Protein AF-0000000080762513 (afdb_homodimer)

InterPro domains:
  IPR003695 Ppx/GppA phosphatase, N-terminal [PF02541] (22-302)
  IPR043129 ATPase, nucleotide binding domain [SSF53067] (10-128)
  IPR043129 ATPase, nucleotide binding domain [SSF53067] (131-304)
  IPR048951 Exopolyphosphatase, C-terminal [PF21697] (356-493)
  IPR050273 GppA/Ppx guanosine pentaphosphate hydrolase [PTHR30005] (9-452)

pLDDT: mean 93.02, std 7.74, range [37.53, 98.88]

Radius of gyration: 31.47 Å; Cα contacts (8 Å, |Δi|>4): 2125; chains: 2; bounding box: 76×95×70 Å

Solvent-accessible surface area (backbone atoms only — not comparable to full-atom values): 49073 Å² total; per-residue (Å²): 126,80,73,52,74,68,44,37,36,34,37,35,44,39,41,21,42,35,38,33,44,37,35,32,41,31,42,63,58,21,68,31,68,67,42,77,49,77,41,81,37,31,28,28,66,34,29,66,60,68,40,27,59,21,67,70,10,49,53,47,44,52,53,49,43,41,31,50,42,56,37,45,69,60,62,56,51,83,40,76,46,41,36,27,29,65,34,50,63,68,20,75,50,17,68,58,50,53,52,48,43,31,73,72,47,65,50,72,69,45,68,44,49,50,47,51,47,17,40,25,28,38,42,4,37,35,61,38,31,75,83,54,58,33,31,32,34,41,46,47,43,44,31,28,21,38,20,39,29,41,94,88,40,65,54,77,38,43,63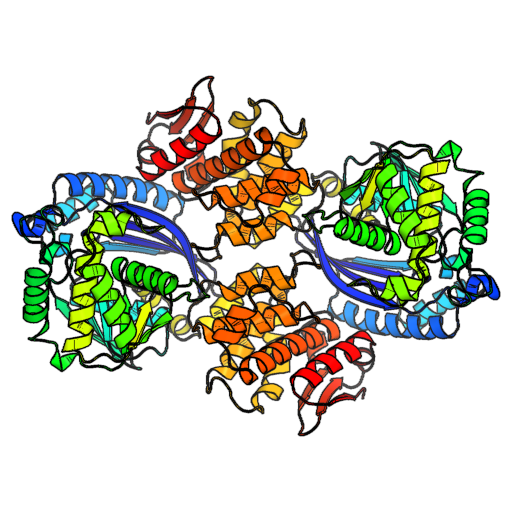,38,70,60,5,37,50,45,56,43,32,65,64,31,63,79,68,62,83,54,60,66,61,43,45,51,51,47,46,60,69,42,55,86,50,23,79,81,56,49,34,50,35,34,38,44,22,36,66,52,58,50,49,51,50,54,50,44,31,62,75,68,61,53,75,70,96,54,64,56,50,36,73,40,46,34,66,58,48,38,51,49,19,51,54,48,43,70,46,51,60,72,59,44,42,71,39,87,91,43,45,70,71,51,37,55,40,36,36,47,47,20,42,45,49,40,44,45,36,62,59,22,53,36,50,31,36,30,31,38,79,33,27,48,67,48,10,54,55,48,68,69,43,57,69,74,46,63,68,48,60,31,34,44,35,22,28,36,51,52,11,46,44,45,25,92,55,75,58,34,18,63,42,46,28,67,46,47,46,73,36,56,66,75,47,84,70,85,58,58,85,46,41,64,52,51,51,42,22,44,26,21,41,67,39,48,42,40,70,40,25,81,94,47,19,24,49,56,41,21,57,49,48,50,49,44,63,49,34,51,54,45,63,43,54,26,40,36,44,15,41,16,48,21,25,39,59,32,84,75,85,74,58,76,64,54,65,46,43,62,73,53,34,54,73,65,48,50,36,48,19,35,19,50,8,22,42,52,30,28,52,33,66,45,17,67,60,22,45,74,49,41,66,44,39,48,52,42,61,60,99,56,32,35,35,42,37,27,39,79,87,35,30,57,55,65,65,41,71,65,41,50,54,30,38,40,54,20,11,52,47,68,74,32,39,56,45,77,43,61,82,126,81,73,52,76,66,45,37,33,33,38,34,43,41,42,21,41,35,37,34,44,36,34,31,43,31,42,62,57,23,67,30,68,67,42,77,49,76,42,81,35,31,28,28,67,34,29,65,60,69,40,28,60,22,68,68,9,50,54,47,44,52,54,50,44,40,30,49,41,56,36,45,68,59,62,55,50,81,41,76,45,41,36,28,29,64,32,50,63,69,21,76,49,19,68,59,51,54,51,47,44,30,73,73,49,64,48,72,72,47,68,43,49,50,45,51,47,18,39,25,28,38,43,4,36,36,60,37,30,74,82,52,57,35,31,32,34,41,46,47,42,43,30,29,20,38,20,40,29,41,94,88,40,64,52,78,36,43,63,40,71,62,4,36,48,45,55,41,30,66,65,30,64,81,68,62,83,56,60,67,60,43,45,51,51,46,46,62,70,42,55,87,52,24,80,82,56,50,34,51,34,35,38,44,23,37,67,52,59,51,50,50,50,52,49,45,31,61,76,70,63,53,74,70,92,53,64,55,50,37,72,39,46,35,68,60,46,39,53,48,19,50,52,47,43,69,47,50,60,73,59,43,41,71,38,88,90,42,44,71,71,51,38,56,39,35,36,46,48,21,42,47,50,41,44,46,37,63,60,23,54,38,50,30,39,30,30,37,78,33,26,48,68,48,9,55,54,47,68,69,43,57,69,75,47,64,69,48,58,32,33,44,35,23,28,36,51,55,11,46,43,44,26,91,55,76,57,35,19,63,41,46,28,66,48,46,45,72,36,57,66,75,45,84,69,83,58,58,84,46,42,63,52,51,51,43,21,44,27,21,40,66,40,45,40,41,69,40,25,80,93,47,19,25,49,55,41,20,57,48,49,50,50,44,63,49,34,51,56,47,67,43,54,26,40,37,43,14,41,14,47,22,26,39,60,31,85,74,85,74,58,76,62,53,67,48,42,62,71,54,35,52,71,66,49,50,37,49,20,36,19,52,8,22,41,52,32,28,50,34,64,44,16,66,59,24,46,73,49,41,67,44,40,48,51,42,63,61,99,55,31,34,35,41,35,29,40,78,89,34,30,57,54,65,67,41,72,66,41,50,54,30,40,40,53,20,12,50,46,69,74,30,40,56,42,78,44,63,80

Structure (mmCIF, N/CA/C/O backbone):
data_AF-0000000080762513-model_v1
#
loop_
_entity.id
_entity.type
_entity.pdbx_description
1 polymer 'Uncharacterized protein'
#
loop_
_atom_site.group_PDB
_atom_site.id
_atom_site.type_symbol
_atom_site.label_atom_id
_atom_site.label_alt_id
_atom_site.label_comp_id
_atom_site.label_asym_id
_atom_site.label_entity_id
_atom_site.label_seq_id
_atom_site.pdbx_PDB_ins_code
_atom_site.Cartn_x
_atom_site.Cartn_y
_atom_site.Cartn_z
_atom_site.occupancy
_atom_site.B_iso_or_e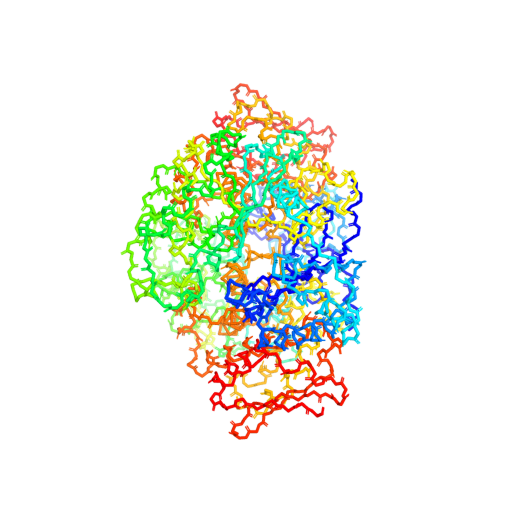quiv
_atom_site.auth_seq_id
_atom_site.auth_comp_id
_atom_site.auth_asym_id
_atom_site.auth_atom_id
_atom_site.pdbx_PDB_model_num
ATOM 1 N N . MET A 1 1 ? 15.109 -3.049 20 1 37.81 1 MET A N 1
ATOM 2 C CA . MET A 1 1 ? 14.367 -2.625 21.188 1 37.81 1 MET A CA 1
ATOM 3 C C . MET A 1 1 ? 12.867 -2.82 20.984 1 37.81 1 MET A C 1
ATOM 5 O O . MET A 1 1 ? 12.367 -2.721 19.859 1 37.81 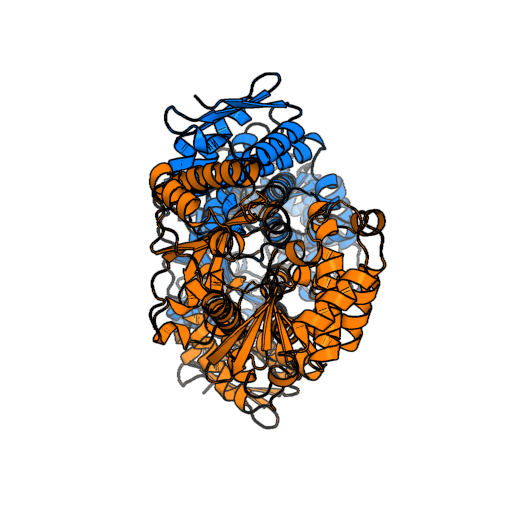1 MET A O 1
ATOM 9 N N . PRO A 1 2 ? 12.188 -3.396 21.875 1 45 2 PRO A N 1
ATOM 10 C CA . PRO A 1 2 ? 10.75 -3.643 21.703 1 45 2 PRO A CA 1
ATOM 11 C C . PRO A 1 2 ? 9.977 -2.387 21.312 1 45 2 PRO A C 1
ATOM 13 O O . PRO A 1 2 ? 10.25 -1.301 21.828 1 45 2 PRO A O 1
ATOM 16 N N . PHE A 1 3 ? 9.562 -2.373 20.094 1 54.34 3 PHE A N 1
ATOM 17 C CA . PHE A 1 3 ? 8.68 -1.276 19.719 1 54.34 3 PHE A CA 1
ATOM 18 C C . PHE A 1 3 ? 7.723 -0.935 20.844 1 54.34 3 PHE A C 1
ATOM 20 O O . PHE A 1 3 ? 7.238 -1.827 21.547 1 54.34 3 PHE A O 1
ATOM 27 N N . GLN A 1 4 ? 7.91 0.206 21.516 1 64 4 GLN A N 1
ATOM 28 C CA . GLN A 1 4 ? 6.871 0.633 22.438 1 64 4 GLN A CA 1
ATOM 29 C C . GLN A 1 4 ? 5.477 0.352 21.875 1 64 4 GLN A C 1
ATOM 31 O O . GLN A 1 4 ? 5.258 0.453 20.672 1 64 4 GLN A O 1
ATOM 36 N N . ALA A 1 5 ? 4.703 -0.094 22.688 1 79.31 5 ALA A N 1
ATOM 37 C CA . ALA A 1 5 ? 3.334 -0.43 22.297 1 79.31 5 ALA A CA 1
ATOM 38 C C . ALA A 1 5 ? 2.641 0.764 21.656 1 79.31 5 ALA A C 1
ATOM 40 O O . ALA A 1 5 ? 2.785 1.899 22.109 1 79.31 5 ALA A O 1
ATOM 41 N N . PRO A 1 6 ? 2.098 0.55 20.547 1 89.38 6 PRO A N 1
ATOM 42 C CA . PRO A 1 6 ? 1.344 1.618 19.875 1 89.38 6 PRO A CA 1
ATOM 43 C C . PRO A 1 6 ? 0.282 2.238 20.781 1 89.38 6 PRO A C 1
ATOM 45 O O . PRO A 1 6 ? -0.285 1.549 21.641 1 89.38 6 PRO A O 1
ATOM 48 N N . ARG A 1 7 ? 0.124 3.504 20.672 1 92.38 7 ARG A N 1
ATOM 49 C CA . ARG A 1 7 ? -0.902 4.195 21.438 1 92.38 7 ARG A CA 1
ATOM 50 C C . ARG A 1 7 ? -1.521 5.332 20.641 1 92.38 7 ARG A C 1
ATOM 52 O O . ARG A 1 7 ? -0.894 5.859 19.719 1 92.38 7 ARG A O 1
ATOM 59 N N . ASP A 1 8 ? -2.697 5.738 21.031 1 94.94 8 ASP A N 1
ATOM 60 C CA . ASP A 1 8 ? -3.395 6.84 20.375 1 94.94 8 ASP A CA 1
ATOM 61 C C . ASP A 1 8 ? -3.264 8.133 21.172 1 94.94 8 ASP A C 1
ATOM 63 O O . ASP A 1 8 ? -3.221 8.094 22.406 1 94.94 8 ASP A O 1
ATOM 67 N N . ALA A 1 9 ? -3.119 9.172 20.484 1 97.38 9 ALA A N 1
ATOM 68 C CA . ALA A 1 9 ? -3.113 10.516 21.062 1 97.38 9 ALA A CA 1
ATOM 69 C C . ALA A 1 9 ? -4.012 11.461 20.266 1 97.38 9 ALA A C 1
ATOM 71 O O . ALA A 1 9 ? -4.254 11.242 19.078 1 97.38 9 ALA A O 1
ATOM 72 N N . ALA A 1 10 ? -4.566 12.43 20.953 1 98.19 10 ALA A N 1
ATOM 73 C CA . ALA A 1 10 ? -5.438 13.398 20.281 1 98.19 10 ALA A CA 1
ATOM 74 C C . ALA A 1 10 ? -4.996 14.828 20.594 1 98.19 10 ALA A C 1
ATOM 76 O O . ALA A 1 10 ? -4.531 15.117 21.688 1 98.19 10 ALA A O 1
ATOM 77 N N . VAL A 1 11 ? -5.102 15.656 19.609 1 98.62 11 VAL A N 1
ATOM 78 C CA . VAL A 1 11 ? -4.855 17.078 19.797 1 98.62 11 VAL A CA 1
ATOM 79 C C . VAL A 1 11 ? -6.059 17.891 19.297 1 98.62 11 VAL A C 1
ATOM 81 O O . VAL A 1 11 ? -6.52 17.688 18.172 1 98.62 11 VAL A O 1
ATOM 84 N N . ILE A 1 12 ? -6.621 18.688 20.156 1 98.5 12 ILE A N 1
ATOM 85 C CA . ILE A 1 12 ? -7.605 19.703 19.766 1 98.5 12 ILE A CA 1
ATOM 86 C C . ILE A 1 12 ? -6.941 21.078 19.719 1 98.5 12 ILE A C 1
ATOM 88 O O . ILE A 1 12 ? -6.398 21.547 20.719 1 98.5 12 ILE A O 1
ATOM 92 N N . ASP A 1 13 ? -6.961 21.625 18.609 1 97.38 13 ASP A N 1
ATOM 93 C CA . ASP A 1 13 ? -6.383 22.938 18.359 1 97.38 13 ASP A CA 1
ATOM 94 C C . ASP A 1 13 ? -7.469 23.969 18.078 1 97.38 13 ASP A C 1
ATOM 96 O O . ASP A 1 13 ? -8.133 23.922 17.047 1 97.38 13 ASP A O 1
ATOM 100 N N . ILE A 1 14 ? -7.656 24.891 19.031 1 97.31 14 ILE A N 1
ATOM 101 C CA . ILE A 1 14 ? -8.641 25.953 18.906 1 97.31 14 ILE A CA 1
ATOM 102 C C . ILE A 1 14 ? -7.949 27.234 18.406 1 97.31 14 ILE A C 1
ATOM 104 O O . ILE A 1 14 ? -7.434 28.016 19.219 1 97.31 14 ILE A O 1
ATOM 108 N N . GLY A 1 15 ? -8.031 27.438 17.125 1 93.56 15 GLY A N 1
ATOM 109 C CA . GLY A 1 15 ? -7.402 28.594 16.516 1 93.56 15 GLY A CA 1
ATOM 110 C C . GLY A 1 15 ? -8.375 29.719 16.219 1 93.56 15 GLY A C 1
ATOM 111 O O . GLY A 1 15 ? -9.57 29.594 16.484 1 93.56 15 GLY A O 1
ATOM 112 N N . SER A 1 16 ? -7.828 30.844 15.656 1 91.25 16 SER A N 1
ATOM 113 C CA . SER A 1 16 ? -8.633 32.031 15.336 1 91.25 16 SER A CA 1
ATOM 114 C C . SER A 1 16 ? -9.586 31.734 14.18 1 91.25 16 SER A C 1
ATOM 116 O O . SER A 1 16 ? -10.688 32.281 14.133 1 91.25 16 SER A O 1
ATOM 118 N N . ASN A 1 17 ? -9.133 30.906 13.312 1 84.62 17 ASN A N 1
ATOM 119 C CA . ASN A 1 17 ? -9.938 30.656 12.117 1 84.62 17 ASN A CA 1
ATOM 120 C C . ASN A 1 17 ? -10.664 29.312 12.211 1 84.62 17 ASN A C 1
ATOM 122 O O . ASN A 1 17 ? -11.773 29.172 11.703 1 84.62 17 ASN A O 1
ATOM 126 N N . SER A 1 18 ? -9.992 28.312 12.781 1 90.62 18 SER A N 1
ATOM 127 C CA . SER A 1 18 ? -10.547 26.969 12.758 1 90.62 18 SER A CA 1
ATOM 128 C C . SER A 1 18 ? -10.328 26.25 14.086 1 90.62 18 SER A C 1
ATOM 130 O O . SER A 1 18 ? -9.453 26.641 14.867 1 90.62 18 SER A O 1
ATOM 132 N N . VAL A 1 19 ? -11.203 25.344 14.383 1 94.5 19 VAL A N 1
ATOM 133 C CA . VAL A 1 19 ? -11.039 24.375 15.453 1 94.5 19 VAL A CA 1
ATOM 134 C C . VAL A 1 19 ? -10.891 22.969 14.867 1 94.5 19 VAL A C 1
ATOM 136 O O . VAL A 1 19 ? -11.594 22.609 13.922 1 94.5 19 VAL A O 1
ATOM 139 N N . ARG A 1 20 ? -9.844 22.266 15.398 1 95.81 20 ARG A N 1
ATOM 140 C CA . ARG A 1 20 ? -9.508 20.984 14.758 1 95.81 20 ARG A CA 1
ATOM 141 C C . ARG A 1 20 ? -9.266 19.906 15.797 1 95.81 20 ARG A C 1
ATOM 143 O O . ARG A 1 20 ? -8.656 20.156 16.844 1 95.81 20 ARG A O 1
ATOM 150 N N . LEU A 1 21 ? -9.812 18.734 15.547 1 96.88 21 LEU A N 1
ATOM 151 C CA . LEU A 1 21 ? -9.469 17.516 16.266 1 96.88 21 LEU A CA 1
ATOM 152 C C . LEU A 1 21 ? -8.68 16.562 15.375 1 96.88 21 LEU A C 1
ATOM 154 O O . LEU A 1 21 ? -9.125 16.219 14.281 1 96.88 21 LEU A O 1
ATOM 158 N N . VAL A 1 22 ? -7.5 16.219 15.836 1 97.69 22 VAL A N 1
ATOM 159 C CA . VAL A 1 22 ? -6.73 15.195 15.141 1 97.69 22 VAL A CA 1
ATOM 160 C C . VAL A 1 22 ? -6.398 14.055 16.094 1 97.69 22 VAL A C 1
ATOM 162 O O . VAL A 1 22 ? -5.918 14.289 17.203 1 97.69 22 VAL A O 1
ATOM 165 N N . VAL A 1 23 ? -6.738 12.875 15.727 1 96.88 23 VAL A N 1
ATOM 166 C CA . VAL A 1 23 ? -6.332 11.672 16.453 1 96.88 23 VAL A CA 1
ATOM 167 C C . VAL A 1 23 ? -5.145 11.023 15.742 1 96.88 23 VAL A C 1
ATOM 169 O O . VAL A 1 23 ? -5.176 10.82 14.523 1 96.88 23 VAL A O 1
ATOM 172 N N . TYR A 1 24 ? -4.133 10.719 16.547 1 96.69 24 TYR A N 1
ATOM 173 C CA . TYR A 1 24 ? -2.904 10.133 16.031 1 96.69 24 TYR A CA 1
ATOM 174 C C . TYR A 1 24 ? -2.689 8.734 16.594 1 96.69 24 TYR A C 1
ATOM 176 O O . TYR A 1 24 ? -3.094 8.438 17.719 1 96.69 24 TYR A O 1
ATOM 184 N N . ARG A 1 25 ? -2.135 7.883 15.758 1 94.81 25 ARG A N 1
ATOM 185 C CA . ARG A 1 25 ? -1.513 6.645 16.219 1 94.81 25 ARG A CA 1
ATOM 186 C C . ARG A 1 25 ? -0 6.801 16.328 1 94.81 25 ARG A C 1
ATOM 188 O O . ARG A 1 25 ? 0.67 7.156 15.359 1 94.81 25 ARG A O 1
ATOM 195 N N . LEU A 1 26 ? 0.512 6.594 17.547 1 95.31 26 LEU A N 1
ATOM 196 C CA . LEU A 1 26 ? 1.944 6.711 17.797 1 95.31 26 LEU A CA 1
ATOM 197 C C . LEU A 1 26 ? 2.592 5.336 17.922 1 95.31 26 LEU A C 1
ATOM 199 O O . LEU A 1 26 ? 2.168 4.512 18.734 1 95.31 26 LEU A O 1
ATOM 203 N N . GLU A 1 27 ? 3.5 5.039 17.078 1 93.62 27 GLU A N 1
ATOM 204 C CA . GLU A 1 27 ? 4.332 3.844 17.109 1 93.62 27 GLU A CA 1
ATOM 205 C C . GLU A 1 27 ? 5.809 4.203 17.266 1 93.62 27 GLU A C 1
ATOM 207 O O . GLU A 1 27 ? 6.531 4.316 16.266 1 93.62 27 GLU A O 1
ATOM 212 N N . GLY A 1 28 ? 6.211 4.262 18.516 1 91.12 28 GLY A N 1
ATOM 213 C CA . GLY A 1 28 ? 7.52 4.836 18.781 1 91.12 28 GLY A CA 1
ATOM 214 C C . GLY A 1 28 ? 7.641 6.277 18.328 1 91.12 28 GLY A C 1
ATOM 215 O O . GLY A 1 28 ? 6.871 7.137 18.766 1 91.12 28 GLY A O 1
ATOM 216 N N . ARG A 1 29 ? 8.523 6.465 17.391 1 94.12 29 ARG A N 1
ATOM 217 C CA . ARG A 1 29 ? 8.805 7.801 16.875 1 94.12 29 ARG A CA 1
ATOM 218 C C . ARG A 1 29 ? 7.867 8.141 15.719 1 94.12 29 ARG A C 1
ATOM 220 O O . ARG A 1 29 ? 7.738 9.312 15.344 1 94.12 29 ARG A O 1
ATOM 227 N N . ALA A 1 30 ? 7.156 7.137 15.242 1 94.25 30 ALA A N 1
ATOM 228 C CA . ALA A 1 30 ? 6.297 7.32 14.078 1 94.25 30 ALA A CA 1
ATOM 229 C C . ALA A 1 30 ? 4.949 7.922 14.477 1 94.25 30 ALA A C 1
ATOM 231 O O . ALA A 1 30 ? 4.332 7.48 15.445 1 94.25 30 ALA A O 1
ATOM 232 N N . ILE A 1 31 ? 4.527 8.938 13.758 1 95.38 31 ILE A N 1
ATOM 233 C CA . ILE A 1 31 ? 3.26 9.625 13.992 1 95.38 31 ILE A CA 1
ATOM 234 C C . ILE A 1 31 ? 2.338 9.422 12.789 1 95.38 31 ILE A C 1
ATOM 236 O O . ILE A 1 31 ? 2.645 9.875 11.68 1 95.38 31 ILE A O 1
ATOM 240 N N . TRP A 1 32 ? 1.212 8.727 13 1 94.69 32 TRP A N 1
ATOM 241 C CA . TRP A 1 32 ? 0.237 8.5 11.938 1 94.69 32 TRP A CA 1
ATOM 242 C C . TRP A 1 32 ? -1.053 9.266 12.211 1 94.69 32 TRP A C 1
ATOM 244 O O . TRP A 1 32 ? -1.637 9.148 13.289 1 94.69 32 TRP A O 1
ATOM 254 N N . THR A 1 33 ? -1.501 10.062 11.25 1 94.94 33 THR A N 1
ATOM 255 C CA . THR A 1 33 ? -2.783 10.742 11.383 1 94.94 33 THR A CA 1
ATOM 256 C C . THR A 1 33 ? -3.936 9.797 11.055 1 94.94 33 THR A C 1
ATOM 258 O O . THR A 1 33 ? -4.074 9.359 9.914 1 94.94 33 THR A O 1
ATOM 261 N N . VAL A 1 34 ? -4.801 9.562 12.031 1 93.19 34 VAL A N 1
ATOM 262 C CA . VAL A 1 34 ? -5.832 8.539 11.906 1 93.19 34 VAL A CA 1
ATOM 263 C C . VAL A 1 34 ? -7.188 9.195 11.648 1 93.19 34 VAL A C 1
ATOM 265 O O . VAL A 1 34 ? -8.039 8.633 10.961 1 93.19 34 VAL A O 1
ATOM 268 N N . PHE A 1 35 ? -7.391 10.297 12.242 1 93.75 35 PHE A N 1
ATOM 269 C CA . PHE A 1 35 ? -8.648 11.023 12.148 1 93.75 35 PHE A CA 1
ATOM 270 C C . PHE A 1 35 ? -8.414 12.531 12.211 1 93.75 35 PHE A C 1
ATOM 272 O O . PHE A 1 35 ? -7.57 13 12.977 1 93.75 35 PHE A O 1
ATOM 279 N N . ASN A 1 36 ? -9.047 13.234 11.367 1 94.31 36 ASN A N 1
ATOM 280 C CA . ASN A 1 36 ? -8.906 14.68 11.258 1 94.31 36 ASN A CA 1
ATOM 281 C C . ASN A 1 36 ? -10.25 15.352 10.969 1 94.31 36 ASN A C 1
ATOM 283 O O . ASN A 1 36 ? -10.875 15.086 9.945 1 94.31 36 ASN A O 1
ATOM 287 N N . GLU A 1 37 ? -10.688 16.203 11.82 1 93.56 37 GLU A N 1
ATOM 288 C CA . GLU A 1 37 ? -11.93 16.953 11.648 1 93.56 37 GLU A CA 1
ATOM 289 C C . GLU A 1 37 ? -11.703 18.438 11.922 1 93.56 37 GLU A C 1
ATOM 291 O O . GLU A 1 37 ? -11.273 18.828 13.016 1 93.56 37 GLU A O 1
ATOM 296 N N . LYS A 1 38 ? -12 19.219 10.938 1 91.44 38 LYS A N 1
ATOM 297 C CA . LYS A 1 38 ? -11.789 20.656 11.008 1 91.44 38 LYS A CA 1
ATOM 298 C C . LYS A 1 38 ? -13.109 21.422 10.867 1 91.44 38 LYS A C 1
ATOM 300 O O . LYS A 1 38 ? -13.953 21.047 10.047 1 91.44 38 LYS A O 1
ATOM 305 N N . VAL A 1 39 ? -13.289 22.422 11.68 1 90.5 39 VAL A N 1
ATOM 306 C CA . VAL A 1 39 ? -14.43 23.344 11.602 1 90.5 39 VAL A CA 1
ATOM 307 C C . VAL A 1 39 ? -13.938 24.781 11.445 1 90.5 39 VAL A C 1
ATOM 309 O O . VAL A 1 39 ? -13.125 25.25 12.242 1 90.5 39 VAL A O 1
ATOM 312 N N . LEU A 1 40 ? -14.406 25.391 10.398 1 86.38 40 LEU A N 1
ATOM 313 C CA . LEU A 1 40 ? -14.055 26.797 10.195 1 86.38 40 LEU A CA 1
ATOM 314 C C . LEU A 1 40 ? -15 27.703 10.969 1 86.38 40 LEU A C 1
ATOM 316 O O . LEU A 1 40 ? -15.875 28.344 10.383 1 86.38 40 LEU A O 1
ATOM 320 N N . ALA A 1 41 ? -14.734 27.922 12.203 1 88.56 41 ALA A N 1
ATOM 321 C CA . ALA A 1 41 ? -15.641 28.641 13.094 1 88.56 41 ALA A CA 1
ATOM 322 C C . ALA A 1 41 ? -15.398 30.141 13.031 1 88.56 41 ALA A C 1
ATOM 324 O O . ALA A 1 41 ? -16.312 30.938 13.258 1 88.56 41 ALA A O 1
ATOM 325 N N . GLY A 1 42 ? -14.195 30.562 12.703 1 87.44 42 GLY A N 1
ATOM 326 C CA . GLY A 1 42 ? -13.883 31.984 12.633 1 87.44 42 GLY A CA 1
ATOM 327 C C . GLY A 1 42 ? -13.961 32.688 13.977 1 87.44 42 GLY A C 1
ATOM 328 O O . GLY A 1 42 ? -14.555 33.75 14.094 1 87.44 42 GLY A O 1
ATOM 329 N N . LEU A 1 43 ? -13.461 32.062 14.93 1 91.56 43 LEU A N 1
ATOM 330 C CA . LEU A 1 43 ? -13.508 32.531 16.312 1 91.56 43 LEU A CA 1
ATOM 331 C C . LEU A 1 43 ? -12.883 33.906 16.422 1 91.56 43 LEU A C 1
ATOM 333 O O . LEU A 1 43 ? -13.359 34.75 17.203 1 91.56 43 LEU A O 1
ATOM 337 N N . GLY A 1 44 ? -11.82 34.188 15.68 1 89.62 44 GLY A N 1
ATOM 338 C CA . GLY A 1 44 ? -11.078 35.438 15.781 1 89.62 44 GLY A CA 1
ATOM 339 C C . GLY A 1 44 ? -11.477 36.469 14.742 1 89.62 44 GLY A C 1
ATOM 340 O O . GLY A 1 44 ? -10.836 37.5 14.609 1 89.62 44 GLY A O 1
ATOM 341 N N . ARG A 1 45 ? -12.562 36.281 13.969 1 85.38 45 ARG A N 1
ATOM 342 C CA . ARG A 1 45 ? -12.945 37.094 12.82 1 85.38 45 ARG A CA 1
ATOM 343 C C . ARG A 1 45 ? -13.219 38.531 13.242 1 85.38 45 ARG A C 1
ATOM 345 O O . ARG A 1 45 ? -12.922 39.469 12.5 1 85.38 45 ARG A O 1
ATOM 352 N N . ASP A 1 46 ? -13.703 38.75 14.445 1 87.94 46 ASP A N 1
ATOM 353 C CA . ASP A 1 46 ? -14.133 40.094 14.867 1 87.94 46 ASP A CA 1
ATOM 354 C C . ASP A 1 46 ? -13.133 40.719 15.844 1 87.94 46 ASP A C 1
ATOM 356 O O . ASP A 1 46 ? -13.367 41.812 16.375 1 87.94 46 ASP A O 1
ATOM 360 N N . LEU A 1 47 ? -12.055 40.094 16.031 1 88.25 47 LEU A N 1
ATOM 361 C CA . LEU A 1 47 ? -11.109 40.531 17.062 1 88.25 47 LEU A CA 1
ATOM 362 C C . LEU A 1 47 ? -10.578 41.938 16.766 1 88.25 47 LEU A C 1
ATOM 364 O O . LEU A 1 47 ? -10.492 42.75 17.672 1 88.25 47 LEU A O 1
ATOM 368 N N . ALA A 1 48 ? -10.164 42.156 15.578 1 81.94 48 ALA A N 1
ATOM 369 C CA . ALA A 1 48 ? -9.57 43.438 15.211 1 81.94 48 ALA A CA 1
ATOM 370 C C . ALA A 1 48 ? -10.586 44.562 15.367 1 81.94 48 ALA A C 1
ATOM 372 O O . ALA A 1 48 ? -10.211 45.688 15.711 1 81.94 48 ALA A O 1
ATOM 373 N N . LYS A 1 49 ? -11.828 44.219 15.227 1 86 49 LYS A N 1
ATOM 374 C CA . LYS A 1 49 ? -12.883 45.25 15.242 1 86 49 LYS A CA 1
ATOM 375 C C . LYS A 1 49 ? -13.398 45.469 16.656 1 86 49 LYS A C 1
ATOM 377 O O . LYS A 1 49 ? -13.609 46.625 17.062 1 86 49 LYS A O 1
ATOM 382 N N . THR A 1 50 ? -13.586 44.469 17.359 1 91.31 50 THR A N 1
ATOM 383 C CA . THR A 1 50 ? -14.344 44.594 18.594 1 91.31 50 THR A CA 1
ATOM 384 C C . THR A 1 50 ? -13.461 44.281 19.812 1 91.31 50 THR A C 1
ATOM 386 O O . THR A 1 50 ? -13.828 44.594 20.938 1 91.31 50 THR A O 1
ATOM 389 N N . GLY A 1 51 ? -12.352 43.656 19.547 1 92.19 51 GLY A N 1
ATOM 390 C CA . GLY A 1 51 ? -11.523 43.156 20.641 1 92.19 51 GLY A CA 1
ATOM 391 C C . GLY A 1 51 ? -12.102 41.938 21.344 1 92.19 51 GLY A C 1
ATOM 392 O O . GLY A 1 51 ? -11.562 41.469 22.344 1 92.19 51 GLY A O 1
ATOM 393 N N . ARG A 1 52 ? -13.164 41.438 20.781 1 95.31 52 ARG A N 1
ATOM 394 C CA . ARG A 1 52 ? -13.867 40.312 21.344 1 95.31 52 ARG A CA 1
ATOM 395 C C . ARG A 1 52 ? -13.977 39.156 20.328 1 95.31 52 ARG A C 1
ATOM 397 O O . ARG A 1 52 ? -13.727 39.375 19.141 1 95.31 52 ARG A O 1
ATOM 404 N N . LEU A 1 53 ? -14.336 38 20.875 1 96 53 LEU A N 1
ATOM 405 C CA . LEU A 1 53 ? -14.531 36.844 20 1 96 53 LEU A CA 1
ATOM 406 C C . LEU A 1 53 ? -15.812 37 19.188 1 96 53 LEU A C 1
ATOM 408 O O . LEU A 1 53 ? -16.781 37.625 19.641 1 96 53 LEU A O 1
ATOM 412 N N . SER A 1 54 ? -15.789 36.438 18.016 1 93.56 54 SER A N 1
ATOM 413 C CA . SER A 1 54 ? -17 36.406 17.219 1 93.56 54 SER A CA 1
ATOM 414 C C . SER A 1 54 ? -18.094 35.594 17.891 1 93.56 54 SER A C 1
ATOM 416 O O . SER A 1 54 ? -17.891 34.438 18.234 1 93.56 54 SER A O 1
ATOM 418 N N . PRO A 1 55 ? -19.25 36.188 18.047 1 95.44 55 PRO A N 1
ATOM 419 C CA . PRO A 1 55 ? -20.328 35.438 18.703 1 95.44 55 PRO A CA 1
ATOM 420 C C . PRO A 1 55 ? -20.703 34.188 17.953 1 95.44 55 PRO A C 1
ATOM 422 O O . PRO A 1 55 ? -20.891 33.125 18.578 1 95.44 55 PRO A O 1
ATOM 425 N N . GLU A 1 56 ? -20.828 34.312 16.688 1 94.31 56 GLU A N 1
ATOM 426 C CA . GLU A 1 56 ? -21.109 33.156 15.875 1 94.31 56 GLU A CA 1
ATOM 427 C C . GLU A 1 56 ? -20 32.125 15.984 1 94.31 56 GLU A C 1
ATOM 429 O O . GLU A 1 56 ? -20.266 30.906 16.016 1 94.31 56 GLU A O 1
ATOM 434 N N . GLY A 1 57 ? -18.797 32.562 16.016 1 94.06 57 GLY A N 1
ATOM 435 C CA . GLY A 1 57 ? -17.641 31.688 16.172 1 94.06 57 GLY A CA 1
ATOM 436 C C . GLY A 1 57 ? -17.641 30.922 17.469 1 94.06 57 GLY A C 1
ATOM 437 O O . GLY A 1 57 ? -17.266 29.75 17.516 1 94.06 57 GLY A O 1
ATOM 438 N N . VAL A 1 58 ? -18.062 31.578 18.5 1 96.94 58 VAL A N 1
ATOM 439 C CA . VAL A 1 58 ? -18.125 30.953 19.812 1 96.94 58 VAL A CA 1
ATOM 440 C C . VAL A 1 58 ? -19.141 29.812 19.797 1 96.94 58 VAL A C 1
ATOM 442 O O . VAL A 1 58 ? -18.844 28.703 20.266 1 96.94 58 VAL A O 1
ATOM 445 N N . VAL A 1 59 ? -20.234 30.062 19.203 1 94.81 59 VAL A N 1
ATOM 446 C CA . VAL A 1 59 ? -21.297 29.078 19.141 1 94.81 59 VAL A CA 1
ATOM 447 C C . VAL A 1 59 ? -20.828 27.859 18.328 1 94.81 59 VAL A C 1
ATOM 449 O O . VAL A 1 59 ? -20.984 26.719 18.766 1 94.81 59 VAL A O 1
ATOM 452 N N . GLN A 1 60 ? -20.234 28.125 17.234 1 93.25 60 GLN A N 1
ATOM 453 C CA . GLN A 1 60 ? -19.766 27.047 16.359 1 93.25 60 GLN A CA 1
ATOM 454 C C . GLN A 1 60 ? -18.641 26.25 17.031 1 93.25 60 GLN A C 1
ATOM 456 O O . GLN A 1 60 ? -18.594 25.016 16.891 1 93.25 60 GLN A O 1
ATOM 461 N N . THR A 1 61 ? -17.781 26.938 17.703 1 95.88 61 THR A N 1
ATOM 462 C CA . THR A 1 61 ? -16.672 26.266 18.375 1 95.88 61 THR A CA 1
ATOM 463 C C . THR A 1 61 ? -17.172 25.359 19.484 1 95.88 61 THR A C 1
ATOM 465 O O . THR A 1 61 ? -16.734 24.219 19.625 1 95.88 61 THR A O 1
ATOM 468 N N . LEU A 1 62 ? -18.109 25.875 20.266 1 95.75 62 LEU A N 1
ATOM 469 C CA . LEU A 1 62 ? -18.656 25.078 21.359 1 95.75 62 LEU A CA 1
ATOM 470 C C . LEU A 1 62 ? -19.375 23.844 20.828 1 95.75 62 LEU A C 1
ATOM 472 O O . LEU A 1 62 ? -19.25 22.75 21.391 1 95.75 62 LEU A O 1
ATOM 476 N N . GLN A 1 63 ? -20.062 24.031 19.766 1 92.06 63 GLN A N 1
ATOM 477 C CA . GLN A 1 63 ? -20.734 22.906 19.125 1 92.06 63 GLN A CA 1
ATOM 478 C C . GLN A 1 63 ? -19.734 21.859 18.641 1 92.06 63 GLN A C 1
ATOM 480 O O . GLN A 1 63 ? -19.938 20.656 18.828 1 92.06 63 GLN A O 1
ATOM 485 N N . ALA A 1 64 ? -18.688 22.312 18.047 1 93.69 64 ALA A N 1
ATOM 486 C CA . ALA A 1 64 ? -17.641 21.422 17.562 1 93.69 64 ALA A CA 1
ATOM 487 C C . ALA A 1 64 ? -17 20.656 18.719 1 93.69 64 ALA A C 1
ATOM 489 O O . ALA A 1 64 ? -16.75 19.453 18.625 1 93.69 64 ALA A O 1
ATOM 490 N N . LEU A 1 65 ? -16.766 21.344 19.797 1 95.88 65 LEU A N 1
ATOM 491 C CA . LEU A 1 65 ? -16.094 20.75 20.938 1 95.88 65 LEU A CA 1
ATOM 492 C C . LEU A 1 65 ? -16.969 19.703 21.609 1 95.88 65 LEU A C 1
ATOM 494 O O . LEU A 1 65 ? -16.469 18.703 22.125 1 95.88 65 LEU A O 1
ATOM 498 N N . LYS A 1 66 ? -18.219 19.969 21.641 1 93.19 66 LYS A N 1
ATOM 499 C CA . LYS A 1 66 ? -19.141 18.969 22.156 1 93.19 66 LYS A CA 1
ATOM 500 C C . LYS A 1 66 ? -19.078 17.688 21.344 1 93.19 66 LYS A C 1
ATOM 502 O O . LYS A 1 66 ? -19.031 16.578 21.891 1 93.19 66 LYS A O 1
ATOM 507 N N . ARG A 1 67 ? -19.047 17.875 20.078 1 91.31 67 ARG A N 1
ATOM 508 C CA . ARG A 1 67 ? -18.891 16.75 19.156 1 91.31 67 ARG A CA 1
ATOM 509 C C . ARG A 1 67 ? -17.562 16.047 19.375 1 91.31 67 ARG A C 1
ATOM 511 O O . ARG A 1 67 ? -17.484 14.82 19.422 1 91.31 67 ARG A O 1
ATOM 518 N N . PHE A 1 68 ? -16.516 16.812 19.516 1 95.06 68 PHE A N 1
ATOM 519 C CA . PHE A 1 68 ? -15.188 16.25 19.734 1 95.06 68 PHE A CA 1
ATOM 520 C C . PHE A 1 68 ? -15.156 15.445 21.016 1 95.06 68 PHE A C 1
ATOM 522 O O . PHE A 1 68 ? -14.508 14.391 21.078 1 95.06 68 PHE A O 1
ATOM 529 N N . ARG A 1 69 ? -15.836 15.922 21.969 1 94.25 69 ARG A N 1
ATOM 530 C CA . ARG A 1 69 ? -15.906 15.203 23.234 1 94.25 69 ARG A CA 1
ATOM 531 C C . ARG A 1 69 ? -16.547 13.828 23.047 1 94.25 69 ARG A C 1
ATOM 533 O O . ARG A 1 69 ? -16.047 12.836 23.578 1 94.25 69 ARG A O 1
ATOM 540 N N . ALA A 1 70 ? -17.562 13.781 22.312 1 90.44 70 ALA A N 1
ATOM 541 C CA . ALA A 1 70 ? -18.25 12.516 22.047 1 90.44 70 ALA A CA 1
ATOM 542 C C . ALA A 1 70 ? -17.312 11.531 21.344 1 90.44 70 ALA A C 1
ATOM 544 O O . ALA A 1 70 ? -17.266 10.352 21.703 1 90.44 70 ALA A O 1
ATOM 545 N N . VAL A 1 71 ? -16.594 11.984 20.406 1 92.19 71 VAL A N 1
ATOM 546 C CA . VAL A 1 71 ? -15.656 11.164 19.656 1 92.19 71 VAL A CA 1
ATOM 547 C C . VAL A 1 71 ? -14.562 10.633 20.578 1 92.19 71 VAL A C 1
ATOM 549 O O . VAL A 1 71 ? -14.258 9.438 20.578 1 92.19 71 VAL A O 1
ATOM 552 N N . LEU A 1 72 ? -14.047 11.508 21.391 1 95.56 72 LEU A N 1
ATOM 553 C CA . LEU A 1 72 ? -12.891 11.148 22.203 1 95.56 72 LEU A CA 1
ATOM 554 C C . LEU A 1 72 ? -13.297 10.234 23.359 1 95.56 72 LEU A C 1
ATOM 556 O O . LEU A 1 72 ? -12.492 9.43 23.828 1 95.56 72 LEU A O 1
ATOM 560 N N . GLU A 1 73 ? -14.492 10.375 23.781 1 93 73 GLU A N 1
ATOM 561 C CA . GLU A 1 73 ? -14.977 9.461 24.812 1 93 73 GLU A CA 1
ATOM 562 C C . GLU A 1 73 ? -15.008 8.016 24.312 1 93 73 GLU A C 1
ATOM 564 O O . GLU A 1 73 ? -14.766 7.082 25.078 1 93 73 GLU A O 1
ATOM 569 N N . ALA A 1 74 ? -15.273 7.902 23.078 1 90.75 74 ALA A N 1
ATOM 570 C CA . ALA A 1 74 ? -15.336 6.57 22.484 1 90.75 74 ALA A CA 1
ATOM 571 C C . ALA A 1 74 ? -13.945 6.078 22.094 1 90.75 74 ALA A C 1
ATOM 573 O O . ALA A 1 74 ? -13.602 4.914 22.328 1 90.75 74 ALA A O 1
ATOM 574 N N . VAL A 1 75 ? -13.141 6.891 21.469 1 90.5 75 VAL A N 1
ATOM 575 C CA . VAL A 1 75 ? -11.797 6.535 21.047 1 90.5 75 VAL A CA 1
ATOM 576 C C . VAL A 1 75 ? -10.906 6.297 22.266 1 90.5 75 VAL A C 1
ATOM 578 O O . VAL A 1 75 ? -10.062 5.402 22.25 1 90.5 75 VAL A O 1
ATOM 581 N N . ASN A 1 76 ? -11.023 7.082 23.234 1 93.81 76 ASN A N 1
ATOM 582 C CA . ASN A 1 76 ? -10.32 6.992 24.516 1 93.81 76 ASN A CA 1
ATOM 583 C C . ASN A 1 76 ? -8.805 6.941 24.328 1 93.81 76 ASN A C 1
ATOM 585 O O . ASN A 1 76 ? -8.148 6 24.766 1 93.81 76 ASN A O 1
ATOM 589 N N . PRO A 1 77 ? -8.234 7.992 23.781 1 95.94 77 PRO A N 1
ATOM 590 C CA . PRO A 1 77 ? -6.785 8.031 23.578 1 95.94 77 PRO A CA 1
ATOM 591 C C . PRO A 1 77 ? -5.996 8.086 24.875 1 95.94 77 PRO A C 1
ATOM 593 O O . PRO A 1 77 ? -6.535 8.492 25.906 1 95.94 77 PRO A O 1
ATOM 596 N N . ALA A 1 78 ? -4.734 7.684 24.828 1 95.38 78 ALA A N 1
ATOM 597 C CA . ALA A 1 78 ? -3.855 7.684 25.984 1 95.38 78 ALA A CA 1
ATOM 598 C C . ALA A 1 78 ? -3.553 9.109 26.453 1 95.38 78 ALA A C 1
ATOM 600 O O . ALA A 1 78 ? -3.352 9.352 27.641 1 95.38 78 ALA A O 1
ATOM 601 N N . GLU A 1 79 ? -3.525 10.031 25.484 1 95.69 79 GLU A N 1
ATOM 602 C CA . GLU A 1 79 ? -3.248 11.438 25.75 1 95.69 79 GLU A CA 1
ATOM 603 C C . GLU A 1 79 ? -4.152 12.344 24.922 1 95.69 79 GLU A C 1
ATOM 605 O O . GLU A 1 79 ? -4.453 12.047 23.766 1 95.69 79 GLU A O 1
ATOM 610 N N . THR A 1 80 ? -4.566 13.383 25.562 1 97.75 80 THR A N 1
ATOM 611 C CA . THR A 1 80 ? -5.344 14.406 24.875 1 97.75 80 THR A CA 1
ATOM 612 C C . THR A 1 80 ? -4.809 15.797 25.188 1 97.75 80 THR A C 1
ATOM 614 O O . THR A 1 80 ? -4.707 16.172 26.359 1 97.75 80 THR A O 1
ATOM 617 N N . PHE A 1 81 ? -4.426 16.469 24.172 1 98.38 81 PHE A N 1
ATOM 618 C CA . PHE A 1 81 ? -3.988 17.859 24.297 1 98.38 81 PHE A CA 1
ATOM 619 C C . PHE A 1 81 ? -5.039 18.812 23.75 1 98.38 81 PHE A C 1
ATOM 621 O O . PHE A 1 81 ? -5.445 18.688 22.594 1 98.38 81 PHE A O 1
ATOM 628 N N . VAL A 1 82 ? -5.523 19.719 24.562 1 98.62 82 VAL A N 1
ATOM 629 C CA . VAL A 1 82 ? -6.465 20.75 24.125 1 98.62 82 VAL A CA 1
ATOM 630 C C . VAL A 1 82 ? -5.832 22.125 24.297 1 98.62 82 VAL A C 1
ATOM 632 O O . VAL A 1 82 ? -5.609 22.578 25.422 1 98.62 82 VAL A O 1
ATOM 635 N N . VAL A 1 83 ? -5.586 22.781 23.172 1 98.44 83 VAL A N 1
ATOM 636 C CA . VAL A 1 83 ? -4.871 24.047 23.25 1 98.44 83 VAL A CA 1
ATOM 637 C C . VAL A 1 83 ? -5.633 25.125 22.484 1 98.44 83 VAL A C 1
ATOM 639 O O . VAL A 1 83 ? -6.379 24.812 21.547 1 98.44 83 VAL A O 1
ATOM 642 N N . ALA A 1 84 ? -5.527 26.297 22.875 1 97.62 84 ALA A N 1
ATOM 643 C CA . ALA A 1 84 ? -6.031 27.484 22.188 1 97.62 84 ALA A CA 1
ATOM 644 C C . ALA A 1 84 ? -4.914 28.5 21.953 1 97.62 84 ALA A C 1
ATOM 646 O O . ALA A 1 84 ? -3.955 28.562 22.734 1 97.62 84 ALA A O 1
ATOM 647 N N . THR A 1 85 ? -5.102 29.266 20.922 1 94.38 85 THR A N 1
ATOM 648 C CA . THR A 1 85 ? -4.012 30.156 20.531 1 94.38 85 THR A CA 1
ATOM 649 C C . THR A 1 85 ? -4.48 31.594 20.469 1 94.38 85 THR A C 1
ATOM 651 O O . THR A 1 85 ? -5.172 32.062 21.359 1 94.38 85 THR A O 1
ATOM 654 N N . ALA A 1 86 ? -4.168 32.406 19.547 1 90.38 86 ALA A N 1
ATOM 655 C CA . ALA A 1 86 ? -4.172 33.875 19.5 1 90.38 86 ALA A CA 1
ATOM 656 C C . ALA A 1 86 ? -5.551 34.438 19.844 1 90.38 86 ALA A C 1
ATOM 658 O O . ALA A 1 86 ? -5.672 35.344 20.656 1 90.38 86 ALA A O 1
ATOM 659 N N . ALA A 1 87 ? -6.617 33.875 19.281 1 90.56 87 ALA A N 1
ATOM 660 C CA . ALA A 1 87 ? -7.941 34.469 19.453 1 90.56 87 ALA A CA 1
ATOM 661 C C . ALA A 1 87 ? -8.375 34.406 20.922 1 90.56 87 ALA A C 1
ATOM 663 O O . ALA A 1 87 ? -8.828 35.406 21.484 1 90.56 87 ALA A O 1
ATOM 664 N N . ALA A 1 88 ? -8.25 33.25 21.453 1 94.88 88 ALA A N 1
ATOM 665 C CA . ALA A 1 88 ? -8.625 33.062 22.859 1 94.88 88 ALA A CA 1
ATOM 666 C C . ALA A 1 88 ? -7.684 33.844 23.781 1 94.88 88 ALA A C 1
ATOM 668 O O . ALA A 1 88 ? -8.102 34.344 24.828 1 94.88 88 ALA A O 1
ATOM 669 N N . ARG A 1 89 ? -6.473 33.938 23.391 1 94.19 89 ARG A N 1
ATOM 670 C CA . ARG A 1 89 ? -5.445 34.594 24.203 1 94.19 89 ARG A CA 1
ATOM 671 C C . ARG A 1 89 ? -5.648 36.125 24.219 1 94.19 89 ARG A C 1
ATOM 673 O O . ARG A 1 89 ? -5.496 36.75 25.25 1 94.19 89 ARG A O 1
ATOM 680 N N . GLU A 1 90 ? -6.062 36.719 23.172 1 93 90 GLU A N 1
ATOM 681 C CA . GLU A 1 90 ? -6.031 38.188 23 1 93 90 GLU A CA 1
ATOM 682 C C . GLU A 1 90 ? -7.398 38.812 23.266 1 93 90 GLU A C 1
ATOM 684 O O . GLU A 1 90 ? -7.496 39.969 23.609 1 93 90 GLU A O 1
ATOM 689 N N . ALA A 1 91 ? -8.445 38.062 23.156 1 95.62 91 ALA A N 1
ATOM 690 C CA . ALA A 1 91 ? -9.789 38.594 23.266 1 95.62 91 ALA A CA 1
ATOM 691 C C . ALA A 1 91 ? -10.133 38.969 24.703 1 95.62 91 ALA A C 1
ATOM 693 O O . ALA A 1 91 ? -9.773 38.219 25.625 1 95.62 91 ALA A O 1
ATOM 694 N N . LEU A 1 92 ? -10.852 40 24.859 1 97.06 92 LEU A N 1
ATOM 695 C CA . LEU A 1 92 ? -11.305 40.438 26.172 1 97.06 92 LEU A CA 1
ATOM 696 C C . LEU A 1 92 ? -12.156 39.375 26.844 1 97.06 92 LEU A C 1
ATOM 698 O O . LEU A 1 92 ? -12.117 39.219 28.078 1 97.06 92 LEU A O 1
ATOM 702 N N . ASP A 1 93 ? -12.875 38.656 26.062 1 97.31 93 ASP A N 1
ATOM 703 C CA . ASP A 1 93 ? -13.781 37.656 26.609 1 97.31 93 ASP A CA 1
ATOM 704 C C . ASP A 1 93 ? -13.195 36.25 26.453 1 97.31 93 ASP A C 1
ATOM 706 O O . ASP A 1 93 ? -13.914 35.25 26.547 1 97.31 93 ASP A O 1
ATOM 710 N N . GLY A 1 94 ? -11.914 36.156 26.188 1 96.94 94 GLY A N 1
ATOM 711 C CA . GLY A 1 94 ? -11.219 34.875 26.078 1 96.94 94 GLY A CA 1
ATOM 712 C C . GLY A 1 94 ? -11.375 34 27.297 1 96.94 94 GLY A C 1
ATOM 713 O O . GLY A 1 94 ? -11.773 32.844 27.203 1 96.94 94 GLY A O 1
ATOM 714 N N . PRO A 1 95 ? -11.102 34.594 28.469 1 97.56 95 PRO A N 1
ATOM 715 C CA . PRO A 1 95 ? -11.227 33.812 29.719 1 97.56 95 PRO A CA 1
ATOM 716 C C . PRO A 1 95 ? -12.641 33.281 29.938 1 97.56 95 PRO A C 1
ATOM 718 O O . PRO A 1 95 ? -12.812 32.125 30.359 1 97.56 95 PRO A O 1
ATOM 721 N N . HIS A 1 96 ? -13.602 34.094 29.578 1 97.69 96 HIS A N 1
ATOM 722 C CA . HIS A 1 96 ? -14.984 33.656 29.703 1 97.69 96 HIS A CA 1
ATOM 723 C C . HIS A 1 96 ? -15.281 32.5 28.75 1 97.69 96 HIS A C 1
ATOM 725 O O . HIS A 1 96 ? -15.953 31.547 29.125 1 97.69 96 HIS A O 1
ATOM 731 N N . PHE A 1 97 ? -14.844 32.625 27.625 1 97.69 97 PHE A N 1
ATOM 732 C CA . PHE A 1 97 ? -15.008 31.594 26.625 1 97.69 97 PHE A CA 1
ATOM 733 C C . PHE A 1 97 ? -14.391 30.281 27.109 1 97.69 97 PHE A C 1
ATOM 735 O O . PHE A 1 97 ? -15.008 29.219 27.016 1 97.69 97 PHE A O 1
ATOM 742 N N . ILE A 1 98 ? -13.164 30.281 27.672 1 98.38 98 ILE A N 1
ATOM 743 C CA . ILE A 1 98 ? -12.461 29.109 28.156 1 98.38 98 ILE A CA 1
ATOM 744 C C . ILE A 1 98 ? -13.242 28.453 29.297 1 98.38 98 ILE A C 1
ATOM 746 O O . ILE A 1 98 ? -13.328 27.234 29.375 1 98.38 98 ILE A O 1
ATOM 750 N N . THR A 1 99 ? -13.828 29.266 30.125 1 98.12 99 THR A N 1
ATOM 751 C CA . THR A 1 99 ? -14.664 28.766 31.219 1 98.12 99 THR A CA 1
ATOM 752 C C . THR A 1 99 ? -15.891 28.047 30.656 1 98.12 99 THR A C 1
ATOM 754 O O . THR A 1 99 ? -16.25 26.969 31.125 1 98.12 99 THR A O 1
ATOM 757 N N . ARG A 1 100 ? -16.453 28.625 29.656 1 97.81 100 ARG A N 1
ATOM 758 C CA . ARG A 1 100 ? -17.609 28.016 29.016 1 97.81 100 ARG A CA 1
ATOM 759 C C . ARG A 1 100 ? -17.25 26.672 28.406 1 97.81 100 ARG A C 1
ATOM 761 O O . ARG A 1 100 ? -18.047 25.719 28.469 1 97.81 100 ARG A O 1
ATOM 768 N N . VAL A 1 101 ? -16.109 26.641 27.781 1 98.19 101 VAL A N 1
ATOM 769 C CA . VAL A 1 101 ? -15.664 25.375 27.172 1 98.19 101 VAL A CA 1
ATOM 770 C C . VAL A 1 101 ? -15.586 24.297 28.25 1 98.19 101 VAL A C 1
ATOM 772 O O . VAL A 1 101 ? -16.062 23.188 28.047 1 98.19 101 VAL A O 1
ATOM 775 N N . ARG A 1 102 ? -14.992 24.625 29.359 1 98.12 102 ARG A N 1
ATOM 776 C CA . ARG A 1 102 ? -14.859 23.656 30.453 1 98.12 102 ARG A CA 1
ATOM 777 C C . ARG A 1 102 ? -16.219 23.219 30.969 1 98.12 102 ARG A C 1
ATOM 779 O O . ARG A 1 102 ? -16.484 22.031 31.125 1 98.12 102 ARG A O 1
ATOM 786 N N . GLU A 1 103 ? -17.109 24.094 31.125 1 97.88 103 GLU A N 1
ATOM 787 C CA . GLU A 1 103 ? -18.422 23.828 31.703 1 97.88 103 GLU A CA 1
ATOM 788 C C . GLU A 1 103 ? -19.312 23.062 30.734 1 97.88 103 GLU A C 1
ATOM 790 O O . GLU A 1 103 ? -20.062 22.172 31.156 1 97.88 103 GLU A O 1
ATOM 795 N N . GLU A 1 104 ? -19.172 23.359 29.516 1 96.19 104 GLU A N 1
ATOM 796 C CA . GLU A 1 104 ? -20.125 22.828 28.547 1 96.19 104 GLU A CA 1
ATOM 797 C C . GLU A 1 104 ? -19.594 21.547 27.891 1 96.19 104 GLU A C 1
ATOM 799 O O . GLU A 1 104 ? -20.375 20.719 27.406 1 96.19 104 GLU A O 1
ATOM 804 N N . THR A 1 105 ? -18.328 21.391 27.859 1 96 105 THR A N 1
ATOM 805 C CA . THR A 1 105 ? -17.781 20.266 27.109 1 96 105 THR A CA 1
ATOM 806 C C . THR A 1 105 ? -16.906 19.375 28 1 96 105 THR A C 1
ATOM 808 O O . THR A 1 105 ? -16.609 18.234 27.641 1 96 105 THR A O 1
ATOM 811 N N . GLY A 1 106 ? -16.406 19.922 29.109 1 96.56 106 GLY A N 1
ATOM 812 C CA . GLY A 1 106 ? -15.562 19.188 30.016 1 96.56 106 GLY A CA 1
ATOM 813 C C . GLY A 1 106 ? -14.086 19.281 29.672 1 96.56 106 GLY A C 1
ATOM 814 O O . GLY A 1 106 ? -13.242 18.781 30.422 1 96.56 106 GLY A O 1
ATOM 815 N N . PHE A 1 107 ? -13.727 19.953 28.609 1 97.88 107 PHE A N 1
ATOM 816 C CA . PHE A 1 107 ? -12.32 20.078 28.219 1 97.88 107 PHE A CA 1
ATOM 817 C C . PHE A 1 107 ? -11.617 21.141 29.062 1 97.88 107 PHE A C 1
ATOM 819 O O . PHE A 1 107 ? -12.18 22.203 29.328 1 97.88 107 PHE A O 1
ATOM 826 N N . THR A 1 108 ? -10.508 20.812 29.5 1 97.94 108 THR A N 1
ATOM 827 C CA . THR A 1 108 ? -9.602 21.812 30.047 1 97.94 108 THR A CA 1
ATOM 828 C C . THR A 1 108 ? -8.664 22.344 28.969 1 97.94 108 THR A C 1
ATOM 830 O O . THR A 1 108 ? -7.82 21.594 28.453 1 97.94 108 THR A O 1
ATOM 833 N N . VAL A 1 109 ? -8.75 23.609 28.672 1 98.38 109 VAL A N 1
ATOM 834 C CA . VAL A 1 109 ? -8.008 24.188 27.562 1 98.38 109 VAL A CA 1
ATOM 835 C C . VAL A 1 109 ? -6.758 24.891 28.078 1 98.38 109 VAL A C 1
ATOM 837 O O . VAL A 1 109 ? -6.832 25.672 29.031 1 98.38 109 VAL A O 1
ATOM 840 N N . ARG A 1 110 ? -5.645 24.578 27.547 1 98.19 110 ARG A N 1
ATOM 841 C CA . ARG A 1 110 ? -4.426 25.344 27.781 1 98.19 110 ARG A CA 1
ATOM 842 C C . ARG A 1 110 ? -4.266 26.453 26.734 1 98.19 110 ARG A C 1
ATOM 844 O O . ARG A 1 110 ? -4.094 26.172 25.547 1 98.19 110 ARG A O 1
ATOM 851 N N . VAL A 1 111 ? -4.32 27.656 27.156 1 98.19 111 VAL A N 1
ATOM 852 C CA . VAL A 1 111 ? -4.098 28.781 26.25 1 98.19 111 VAL A CA 1
ATOM 853 C C . VAL A 1 111 ? -2.6 29.047 26.094 1 98.19 111 VAL A C 1
ATOM 855 O O . VAL A 1 111 ? -1.938 29.453 27.062 1 98.19 111 VAL A O 1
ATOM 858 N N . LEU A 1 112 ? -2.104 28.891 24.969 1 97.12 112 LEU A N 1
ATOM 859 C CA . LEU A 1 112 ? -0.671 29.031 24.734 1 97.12 112 LEU A CA 1
ATOM 860 C C . LEU A 1 112 ? -0.294 30.5 24.578 1 97.12 112 LEU A C 1
ATOM 862 O O . LEU A 1 112 ? -0.976 31.25 23.891 1 97.12 112 LEU A O 1
ATOM 866 N N . SER A 1 113 ? 0.797 30.859 25.297 1 95.62 113 SER A N 1
ATOM 867 C CA . SER A 1 113 ? 1.389 32.156 25 1 95.62 113 SER A CA 1
ATOM 868 C C . SER A 1 113 ? 2.012 32.188 23.609 1 95.62 113 SER A C 1
ATOM 870 O O . SER A 1 113 ? 2.17 31.156 22.969 1 95.62 113 SER A O 1
ATOM 872 N N . GLY A 1 114 ? 2.238 33.375 23.141 1 93.31 114 GLY A N 1
ATOM 873 C CA . GLY A 1 114 ? 2.938 33.5 21.875 1 93.31 114 GLY A CA 1
ATOM 874 C C . GLY A 1 114 ? 4.254 32.75 21.844 1 93.31 114 GLY A C 1
ATOM 875 O O . GLY A 1 114 ? 4.586 32.094 20.844 1 93.31 114 GLY A O 1
ATOM 876 N N . GLU A 1 115 ? 4.977 32.812 22.938 1 94 115 GLU A N 1
ATOM 877 C CA . GLU A 1 115 ? 6.262 32.156 23.062 1 94 115 GLU A CA 1
ATOM 878 C C . GLU A 1 115 ? 6.09 30.625 23.047 1 94 115 GLU A C 1
ATOM 880 O O . GLU A 1 115 ? 6.879 29.922 22.422 1 94 115 GLU A O 1
ATOM 885 N N . GLU A 1 116 ? 5.105 30.188 23.734 1 95.62 116 GLU A N 1
ATOM 886 C CA . GLU A 1 116 ? 4.836 28.75 23.766 1 95.62 116 GLU A CA 1
ATOM 887 C C . GLU A 1 116 ? 4.449 28.234 22.375 1 95.62 116 GLU A C 1
ATOM 889 O O . GLU A 1 116 ? 4.887 27.156 21.969 1 95.62 116 GLU A O 1
ATOM 894 N N . GLU A 1 117 ? 3.582 29 21.75 1 96.25 117 GLU A N 1
ATOM 895 C CA . GLU A 1 117 ? 3.18 28.625 20.391 1 96.25 117 GLU A CA 1
ATOM 896 C C . GLU A 1 117 ? 4.383 28.531 19.469 1 96.25 117 GLU A C 1
ATOM 898 O O . GLU A 1 117 ? 4.504 27.578 18.688 1 96.25 117 GLU A O 1
ATOM 903 N N . ALA A 1 118 ? 5.27 29.5 19.547 1 96.75 118 ALA A N 1
ATOM 904 C CA . ALA A 1 118 ? 6.5 29.484 18.766 1 96.75 118 ALA A CA 1
ATOM 905 C C . ALA A 1 118 ? 7.359 28.266 19.094 1 96.75 118 ALA A C 1
ATOM 907 O O . ALA A 1 118 ? 7.922 27.641 18.203 1 96.75 118 ALA A O 1
ATOM 908 N N . HIS A 1 119 ? 7.398 28.016 20.359 1 96.62 119 HIS A N 1
ATOM 909 C CA . HIS A 1 119 ? 8.18 26.875 20.828 1 96.62 119 HIS A CA 1
ATOM 910 C C . HIS A 1 119 ? 7.652 25.578 20.234 1 96.62 119 HIS A C 1
ATOM 912 O O . HIS A 1 119 ? 8.422 24.781 19.688 1 96.62 119 HIS A O 1
ATOM 918 N N . TYR A 1 120 ? 6.395 25.328 20.328 1 97.06 120 TYR A N 1
ATOM 919 C CA . TYR A 1 120 ? 5.816 24.078 19.844 1 97.06 120 TYR A CA 1
ATOM 920 C C . TYR A 1 120 ? 5.895 24 18.328 1 97.06 120 TYR A C 1
ATOM 922 O O . TYR A 1 120 ? 6.039 22.906 17.766 1 97.06 120 TYR A O 1
ATOM 930 N N . ALA A 1 121 ? 5.793 25.125 17.656 1 97.5 121 ALA A N 1
ATOM 931 C CA . ALA A 1 121 ? 6.016 25.109 16.203 1 97.5 121 ALA A CA 1
ATOM 932 C C . ALA A 1 121 ? 7.422 24.625 15.875 1 97.5 121 ALA A C 1
ATOM 934 O O . ALA A 1 121 ? 7.605 23.797 14.977 1 97.5 121 ALA A O 1
ATOM 935 N N . ALA A 1 122 ? 8.414 25.156 16.625 1 97.56 122 ALA A N 1
ATOM 936 C CA . ALA A 1 122 ? 9.805 24.766 16.422 1 97.56 122 ALA A CA 1
ATOM 937 C C . ALA A 1 122 ? 10.008 23.281 16.719 1 97.56 122 ALA A C 1
ATOM 939 O O . ALA A 1 122 ? 10.68 22.578 15.969 1 97.56 122 ALA A O 1
ATOM 940 N N . VAL A 1 123 ? 9.422 22.891 17.812 1 96.88 123 VAL A N 1
ATOM 941 C CA . VAL A 1 123 ? 9.531 21.484 18.219 1 96.88 123 VAL A CA 1
ATOM 942 C C . VAL A 1 123 ? 8.852 20.594 17.172 1 96.88 123 VAL A C 1
ATOM 944 O O . VAL A 1 123 ? 9.328 19.5 16.875 1 96.88 123 VAL A O 1
ATOM 947 N N . GLY A 1 124 ? 7.746 21.062 16.641 1 97.25 124 GLY A N 1
ATOM 948 C CA . GLY A 1 124 ? 7.09 20.344 15.555 1 97.25 124 GLY A CA 1
ATOM 949 C C . GLY A 1 124 ? 7.969 20.188 14.328 1 97.25 124 GLY A C 1
ATOM 950 O O . GLY A 1 124 ? 8.039 19.094 13.75 1 97.25 124 GLY A O 1
ATOM 951 N N . VAL A 1 125 ? 8.656 21.234 13.945 1 97.88 125 VAL A N 1
ATOM 952 C CA . VAL A 1 125 ? 9.57 21.188 12.812 1 97.88 125 VAL A CA 1
ATOM 953 C C . VAL A 1 125 ? 10.68 20.172 13.078 1 97.88 125 VAL A C 1
ATOM 955 O O . VAL A 1 125 ? 11.039 19.391 12.195 1 97.88 125 VAL A O 1
ATOM 958 N N . LEU A 1 126 ? 11.148 20.141 14.328 1 96 126 LEU A N 1
ATOM 959 C CA . LEU A 1 126 ? 12.195 19.203 14.703 1 96 126 LEU A CA 1
ATOM 960 C C . LEU A 1 126 ? 11.688 17.766 14.656 1 96 126 LEU A C 1
ATOM 962 O O . LEU A 1 126 ? 12.445 16.844 14.32 1 96 126 LEU A O 1
ATOM 966 N N . ALA A 1 127 ? 10.469 17.594 14.992 1 95.81 127 ALA A N 1
ATOM 967 C CA . ALA A 1 127 ? 9.875 16.266 14.93 1 95.81 127 ALA A CA 1
ATOM 968 C C . ALA A 1 127 ? 9.875 15.734 13.5 1 95.81 127 ALA A C 1
ATOM 970 O O . ALA A 1 127 ? 10.055 14.531 13.281 1 95.81 127 ALA A O 1
ATOM 971 N N . GLY A 1 128 ? 9.68 16.594 12.555 1 96.12 128 GLY A N 1
ATOM 972 C CA . GLY A 1 128 ? 9.625 16.219 11.148 1 96.12 128 GLY A CA 1
ATOM 973 C C . GLY A 1 128 ? 10.984 16.219 10.477 1 96.12 128 GLY A C 1
ATOM 974 O O . GLY A 1 128 ? 11.219 15.438 9.547 1 96.12 128 GLY A O 1
ATOM 975 N N . ALA A 1 129 ? 11.836 17.141 10.938 1 95.94 129 ALA A N 1
ATOM 976 C CA . ALA A 1 129 ? 13.188 17.328 10.414 1 95.94 129 ALA A CA 1
ATOM 977 C C . ALA A 1 129 ? 14.188 17.516 11.547 1 95.94 129 ALA A C 1
ATOM 979 O O . ALA A 1 129 ? 14.547 18.656 11.883 1 95.94 129 ALA A O 1
ATOM 980 N N . PRO A 1 130 ? 14.758 16.469 12 1 92.94 130 PRO A N 1
ATOM 981 C CA . PRO A 1 130 ? 15.539 16.516 13.234 1 92.94 130 PRO A CA 1
ATOM 982 C C . PRO A 1 130 ? 16.797 17.375 13.109 1 92.94 130 PRO A C 1
ATOM 984 O O . PRO A 1 130 ? 17.328 17.844 14.109 1 92.94 130 PRO A O 1
ATOM 987 N N . HIS A 1 131 ? 17.281 17.688 11.906 1 92 131 HIS A N 1
ATOM 988 C CA . HIS A 1 131 ? 18.516 18.438 11.742 1 92 131 HIS A CA 1
ATOM 989 C C . HIS A 1 131 ? 18.25 19.844 11.227 1 92 131 HIS A C 1
ATOM 991 O O . HIS A 1 131 ? 19.172 20.547 10.781 1 92 131 HIS A O 1
ATOM 997 N N . ALA A 1 132 ? 17 20.281 11.328 1 95.5 132 ALA A N 1
ATOM 998 C CA . ALA A 1 132 ? 16.625 21.609 10.844 1 95.5 132 ALA A CA 1
ATOM 999 C C . ALA A 1 132 ? 17.281 22.703 11.672 1 95.5 132 ALA A C 1
ATOM 1001 O O . ALA A 1 132 ? 17.391 22.578 12.898 1 95.5 132 ALA A O 1
ATOM 1002 N N . THR A 1 133 ? 17.828 23.703 10.977 1 96.25 133 THR A N 1
ATOM 1003 C CA . THR A 1 133 ? 18.359 24.922 11.586 1 96.25 133 THR A CA 1
ATOM 1004 C C . THR A 1 133 ? 17.844 26.156 10.859 1 96.25 133 THR A C 1
ATOM 1006 O O . THR A 1 133 ? 17.391 26.062 9.719 1 96.25 133 THR A O 1
ATOM 1009 N N . GLY A 1 134 ? 17.906 27.266 11.539 1 97.56 134 GLY A N 1
ATOM 1010 C CA . GLY A 1 134 ? 17.422 28.516 10.984 1 97.56 134 GLY A CA 1
ATOM 1011 C C . GLY A 1 134 ? 16.297 29.141 11.797 1 97.56 134 GLY A C 1
ATOM 1012 O O . GLY A 1 134 ? 16.406 29.25 13.016 1 97.56 134 GLY A O 1
ATOM 1013 N N . VAL A 1 135 ? 15.273 29.609 11.062 1 98.38 135 VAL A N 1
ATOM 1014 C CA . VAL A 1 135 ? 14.133 30.234 11.727 1 98.38 135 VAL A CA 1
ATOM 1015 C C . VAL A 1 135 ? 12.844 29.531 11.305 1 98.38 135 VAL A C 1
ATOM 1017 O O . VAL A 1 135 ? 12.664 29.188 10.141 1 98.38 135 VAL A O 1
ATOM 1020 N N . VAL A 1 136 ? 12.039 29.266 12.281 1 98.5 136 VAL A N 1
ATOM 1021 C CA . VAL A 1 136 ? 10.703 28.719 12.047 1 98.5 136 VAL A CA 1
ATOM 1022 C C . VAL A 1 136 ? 9.664 29.828 12.125 1 98.5 136 VAL A C 1
ATOM 1024 O O . VAL A 1 136 ? 9.727 30.688 13.016 1 98.5 136 VAL A O 1
ATOM 1027 N N . GLY A 1 137 ? 8.805 29.859 11.172 1 98.5 137 GLY A N 1
ATOM 1028 C CA . GLY A 1 137 ? 7.645 30.734 11.203 1 98.5 137 GLY A CA 1
ATOM 1029 C C . GLY A 1 137 ? 6.332 29.984 11.102 1 98.5 137 GLY A C 1
ATOM 1030 O O . GLY A 1 137 ? 6.148 29.156 10.203 1 98.5 137 GLY A O 1
ATOM 1031 N N . ASP A 1 138 ? 5.457 30.234 11.992 1 97.75 138 ASP A N 1
ATOM 1032 C CA . ASP A 1 138 ? 4.113 29.672 11.977 1 97.75 138 ASP A CA 1
ATOM 1033 C C . ASP A 1 138 ? 3.062 30.75 11.766 1 97.75 138 ASP A C 1
ATOM 1035 O O . ASP A 1 138 ? 2.811 31.562 12.656 1 97.75 138 ASP A O 1
ATOM 1039 N N . LEU A 1 139 ? 2.508 30.719 10.555 1 96.25 139 LEU A N 1
ATOM 1040 C CA . LEU A 1 139 ? 1.504 31.719 10.211 1 96.25 139 LEU A CA 1
ATOM 1041 C C . LEU A 1 139 ? 0.098 31.203 10.492 1 96.25 139 LEU A C 1
ATOM 1043 O O . LEU A 1 139 ? -0.365 30.266 9.844 1 96.25 139 LEU A O 1
ATOM 1047 N N . GLY A 1 140 ? -0.535 31.828 11.438 1 91.44 140 GLY A N 1
ATOM 1048 C CA . GLY A 1 140 ? -1.935 31.562 11.727 1 91.44 140 GLY A CA 1
ATOM 1049 C C . GLY A 1 140 ? -2.871 32.625 11.172 1 91.44 140 GLY A C 1
ATOM 1050 O O . GLY A 1 140 ? -2.477 33.438 10.328 1 91.44 140 GLY A O 1
ATOM 1051 N N . GLY A 1 141 ? -4.039 32.594 11.602 1 87.56 141 GLY A N 1
ATOM 1052 C CA . GLY A 1 141 ? -5.023 33.562 11.125 1 87.56 141 GLY A CA 1
ATOM 1053 C C . GLY A 1 141 ? -4.809 34.938 11.68 1 87.56 141 GLY A C 1
ATOM 1054 O O . GLY A 1 141 ? -5.062 35.938 10.992 1 87.56 141 GLY A O 1
ATOM 1055 N N . ALA A 1 142 ? -4.301 34.969 12.898 1 89.12 142 ALA A N 1
ATOM 1056 C CA . ALA A 1 142 ? -4.219 36.281 13.547 1 89.12 142 ALA A CA 1
ATOM 1057 C C . ALA A 1 142 ? -2.77 36.656 13.82 1 89.12 142 ALA A C 1
ATOM 1059 O O . ALA A 1 142 ? -2.459 37.844 13.992 1 89.12 142 ALA A O 1
ATOM 1060 N N . SER A 1 143 ? -1.882 35.719 13.805 1 92.94 143 SER A N 1
ATOM 1061 C CA . SER A 1 143 ? -0.524 36.031 14.25 1 92.94 143 SER A CA 1
ATOM 1062 C C . SER A 1 143 ? 0.506 35.25 13.438 1 92.94 143 SER A C 1
ATOM 1064 O O . SER A 1 143 ? 0.158 34.312 12.719 1 92.94 143 SER A O 1
ATOM 1066 N N . LEU A 1 144 ? 1.743 35.625 13.516 1 96.75 144 LEU A N 1
ATOM 1067 C CA . LEU A 1 144 ? 2.936 34.938 13.062 1 96.75 144 LEU A CA 1
ATOM 1068 C C . LEU A 1 144 ? 3.92 34.719 14.211 1 96.75 144 LEU A C 1
ATOM 1070 O O . LEU A 1 144 ? 4.27 35.688 14.906 1 96.75 144 LEU A O 1
ATOM 1074 N N . GLU A 1 145 ? 4.254 33.562 14.484 1 97.62 145 GLU A N 1
ATOM 1075 C CA . GLU A 1 145 ? 5.324 33.25 15.43 1 97.62 145 GLU A CA 1
ATOM 1076 C C . GLU A 1 145 ? 6.652 33.031 14.711 1 97.62 145 GLU A C 1
ATOM 1078 O O . GLU A 1 145 ? 6.707 32.344 13.688 1 97.62 145 GLU A O 1
ATOM 1083 N N . LEU A 1 146 ? 7.695 33.656 15.195 1 98.12 146 LEU A N 1
ATOM 1084 C CA . LEU A 1 146 ? 9.062 33.406 14.734 1 98.12 146 LEU A CA 1
ATOM 1085 C C . LEU A 1 146 ? 9.922 32.844 15.859 1 98.12 146 LEU A C 1
ATOM 1087 O O . LEU A 1 146 ? 9.82 33.281 17 1 98.12 146 LEU A O 1
ATOM 1091 N N . VAL A 1 147 ? 10.719 31.875 15.531 1 98 147 VAL A N 1
ATOM 1092 C CA . VAL A 1 147 ? 11.586 31.281 16.547 1 98 147 VAL A CA 1
ATOM 1093 C C . VAL A 1 147 ? 12.852 30.734 15.883 1 98 147 VAL A C 1
ATOM 1095 O O . VAL A 1 147 ? 12.789 30.156 14.797 1 98 147 VAL A O 1
ATOM 1098 N N . HIS A 1 148 ? 13.953 30.938 16.578 1 96.25 148 HIS A N 1
ATOM 1099 C CA . HIS A 1 148 ? 15.203 30.359 16.094 1 96.25 148 HIS A CA 1
ATOM 1100 C C . HIS A 1 148 ? 15.242 28.859 16.359 1 96.25 148 HIS A C 1
ATOM 1102 O O . HIS A 1 148 ? 14.719 28.391 17.375 1 96.25 148 HIS A O 1
ATOM 1108 N N . LEU A 1 149 ? 15.797 28.234 15.453 1 95.75 149 LEU A N 1
ATOM 1109 C CA . LEU A 1 149 ? 16.031 26.797 15.594 1 95.75 149 LEU A CA 1
ATOM 1110 C C . LEU A 1 149 ? 17.5 26.453 15.383 1 95.75 149 LEU A C 1
ATOM 1112 O O . LEU A 1 149 ? 18.062 26.766 14.328 1 95.75 149 LEU A O 1
ATOM 1116 N N . SER A 1 150 ? 18.109 25.859 16.406 1 90.12 150 SER A N 1
ATOM 1117 C CA . SER A 1 150 ? 19.5 25.438 16.328 1 90.12 150 SER A CA 1
ATOM 1118 C C . SER A 1 150 ? 19.641 23.938 16.547 1 90.12 150 SER A C 1
ATOM 1120 O O . SER A 1 150 ? 18.641 23.234 16.75 1 90.12 150 SER A O 1
ATOM 1122 N N . ALA A 1 151 ? 20.828 23.516 16.5 1 79.5 151 ALA A N 1
ATOM 1123 C CA . ALA A 1 151 ? 21.109 22.094 16.719 1 79.5 151 ALA A CA 1
ATOM 1124 C C . ALA A 1 151 ? 20.734 21.672 18.141 1 79.5 151 ALA A C 1
ATOM 1126 O O . ALA A 1 151 ? 20.438 20.5 18.375 1 79.5 151 ALA A O 1
ATOM 1127 N N . THR A 1 152 ? 20.625 22.641 18.938 1 79.81 152 THR A N 1
ATOM 1128 C CA . THR A 1 152 ? 20.375 22.328 20.344 1 79.81 152 THR A CA 1
ATOM 1129 C C . THR A 1 152 ? 18.891 22.484 20.656 1 79.81 152 THR A C 1
ATOM 1131 O O . THR A 1 152 ? 18.453 22.172 21.766 1 79.81 152 THR A O 1
ATOM 1134 N N . GLY A 1 153 ? 18.219 23.016 19.703 1 87.5 153 GLY A N 1
ATOM 1135 C CA . GLY A 1 153 ? 16.781 23.109 19.953 1 87.5 153 GLY A CA 1
ATOM 1136 C C . GLY A 1 153 ? 16.219 24.484 19.656 1 87.5 153 GLY A C 1
ATOM 1137 O O . GLY A 1 153 ? 16.797 25.25 18.891 1 87.5 153 GLY A O 1
ATOM 1138 N N . ALA A 1 154 ? 15.039 24.766 20.203 1 91.12 154 ALA A N 1
ATOM 1139 C CA . ALA A 1 154 ? 14.297 26 19.969 1 91.12 154 ALA A CA 1
ATOM 1140 C C . ALA A 1 154 ? 14.82 27.125 20.859 1 91.12 154 ALA A C 1
ATOM 1142 O O . ALA A 1 154 ? 15.117 26.922 22.031 1 91.12 154 ALA A O 1
ATOM 1143 N N . GLY A 1 155 ? 15.016 28.281 20.234 1 91.19 155 GLY A N 1
ATOM 1144 C CA . GLY A 1 155 ? 15.391 29.469 20.984 1 91.19 155 GLY A CA 1
ATOM 1145 C C . GLY A 1 155 ? 14.195 30.297 21.406 1 91.19 155 GLY A C 1
ATOM 1146 O O . GLY A 1 155 ? 13.102 29.766 21.625 1 91.19 155 GLY A O 1
ATOM 1147 N N . ARG A 1 156 ? 14.5 31.609 21.562 1 89.12 156 ARG A N 1
ATOM 1148 C CA . ARG A 1 156 ? 13.438 32.531 21.953 1 89.12 156 ARG A CA 1
ATOM 1149 C C . ARG A 1 156 ? 12.555 32.875 20.766 1 89.12 156 ARG A C 1
ATOM 1151 O O . ARG A 1 156 ? 13.062 33.156 19.672 1 89.12 156 ARG A O 1
ATOM 1158 N N . GLY A 1 157 ? 11.289 32.844 21.016 1 94.5 157 GLY A N 1
ATOM 1159 C CA . GLY A 1 157 ? 10.328 33.156 19.969 1 94.5 157 GLY A CA 1
ATOM 1160 C C . GLY A 1 157 ? 9.625 34.5 20.188 1 94.5 157 GLY A C 1
ATOM 1161 O O . GLY A 1 157 ? 9.695 35.062 21.281 1 94.5 157 GLY A O 1
ATOM 1162 N N . VAL A 1 158 ? 9.102 35.031 19.078 1 96.25 158 VAL A N 1
ATOM 1163 C CA . VAL A 1 158 ? 8.281 36.219 19.141 1 96.25 158 VAL A CA 1
ATOM 1164 C C . VAL A 1 158 ? 6.953 36 18.422 1 96.25 158 VAL A C 1
ATOM 1166 O O . VAL A 1 158 ? 6.832 35.062 17.625 1 96.25 158 VAL A O 1
ATOM 1169 N N . THR A 1 159 ? 5.961 36.75 18.797 1 95.88 159 THR A N 1
ATOM 1170 C CA . THR A 1 159 ? 4.652 36.719 18.156 1 95.88 159 THR A CA 1
ATOM 1171 C C . THR A 1 159 ? 4.324 38.094 17.578 1 95.88 159 THR A C 1
ATOM 1173 O O . THR A 1 159 ? 4.465 39.125 18.25 1 95.88 159 THR A O 1
ATOM 1176 N N . LEU A 1 160 ? 3.994 38.094 16.312 1 96.31 160 LEU A N 1
ATOM 1177 C CA . LEU A 1 160 ? 3.674 39.344 15.617 1 96.31 160 LEU A CA 1
ATOM 1178 C C . LEU A 1 160 ? 2.246 39.281 15.078 1 96.31 160 LEU A C 1
ATOM 1180 O O . LEU A 1 160 ? 1.771 38.25 14.633 1 96.31 160 LEU A O 1
ATOM 1184 N N . PRO A 1 161 ? 1.507 40.406 15.078 1 93.25 161 PRO A N 1
ATOM 1185 C CA . PRO A 1 161 ? 0.168 40.469 14.484 1 93.25 161 PRO A CA 1
ATOM 1186 C C . PRO A 1 161 ? 0.198 40.531 12.961 1 93.25 161 PRO A C 1
ATOM 1188 O O . PRO A 1 161 ? -0.219 41.531 12.367 1 93.25 161 PRO A O 1
ATOM 1191 N N . LEU A 1 162 ? 0.643 39.469 12.375 1 95.31 162 LEU A N 1
ATOM 1192 C CA . LEU A 1 162 ? 0.877 39.469 10.938 1 95.31 162 LEU A CA 1
ATOM 1193 C C . LEU A 1 162 ? -0.024 38.438 10.25 1 95.31 162 LEU A C 1
ATOM 1195 O O . LEU A 1 162 ? 0.079 38.219 9.039 1 95.31 162 LEU A O 1
ATOM 1199 N N . GLY A 1 163 ? -0.937 37.812 10.977 1 92.12 163 GLY A N 1
ATOM 1200 C CA . GLY A 1 163 ? -1.914 36.969 10.344 1 92.12 163 GLY A CA 1
ATOM 1201 C C . GLY A 1 163 ? -2.896 37.688 9.461 1 92.12 163 GLY A C 1
ATOM 1202 O O . GLY A 1 163 ? -3.061 38.906 9.594 1 92.12 163 GLY A O 1
ATOM 1203 N N . PRO A 1 164 ? -3.537 37 8.594 1 89.38 164 PRO A N 1
ATOM 1204 C CA . PRO A 1 164 ? -4.484 37.625 7.66 1 89.38 164 PRO A CA 1
ATOM 1205 C C . PRO A 1 164 ? -5.559 38.438 8.367 1 89.38 164 PRO A C 1
ATOM 1207 O O . PRO A 1 164 ? -5.91 39.531 7.914 1 89.38 164 PRO A O 1
ATOM 1210 N N . PHE A 1 165 ? -6.105 38 9.492 1 85.44 165 PHE A N 1
ATOM 1211 C CA . PHE A 1 165 ? -7.168 38.688 10.195 1 85.44 165 PHE A CA 1
ATOM 1212 C C . PHE A 1 165 ? -6.641 40 10.828 1 85.44 165 PHE A C 1
ATOM 1214 O O . PHE A 1 165 ? -7.367 40.969 10.914 1 85.44 165 PHE A O 1
ATOM 1221 N N . SER A 1 166 ? -5.441 39.938 11.266 1 87.94 166 SER A N 1
ATOM 1222 C CA . SER A 1 166 ? -4.816 41.125 11.852 1 87.94 166 SER A CA 1
ATOM 1223 C C . SER A 1 166 ? -4.469 42.156 10.781 1 87.94 166 SER A C 1
ATOM 1225 O O . SER A 1 166 ? -4.602 43.344 11 1 87.94 166 SER A O 1
ATOM 1227 N N . LEU A 1 167 ? -4.066 41.688 9.656 1 90.88 167 LEU A N 1
ATOM 1228 C CA . LEU A 1 167 ? -3.631 42.562 8.57 1 90.88 167 LEU A CA 1
ATOM 1229 C C . LEU A 1 167 ? -4.828 43.156 7.84 1 90.88 167 LEU A C 1
ATOM 1231 O O . LEU A 1 167 ? -4.75 44.281 7.309 1 90.88 167 LEU A O 1
ATOM 1235 N N . ALA A 1 168 ? -5.906 42.406 7.723 1 85.81 168 ALA A N 1
ATOM 1236 C CA . ALA A 1 168 ? -7.121 42.906 7.07 1 85.81 168 ALA A CA 1
ATOM 1237 C C . ALA A 1 168 ? -7.703 44.094 7.816 1 85.81 168 ALA A C 1
ATOM 1239 O O . ALA A 1 168 ? -8.227 45.031 7.199 1 85.81 168 ALA A O 1
ATOM 1240 N N . GLY A 1 169 ? -7.625 44.125 9.109 1 79 169 GLY A N 1
ATOM 1241 C CA . GLY A 1 169 ? -8.156 45.219 9.914 1 79 169 GLY A CA 1
ATOM 1242 C C . GLY A 1 169 ? -9.641 45.062 10.195 1 79 169 GLY A C 1
ATOM 1243 O O . GLY A 1 169 ? -10.203 43.969 10.102 1 79 169 GLY A O 1
ATOM 1244 N N . PRO A 1 170 ? -10.188 46.188 10.609 1 74.44 170 PRO A N 1
ATOM 1245 C CA . PRO A 1 170 ? -11.57 46.156 11.086 1 74.44 170 PRO A CA 1
ATOM 1246 C C . PRO A 1 170 ? -12.562 45.781 9.984 1 74.44 170 PRO A C 1
ATOM 1248 O O . PRO A 1 170 ? -13.656 45.281 10.281 1 74.44 170 PRO A O 1
ATOM 1251 N N . GLY A 1 171 ? -12.195 45.969 8.852 1 70.25 171 GLY A N 1
ATOM 1252 C CA . GLY A 1 171 ? -13.086 45.656 7.75 1 70.25 171 GLY A CA 1
ATOM 1253 C C . GLY A 1 171 ? -13.117 44.188 7.406 1 70.25 171 GLY A C 1
ATOM 1254 O O . GLY A 1 171 ? -14.008 43.719 6.695 1 70.25 171 GLY A O 1
ATOM 1255 N N . GLY A 1 172 ? -12.312 43.594 7.91 1 70.19 172 GLY A N 1
ATOM 1256 C CA . GLY A 1 172 ? -12.258 42.156 7.668 1 70.19 172 GLY A CA 1
ATOM 1257 C C . GLY A 1 172 ? -11.602 41.812 6.348 1 70.19 172 GLY A C 1
ATOM 1258 O O . GLY A 1 172 ? -11.203 42.688 5.59 1 70.19 172 GLY A O 1
ATOM 1259 N N . THR A 1 173 ? -11.43 40.562 5.984 1 67.44 173 THR A N 1
ATOM 1260 C CA . THR A 1 173 ? -10.734 40.094 4.797 1 67.44 173 THR A CA 1
ATOM 1261 C C . THR A 1 173 ? -11.648 40.125 3.576 1 67.44 173 THR A C 1
ATOM 1263 O O . THR A 1 173 ? -11.188 40 2.441 1 67.44 173 THR A O 1
ATOM 1266 N N . GLY A 1 174 ? -12.898 40.406 3.875 1 64.38 174 GLY A N 1
ATOM 1267 C CA . GLY A 1 174 ? -13.867 40.438 2.791 1 64.38 174 GLY A CA 1
ATOM 1268 C C . GLY A 1 174 ? -13.969 41.781 2.105 1 64.38 174 GLY A C 1
ATOM 1269 O O . GLY A 1 174 ? -14.562 41.906 1.03 1 64.38 174 GLY A O 1
ATOM 1270 N N . ASN A 1 175 ? -13.586 42.875 2.768 1 62.06 175 ASN A N 1
ATOM 1271 C CA . ASN A 1 175 ? -13.852 44.219 2.287 1 62.06 175 ASN A CA 1
ATOM 1272 C C . ASN A 1 175 ? -12.781 44.688 1.306 1 62.06 175 ASN A C 1
ATOM 1274 O O . ASN A 1 175 ? -12.5 45.906 1.212 1 62.06 175 ASN A O 1
ATOM 1278 N N . GLY A 1 176 ? -12.219 43.844 0.582 1 71.12 176 GLY A N 1
ATOM 1279 C CA . GLY A 1 176 ? -11.297 44.188 -0.481 1 71.12 176 GLY A CA 1
ATOM 1280 C C . GLY A 1 176 ? -9.844 44.156 -0.054 1 71.12 176 GLY A C 1
ATOM 1281 O O . GLY A 1 176 ? -9.469 44.75 0.961 1 71.12 176 GLY A O 1
ATOM 1282 N N . PHE A 1 177 ? -9.125 43.531 -0.648 1 83.75 177 PHE A N 1
ATOM 1283 C CA . PHE A 1 177 ? -7.695 43.344 -0.428 1 83.75 177 PHE A CA 1
ATOM 1284 C C . PHE A 1 177 ? -6.883 44.469 -1.052 1 83.75 177 PHE A C 1
ATOM 1286 O O . PHE A 1 177 ? -6.988 44.719 -2.252 1 83.75 177 PHE A O 1
ATOM 1293 N N . ASP A 1 178 ? -6.227 45.281 -0.145 1 88.06 178 ASP A N 1
ATOM 1294 C CA . ASP A 1 178 ? -5.277 46.312 -0.572 1 88.06 178 ASP A CA 1
ATOM 1295 C C . ASP A 1 178 ? -3.838 45.844 -0.357 1 88.06 178 ASP A C 1
ATOM 1297 O O . ASP A 1 178 ? -3.268 46.062 0.716 1 88.06 178 ASP A O 1
ATOM 1301 N N . GLY A 1 179 ? -3.23 45.438 -1.393 1 91.12 179 GLY A N 1
ATOM 1302 C CA . GLY A 1 179 ? -1.914 44.812 -1.314 1 91.12 179 GLY A CA 1
ATOM 1303 C C . GLY A 1 179 ? -0.845 45.75 -0.806 1 91.12 179 GLY A C 1
ATOM 1304 O O . GLY A 1 179 ? 0.022 45.375 -0.024 1 91.12 179 GLY A O 1
ATOM 1305 N N . GLU A 1 180 ? -0.915 46.938 -1.226 1 92.62 180 GLU A N 1
ATOM 1306 C CA . GLU A 1 180 ? 0.096 47.938 -0.825 1 92.62 180 GLU A CA 1
ATOM 1307 C C . GLU A 1 180 ? -0.022 48.281 0.657 1 92.62 180 GLU A C 1
ATOM 1309 O O . GLU A 1 180 ? 0.988 48.406 1.35 1 92.62 180 GLU A O 1
ATOM 1314 N N . ARG A 1 181 ? -1.197 48.406 1.108 1 93.62 181 ARG A N 1
ATOM 1315 C CA . ARG A 1 181 ? -1.409 48.688 2.527 1 93.62 181 ARG A CA 1
ATOM 1316 C C . ARG A 1 181 ? -0.917 47.531 3.381 1 93.62 181 ARG A C 1
ATOM 1318 O O . ARG A 1 181 ? -0.243 47.719 4.391 1 93.62 181 ARG A O 1
ATOM 1325 N N . VAL A 1 182 ? -1.258 46.375 2.975 1 94.81 182 VAL A N 1
ATOM 1326 C CA . VAL A 1 182 ? -0.874 45.156 3.709 1 94.81 182 VAL A CA 1
ATOM 1327 C C . VAL A 1 182 ? 0.647 45.031 3.725 1 94.81 182 VAL A C 1
ATOM 1329 O O . VAL A 1 182 ? 1.238 44.688 4.754 1 94.81 182 VAL A O 1
ATOM 1332 N N . ARG A 1 183 ? 1.282 45.312 2.619 1 95.88 183 ARG A N 1
ATOM 1333 C CA . ARG A 1 183 ? 2.736 45.25 2.508 1 95.88 183 ARG A CA 1
ATOM 1334 C C . ARG A 1 183 ? 3.406 46.219 3.477 1 95.88 183 ARG A C 1
ATOM 1336 O O . ARG A 1 183 ? 4.344 45.844 4.188 1 95.88 183 ARG A O 1
ATOM 1343 N N . ARG A 1 184 ? 2.891 47.375 3.5 1 96.69 184 ARG A N 1
ATOM 1344 C CA . ARG A 1 184 ? 3.449 48.406 4.387 1 96.69 184 ARG A CA 1
ATOM 1345 C C . ARG A 1 184 ? 3.301 48 5.848 1 96.69 184 ARG A C 1
ATOM 1347 O O . ARG A 1 184 ? 4.238 48.125 6.637 1 96.69 184 ARG A O 1
ATOM 1354 N N . LEU A 1 185 ? 2.16 47.531 6.145 1 95.75 185 LEU A N 1
ATOM 1355 C CA . LEU A 1 185 ? 1.895 47.094 7.516 1 95.75 185 LEU A CA 1
ATOM 1356 C C . LEU A 1 185 ? 2.803 45.938 7.914 1 95.75 185 LEU A C 1
ATOM 1358 O O . LEU A 1 185 ? 3.32 45.906 9.031 1 95.75 185 LEU A O 1
ATOM 1362 N N . ALA A 1 186 ? 2.938 44.969 7.051 1 97.56 186 ALA A N 1
ATOM 1363 C CA . ALA A 1 186 ? 3.789 43.812 7.312 1 97.56 186 ALA A CA 1
ATOM 1364 C C . ALA A 1 186 ? 5.238 44.25 7.527 1 97.56 186 ALA A C 1
ATOM 1366 O O . ALA A 1 186 ? 5.91 43.75 8.438 1 97.56 186 ALA A O 1
ATOM 1367 N N . GLN A 1 187 ? 5.727 45.156 6.703 1 98 187 GLN A N 1
ATOM 1368 C CA . GLN A 1 187 ? 7.094 45.656 6.809 1 98 187 GLN A CA 1
ATOM 1369 C C . GLN A 1 187 ? 7.316 46.375 8.133 1 98 187 GLN A C 1
ATOM 1371 O O . GLN A 1 187 ? 8.32 46.156 8.805 1 98 187 GLN A O 1
ATOM 1376 N N . GLU A 1 188 ? 6.324 47.156 8.469 1 98.19 188 GLU A N 1
ATOM 1377 C CA . GLU A 1 188 ? 6.418 47.938 9.695 1 98.19 188 GLU A CA 1
ATOM 1378 C C . GLU A 1 188 ? 6.441 47.031 10.93 1 98.19 188 GLU A C 1
ATOM 1380 O O . GLU A 1 188 ? 7.211 47.281 11.859 1 98.19 188 GLU A O 1
ATOM 1385 N N . ARG A 1 189 ? 5.672 46.062 10.914 1 97.31 189 ARG A N 1
ATOM 1386 C CA . ARG A 1 189 ? 5.508 45.219 12.086 1 97.31 189 ARG A CA 1
ATOM 1387 C C . ARG A 1 189 ? 6.672 44.219 12.219 1 97.31 189 ARG A C 1
ATOM 1389 O O . ARG A 1 189 ? 7.027 43.844 13.336 1 97.31 189 ARG A O 1
ATOM 1396 N N . LEU A 1 190 ? 7.293 43.875 11.109 1 98.19 190 LEU A N 1
ATOM 1397 C CA . LEU A 1 190 ? 8.406 42.938 11.133 1 98.19 190 LEU A CA 1
ATOM 1398 C C . LEU A 1 190 ? 9.719 43.656 11.414 1 98.19 190 LEU A C 1
ATOM 1400 O O . LEU A 1 190 ? 10.641 43.062 11.984 1 98.19 190 LEU A O 1
ATOM 1404 N N . ALA A 1 191 ? 9.891 44.906 11.109 1 97.62 191 ALA A N 1
ATOM 1405 C CA . ALA A 1 191 ? 11.125 45.688 11.078 1 97.62 191 ALA A CA 1
ATOM 1406 C C . ALA A 1 191 ? 11.836 45.625 12.43 1 97.62 191 ALA A C 1
ATOM 1408 O O . ALA A 1 191 ? 13.055 45.438 12.484 1 97.62 191 ALA A O 1
ATOM 1409 N N . PRO A 1 192 ? 11.055 45.75 13.516 1 97.56 192 PRO A N 1
ATOM 1410 C CA . PRO A 1 192 ? 11.734 45.812 14.812 1 97.56 192 PRO A CA 1
ATOM 1411 C C . PRO A 1 192 ? 12.484 44.531 15.156 1 97.56 192 PRO A C 1
ATOM 1413 O O . PRO A 1 192 ? 13.438 44.562 15.945 1 97.56 192 PRO A O 1
ATOM 1416 N N . VAL A 1 193 ? 12.133 43.406 14.562 1 97 193 VAL A N 1
ATOM 1417 C CA . VAL A 1 193 ? 12.727 42.156 14.977 1 97 193 VAL A CA 1
ATOM 1418 C C . VAL A 1 193 ? 13.508 41.531 13.82 1 97 193 VAL A C 1
ATOM 1420 O O . VAL A 1 193 ? 14.188 40.531 13.992 1 97 193 VAL A O 1
ATOM 1423 N N . ALA A 1 194 ? 13.484 42.062 12.672 1 97.31 194 ALA A N 1
ATOM 1424 C CA . ALA A 1 194 ? 14 41.469 11.445 1 97.31 194 ALA A CA 1
ATOM 1425 C C . ALA A 1 194 ? 15.477 41.125 11.586 1 97.31 194 ALA A C 1
ATOM 1427 O O . ALA A 1 194 ? 15.898 40.031 11.18 1 97.31 194 ALA A O 1
ATOM 1428 N N . ALA A 1 195 ? 16.281 42 12.109 1 96.31 195 ALA A N 1
ATOM 1429 C CA . ALA A 1 195 ? 17.719 41.812 12.227 1 96.31 195 ALA A CA 1
ATOM 1430 C C . ALA A 1 195 ? 18.047 40.594 13.109 1 96.31 195 ALA A C 1
ATOM 1432 O O . ALA A 1 195 ? 19.016 39.906 12.875 1 96.31 195 ALA A O 1
ATOM 1433 N N . ASP A 1 196 ? 17.25 40.406 14.07 1 96.06 196 ASP A N 1
ATOM 1434 C CA . ASP A 1 196 ? 17.469 39.312 15.039 1 96.06 196 ASP A CA 1
ATOM 1435 C C . ASP A 1 196 ? 17.156 37.969 14.43 1 96.06 196 ASP A C 1
ATOM 1437 O O . ASP A 1 196 ? 17.625 36.938 14.922 1 96.06 196 ASP A O 1
ATOM 1441 N N . PHE A 1 197 ? 16.406 37.938 13.367 1 97.44 197 PHE A N 1
ATOM 1442 C CA . PHE A 1 197 ? 15.945 36.656 12.828 1 97.44 197 PHE A CA 1
ATOM 1443 C C . PHE A 1 197 ? 16.5 36.438 11.43 1 97.44 197 PHE A C 1
ATOM 1445 O O . PHE A 1 197 ? 15.977 35.594 10.68 1 97.44 197 PHE A O 1
ATOM 1452 N N . ARG A 1 198 ? 17.5 37.188 11.07 1 97.19 198 ARG A N 1
ATOM 1453 C CA . ARG A 1 198 ? 18.141 36.938 9.789 1 97.19 198 ARG A CA 1
ATOM 1454 C C . ARG A 1 198 ? 18.703 35.531 9.742 1 97.19 198 ARG A C 1
ATOM 1456 O O . ARG A 1 198 ? 19.266 35.031 10.727 1 97.19 198 ARG A O 1
ATOM 1463 N N . THR A 1 199 ? 18.516 34.844 8.648 1 96.69 199 THR A N 1
ATOM 1464 C CA . THR A 1 199 ? 18.938 33.438 8.469 1 96.69 199 THR A CA 1
ATOM 1465 C C . THR A 1 199 ? 18.891 33.062 6.996 1 96.69 199 THR A C 1
ATOM 1467 O O . THR A 1 199 ? 18.234 33.719 6.195 1 96.69 199 THR A O 1
ATOM 1470 N N . ASP A 1 200 ? 19.547 32.094 6.609 1 97.38 200 ASP A N 1
ATOM 1471 C CA . ASP A 1 200 ? 19.516 31.578 5.238 1 97.38 200 ASP A CA 1
ATOM 1472 C C . ASP A 1 200 ? 18.266 30.734 4.988 1 97.38 200 ASP A C 1
ATOM 1474 O O . ASP A 1 200 ? 17.672 30.812 3.912 1 97.38 200 ASP A O 1
ATOM 1478 N N . THR A 1 201 ? 17.906 29.953 6.023 1 97.88 201 THR A N 1
ATOM 1479 C CA . THR A 1 201 ? 16.844 28.969 5.84 1 97.88 201 THR A CA 1
ATOM 1480 C C . THR A 1 201 ? 15.648 29.312 6.723 1 97.88 201 THR A C 1
ATOM 1482 O O . THR A 1 201 ? 15.797 29.516 7.93 1 97.88 201 THR A O 1
ATOM 1485 N N . PHE A 1 202 ? 14.492 29.344 6.105 1 98.5 202 PHE A N 1
ATOM 1486 C CA . PHE A 1 202 ? 13.227 29.609 6.781 1 98.5 202 PHE A CA 1
ATOM 1487 C C . PHE A 1 202 ? 12.305 28.391 6.676 1 98.5 202 PHE A C 1
ATOM 1489 O O . PHE A 1 202 ? 12.055 27.891 5.578 1 98.5 202 PHE A O 1
ATOM 1496 N N . HIS A 1 203 ? 11.898 27.859 7.812 1 98.44 203 HIS A N 1
ATOM 1497 C CA . HIS A 1 203 ? 10.922 26.781 7.844 1 98.44 203 HIS A CA 1
ATOM 1498 C C . HIS A 1 203 ? 9.5 27.328 7.996 1 98.44 203 HIS A C 1
ATOM 1500 O O . HIS A 1 203 ? 9.117 27.781 9.078 1 98.44 203 HIS A O 1
ATOM 1506 N N . ALA A 1 204 ? 8.711 27.219 6.961 1 98.56 204 ALA A N 1
ATOM 1507 C CA . ALA A 1 204 ? 7.375 27.797 6.914 1 98.56 204 ALA A CA 1
ATOM 1508 C C . ALA A 1 204 ? 6.328 26.797 7.395 1 98.56 204 ALA A C 1
ATOM 1510 O O . ALA A 1 204 ? 6.195 25.703 6.836 1 98.56 204 ALA A O 1
ATOM 1511 N N . VAL A 1 205 ? 5.625 27.141 8.375 1 97.75 205 VAL A N 1
ATOM 1512 C CA . VAL A 1 205 ? 4.527 26.359 8.938 1 97.75 205 VAL A CA 1
ATOM 1513 C C . VAL A 1 205 ? 3.217 27.125 8.773 1 97.75 205 VAL A C 1
ATOM 1515 O O . VAL A 1 205 ? 3.188 28.359 8.898 1 97.75 205 VAL A O 1
ATOM 1518 N N . GLY A 1 206 ? 2.148 26.359 8.469 1 93.5 206 GLY A N 1
ATOM 1519 C CA . GLY A 1 206 ? 0.841 26.984 8.344 1 93.5 206 GLY A CA 1
ATOM 1520 C C . GLY A 1 206 ? 0.107 26.578 7.078 1 93.5 206 GLY A C 1
ATOM 1521 O O . GLY A 1 206 ? 0.734 26.281 6.059 1 93.5 206 GLY A O 1
ATOM 1522 N N . GLY A 1 207 ? -1.159 26.688 7.133 1 90.62 207 GLY A N 1
ATOM 1523 C CA . GLY A 1 207 ? -1.993 26.234 6.035 1 90.62 207 GLY A CA 1
ATOM 1524 C C . GLY A 1 207 ? -1.862 27.094 4.789 1 90.62 207 GLY A C 1
ATOM 1525 O O . GLY A 1 207 ? -1.811 26.562 3.674 1 90.62 207 GLY A O 1
ATOM 1526 N N . ALA A 1 208 ? -1.817 28.391 4.973 1 89.88 208 ALA A N 1
ATOM 1527 C CA . ALA A 1 208 ? -1.74 29.297 3.828 1 89.88 208 ALA A CA 1
ATOM 1528 C C . ALA A 1 208 ? -0.434 29.109 3.062 1 89.88 208 ALA A C 1
ATOM 1530 O O . ALA A 1 208 ? -0.427 29.094 1.83 1 89.88 208 ALA A O 1
ATOM 1531 N N . TRP A 1 209 ? 0.639 28.984 3.775 1 95.25 209 TRP A N 1
ATOM 1532 C CA . TRP A 1 209 ? 1.928 28.797 3.117 1 95.25 209 TRP A CA 1
ATOM 1533 C C . TRP A 1 209 ? 2.023 27.406 2.488 1 95.25 209 TRP A C 1
ATOM 1535 O O . TRP A 1 209 ? 2.66 27.234 1.445 1 95.25 209 TRP A O 1
ATOM 1545 N N . ARG A 1 210 ? 1.418 26.422 3.084 1 93.44 210 ARG A N 1
ATOM 1546 C CA . ARG A 1 210 ? 1.325 25.125 2.441 1 93.44 210 ARG A CA 1
ATOM 1547 C C . ARG A 1 210 ? 0.603 25.219 1.103 1 93.44 210 ARG A C 1
ATOM 1549 O O . ARG A 1 210 ? 1.021 24.594 0.12 1 93.44 210 ARG A O 1
ATOM 1556 N N . ASN A 1 211 ? -0.449 25.984 1.11 1 90.75 211 ASN A N 1
ATOM 1557 C CA . ASN A 1 211 ? -1.193 26.172 -0.131 1 90.75 211 ASN A CA 1
ATOM 1558 C C . ASN A 1 211 ? -0.365 26.906 -1.175 1 90.75 211 ASN A C 1
ATOM 1560 O O . ASN A 1 211 ? -0.45 26.609 -2.367 1 90.75 211 ASN A O 1
ATOM 1564 N N . LEU A 1 212 ? 0.365 27.859 -0.729 1 93 212 LEU A N 1
ATOM 1565 C CA . LEU A 1 212 ? 1.26 28.578 -1.626 1 93 212 LEU A CA 1
ATOM 1566 C C . LEU A 1 212 ? 2.295 27.641 -2.234 1 93 212 LEU A C 1
ATOM 1568 O O . LEU A 1 212 ? 2.613 27.75 -3.422 1 93 212 LEU A O 1
ATOM 1572 N N . ALA A 1 213 ? 2.816 26.766 -1.434 1 94.62 213 ALA A N 1
ATOM 1573 C CA . ALA A 1 213 ? 3.789 25.781 -1.899 1 94.62 213 ALA A CA 1
ATOM 1574 C C . ALA A 1 213 ? 3.174 24.844 -2.939 1 94.62 213 ALA A C 1
ATOM 1576 O O . ALA A 1 213 ? 3.805 24.531 -3.953 1 94.62 213 ALA A O 1
ATOM 1577 N N . LEU A 1 214 ? 1.967 24.406 -2.641 1 92.12 214 LEU A N 1
ATOM 1578 C CA . LEU A 1 214 ? 1.27 23.547 -3.588 1 92.12 214 LEU A CA 1
ATOM 1579 C C . LEU A 1 214 ? 1.064 24.25 -4.922 1 92.12 214 LEU A C 1
ATOM 1581 O O . LEU A 1 214 ? 1.22 23.641 -5.984 1 92.12 214 LEU A O 1
ATOM 1585 N N . LEU A 1 215 ? 0.705 25.469 -4.832 1 89.5 215 LEU A N 1
ATOM 1586 C CA . LEU A 1 215 ? 0.545 26.266 -6.043 1 89.5 215 LEU A CA 1
ATOM 1587 C C . LEU A 1 215 ? 1.864 26.375 -6.801 1 89.5 215 LEU A C 1
ATOM 1589 O O . LEU A 1 215 ? 1.893 26.234 -8.023 1 89.5 215 LEU A O 1
ATOM 1593 N N . HIS A 1 216 ? 2.891 26.641 -6.09 1 93.81 216 HIS A N 1
ATOM 1594 C CA . HIS A 1 216 ? 4.199 26.734 -6.727 1 93.81 216 HIS A CA 1
ATOM 1595 C C . HIS A 1 216 ? 4.582 25.406 -7.395 1 93.81 216 HIS A C 1
ATOM 1597 O O . HIS A 1 216 ? 5.141 25.406 -8.492 1 93.81 216 HIS A O 1
ATOM 1603 N N . MET A 1 217 ? 4.309 24.328 -6.715 1 94.25 217 MET A N 1
ATOM 1604 C CA . MET A 1 217 ? 4.59 23.016 -7.281 1 94.25 217 MET A CA 1
ATOM 1605 C C . MET A 1 217 ? 3.875 22.844 -8.617 1 94.25 217 MET A C 1
ATOM 1607 O O . MET A 1 217 ? 4.461 22.328 -9.578 1 94.25 217 MET A O 1
ATOM 1611 N N . ARG A 1 218 ? 2.693 23.219 -8.648 1 90.06 218 ARG A N 1
ATOM 1612 C CA . ARG A 1 218 ? 1.892 23.078 -9.859 1 90.06 218 ARG A CA 1
ATOM 1613 C C . ARG A 1 218 ? 2.426 23.969 -10.969 1 90.06 218 ARG A C 1
ATOM 1615 O O . ARG A 1 218 ? 2.568 23.531 -12.117 1 90.06 218 ARG A O 1
ATOM 1622 N N . LEU A 1 219 ? 2.709 25.156 -10.648 1 87.75 219 LEU A N 1
ATOM 1623 C CA . LEU A 1 219 ? 3.152 26.141 -11.633 1 87.75 219 LEU A CA 1
ATOM 1624 C C . LEU A 1 219 ? 4.523 25.766 -12.188 1 87.75 219 LEU A C 1
ATOM 1626 O O . LEU A 1 219 ? 4.812 26.016 -13.359 1 87.75 219 LEU A O 1
ATOM 1630 N N . SER A 1 220 ? 5.309 25.234 -11.352 1 93.38 220 SER A N 1
ATOM 1631 C CA . SER A 1 220 ? 6.668 24.906 -11.766 1 93.38 220 SER A CA 1
ATOM 1632 C C . SER A 1 220 ? 6.746 23.5 -12.367 1 93.38 220 SER A C 1
ATOM 1634 O O . SER A 1 220 ? 7.809 23.078 -12.828 1 93.38 220 SER A O 1
ATOM 1636 N N . GLY A 1 221 ? 5.652 22.781 -12.289 1 92.94 221 GLY A N 1
ATOM 1637 C CA . GLY A 1 221 ? 5.672 21.391 -12.758 1 92.94 221 GLY A CA 1
ATOM 1638 C C . GLY A 1 221 ? 6.508 20.484 -11.883 1 92.94 221 GLY A C 1
ATOM 1639 O O . GLY A 1 221 ? 7.168 19.562 -12.383 1 92.94 221 GLY A O 1
ATOM 1640 N N . TYR A 1 222 ? 6.539 20.828 -10.625 1 95.12 222 TYR A N 1
ATOM 1641 C CA . TYR A 1 222 ? 7.285 19.969 -9.711 1 95.12 222 TYR A CA 1
ATOM 1642 C C . TYR A 1 222 ? 6.676 18.578 -9.648 1 95.12 222 TYR A C 1
ATOM 1644 O O . TYR A 1 222 ? 5.461 18.422 -9.484 1 95.12 222 TYR A O 1
ATOM 1652 N N . PRO A 1 223 ? 7.426 17.547 -9.734 1 95.06 223 PRO A N 1
ATOM 1653 C CA . PRO A 1 223 ? 6.875 16.219 -10.016 1 95.06 223 PRO A CA 1
ATOM 1654 C C . PRO A 1 223 ? 6.34 15.531 -8.766 1 95.06 223 PRO A C 1
ATOM 1656 O O . PRO A 1 223 ? 5.492 14.641 -8.867 1 95.06 223 PRO A O 1
ATOM 1659 N N . LEU A 1 224 ? 6.797 15.797 -7.621 1 96.19 224 LEU A N 1
ATOM 1660 C CA . LEU A 1 224 ? 6.418 15.109 -6.391 1 96.19 224 LEU A CA 1
ATOM 1661 C C . LEU A 1 224 ? 5.57 16.016 -5.504 1 96.19 224 LEU A C 1
ATOM 1663 O O . LEU A 1 224 ? 6.094 16.938 -4.867 1 96.19 224 LEU A O 1
ATOM 1667 N N . HIS A 1 225 ? 4.332 15.695 -5.371 1 93.69 225 HIS A N 1
ATOM 1668 C CA . HIS A 1 225 ? 3.406 16.578 -4.66 1 93.69 225 HIS A CA 1
ATOM 1669 C C . HIS A 1 225 ? 3.293 16.172 -3.191 1 93.69 225 HIS A C 1
ATOM 1671 O O . HIS A 1 225 ? 2.225 15.766 -2.734 1 93.69 225 HIS A O 1
ATOM 1677 N N . VAL A 1 226 ? 4.305 16.312 -2.488 1 96 226 VAL A N 1
ATOM 1678 C CA . VAL A 1 226 ? 4.434 16.203 -1.038 1 96 226 VAL A CA 1
ATOM 1679 C C . VAL A 1 226 ? 4.961 17.516 -0.47 1 96 226 VAL A C 1
ATOM 1681 O O . VAL A 1 226 ? 6.098 17.906 -0.748 1 96 226 VAL A O 1
ATOM 1684 N N . VAL A 1 227 ? 4.188 18.125 0.292 1 95.88 227 VAL A N 1
ATOM 1685 C CA . VAL A 1 227 ? 4.504 19.5 0.695 1 95.88 227 VAL A CA 1
ATOM 1686 C C . VAL A 1 227 ? 5.598 19.484 1.761 1 95.88 227 VAL A C 1
ATOM 1688 O O . VAL A 1 227 ? 6.441 20.375 1.803 1 95.88 227 VAL A O 1
ATOM 1691 N N . HIS A 1 228 ? 5.566 18.422 2.662 1 96.81 228 HIS A N 1
ATOM 1692 C CA . HIS A 1 228 ? 6.535 18.375 3.75 1 96.81 228 HIS A CA 1
ATOM 1693 C C . HIS A 1 228 ? 7.961 18.25 3.213 1 96.81 228 HIS A C 1
ATOM 1695 O O . HIS A 1 228 ? 8.25 17.391 2.387 1 96.81 228 HIS A O 1
ATOM 1701 N N . GLN A 1 229 ? 8.805 19.188 3.678 1 96.62 229 GLN A N 1
ATOM 1702 C CA . GLN A 1 229 ? 10.227 19.266 3.352 1 96.62 229 GLN A CA 1
ATOM 1703 C C . GLN A 1 229 ? 10.43 19.656 1.889 1 96.62 229 GLN A C 1
ATOM 1705 O O . GLN A 1 229 ? 11.484 19.375 1.314 1 96.62 229 GLN A O 1
ATOM 1710 N N . TYR A 1 230 ? 9.367 20.188 1.227 1 97.56 230 TYR A N 1
ATOM 1711 C CA . TYR A 1 230 ? 9.555 20.859 -0.055 1 97.56 230 TYR A CA 1
ATOM 1712 C C . TYR A 1 230 ? 10.383 22.125 0.11 1 97.56 230 TYR A C 1
ATOM 1714 O O . TYR A 1 230 ? 10.102 22.953 0.982 1 97.56 230 TYR A O 1
ATOM 1722 N N . THR A 1 231 ? 11.383 22.25 -0.674 1 97.38 231 THR A N 1
ATOM 1723 C CA . THR A 1 231 ? 12.297 23.391 -0.569 1 97.38 231 THR A CA 1
ATOM 1724 C C . THR A 1 231 ? 12.219 24.266 -1.818 1 97.38 231 THR A C 1
ATOM 1726 O O . THR A 1 231 ? 12.242 23.75 -2.941 1 97.38 231 THR A O 1
ATOM 1729 N N . ILE A 1 232 ? 12.141 25.531 -1.547 1 97.44 232 ILE A N 1
ATOM 1730 C CA . ILE A 1 232 ? 12.039 26.531 -2.611 1 97.44 232 ILE A CA 1
ATOM 1731 C C . ILE A 1 232 ? 13.102 27.609 -2.412 1 97.44 232 ILE A C 1
ATOM 1733 O O . ILE A 1 232 ? 13.359 28.031 -1.285 1 97.44 232 ILE A O 1
ATOM 1737 N N . SER A 1 233 ? 13.75 28.016 -3.477 1 97.88 233 SER A N 1
ATOM 1738 C CA . SER A 1 233 ? 14.672 29.156 -3.363 1 97.88 233 SER A CA 1
ATOM 1739 C C . SER A 1 233 ? 13.922 30.438 -3.021 1 97.88 233 SER A C 1
ATOM 1741 O O . SER A 1 233 ? 12.742 30.578 -3.346 1 97.88 233 SER A O 1
ATOM 1743 N N . ALA A 1 234 ? 14.578 31.344 -2.381 1 98 234 ALA A N 1
ATOM 1744 C CA . ALA A 1 234 ? 13.969 32.625 -2.025 1 98 234 ALA A CA 1
ATOM 1745 C C . ALA A 1 234 ? 13.43 33.344 -3.264 1 98 234 ALA A C 1
ATOM 1747 O O . ALA A 1 234 ? 12.352 33.938 -3.223 1 98 234 ALA A O 1
ATOM 1748 N N . GLY A 1 235 ? 14.188 33.25 -4.324 1 97.56 235 GLY A N 1
ATOM 1749 C CA . GLY A 1 235 ? 13.75 33.875 -5.559 1 97.56 235 GLY A CA 1
ATOM 1750 C C . GLY A 1 235 ? 12.453 33.281 -6.098 1 97.56 235 GLY A C 1
ATOM 1751 O O . GLY A 1 235 ? 11.539 34.031 -6.461 1 97.56 235 GLY A O 1
ATOM 1752 N N . GLU A 1 236 ? 12.375 32 -6.152 1 97 236 GLU A N 1
ATOM 1753 C CA . GLU A 1 236 ? 11.172 31.328 -6.641 1 97 236 GLU A CA 1
ATOM 1754 C C . GLU A 1 236 ? 9.992 31.578 -5.715 1 97 236 GLU A C 1
ATOM 1756 O O . GLU A 1 236 ? 8.859 31.766 -6.18 1 97 236 GLU A O 1
ATOM 1761 N N 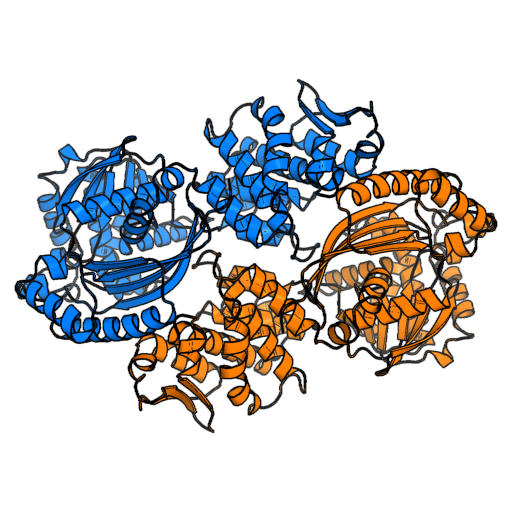. ALA A 1 237 ? 10.289 31.562 -4.492 1 97.12 237 ALA A N 1
ATOM 1762 C CA . ALA A 1 237 ? 9.242 31.812 -3.512 1 97.12 237 ALA A CA 1
ATOM 1763 C C . ALA A 1 237 ? 8.711 33.25 -3.648 1 97.12 237 ALA A C 1
ATOM 1765 O O . ALA A 1 237 ? 7.508 33.469 -3.518 1 97.12 237 ALA A O 1
ATOM 1766 N N . LEU A 1 238 ? 9.602 34.125 -3.838 1 96.38 238 LEU A N 1
ATOM 1767 C CA . LEU A 1 238 ? 9.234 35.531 -4.031 1 96.38 238 LEU A CA 1
ATOM 1768 C C . LEU A 1 238 ? 8.344 35.688 -5.254 1 96.38 238 LEU A C 1
ATOM 1770 O O . LEU A 1 238 ? 7.324 36.375 -5.199 1 96.38 238 LEU A O 1
ATOM 1774 N N . ASP A 1 239 ? 8.703 35.031 -6.305 1 95.19 239 ASP A N 1
ATOM 1775 C CA . ASP A 1 239 ? 7.91 35.094 -7.531 1 95.19 239 ASP A CA 1
ATOM 1776 C C . ASP A 1 239 ? 6.508 34.531 -7.309 1 95.19 239 ASP A C 1
ATOM 1778 O O . ASP A 1 239 ? 5.52 35.125 -7.754 1 95.19 239 ASP A O 1
ATOM 1782 N N . ALA A 1 240 ? 6.441 33.438 -6.66 1 93.94 240 ALA A N 1
ATOM 1783 C CA . ALA A 1 240 ? 5.148 32.812 -6.371 1 93.94 240 ALA A CA 1
ATOM 1784 C C . ALA A 1 240 ? 4.297 33.719 -5.484 1 93.94 240 ALA A C 1
ATOM 1786 O O . ALA A 1 240 ? 3.096 33.875 -5.715 1 93.94 240 ALA A O 1
ATOM 1787 N N . ALA A 1 241 ? 4.918 34.281 -4.484 1 95 241 ALA A N 1
ATOM 1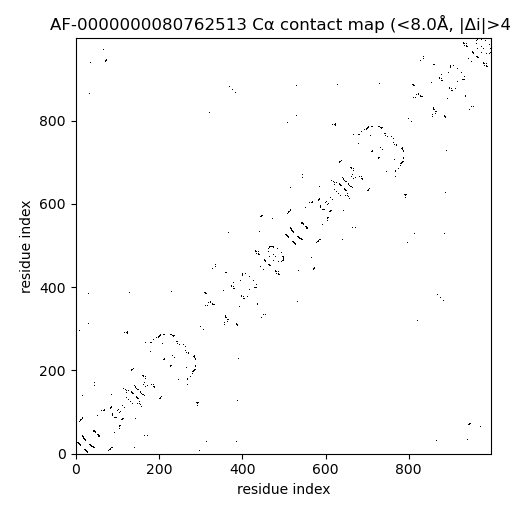788 C CA . ALA A 1 241 ? 4.215 35.156 -3.559 1 95 241 ALA A CA 1
ATOM 1789 C C . ALA A 1 241 ? 3.672 36.375 -4.277 1 95 241 ALA A C 1
ATOM 1791 O O . ALA A 1 241 ? 2.521 36.781 -4.066 1 95 241 ALA A O 1
ATOM 1792 N N . ARG A 1 242 ? 4.426 36.938 -5.121 1 93.38 242 ARG A N 1
ATOM 1793 C CA . ARG A 1 242 ? 4.027 38.156 -5.848 1 93.38 242 ARG A CA 1
ATOM 1794 C C . ARG A 1 242 ? 2.904 37.844 -6.836 1 93.38 242 ARG A C 1
ATOM 1796 O O . ARG A 1 242 ? 1.979 38.625 -7 1 93.38 242 ARG A O 1
ATOM 1803 N N . LEU A 1 243 ? 3.047 36.719 -7.438 1 90.5 243 LEU A N 1
ATOM 1804 C CA . LEU A 1 243 ? 1.99 36.312 -8.344 1 90.5 243 LEU A CA 1
ATOM 1805 C C . LEU A 1 243 ? 0.654 36.219 -7.617 1 90.5 243 LEU A C 1
ATOM 1807 O O . LEU A 1 243 ? -0.364 36.688 -8.109 1 90.5 243 LEU A O 1
ATOM 1811 N N . VAL A 1 244 ? 0.651 35.625 -6.457 1 90.25 244 VAL A N 1
ATOM 1812 C CA . VAL A 1 244 ? -0.558 35.406 -5.672 1 90.25 244 VAL A CA 1
ATOM 1813 C C . VAL A 1 244 ? -1.081 36.75 -5.152 1 90.25 244 VAL A C 1
ATOM 1815 O O . VAL A 1 244 ? -2.291 37 -5.156 1 90.25 244 VAL A O 1
ATOM 1818 N N . ALA A 1 245 ? -0.207 37.594 -4.75 1 88.81 245 ALA A N 1
ATOM 1819 C CA . ALA A 1 245 ? -0.577 38.875 -4.16 1 88.81 245 ALA A CA 1
ATOM 1820 C C . ALA A 1 245 ? -1.225 39.781 -5.195 1 88.81 245 ALA A C 1
ATOM 1822 O O . ALA A 1 245 ? -1.98 40.688 -4.848 1 88.81 245 ALA A O 1
ATOM 1823 N N . HIS A 1 246 ? -0.982 39.531 -6.434 1 86.38 246 HIS A N 1
ATOM 1824 C CA . HIS A 1 246 ? -1.478 40.406 -7.488 1 86.38 246 HIS A CA 1
ATOM 1825 C C . HIS A 1 246 ? -2.711 39.844 -8.164 1 86.38 246 HIS A C 1
ATOM 1827 O O . HIS A 1 246 ? -3.311 40.469 -9.031 1 86.38 246 HIS A O 1
ATOM 1833 N N . GLN A 1 247 ? -3.039 38.625 -7.828 1 81.31 247 GLN A N 1
ATOM 1834 C CA . GLN A 1 247 ? -4.199 38 -8.445 1 81.31 247 GLN A CA 1
ATOM 1835 C C . GLN A 1 247 ? -5.492 38.406 -7.746 1 81.31 247 GLN A C 1
ATOM 1837 O O . GLN A 1 247 ? -5.488 38.719 -6.551 1 81.31 247 GLN A O 1
ATOM 1842 N N . SER A 1 248 ? -6.516 38.531 -8.555 1 76.19 248 SER A N 1
ATOM 1843 C CA . SER A 1 248 ? -7.828 38.781 -7.973 1 76.19 248 SER A CA 1
ATOM 1844 C C . SER A 1 248 ? -8.367 37.562 -7.254 1 76.19 248 SER A C 1
ATOM 1846 O O . SER A 1 248 ? -7.93 36.438 -7.523 1 76.19 248 SER A O 1
ATOM 1848 N N . LYS A 1 249 ? -9.234 37.844 -6.344 1 74.94 249 LYS A N 1
ATOM 1849 C CA . LYS A 1 249 ? -9.906 36.75 -5.641 1 74.94 249 LYS A CA 1
ATOM 1850 C C . LYS A 1 249 ? -10.531 35.75 -6.625 1 74.94 249 LYS A C 1
ATOM 1852 O O . LYS A 1 249 ? -10.414 34.531 -6.453 1 74.94 249 LYS A O 1
ATOM 1857 N N . SER A 1 250 ? -11.109 36.281 -7.602 1 74.75 250 SER A N 1
ATOM 1858 C CA . SER A 1 250 ? -11.781 35.469 -8.609 1 74.75 250 SER A CA 1
ATOM 1859 C C . SER A 1 250 ? -10.789 34.594 -9.367 1 74.75 250 SER A C 1
ATOM 1861 O O . SER A 1 250 ? -11.078 33.438 -9.672 1 74.75 250 SER A O 1
ATOM 1863 N N . SER A 1 251 ? -9.625 35.094 -9.586 1 76.94 251 SER A N 1
ATOM 1864 C CA . SER A 1 251 ? -8.594 34.344 -10.312 1 76.94 251 SER A CA 1
ATOM 1865 C C . SER A 1 251 ? -8.023 33.219 -9.461 1 76.94 251 SER A C 1
ATOM 1867 O O . SER A 1 251 ? -7.746 32.125 -9.977 1 76.94 251 SER A O 1
ATOM 1869 N N . LEU A 1 252 ? -7.926 33.5 -8.266 1 76.56 252 LEU A N 1
ATOM 1870 C CA . LEU A 1 252 ? -7.383 32.5 -7.355 1 76.56 252 LEU A CA 1
ATOM 1871 C C . LEU A 1 252 ? -8.367 31.344 -7.164 1 76.56 252 LEU A C 1
ATOM 1873 O O . LEU A 1 252 ? -7.957 30.188 -7.051 1 76.56 252 LEU A O 1
ATOM 1877 N N . GLU A 1 253 ? -9.531 31.656 -7.164 1 73.69 253 GLU A N 1
ATOM 1878 C CA . GLU A 1 253 ? -10.562 30.656 -6.965 1 73.69 253 GLU A CA 1
ATOM 1879 C C . GLU A 1 253 ? -10.594 29.656 -8.117 1 73.69 253 GLU A C 1
ATOM 1881 O O . GLU A 1 253 ? -11.078 28.531 -7.965 1 73.69 253 GLU A O 1
ATOM 1886 N N . ARG A 1 254 ? -10.109 30.016 -9.328 1 69.38 254 ARG A N 1
ATOM 1887 C CA . ARG A 1 254 ? -10.133 29.156 -10.508 1 69.38 254 ARG A CA 1
ATOM 1888 C C . ARG A 1 254 ? -9.008 28.125 -10.453 1 69.38 254 ARG A C 1
ATOM 1890 O O . ARG A 1 254 ? -9 27.172 -11.234 1 69.38 254 ARG A O 1
ATOM 1897 N N . ILE A 1 255 ? -8.164 28.359 -9.461 1 70.44 255 ILE A N 1
ATOM 1898 C CA . ILE A 1 255 ? -7.078 27.406 -9.328 1 70.44 255 ILE A CA 1
ATOM 1899 C C . ILE A 1 255 ? -7.602 26.109 -8.68 1 70.44 255 ILE A C 1
ATOM 1901 O O . ILE A 1 255 ? -8.305 26.172 -7.668 1 70.44 255 ILE A O 1
ATOM 1905 N N . GLU A 1 256 ? -7.25 25.016 -9.289 1 63.19 256 GLU A N 1
ATOM 1906 C CA . GLU A 1 256 ? -7.734 23.719 -8.797 1 63.19 256 GLU A CA 1
ATOM 1907 C C . GLU A 1 256 ? -7.293 23.484 -7.359 1 63.19 256 GLU A C 1
ATOM 1909 O O . GLU A 1 256 ? -6.125 23.688 -7.023 1 63.19 256 GLU A O 1
ATOM 1914 N N . GLY A 1 257 ? -8.219 23.156 -6.535 1 63.22 257 GLY A N 1
ATOM 1915 C CA . GLY A 1 257 ? -7.938 22.828 -5.148 1 63.22 257 GLY A CA 1
ATOM 1916 C C . GLY A 1 257 ? -8.062 24.031 -4.219 1 63.22 257 GLY A C 1
ATOM 1917 O O . GLY A 1 257 ? -7.945 23.891 -3 1 63.22 257 GLY A O 1
ATOM 1918 N N . MET A 1 258 ? -8.422 25.172 -4.852 1 69.81 258 MET A N 1
ATOM 1919 C CA . MET A 1 258 ? -8.508 26.375 -4.043 1 69.81 258 MET A CA 1
ATOM 1920 C C . MET A 1 258 ? -9.938 26.609 -3.564 1 69.81 258 MET A C 1
ATOM 1922 O O . MET A 1 258 ? -10.859 26.75 -4.375 1 69.81 258 MET A O 1
ATOM 1926 N N . SER A 1 259 ? -10.086 26.562 -2.252 1 66.69 259 SER A N 1
ATOM 1927 C CA . SER A 1 259 ? -11.391 26.891 -1.69 1 66.69 259 SER A CA 1
ATOM 1928 C C . SER A 1 259 ? -11.57 28.391 -1.566 1 66.69 259 SER A C 1
ATOM 1930 O O . SER A 1 259 ? -10.594 29.156 -1.641 1 66.69 259 SER A O 1
ATOM 1932 N N . LYS A 1 260 ? -12.836 28.844 -1.436 1 69.12 260 LYS A N 1
ATOM 1933 C CA . LYS A 1 260 ? -13.164 30.25 -1.255 1 69.12 260 LYS A CA 1
ATOM 1934 C C . LYS A 1 260 ? -12.453 30.828 -0.031 1 69.12 260 LYS A C 1
ATOM 1936 O O . LYS A 1 260 ? -11.891 31.922 -0.092 1 69.12 260 LYS A O 1
ATOM 1941 N N . LYS A 1 261 ? -12.484 30.125 0.92 1 67.5 261 LYS A N 1
ATOM 1942 C CA . LYS A 1 261 ? -11.891 30.594 2.166 1 67.5 261 LYS A CA 1
ATOM 1943 C C . LYS A 1 261 ? -10.375 30.734 2.029 1 67.5 261 LYS A C 1
ATOM 1945 O O . LYS A 1 261 ? -9.789 31.688 2.549 1 67.5 261 LYS A O 1
ATOM 1950 N N . ARG A 1 262 ? -9.812 29.844 1.289 1 72.62 262 ARG A N 1
ATOM 1951 C CA . ARG A 1 262 ? -8.375 29.906 1.067 1 72.62 262 ARG A CA 1
ATOM 1952 C C . ARG A 1 262 ? -7.996 31.094 0.184 1 72.62 262 ARG A C 1
ATOM 1954 O O . ARG A 1 262 ? -6.977 31.734 0.411 1 72.62 262 ARG A O 1
ATOM 1961 N N . SER A 1 263 ? -8.875 31.375 -0.637 1 78.62 263 SER A N 1
ATOM 1962 C CA . SER A 1 263 ? -8.602 32.469 -1.578 1 78.62 263 SER A CA 1
ATOM 1963 C C . SER A 1 263 ? -8.617 33.812 -0.881 1 78.62 263 SER A C 1
ATOM 1965 O O . SER A 1 263 ? -7.961 34.75 -1.327 1 78.62 263 SER A O 1
ATOM 1967 N N . GLU A 1 264 ? -9.25 33.844 0.21 1 78.56 264 GLU A N 1
ATOM 1968 C CA . GLU A 1 264 ? -9.367 35.094 0.938 1 78.56 264 GLU A CA 1
ATOM 1969 C C . GLU A 1 264 ? -8.102 35.406 1.741 1 78.56 264 GLU A C 1
ATOM 1971 O O . GLU A 1 264 ? -7.727 36.562 1.91 1 78.56 264 GLU A O 1
ATOM 1976 N N . THR A 1 265 ? -7.43 34.406 2.189 1 83 265 THR A N 1
ATOM 1977 C CA . THR A 1 265 ? -6.32 34.625 3.115 1 83 265 THR A CA 1
ATOM 1978 C C . THR A 1 265 ? -4.98 34.5 2.395 1 83 265 THR A C 1
ATOM 1980 O O . THR A 1 265 ? -3.963 35 2.863 1 83 265 THR A O 1
ATOM 1983 N N . LEU A 1 266 ? -4.945 33.875 1.29 1 89.5 266 LEU A N 1
ATOM 1984 C CA . LEU A 1 266 ? -3.715 33.5 0.611 1 89.5 266 LEU A CA 1
ATOM 1985 C C . LEU A 1 266 ? -2.906 34.719 0.204 1 89.5 266 LEU A C 1
ATOM 1987 O O . LEU A 1 266 ? -1.682 34.75 0.342 1 89.5 266 LEU A O 1
ATOM 1991 N N . PRO A 1 267 ? -3.574 35.812 -0.259 1 91.62 267 PRO A N 1
ATOM 1992 C CA . PRO A 1 267 ? -2.791 37 -0.635 1 91.62 267 PRO A CA 1
ATOM 1993 C C . PRO A 1 267 ? -2.076 37.625 0.554 1 91.62 267 PRO A C 1
ATOM 1995 O O . PRO A 1 267 ? -0.962 38.125 0.407 1 91.62 267 PRO A O 1
ATOM 1998 N N . TYR A 1 268 ? -2.697 37.594 1.727 1 92.75 268 TYR A N 1
ATOM 1999 C CA . TYR A 1 268 ? -2.061 38.125 2.93 1 92.75 268 TYR A CA 1
ATOM 2000 C C . TYR A 1 268 ? -0.82 37.312 3.285 1 92.75 268 TYR A C 1
ATOM 2002 O O . TYR A 1 268 ? 0.239 37.875 3.568 1 92.75 268 TYR A O 1
ATOM 2010 N N . ALA A 1 269 ? -1.027 36.031 3.211 1 94.88 269 ALA A N 1
ATOM 2011 C CA . ALA A 1 269 ? 0.076 35.125 3.527 1 94.88 269 ALA A CA 1
ATOM 2012 C C . ALA A 1 269 ? 1.232 35.312 2.549 1 94.88 269 ALA A C 1
ATOM 2014 O O . ALA A 1 269 ? 2.4 35.188 2.932 1 94.88 269 ALA A O 1
ATOM 2015 N N . ALA A 1 270 ? 0.919 35.531 1.316 1 96.31 270 ALA A N 1
ATOM 2016 C CA . ALA A 1 270 ? 1.921 35.75 0.276 1 96.31 270 ALA A CA 1
ATOM 2017 C C . ALA A 1 270 ? 2.744 37 0.563 1 96.31 270 ALA A C 1
ATOM 2019 O O . ALA A 1 270 ? 3.973 37 0.45 1 96.31 270 ALA A O 1
ATOM 2020 N N . ILE A 1 271 ? 2.109 38.031 0.948 1 96.94 271 ILE A N 1
ATOM 2021 C CA . ILE A 1 271 ? 2.791 39.281 1.226 1 96.94 271 ILE A CA 1
ATOM 2022 C C . ILE A 1 271 ? 3.686 39.125 2.453 1 96.94 271 ILE A C 1
ATOM 2024 O O . ILE A 1 271 ? 4.797 39.656 2.492 1 96.94 271 ILE A O 1
ATOM 2028 N N . VAL A 1 272 ? 3.16 38.438 3.424 1 98.12 272 VAL A N 1
ATOM 2029 C CA . VAL A 1 272 ? 3.959 38.188 4.621 1 98.12 272 VAL A CA 1
ATOM 2030 C C . VAL A 1 272 ? 5.227 37.438 4.258 1 98.12 272 VAL A C 1
ATOM 2032 O O . VAL A 1 272 ? 6.316 37.75 4.738 1 98.12 272 VAL A O 1
ATOM 2035 N N . LEU A 1 273 ? 5.102 36.438 3.426 1 98.25 273 LEU A N 1
ATOM 2036 C CA . LEU A 1 273 ? 6.266 35.656 3.012 1 98.25 273 LEU A CA 1
ATOM 2037 C C . LEU A 1 273 ? 7.25 36.531 2.236 1 98.25 273 LEU A C 1
ATOM 2039 O O . LEU A 1 273 ? 8.461 36.438 2.445 1 98.25 273 LEU A O 1
ATOM 2043 N N . GLU A 1 274 ? 6.715 37.312 1.338 1 97.81 274 GLU A N 1
ATOM 2044 C CA . GLU A 1 274 ? 7.535 38.25 0.592 1 97.81 274 GLU A CA 1
ATOM 2045 C C . GLU A 1 274 ? 8.336 39.156 1.532 1 97.81 274 GLU A C 1
ATOM 2047 O O . GLU A 1 274 ? 9.547 39.312 1.358 1 97.81 274 GLU A O 1
ATOM 2052 N N . THR A 1 275 ? 7.656 39.688 2.5 1 98.38 275 THR A N 1
ATOM 2053 C CA . THR A 1 275 ? 8.273 40.594 3.465 1 98.38 275 THR A CA 1
ATOM 2054 C C . THR A 1 275 ? 9.352 39.875 4.266 1 98.38 275 THR A C 1
ATOM 2056 O O . THR A 1 275 ? 10.422 40.438 4.512 1 98.38 275 THR A O 1
ATOM 2059 N N . LEU A 1 276 ? 9.055 38.656 4.668 1 98.69 276 LEU A N 1
ATOM 2060 C CA . LEU A 1 276 ? 10.023 37.844 5.406 1 98.69 276 LEU A CA 1
ATOM 2061 C C . LEU A 1 276 ? 11.273 37.594 4.574 1 98.69 276 LEU A C 1
ATOM 2063 O O . LEU A 1 276 ? 12.391 37.719 5.078 1 98.69 276 LEU A O 1
ATOM 2067 N N . ILE A 1 277 ? 11.102 37.219 3.316 1 98.44 277 ILE A N 1
ATOM 2068 C CA . ILE A 1 277 ? 12.227 36.906 2.43 1 98.44 277 ILE A CA 1
ATOM 2069 C C . ILE A 1 277 ? 13.141 38.125 2.322 1 98.44 277 ILE A C 1
ATOM 2071 O O . ILE A 1 277 ? 14.359 38.031 2.441 1 98.44 277 ILE A O 1
ATOM 2075 N N . GLU A 1 278 ? 12.547 39.25 2.199 1 97.88 278 GLU A N 1
ATOM 2076 C CA . GLU A 1 278 ? 13.305 40.5 1.978 1 97.88 278 GLU A CA 1
ATOM 2077 C C . GLU A 1 278 ? 13.969 40.969 3.264 1 97.88 278 GLU A C 1
ATOM 2079 O O . GLU A 1 278 ? 15.172 41.25 3.279 1 97.88 278 GLU A O 1
ATOM 2084 N N . GLN A 1 279 ? 13.219 41 4.328 1 98.12 279 GLN A N 1
ATOM 2085 C CA . GLN A 1 279 ? 13.719 41.625 5.535 1 98.12 279 GLN A CA 1
ATOM 2086 C C . GLN A 1 279 ? 14.617 40.688 6.332 1 98.12 279 GLN A C 1
ATOM 2088 O O . GLN A 1 279 ? 15.539 41.156 7.016 1 98.12 279 GLN A O 1
ATOM 2093 N N . LEU A 1 280 ? 14.375 39.406 6.25 1 98.19 280 LEU A N 1
ATOM 2094 C CA . LEU A 1 280 ? 15.227 38.469 6.953 1 98.19 280 LEU A CA 1
ATOM 2095 C C . LEU A 1 280 ? 16.359 37.969 6.059 1 98.19 280 LEU A C 1
ATOM 2097 O O . LEU A 1 280 ? 17.266 37.281 6.516 1 98.19 280 LEU A O 1
ATOM 2101 N N . GLN A 1 281 ? 16.344 38.344 4.781 1 97.88 281 GLN A N 1
ATOM 2102 C CA . GLN A 1 281 ? 17.359 37.969 3.795 1 97.88 281 GLN A CA 1
ATOM 2103 C C . GLN A 1 281 ? 17.438 36.469 3.646 1 97.88 281 GLN A C 1
ATOM 2105 O O . GLN A 1 281 ? 18.531 35.875 3.74 1 97.88 281 GLN A O 1
ATOM 2110 N N . LEU A 1 282 ? 16.328 35.906 3.488 1 98.44 282 LEU A N 1
ATOM 2111 C CA . LEU A 1 282 ? 16.234 34.469 3.35 1 98.44 282 LEU A CA 1
ATOM 2112 C C . LEU A 1 282 ? 16.828 34 2.025 1 98.44 282 LEU A C 1
ATOM 2114 O O . LEU A 1 282 ? 16.797 34.75 1.037 1 98.44 282 LEU A O 1
ATOM 2118 N N . LYS A 1 283 ? 17.375 32.812 1.979 1 98.44 283 LYS A N 1
ATOM 2119 C CA . LYS A 1 283 ? 17.875 32.188 0.752 1 98.44 283 LYS A CA 1
ATOM 2120 C C . LYS A 1 283 ? 17.031 31 0.337 1 98.44 283 LYS A C 1
ATOM 2122 O O . LYS A 1 283 ? 16.969 30.656 -0.847 1 98.44 283 LYS A O 1
ATOM 2127 N N . ARG A 1 284 ? 16.484 30.375 1.38 1 97.75 284 ARG A N 1
ATOM 2128 C CA . ARG A 1 284 ? 15.727 29.141 1.139 1 97.75 284 ARG A CA 1
ATOM 2129 C C . ARG A 1 284 ? 14.523 29.047 2.066 1 97.75 284 ARG A C 1
ATOM 2131 O O . ARG A 1 284 ? 14.617 29.391 3.248 1 97.75 284 ARG A O 1
ATOM 2138 N N . ILE A 1 285 ? 13.422 28.562 1.475 1 98.44 285 ILE A N 1
ATOM 2139 C CA . ILE A 1 285 ? 12.211 28.297 2.242 1 98.44 285 ILE A CA 1
ATOM 2140 C C . ILE A 1 285 ? 11.914 26.797 2.234 1 98.44 285 ILE A C 1
ATOM 2142 O O . ILE A 1 285 ? 11.867 26.172 1.173 1 98.44 285 ILE A O 1
ATOM 2146 N N . GLU A 1 286 ? 11.766 26.219 3.361 1 98.12 286 GLU A N 1
ATOM 2147 C CA . GLU A 1 286 ? 11.336 24.828 3.51 1 98.12 286 GLU A CA 1
ATOM 2148 C C . GLU A 1 286 ? 9.969 24.734 4.172 1 98.12 286 GLU A C 1
ATOM 2150 O O . GLU A 1 286 ? 9.742 25.328 5.234 1 98.12 286 GLU A O 1
ATOM 2155 N N . ILE A 1 287 ? 9.086 24 3.566 1 98.06 287 ILE A N 1
ATOM 2156 C CA . ILE A 1 287 ? 7.73 23.891 4.086 1 98.06 287 ILE A CA 1
ATOM 2157 C C . ILE A 1 287 ? 7.648 22.719 5.074 1 98.06 287 ILE A C 1
ATOM 2159 O O . ILE A 1 287 ? 8.156 21.641 4.801 1 98.06 287 ILE A O 1
ATOM 2163 N N . SER A 1 288 ? 7.012 22.938 6.188 1 98 288 SER A N 1
ATOM 2164 C CA . SER A 1 288 ? 6.809 21.875 7.164 1 98 288 SER A CA 1
ATOM 2165 C C . SER A 1 288 ? 5.324 21.562 7.34 1 98 288 SER A C 1
ATOM 2167 O O . SER A 1 288 ? 4.52 22.453 7.562 1 98 288 SER A O 1
ATOM 2169 N N . ALA A 1 289 ? 5.043 20.328 7.207 1 96.25 289 ALA A N 1
ATOM 2170 C CA . ALA A 1 289 ? 3.686 19.875 7.512 1 96.25 289 ALA A CA 1
ATOM 2171 C C . ALA A 1 289 ? 3.496 19.672 9.008 1 96.25 289 ALA A C 1
ATOM 2173 O O . ALA A 1 289 ? 2.371 19.484 9.484 1 96.25 289 ALA A O 1
ATOM 2174 N N . TYR A 1 290 ? 4.59 19.719 9.773 1 97 290 TYR A N 1
ATOM 2175 C CA . TYR A 1 290 ? 4.559 19.578 11.227 1 97 290 TYR A CA 1
ATOM 2176 C C . TYR A 1 290 ? 4.559 20.953 11.898 1 97 290 TYR A C 1
ATOM 2178 O O . TYR A 1 290 ? 5.312 21.844 11.508 1 97 290 TYR A O 1
ATOM 2186 N N . GLY A 1 291 ? 3.695 21.094 12.766 1 96.69 291 GLY A N 1
ATOM 2187 C CA . GLY A 1 291 ? 3.576 22.344 13.516 1 96.69 291 GLY A CA 1
ATOM 2188 C C . GLY A 1 291 ? 3.312 22.125 14.992 1 96.69 291 GLY A C 1
ATOM 2189 O O . GLY A 1 291 ? 3.91 21.234 15.609 1 96.69 291 GLY A O 1
ATOM 2190 N N . VAL A 1 292 ? 2.475 22.922 15.5 1 97.19 292 VAL A N 1
ATOM 2191 C CA . VAL A 1 292 ? 2.201 22.953 16.938 1 97.19 292 VAL A CA 1
ATOM 2192 C C . VAL A 1 292 ? 1.655 21.609 17.391 1 97.19 292 VAL A C 1
ATOM 2194 O O . VAL A 1 292 ? 2.064 21.094 18.438 1 97.19 292 VAL A O 1
ATOM 2197 N N . ARG A 1 293 ? 0.803 20.938 16.641 1 97.5 293 ARG A N 1
ATOM 2198 C CA . ARG A 1 293 ? 0.181 19.688 17.062 1 97.5 293 ARG A CA 1
ATOM 2199 C C . ARG A 1 293 ? 1.221 18.578 17.188 1 97.5 293 ARG A C 1
ATOM 2201 O O . ARG A 1 293 ? 1.258 17.875 18.203 1 97.5 293 ARG A O 1
ATOM 2208 N N . GLU A 1 294 ? 2.035 18.469 16.219 1 97.5 294 GLU A N 1
ATOM 2209 C CA . GLU A 1 294 ? 3.098 17.469 16.266 1 97.5 294 GLU A CA 1
ATOM 2210 C C . GLU A 1 294 ? 4.141 17.812 17.328 1 97.5 294 GLU A C 1
ATOM 2212 O O . GLU A 1 294 ? 4.738 16.906 17.922 1 97.5 294 GLU A O 1
ATOM 2217 N N . GLY A 1 295 ? 4.344 19.156 17.5 1 97.44 295 GLY A N 1
ATOM 2218 C CA . GLY A 1 295 ? 5.25 19.578 18.547 1 97.44 295 GLY A CA 1
ATOM 2219 C C . GLY A 1 295 ? 4.812 19.125 19.938 1 97.44 295 GLY A C 1
ATOM 2220 O O . GLY A 1 295 ? 5.637 18.672 20.734 1 97.44 295 GLY A O 1
ATOM 2221 N N . LEU A 1 296 ? 3.518 19.234 20.188 1 97.75 296 LEU A N 1
ATOM 2222 C CA . LEU A 1 296 ? 2.959 18.797 21.453 1 97.75 296 LEU A CA 1
ATOM 2223 C C . LEU A 1 296 ? 3.176 17.297 21.641 1 97.75 296 LEU A C 1
ATOM 2225 O O . LEU A 1 296 ? 3.594 16.859 22.719 1 97.75 296 LEU A O 1
ATOM 2229 N N . LEU A 1 297 ? 2.92 16.5 20.609 1 97.5 297 LEU A N 1
ATOM 2230 C CA . LEU A 1 297 ? 3.088 15.055 20.656 1 97.5 297 LEU A CA 1
ATOM 2231 C C . LEU A 1 297 ? 4.547 14.688 20.906 1 97.5 297 LEU A C 1
ATOM 2233 O O . LEU A 1 297 ? 4.852 13.859 21.766 1 97.5 297 LEU A O 1
ATOM 2237 N N . PHE A 1 298 ? 5.414 15.336 20.172 1 96.75 298 PHE A N 1
ATOM 2238 C CA . PHE A 1 298 ? 6.836 15.023 20.203 1 96.75 298 PHE A CA 1
ATOM 2239 C C . PHE A 1 298 ? 7.434 15.328 21.562 1 96.75 298 PHE A C 1
ATOM 2241 O O . PHE A 1 298 ? 8.18 14.523 22.125 1 96.75 298 PHE A O 1
ATOM 2248 N N . GLU A 1 299 ? 7.09 16.469 22.031 1 95.88 299 GLU A N 1
ATOM 2249 C CA . GLU A 1 299 ? 7.621 16.859 23.328 1 95.88 299 GLU A CA 1
ATOM 2250 C C . GLU A 1 299 ? 7.152 15.914 24.438 1 95.88 299 GLU A C 1
ATOM 2252 O O . GLU A 1 299 ? 7.867 15.688 25.406 1 95.88 299 GLU A O 1
ATOM 2257 N N . ALA A 1 300 ? 6.004 15.375 24.281 1 95.81 300 ALA A N 1
ATOM 2258 C CA . ALA A 1 300 ? 5.43 14.492 25.297 1 95.81 300 ALA A CA 1
ATOM 2259 C C . ALA A 1 300 ? 6.043 13.102 25.234 1 95.81 300 ALA A C 1
ATOM 2261 O O . ALA A 1 300 ? 5.898 12.305 26.156 1 95.81 300 ALA A O 1
ATOM 2262 N N . MET A 1 301 ? 6.762 12.773 24.172 1 95.19 301 MET A N 1
ATOM 2263 C CA . MET A 1 301 ? 7.418 11.477 24.062 1 95.19 301 MET A CA 1
ATOM 2264 C C . MET A 1 301 ? 8.562 11.344 25.062 1 95.19 301 MET A C 1
ATOM 2266 O O . MET A 1 301 ? 9.211 12.336 25.406 1 95.19 301 MET A O 1
ATOM 2270 N N . PRO A 1 302 ? 8.844 10.133 25.516 1 94.62 302 PRO A N 1
ATOM 2271 C CA . PRO A 1 302 ? 10.047 9.938 26.344 1 94.62 302 PRO A CA 1
ATOM 2272 C C . PRO A 1 302 ? 11.328 10.344 25.625 1 94.62 302 PRO A C 1
ATOM 2274 O O . PRO A 1 302 ? 11.453 10.141 24.406 1 94.62 302 PRO A O 1
ATOM 2277 N N . PRO A 1 303 ? 12.281 10.859 26.328 1 94 303 PRO A N 1
ATOM 2278 C CA . PRO A 1 303 ? 13.523 11.336 25.719 1 94 303 PRO A CA 1
ATOM 2279 C C . PRO A 1 303 ? 14.203 10.281 24.859 1 94 303 PRO A C 1
ATOM 2281 O O . PRO A 1 303 ? 14.734 10.594 23.797 1 94 303 PRO A O 1
ATOM 2284 N N . ARG A 1 304 ? 14.164 9.086 25.266 1 94.44 304 ARG A N 1
ATOM 2285 C CA . ARG A 1 304 ? 14.789 8.016 24.5 1 94.44 304 ARG A CA 1
ATOM 2286 C C . ARG A 1 304 ? 14.141 7.863 23.125 1 94.44 304 ARG A C 1
ATOM 2288 O O . ARG A 1 304 ? 14.82 7.586 22.141 1 94.44 304 ARG A O 1
ATOM 2295 N N . VAL A 1 305 ? 12.844 8.016 23.078 1 94.69 305 VAL A N 1
ATOM 2296 C CA . VAL A 1 305 ? 12.102 7.887 21.828 1 94.69 305 VAL A CA 1
ATOM 2297 C C . VAL A 1 305 ? 12.367 9.102 20.938 1 94.69 305 VAL A C 1
ATOM 2299 O O . VAL A 1 305 ? 12.547 8.969 19.734 1 94.69 305 VAL A O 1
ATOM 2302 N N . ARG A 1 306 ? 12.445 10.297 21.531 1 93.56 306 ARG A N 1
ATOM 2303 C CA . ARG A 1 306 ? 12.703 11.531 20.797 1 93.56 306 ARG A CA 1
ATOM 2304 C C . ARG A 1 306 ? 14.062 11.477 20.109 1 93.56 306 ARG A C 1
ATOM 2306 O O . ARG A 1 306 ? 14.25 12.07 19.031 1 93.56 306 ARG A O 1
ATOM 2313 N N . GLY A 1 307 ? 14.977 10.695 20.719 1 93.31 307 GLY A N 1
ATOM 2314 C CA . GLY A 1 307 ? 16.344 10.633 20.219 1 93.31 307 GLY A CA 1
ATOM 2315 C C . GLY A 1 307 ? 16.5 9.68 19.047 1 93.31 307 GLY A C 1
ATOM 2316 O O . GLY A 1 307 ? 17.5 9.727 18.328 1 93.31 307 GLY A O 1
ATOM 2317 N N . LEU A 1 308 ? 15.516 8.906 18.766 1 95.06 308 LEU A N 1
ATOM 2318 C CA . LEU A 1 308 ? 15.578 7.945 17.672 1 95.06 308 LEU A CA 1
ATOM 2319 C C . LEU A 1 308 ? 15.438 8.648 16.328 1 95.06 308 LEU A C 1
ATOM 2321 O O . LEU A 1 308 ? 14.812 9.703 16.234 1 95.06 308 LEU A O 1
ATOM 2325 N N . ASP A 1 309 ? 16.016 8.055 15.289 1 96.31 309 ASP A N 1
ATOM 2326 C CA . ASP A 1 309 ? 15.883 8.602 13.945 1 96.31 309 ASP A CA 1
ATOM 2327 C C . ASP A 1 309 ? 14.469 8.398 13.406 1 96.31 309 ASP A C 1
ATOM 2329 O O . ASP A 1 309 ? 13.992 7.262 13.305 1 96.31 309 ASP A O 1
ATOM 2333 N N . PRO A 1 310 ? 13.789 9.445 13.078 1 96.75 310 PRO A N 1
ATOM 2334 C CA . PRO A 1 310 ? 12.391 9.289 12.695 1 96.75 310 PRO A CA 1
ATOM 2335 C C . PRO A 1 310 ? 12.211 8.508 11.398 1 96.75 310 PRO A C 1
ATOM 2337 O O . PRO A 1 310 ? 11.195 7.832 11.211 1 96.75 310 PRO A O 1
ATOM 2340 N N . LEU A 1 311 ? 13.164 8.602 10.492 1 98 311 LEU A N 1
ATOM 2341 C CA . LEU A 1 311 ? 13.047 7.883 9.227 1 98 311 LEU A CA 1
ATOM 2342 C C . LEU A 1 311 ? 13.18 6.379 9.445 1 98 311 LEU A C 1
ATOM 2344 O O . LEU A 1 311 ? 12.367 5.602 8.953 1 98 311 LEU A O 1
ATOM 2348 N N . ILE A 1 312 ? 14.203 5.957 10.188 1 97.44 312 ILE A N 1
ATOM 2349 C CA . ILE A 1 312 ? 14.406 4.543 10.477 1 97.44 312 ILE A CA 1
ATOM 2350 C C . ILE A 1 312 ? 13.195 3.99 11.227 1 97.44 312 ILE A C 1
ATOM 2352 O O . ILE A 1 312 ? 12.664 2.934 10.875 1 97.44 312 ILE A O 1
ATOM 2356 N N . GLU A 1 313 ? 12.742 4.773 12.203 1 96.25 313 GLU A N 1
ATOM 2357 C CA . GLU A 1 313 ? 11.625 4.324 13.023 1 96.25 313 GLU A CA 1
ATOM 2358 C C . GLU A 1 313 ? 10.328 4.266 12.219 1 96.25 313 GLU A C 1
ATOM 2360 O O . GLU A 1 313 ? 9.531 3.34 12.375 1 96.25 313 GLU A O 1
ATOM 2365 N N . GLY A 1 314 ? 10.125 5.277 11.438 1 96.69 314 GLY A N 1
ATOM 2366 C CA . GLY A 1 314 ? 8.945 5.281 10.594 1 96.69 314 GLY A CA 1
ATOM 2367 C C . GLY A 1 314 ? 8.922 4.152 9.578 1 96.69 314 GLY A C 1
ATOM 2368 O O . GLY A 1 314 ? 7.895 3.5 9.391 1 96.69 314 GLY A O 1
ATOM 2369 N N . CYS A 1 315 ? 10.062 3.92 8.883 1 97.5 315 CYS A N 1
ATOM 2370 C CA . CYS A 1 315 ? 10.172 2.822 7.93 1 97.5 315 CYS A CA 1
ATOM 2371 C C . CYS A 1 315 ? 10.016 1.477 8.625 1 97.5 315 CYS A C 1
ATOM 2373 O O . CYS A 1 315 ? 9.398 0.557 8.078 1 97.5 315 CYS A O 1
ATOM 2375 N N . GLY A 1 316 ? 10.562 1.403 9.812 1 95.75 316 GLY A N 1
ATOM 2376 C CA . GLY A 1 316 ? 10.383 0.193 10.594 1 95.75 316 GLY A CA 1
ATOM 2377 C C . GLY A 1 316 ? 8.93 -0.081 10.945 1 95.75 316 GLY A C 1
ATOM 2378 O O . GLY A 1 316 ? 8.469 -1.218 10.844 1 95.75 316 GLY A O 1
ATOM 2379 N N . ALA A 1 317 ? 8.258 0.94 11.367 1 94 317 ALA A N 1
ATOM 2380 C CA . ALA A 1 317 ? 6.852 0.799 11.734 1 94 317 ALA A CA 1
ATOM 2381 C C . ALA A 1 317 ? 6.008 0.396 10.531 1 94 317 ALA A C 1
ATOM 2383 O O . ALA A 1 317 ? 5.152 -0.485 10.633 1 94 317 ALA A O 1
ATOM 2384 N N . LEU A 1 318 ? 6.273 1.038 9.43 1 93.94 318 LEU A N 1
ATOM 2385 C CA . LEU A 1 318 ? 5.535 0.734 8.211 1 93.94 318 LEU A CA 1
ATOM 2386 C C . LEU A 1 318 ? 5.852 -0.674 7.715 1 93.94 318 LEU A C 1
ATOM 2388 O O . LEU A 1 318 ? 4.949 -1.428 7.352 1 93.94 318 LEU A O 1
ATOM 2392 N N . GLY A 1 319 ? 7.129 -1.029 7.668 1 92.81 319 GLY A N 1
ATOM 2393 C CA . GLY A 1 319 ? 7.559 -2.348 7.234 1 92.81 319 GLY A CA 1
ATOM 2394 C C . GLY A 1 319 ? 7.031 -3.469 8.109 1 92.81 319 GLY A C 1
ATOM 2395 O O . GLY A 1 319 ? 6.66 -4.531 7.605 1 92.81 319 GLY A O 1
ATOM 2396 N N . HIS A 1 320 ? 6.977 -3.221 9.352 1 88.44 320 HIS A N 1
ATOM 2397 C CA . HIS A 1 320 ? 6.48 -4.203 10.305 1 88.44 320 HIS A CA 1
ATOM 2398 C C . HIS A 1 320 ? 5.004 -4.504 10.07 1 88.44 320 HIS A C 1
ATOM 2400 O O . HIS A 1 320 ? 4.586 -5.66 10.125 1 88.44 320 HIS A O 1
ATOM 2406 N N . ARG A 1 321 ? 4.332 -3.551 9.812 1 87.44 321 ARG A N 1
ATOM 2407 C CA . ARG A 1 321 ? 2.889 -3.709 9.656 1 87.44 321 ARG A CA 1
ATOM 2408 C C . ARG A 1 321 ? 2.557 -4.445 8.359 1 87.44 321 ARG A C 1
ATOM 2410 O O . ARG A 1 321 ? 1.668 -5.301 8.344 1 87.44 321 ARG A O 1
ATOM 2417 N N . GLN A 1 322 ? 3.201 -4.16 7.375 1 87.75 322 GLN A N 1
ATOM 2418 C CA . GLN A 1 322 ? 2.859 -4.734 6.078 1 87.75 322 GLN A CA 1
ATOM 2419 C C . GLN A 1 322 ? 3.623 -6.031 5.832 1 87.75 322 GLN A C 1
ATOM 2421 O O . GLN A 1 322 ? 3.268 -6.809 4.941 1 87.75 322 GLN A O 1
ATOM 2426 N N . GLY A 1 323 ? 4.652 -6.234 6.633 1 86.25 323 GLY A N 1
ATOM 2427 C CA . GLY A 1 323 ? 5.477 -7.414 6.449 1 86.25 323 GLY A CA 1
ATOM 2428 C C . GLY A 1 323 ? 5.004 -8.609 7.262 1 86.25 323 GLY A C 1
ATOM 2429 O O . GLY A 1 323 ? 3.908 -8.586 7.828 1 86.25 323 GLY A O 1
ATOM 2430 N N . VAL A 1 324 ? 5.824 -9.703 7.176 1 81 324 VAL A N 1
ATOM 2431 C CA . VAL A 1 324 ? 5.477 -10.914 7.914 1 81 324 VAL A CA 1
ATOM 2432 C C . VAL A 1 324 ? 6.625 -11.305 8.844 1 81 324 VAL A C 1
ATOM 2434 O O . VAL A 1 324 ? 6.469 -12.164 9.711 1 81 324 VAL A O 1
ATOM 2437 N N . ALA A 1 325 ? 7.746 -10.609 8.625 1 84.25 325 ALA A N 1
ATOM 2438 C CA . ALA A 1 325 ? 8.93 -10.938 9.414 1 84.25 325 ALA A CA 1
ATOM 2439 C C . ALA A 1 325 ? 9.555 -9.688 10.031 1 84.25 325 ALA A C 1
ATOM 2441 O O . ALA A 1 325 ? 10.32 -8.984 9.375 1 84.25 325 ALA A O 1
ATOM 2442 N N . ASP A 1 326 ? 9.469 -9.508 11.281 1 85.38 326 ASP A N 1
ATOM 2443 C CA . ASP A 1 326 ? 9.891 -8.289 11.961 1 85.38 326 ASP A CA 1
ATOM 2444 C C . ASP A 1 326 ? 11.414 -8.18 12 1 85.38 326 ASP A C 1
ATOM 2446 O O . ASP A 1 326 ? 11.969 -7.082 11.977 1 85.38 326 ASP A O 1
ATOM 2450 N N . GLU A 1 327 ? 12.039 -9.328 11.977 1 92.94 327 GLU A N 1
ATOM 2451 C CA . GLU A 1 327 ? 13.484 -9.328 12.164 1 92.94 327 GLU A CA 1
ATOM 2452 C C . GLU A 1 327 ? 14.211 -9.211 10.828 1 92.94 327 GLU A C 1
ATOM 2454 O O . GLU A 1 327 ? 15.43 -9.016 10.797 1 92.94 327 GLU A O 1
ATOM 2459 N N . LEU A 1 328 ? 13.516 -9.281 9.789 1 94.62 328 LEU A N 1
ATOM 2460 C CA . LEU A 1 328 ? 14.164 -9.281 8.484 1 94.62 328 LEU A CA 1
ATOM 2461 C C . LEU A 1 328 ? 14.883 -7.961 8.234 1 94.62 328 LEU A C 1
ATOM 2463 O O . LEU A 1 328 ? 16.047 -7.953 7.797 1 94.62 328 LEU A O 1
ATOM 2467 N N . GLY A 1 329 ? 14.25 -6.832 8.523 1 96.06 329 GLY A N 1
ATOM 2468 C CA . GLY A 1 329 ? 14.844 -5.52 8.289 1 96.06 329 GLY A CA 1
ATOM 2469 C C . GLY A 1 329 ? 16.188 -5.344 8.977 1 96.06 329 GLY A C 1
ATOM 2470 O O . GLY A 1 329 ? 17.188 -5.102 8.312 1 96.06 329 GLY A O 1
ATOM 2471 N N . PRO A 1 330 ? 16.203 -5.531 10.266 1 96.38 330 PRO A N 1
ATOM 2472 C CA . PRO A 1 330 ? 17.469 -5.422 10.992 1 96.38 330 PRO A CA 1
ATOM 2473 C C . PRO A 1 330 ? 18.516 -6.402 10.5 1 96.38 330 PRO A C 1
ATOM 2475 O O . PRO A 1 330 ? 19.703 -6.062 10.43 1 96.38 330 PRO A O 1
ATOM 2478 N N . ALA A 1 331 ? 18.125 -7.598 10.148 1 97.44 331 ALA A N 1
ATOM 2479 C CA . ALA A 1 331 ? 19.062 -8.594 9.648 1 97.44 331 ALA A CA 1
ATOM 2480 C C . ALA A 1 331 ? 19.672 -8.148 8.32 1 97.44 331 ALA A C 1
ATOM 2482 O O . ALA A 1 331 ? 20.875 -8.312 8.094 1 97.44 331 ALA A O 1
ATOM 2483 N N . LEU A 1 332 ? 18.828 -7.66 7.465 1 98.31 332 LEU A N 1
ATOM 2484 C CA . LEU A 1 332 ? 19.312 -7.145 6.184 1 98.31 332 LEU A CA 1
ATOM 2485 C C . LEU A 1 332 ? 20.281 -5.992 6.391 1 98.31 332 LEU A C 1
ATOM 2487 O O . LEU A 1 332 ? 21.312 -5.918 5.719 1 98.31 332 LEU A O 1
ATOM 2491 N N . ASP A 1 333 ? 19.906 -5.09 7.266 1 98.12 333 ASP A N 1
ATOM 2492 C CA . ASP A 1 333 ? 20.766 -3.951 7.586 1 98.12 333 ASP A CA 1
ATOM 2493 C C . ASP A 1 333 ? 22.141 -4.414 8.055 1 98.12 333 ASP A C 1
ATOM 2495 O O . ASP A 1 333 ? 23.156 -3.904 7.598 1 98.12 333 ASP A O 1
ATOM 2499 N N . ALA A 1 334 ? 22.172 -5.391 8.93 1 97.75 334 ALA A N 1
ATOM 2500 C CA . ALA A 1 334 ? 23.406 -5.922 9.469 1 97.75 334 ALA A CA 1
ATOM 2501 C C . ALA A 1 334 ? 24.234 -6.598 8.375 1 97.75 334 ALA A C 1
ATOM 2503 O O . ALA A 1 334 ? 25.469 -6.555 8.406 1 97.75 334 ALA A O 1
ATOM 2504 N N . TRP A 1 335 ? 23.625 -7.172 7.449 1 98.06 335 TRP A N 1
ATOM 2505 C CA . TRP A 1 335 ? 24.266 -7.934 6.383 1 98.06 335 TRP A CA 1
ATOM 2506 C C . TRP A 1 335 ? 24.812 -7.004 5.305 1 98.06 335 TRP A C 1
ATOM 2508 O O . TRP A 1 335 ? 25.891 -7.25 4.758 1 98.06 335 TRP A O 1
ATOM 2518 N N . ILE A 1 336 ? 24.141 -5.91 5.012 1 98.31 336 ILE A N 1
ATOM 2519 C CA . ILE A 1 336 ? 24.422 -5.074 3.848 1 98.31 336 ILE A CA 1
ATOM 2520 C C . ILE A 1 336 ? 25.297 -3.891 4.266 1 98.31 336 ILE A C 1
ATOM 2522 O O . ILE A 1 336 ? 26.219 -3.512 3.545 1 98.31 336 ILE A O 1
ATOM 2526 N N . ALA A 1 337 ? 25.047 -3.279 5.41 1 96.25 337 ALA A N 1
ATOM 2527 C CA . ALA A 1 337 ? 25.578 -1.979 5.812 1 96.25 337 ALA A CA 1
ATOM 2528 C C . ALA A 1 337 ? 27.109 -1.997 5.828 1 96.25 337 ALA A C 1
ATOM 2530 O O . ALA A 1 337 ? 27.75 -1.073 5.328 1 96.25 337 ALA A O 1
ATOM 2531 N N . PRO A 1 338 ? 27.781 -3.033 6.344 1 94.56 338 PRO A N 1
ATOM 2532 C CA . PRO A 1 338 ? 29.25 -3.016 6.395 1 94.56 338 PRO A CA 1
ATOM 2533 C C . PRO A 1 338 ? 29.875 -2.922 5.012 1 94.56 338 PRO A C 1
ATOM 2535 O O . PRO A 1 338 ? 30.891 -2.236 4.84 1 94.56 338 PRO A O 1
ATOM 2538 N N . ALA A 1 339 ? 29.312 -3.549 4.059 1 95.81 339 ALA A N 1
ATOM 2539 C CA . ALA A 1 339 ? 29.844 -3.514 2.699 1 95.81 339 ALA A CA 1
ATOM 2540 C C . ALA A 1 339 ? 29.578 -2.168 2.037 1 95.81 339 ALA A C 1
ATOM 2542 O O . ALA A 1 339 ? 30.438 -1.613 1.355 1 95.81 339 ALA A O 1
ATOM 2543 N N . PHE A 1 340 ? 28.453 -1.598 2.246 1 96.25 340 PHE A N 1
ATOM 2544 C CA . PHE A 1 340 ? 28.031 -0.387 1.552 1 96.25 340 PHE A CA 1
ATOM 2545 C C . PHE A 1 340 ? 28.656 0.849 2.186 1 96.25 340 PHE A C 1
ATOM 2547 O O . PHE A 1 340 ? 28.734 1.904 1.554 1 96.25 340 PHE A O 1
ATOM 2554 N N . GLU A 1 341 ? 29.031 0.76 3.393 1 91 341 GLU A N 1
ATOM 2555 C CA . GLU A 1 341 ? 29.672 1.877 4.082 1 91 341 GLU A CA 1
ATOM 2556 C C . GLU A 1 341 ? 31.016 2.211 3.463 1 91 341 GLU A C 1
ATOM 2558 O O . GLU A 1 341 ? 31.516 3.33 3.605 1 91 341 GLU A O 1
ATOM 2563 N N . ASP A 1 342 ? 31.609 1.24 2.76 1 88.88 342 ASP A N 1
ATOM 2564 C CA . ASP A 1 342 ? 32.906 1.433 2.115 1 88.88 342 ASP A CA 1
ATOM 2565 C C . ASP A 1 342 ? 32.75 2.168 0.785 1 88.88 342 ASP A C 1
ATOM 2567 O O . ASP A 1 342 ? 33.75 2.611 0.199 1 88.88 342 ASP A O 1
ATOM 2571 N N . LEU A 1 343 ? 31.578 2.406 0.394 1 94.94 343 LEU A N 1
ATOM 2572 C CA . LEU A 1 343 ? 31.328 3.109 -0.858 1 94.94 343 LEU A CA 1
ATOM 2573 C C . LEU A 1 343 ? 31.375 4.621 -0.65 1 94.94 343 LEU A C 1
ATOM 2575 O O . LEU A 1 343 ? 31.109 5.105 0.454 1 94.94 343 LEU A O 1
ATOM 2579 N N . PRO A 1 344 ? 31.703 5.355 -1.704 1 95.12 344 PRO A N 1
ATOM 2580 C CA . PRO A 1 344 ? 31.688 6.812 -1.564 1 95.12 344 PRO A CA 1
ATOM 2581 C C . PRO A 1 344 ? 30.312 7.344 -1.147 1 95.12 344 PRO A C 1
ATOM 2583 O O . PRO A 1 344 ? 29.297 6.941 -1.71 1 95.12 344 PRO A O 1
ATOM 2586 N N . PRO A 1 345 ? 30.297 8.211 -0.195 1 96.5 345 PRO A N 1
ATOM 2587 C CA . PRO A 1 345 ? 29.016 8.75 0.256 1 96.5 345 PRO A CA 1
ATOM 2588 C C . PRO A 1 345 ? 28.328 9.594 -0.808 1 96.5 345 PRO A C 1
ATOM 2590 O O . PRO A 1 345 ? 28.984 10.336 -1.539 1 96.5 345 PRO A O 1
ATOM 2593 N N . LEU A 1 346 ? 27.047 9.523 -0.875 1 97.5 346 LEU A N 1
ATOM 2594 C CA . LEU A 1 346 ? 26.266 10.297 -1.84 1 97.5 346 LEU A CA 1
ATOM 2595 C C . LEU A 1 346 ? 25.297 11.227 -1.13 1 97.5 346 LEU A C 1
ATOM 2597 O O . LEU A 1 346 ? 24.781 12.18 -1.731 1 97.5 346 LEU A O 1
ATOM 2601 N N . PHE A 1 347 ? 24.969 10.922 0.143 1 97 347 PHE A N 1
ATOM 2602 C CA . PHE A 1 347 ? 24.125 11.758 0.988 1 97 347 PHE A CA 1
ATOM 2603 C C . PHE A 1 347 ? 24.844 12.133 2.279 1 97 347 PHE A C 1
ATOM 2605 O O . PHE A 1 347 ? 24.203 12.375 3.303 1 97 347 PHE A O 1
ATOM 2612 N N . GLY A 1 348 ? 26.203 11.969 2.23 1 95.31 348 GLY A N 1
ATOM 2613 C CA . GLY A 1 348 ? 26.984 12.242 3.424 1 95.31 348 GLY A CA 1
ATOM 2614 C C . GLY A 1 348 ? 26.688 11.297 4.57 1 95.31 348 GLY A C 1
ATOM 2615 O O . GLY A 1 348 ? 26.672 10.078 4.391 1 95.31 348 GLY A O 1
ATOM 2616 N N . ASP A 1 349 ? 26.406 11.859 5.738 1 92.75 349 ASP A N 1
ATOM 2617 C CA . ASP A 1 349 ? 26.156 11.07 6.941 1 92.75 349 ASP A CA 1
ATOM 2618 C C . ASP A 1 349 ? 24.812 10.359 6.863 1 92.75 349 ASP A C 1
ATOM 2620 O O . ASP A 1 349 ? 24.547 9.422 7.621 1 92.75 349 ASP A O 1
ATOM 2624 N N . ARG A 1 350 ? 24.047 10.742 5.895 1 96 350 ARG A N 1
ATOM 2625 C CA . ARG A 1 350 ? 22.688 10.203 5.801 1 96 350 ARG A CA 1
ATOM 2626 C C . ARG A 1 350 ? 22.688 8.867 5.066 1 96 350 ARG A C 1
ATOM 2628 O O . ARG A 1 350 ? 21.688 8.133 5.109 1 96 350 ARG A O 1
ATOM 2635 N N . ASP A 1 351 ? 23.75 8.484 4.434 1 97.69 351 ASP A N 1
ATOM 2636 C CA . ASP A 1 351 ? 23.812 7.23 3.691 1 97.69 351 ASP A CA 1
ATOM 2637 C C . ASP A 1 351 ? 23.453 6.047 4.582 1 97.69 351 ASP A C 1
ATOM 2639 O O . ASP A 1 351 ? 22.656 5.188 4.191 1 97.69 351 ASP A O 1
ATOM 2643 N N . ARG A 1 352 ? 24.031 6.07 5.777 1 97.38 352 ARG A N 1
ATOM 2644 C CA . ARG A 1 352 ? 23.797 4.965 6.699 1 97.38 352 ARG A CA 1
ATOM 2645 C C . ARG A 1 352 ? 22.328 4.879 7.086 1 97.38 352 ARG A C 1
ATOM 2647 O O . ARG A 1 352 ? 21.766 3.783 7.188 1 97.38 352 ARG A O 1
ATOM 2654 N N . VAL A 1 353 ? 21.703 5.996 7.281 1 97.81 353 VAL A N 1
ATOM 2655 C CA . VAL A 1 353 ? 20.281 6.066 7.645 1 97.81 353 VAL A CA 1
ATOM 2656 C C . VAL A 1 353 ? 19.438 5.531 6.496 1 97.81 353 VAL A C 1
ATOM 2658 O O . VAL A 1 353 ? 18.5 4.762 6.719 1 97.81 353 VAL A O 1
ATOM 2661 N N . LEU A 1 354 ? 19.812 5.891 5.273 1 98.5 354 LEU A N 1
ATOM 2662 C CA . LEU A 1 354 ? 19.047 5.484 4.098 1 98.5 354 LEU A CA 1
ATOM 2663 C C . LEU A 1 354 ? 19.172 3.982 3.867 1 98.5 354 LEU A C 1
ATOM 2665 O O . LEU A 1 354 ? 18.188 3.33 3.486 1 98.5 354 LEU A O 1
ATOM 2669 N N . ILE A 1 355 ? 20.312 3.416 4.105 1 98.56 355 ILE A N 1
ATOM 2670 C CA . ILE A 1 355 ? 20.5 1.974 3.99 1 98.56 355 ILE A CA 1
ATOM 2671 C C . ILE A 1 355 ? 19.609 1.255 5.004 1 98.56 355 ILE A C 1
ATOM 2673 O O . ILE A 1 355 ? 18.875 0.328 4.652 1 98.56 355 ILE A O 1
ATOM 2677 N N . SER A 1 356 ? 19.656 1.727 6.227 1 98.31 356 SER A N 1
ATOM 2678 C CA . SER A 1 356 ? 18.844 1.126 7.293 1 98.31 356 SER A CA 1
ATOM 2679 C C . SER A 1 356 ? 17.359 1.235 6.992 1 98.31 356 SER A C 1
ATOM 2681 O O . SER A 1 356 ? 16.609 0.278 7.191 1 98.31 356 SER A O 1
ATOM 2683 N N . ALA A 1 357 ? 16.969 2.414 6.555 1 98.5 357 ALA A N 1
ATOM 2684 C CA . ALA A 1 357 ? 15.57 2.65 6.223 1 98.5 357 ALA A CA 1
ATOM 2685 C C . ALA A 1 357 ? 15.109 1.724 5.105 1 98.5 357 ALA A C 1
ATOM 2687 O O . ALA A 1 357 ? 14.039 1.117 5.195 1 98.5 357 ALA A O 1
ATOM 2688 N N . ALA A 1 358 ? 15.891 1.599 4.047 1 98.69 358 ALA A N 1
ATOM 2689 C CA . ALA A 1 358 ? 15.555 0.73 2.926 1 98.69 358 ALA A CA 1
ATOM 2690 C C . ALA A 1 358 ? 15.391 -0.717 3.381 1 98.69 358 ALA A C 1
ATOM 2692 O O . ALA A 1 358 ? 14.469 -1.413 2.947 1 98.69 358 ALA A O 1
ATOM 2693 N N . CYS A 1 359 ? 16.25 -1.164 4.242 1 98.44 359 CYS A N 1
ATOM 2694 C CA . CYS A 1 359 ? 16.203 -2.529 4.758 1 98.44 359 CYS A CA 1
ATOM 2695 C C . CYS A 1 359 ? 14.922 -2.76 5.555 1 98.44 359 CYS A C 1
ATOM 2697 O O . CYS A 1 359 ? 14.312 -3.83 5.473 1 98.44 359 CYS A O 1
ATOM 2699 N N . ARG A 1 360 ? 14.508 -1.743 6.312 1 97.5 360 ARG A N 1
ATOM 2700 C CA . ARG A 1 360 ? 13.305 -1.86 7.125 1 97.5 360 ARG A CA 1
ATOM 2701 C C . ARG A 1 360 ? 12.062 -1.954 6.25 1 97.5 360 ARG A C 1
ATOM 2703 O O . ARG A 1 360 ? 11.031 -2.482 6.68 1 97.5 360 ARG A O 1
ATOM 2710 N N . LEU A 1 361 ? 12.148 -1.476 5.012 1 97.56 361 LEU A N 1
ATOM 2711 C CA . LEU A 1 361 ? 11.008 -1.452 4.098 1 97.56 361 LEU A CA 1
ATOM 2712 C C . LEU A 1 361 ? 11 -2.695 3.213 1 97.56 361 LEU A C 1
ATOM 2714 O O . LEU A 1 361 ? 10.086 -2.879 2.404 1 97.56 361 LEU A O 1
ATOM 2718 N N . ALA A 1 362 ? 11.891 -3.588 3.355 1 96.62 362 ALA A N 1
ATOM 2719 C CA . ALA A 1 362 ? 12.18 -4.668 2.414 1 96.62 362 ALA A CA 1
ATOM 2720 C C . ALA A 1 362 ? 10.992 -5.617 2.291 1 96.62 362 ALA A C 1
ATOM 2722 O O . ALA A 1 362 ? 10.781 -6.227 1.239 1 96.62 362 ALA A O 1
ATOM 2723 N N . ASP A 1 363 ? 10.156 -5.656 3.283 1 93.81 363 ASP A N 1
ATOM 2724 C CA . ASP A 1 363 ? 9.125 -6.688 3.32 1 93.81 363 ASP A CA 1
ATOM 2725 C C . ASP A 1 363 ? 7.758 -6.113 2.943 1 93.81 363 ASP A C 1
ATOM 2727 O O . ASP A 1 363 ? 6.754 -6.824 2.963 1 93.81 363 ASP A O 1
ATOM 2731 N N . MET A 1 364 ? 7.547 -4.883 2.615 1 92.69 364 MET A N 1
ATOM 2732 C CA . MET A 1 364 ? 6.285 -4.195 2.35 1 92.69 364 MET A CA 1
ATOM 2733 C C . MET A 1 364 ? 5.539 -4.855 1.195 1 92.69 364 MET A C 1
ATOM 2735 O O . MET A 1 364 ? 4.309 -4.789 1.127 1 92.69 364 MET A O 1
ATOM 2739 N N . GLY A 1 365 ? 6.055 -5.582 0.369 1 93 365 GLY A N 1
ATOM 2740 C CA . GLY A 1 365 ? 5.402 -6.102 -0.821 1 93 365 GLY A CA 1
ATOM 2741 C C . GLY A 1 365 ? 4.93 -7.535 -0.667 1 93 365 GLY A C 1
ATOM 2742 O O . GLY A 1 365 ? 4.41 -8.133 -1.613 1 93 365 GLY A O 1
ATOM 2743 N N . VAL A 1 366 ? 4.953 -8.016 0.532 1 92.75 366 VAL A N 1
ATOM 2744 C CA . VAL A 1 366 ? 4.785 -9.453 0.725 1 92.75 366 VAL A CA 1
ATOM 2745 C C . VAL A 1 366 ? 3.324 -9.844 0.511 1 92.75 366 VAL A C 1
ATOM 2747 O O . VAL A 1 366 ? 3.029 -10.945 0.045 1 92.75 366 VAL A O 1
ATOM 2750 N N . ARG A 1 367 ? 2.379 -8.961 0.781 1 93.62 367 ARG A N 1
ATOM 2751 C CA . ARG A 1 367 ? 0.959 -9.281 0.647 1 93.62 367 ARG A CA 1
ATOM 2752 C C . ARG A 1 367 ? 0.378 -8.656 -0.619 1 93.62 367 ARG A C 1
ATOM 2754 O O . ARG A 1 367 ? -0.841 -8.625 -0.8 1 93.62 367 ARG A O 1
ATOM 2761 N N . LEU A 1 368 ? 1.248 -8.109 -1.414 1 95.5 368 LEU A N 1
ATOM 2762 C CA . LEU A 1 368 ? 0.815 -7.504 -2.668 1 95.5 368 LEU A CA 1
ATOM 2763 C C . LEU A 1 368 ? 0.983 -8.477 -3.83 1 95.5 368 LEU A C 1
ATOM 2765 O O . LEU A 1 368 ? 1.65 -9.508 -3.693 1 95.5 368 LEU A O 1
ATOM 2769 N N . HIS A 1 369 ? 0.303 -8.156 -4.898 1 95.12 369 HIS A N 1
ATOM 2770 C CA . HIS A 1 369 ? 0.361 -9.016 -6.074 1 95.12 369 HIS A CA 1
ATOM 2771 C C . HIS A 1 369 ? 1.785 -9.125 -6.609 1 95.12 369 HIS A C 1
ATOM 2773 O O . HIS A 1 369 ? 2.43 -8.102 -6.871 1 95.12 369 HIS A O 1
ATOM 2779 N N . PRO A 1 370 ? 2.256 -10.281 -6.887 1 91.69 370 PRO A N 1
ATOM 2780 C CA . PRO A 1 370 ? 3.656 -10.484 -7.266 1 91.69 370 PRO A CA 1
ATOM 2781 C C . PRO A 1 370 ? 4.035 -9.75 -8.547 1 91.69 370 PRO A C 1
ATOM 2783 O O . PRO A 1 370 ? 5.152 -9.242 -8.664 1 91.69 370 PRO A O 1
ATOM 2786 N N . ASP A 1 371 ? 3.123 -9.625 -9.477 1 91.44 371 ASP A N 1
ATOM 2787 C CA . ASP A 1 371 ? 3.424 -9.008 -10.766 1 91.44 371 ASP A CA 1
ATOM 2788 C C . ASP A 1 371 ? 3.387 -7.484 -10.664 1 91.44 371 ASP A C 1
ATOM 2790 O O . ASP A 1 371 ? 3.861 -6.785 -11.555 1 91.44 371 ASP A O 1
ATOM 2794 N N . HIS A 1 372 ? 2.822 -7.008 -9.539 1 95.38 372 HIS A N 1
ATOM 2795 C CA . HIS A 1 372 ? 2.604 -5.566 -9.477 1 95.38 372 HIS A CA 1
ATOM 2796 C C . HIS A 1 372 ? 3.25 -4.969 -8.234 1 95.38 372 HIS A C 1
ATOM 2798 O O . HIS A 1 372 ? 3.289 -3.744 -8.078 1 95.38 372 HIS A O 1
ATOM 2804 N N . ARG A 1 373 ? 3.816 -5.785 -7.367 1 96.31 373 ARG A N 1
ATOM 2805 C CA . ARG A 1 373 ? 4.254 -5.332 -6.051 1 96.31 373 ARG A CA 1
ATOM 2806 C C . ARG A 1 373 ? 5.391 -4.32 -6.168 1 96.31 373 ARG A C 1
ATOM 2808 O O . ARG A 1 373 ? 5.508 -3.412 -5.344 1 96.31 373 ARG A O 1
ATOM 2815 N N . ALA A 1 374 ? 6.246 -4.414 -7.223 1 97.12 374 ALA A N 1
ATOM 2816 C CA . ALA A 1 374 ? 7.336 -3.451 -7.371 1 97.12 374 ALA A CA 1
ATOM 2817 C C . ALA A 1 374 ? 6.793 -2.033 -7.523 1 97.12 374 ALA A C 1
ATOM 2819 O O . ALA A 1 374 ? 7.23 -1.117 -6.82 1 97.12 374 ALA A O 1
ATOM 2820 N N . ASP A 1 375 ? 5.777 -1.899 -8.383 1 97.25 375 ASP A N 1
ATOM 2821 C CA . ASP A 1 375 ? 5.184 -0.59 -8.625 1 97.25 375 ASP A CA 1
ATOM 2822 C C . ASP A 1 375 ? 4.395 -0.106 -7.41 1 97.25 375 ASP A C 1
ATOM 2824 O O . ASP A 1 375 ? 4.449 1.074 -7.059 1 97.25 375 ASP A O 1
ATOM 2828 N N . LEU A 1 376 ? 3.639 -0.983 -6.824 1 97.25 376 LEU A N 1
ATOM 2829 C CA . LEU A 1 376 ? 2.793 -0.626 -5.688 1 97.25 376 LEU A CA 1
ATOM 2830 C C . LEU A 1 376 ? 3.637 -0.18 -4.5 1 97.25 376 LEU A C 1
ATOM 2832 O O . LEU A 1 376 ? 3.312 0.809 -3.838 1 97.25 376 LEU A O 1
ATOM 2836 N N . VAL A 1 377 ? 4.742 -0.924 -4.211 1 97.69 377 VAL A N 1
ATOM 2837 C CA . VAL A 1 377 ? 5.629 -0.563 -3.111 1 97.69 377 VAL A CA 1
ATOM 2838 C C . VAL A 1 377 ? 6.328 0.757 -3.422 1 97.69 377 VAL A C 1
ATOM 2840 O O . VAL A 1 377 ? 6.5 1.6 -2.537 1 97.69 377 VAL A O 1
ATOM 2843 N N . PHE A 1 378 ? 6.699 0.945 -4.68 1 98.38 378 PHE A N 1
ATOM 2844 C CA . PHE A 1 378 ? 7.324 2.186 -5.121 1 98.38 378 PHE A CA 1
ATOM 2845 C C . PHE A 1 378 ? 6.441 3.385 -4.797 1 98.38 378 PHE A C 1
ATOM 2847 O O . PHE A 1 378 ? 6.895 4.344 -4.168 1 98.38 378 PHE A O 1
ATOM 2854 N N . GLU A 1 379 ? 5.223 3.328 -5.16 1 97.69 379 GLU A N 1
ATOM 2855 C CA . GLU A 1 379 ? 4.297 4.441 -4.973 1 97.69 379 GLU A CA 1
ATOM 2856 C C . GLU A 1 379 ? 4.059 4.715 -3.488 1 97.69 379 GLU A C 1
ATOM 2858 O O . GLU A 1 379 ? 3.973 5.875 -3.074 1 97.69 379 GLU A O 1
ATOM 2863 N N . GLN A 1 380 ? 3.975 3.711 -2.711 1 97.25 380 GLN A N 1
ATOM 2864 C CA . GLN A 1 380 ? 3.736 3.863 -1.28 1 97.25 380 GLN A CA 1
ATOM 2865 C C . GLN A 1 380 ? 4.938 4.5 -0.587 1 97.25 380 GLN A C 1
ATOM 2867 O O . GLN A 1 380 ? 4.777 5.402 0.237 1 97.25 380 GLN A O 1
ATOM 2872 N N . VAL A 1 381 ? 6.133 4.012 -0.966 1 98.31 381 VAL A N 1
ATOM 2873 C CA . VAL A 1 381 ? 7.348 4.484 -0.315 1 98.31 381 VAL A CA 1
ATOM 2874 C C . VAL A 1 381 ? 7.625 5.93 -0.724 1 98.31 381 VAL A C 1
ATOM 2876 O O . VAL A 1 381 ? 7.984 6.762 0.114 1 98.31 381 VAL A O 1
ATOM 2879 N N . LEU A 1 382 ? 7.387 6.254 -1.968 1 98.44 382 LEU A N 1
ATOM 2880 C CA . LEU A 1 382 ? 7.645 7.586 -2.502 1 98.44 382 LEU A CA 1
ATOM 2881 C C . LEU A 1 382 ? 6.836 8.641 -1.752 1 98.44 382 LEU A C 1
ATOM 2883 O O . LEU A 1 382 ? 7.309 9.758 -1.549 1 98.44 382 LEU A O 1
ATOM 2887 N N . ARG A 1 383 ? 5.676 8.258 -1.249 1 97.75 383 ARG A N 1
ATOM 2888 C CA . ARG A 1 383 ? 4.754 9.234 -0.681 1 97.75 383 ARG A CA 1
ATOM 2889 C C . ARG A 1 383 ? 4.512 8.961 0.8 1 97.75 383 ARG A C 1
ATOM 2891 O O . ARG A 1 383 ? 3.619 9.555 1.407 1 97.75 383 ARG A O 1
ATOM 2898 N N . ALA A 1 384 ? 5.27 8.039 1.381 1 97.25 384 ALA A N 1
ATOM 2899 C CA . ALA A 1 384 ? 5.051 7.648 2.77 1 97.25 384 ALA A CA 1
ATOM 2900 C C . ALA A 1 384 ? 5.133 8.852 3.701 1 97.25 384 ALA A C 1
ATOM 2902 O O . ALA A 1 384 ? 6.062 9.656 3.604 1 97.25 384 ALA A O 1
ATOM 2903 N N . PRO A 1 385 ? 4.141 9.023 4.547 1 96.81 385 PRO A N 1
ATOM 2904 C CA . PRO A 1 385 ? 4.18 10.148 5.484 1 96.81 385 PRO A CA 1
ATOM 2905 C C . PRO A 1 385 ? 5.117 9.898 6.664 1 96.81 385 PRO A C 1
ATOM 2907 O O . PRO A 1 385 ? 4.699 10.016 7.82 1 96.81 385 PRO A O 1
ATOM 2910 N N . ILE A 1 386 ? 6.344 9.672 6.34 1 97.31 386 ILE A N 1
ATOM 2911 C CA . ILE A 1 386 ? 7.383 9.398 7.32 1 97.31 386 ILE A CA 1
ATOM 2912 C C . ILE A 1 386 ? 8.312 10.609 7.441 1 97.31 386 ILE A C 1
ATOM 2914 O O . ILE A 1 386 ? 8.766 11.148 6.43 1 97.31 386 ILE A O 1
ATOM 2918 N N . ALA A 1 387 ? 8.57 11.008 8.641 1 96.69 387 ALA A N 1
ATOM 2919 C CA . ALA A 1 387 ? 9.406 12.172 8.914 1 96.69 387 ALA A CA 1
ATOM 2920 C C . ALA A 1 387 ? 10.883 11.852 8.672 1 96.69 387 ALA A C 1
ATOM 2922 O O . ALA A 1 387 ? 11.266 10.688 8.625 1 96.69 387 ALA A O 1
ATOM 2923 N N . GLY A 1 388 ? 11.664 12.859 8.461 1 96.94 388 GLY A N 1
ATOM 2924 C CA . GLY A 1 388 ? 13.109 12.727 8.492 1 96.94 388 GLY A CA 1
ATOM 2925 C C . GLY A 1 388 ? 13.719 12.445 7.133 1 96.94 388 GLY A C 1
ATOM 2926 O O . GLY A 1 388 ? 14.812 11.891 7.039 1 96.94 388 GLY A O 1
ATOM 2927 N N . GLN A 1 389 ? 12.977 12.781 6.129 1 97.56 389 GLN A N 1
ATOM 2928 C CA . GLN A 1 389 ? 13.547 12.562 4.801 1 97.56 389 GLN A CA 1
ATOM 2929 C C . GLN A 1 389 ? 13.195 13.711 3.861 1 97.56 389 GLN A C 1
ATOM 2931 O O . GLN A 1 389 ? 12.078 14.25 3.916 1 97.56 389 GLN A O 1
ATOM 2936 N N . GLY A 1 390 ? 14.148 14.148 3.053 1 97.38 390 GLY A N 1
ATOM 2937 C CA . GLY A 1 390 ? 13.883 15.086 1.972 1 97.38 390 GLY A CA 1
ATOM 2938 C C . GLY A 1 390 ? 13.383 14.406 0.71 1 97.38 390 GLY A C 1
ATOM 2939 O O . GLY A 1 390 ? 13.195 13.188 0.682 1 97.38 390 GLY A O 1
ATOM 2940 N N . HIS A 1 391 ? 13.125 15.188 -0.325 1 98.19 391 HIS A N 1
ATOM 2941 C CA . HIS A 1 391 ? 12.508 14.664 -1.537 1 98.19 391 HIS A CA 1
ATOM 2942 C C . HIS A 1 391 ? 13.461 13.742 -2.291 1 98.19 391 HIS A C 1
ATOM 2944 O O . HIS A 1 391 ? 13.047 12.719 -2.83 1 98.19 391 HIS A O 1
ATOM 2950 N N . ALA A 1 392 ? 14.727 14.125 -2.334 1 98.44 392 ALA A N 1
ATOM 2951 C CA . ALA A 1 392 ? 15.695 13.242 -2.98 1 98.44 392 ALA A CA 1
ATOM 2952 C C . ALA A 1 392 ? 15.797 11.906 -2.25 1 98.44 392 ALA A C 1
ATOM 2954 O O . ALA A 1 392 ? 15.898 10.852 -2.883 1 98.44 392 ALA A O 1
ATOM 2955 N N . GLU A 1 393 ? 15.789 11.953 -0.934 1 98.62 393 GLU A N 1
ATOM 2956 C CA . GLU A 1 393 ? 15.883 10.742 -0.126 1 98.62 393 GLU A CA 1
ATOM 2957 C C . GLU A 1 393 ? 14.648 9.867 -0.308 1 98.62 393 GLU A C 1
ATOM 2959 O O . GLU A 1 393 ? 14.75 8.641 -0.324 1 98.62 393 GLU A O 1
ATOM 2964 N N . ARG A 1 394 ? 13.461 10.484 -0.484 1 98.5 394 ARG A N 1
ATOM 2965 C CA . ARG A 1 394 ? 12.25 9.742 -0.827 1 98.5 394 ARG A CA 1
ATOM 2966 C C . ARG A 1 394 ? 12.445 8.953 -2.119 1 98.5 394 ARG A C 1
ATOM 2968 O O . ARG A 1 394 ? 12.07 7.781 -2.197 1 98.5 394 ARG A O 1
ATOM 2975 N N . CYS A 1 395 ? 12.961 9.648 -3.074 1 98.75 395 CYS A N 1
ATOM 2976 C CA . CYS A 1 395 ? 13.172 9.031 -4.379 1 98.75 395 CYS A CA 1
ATOM 2977 C C . CYS A 1 395 ? 14.172 7.887 -4.285 1 98.75 395 CYS A C 1
ATOM 2979 O O . CYS A 1 395 ? 13.984 6.84 -4.906 1 98.75 395 CYS A O 1
ATOM 2981 N N . PHE A 1 396 ? 15.227 8.109 -3.521 1 98.88 396 PHE A N 1
ATOM 2982 C CA . PHE A 1 396 ? 16.234 7.078 -3.314 1 98.88 396 PHE A CA 1
ATOM 2983 C C . PHE A 1 396 ? 15.617 5.82 -2.719 1 98.88 396 PHE A C 1
ATOM 2985 O O . PHE A 1 396 ? 15.828 4.719 -3.229 1 98.88 396 PHE A O 1
ATOM 2992 N N . LEU A 1 397 ? 14.812 5.984 -1.674 1 98.88 397 LEU A N 1
ATOM 2993 C CA . LEU A 1 397 ? 14.18 4.859 -0.992 1 98.88 397 LEU A CA 1
ATOM 2994 C C . LEU A 1 397 ? 13.164 4.176 -1.896 1 98.88 397 LEU A C 1
ATOM 2996 O O . LEU A 1 397 ? 13.062 2.947 -1.908 1 98.88 397 LEU A O 1
ATOM 3000 N N . ALA A 1 398 ? 12.398 4.957 -2.639 1 98.75 398 ALA A N 1
ATOM 3001 C CA . ALA A 1 398 ? 11.422 4.387 -3.561 1 98.75 398 ALA A CA 1
ATOM 3002 C C . ALA A 1 398 ? 12.102 3.559 -4.645 1 98.75 398 ALA A C 1
ATOM 3004 O O . ALA A 1 398 ? 11.609 2.494 -5.023 1 98.75 398 ALA A O 1
ATOM 3005 N N . THR A 1 399 ? 13.219 4.07 -5.137 1 98.69 399 THR A N 1
ATOM 3006 C CA . THR A 1 399 ? 14 3.361 -6.145 1 98.69 399 THR A CA 1
ATOM 3007 C C . THR A 1 399 ? 14.5 2.025 -5.605 1 98.69 399 THR A C 1
ATOM 3009 O O . THR A 1 399 ? 14.383 0.996 -6.27 1 98.69 399 THR A O 1
ATOM 3012 N N . ALA A 1 400 ? 15.047 2.076 -4.422 1 98.69 400 ALA A N 1
ATOM 3013 C CA . ALA A 1 400 ? 15.531 0.847 -3.797 1 98.69 400 ALA A CA 1
ATOM 3014 C C . ALA A 1 400 ? 14.391 -0.147 -3.59 1 98.69 400 ALA A C 1
ATOM 3016 O O . ALA A 1 400 ? 14.547 -1.346 -3.832 1 98.69 400 ALA A O 1
ATOM 3017 N N . ALA A 1 401 ? 13.273 0.375 -3.146 1 98.25 401 ALA A N 1
ATOM 3018 C CA . ALA A 1 401 ? 12.109 -0.472 -2.902 1 98.25 401 ALA A CA 1
ATOM 3019 C C . ALA A 1 401 ? 11.648 -1.149 -4.188 1 98.25 401 ALA A C 1
ATOM 3021 O O . ALA A 1 401 ? 11.266 -2.322 -4.18 1 98.25 401 ALA A O 1
ATOM 3022 N N . HIS A 1 402 ? 11.633 -0.404 -5.289 1 98.38 402 HIS A N 1
ATOM 3023 C CA . HIS A 1 402 ? 11.266 -0.977 -6.578 1 98.38 402 HIS A CA 1
ATOM 3024 C C . HIS A 1 402 ? 12.242 -2.074 -6.996 1 98.38 402 HIS A C 1
ATOM 3026 O O . HIS A 1 402 ? 11.82 -3.164 -7.391 1 98.38 402 HIS A O 1
ATOM 3032 N N . ALA A 1 403 ? 13.508 -1.806 -6.875 1 97.69 403 ALA A N 1
ATOM 3033 C CA . ALA A 1 403 ? 14.562 -2.711 -7.324 1 97.69 403 ALA A CA 1
ATOM 3034 C C . ALA A 1 403 ? 14.594 -3.98 -6.477 1 97.69 403 ALA A C 1
ATOM 3036 O O . ALA A 1 403 ? 15.023 -5.035 -6.945 1 97.69 403 ALA A O 1
ATOM 3037 N N . ARG A 1 404 ? 14.109 -3.885 -5.297 1 96.94 404 ARG A N 1
ATOM 3038 C CA . ARG A 1 404 ? 13.992 -5.047 -4.426 1 96.94 404 ARG A CA 1
ATOM 3039 C C . ARG A 1 404 ? 13.016 -6.066 -4.996 1 96.94 404 ARG A C 1
ATOM 3041 O O . ARG A 1 404 ? 13.164 -7.27 -4.777 1 96.94 404 ARG A O 1
ATOM 3048 N N . HIS A 1 405 ? 12.094 -5.605 -5.809 1 95.5 405 HIS A N 1
ATOM 3049 C CA . HIS A 1 405 ? 11.008 -6.48 -6.23 1 95.5 405 HIS A CA 1
ATOM 3050 C C . HIS A 1 405 ? 11.031 -6.711 -7.734 1 95.5 405 HIS A C 1
ATOM 3052 O O . HIS A 1 405 ? 10.258 -7.516 -8.258 1 95.5 405 HIS A O 1
ATOM 3058 N N . ALA A 1 406 ? 11.945 -6 -8.445 1 92.06 406 ALA A N 1
ATOM 3059 C CA . ALA A 1 406 ? 11.977 -6.16 -9.891 1 92.06 406 ALA A CA 1
ATOM 3060 C C . ALA A 1 406 ? 13.391 -5.992 -10.438 1 92.06 406 ALA A C 1
ATOM 3062 O O . ALA A 1 406 ? 14.141 -5.137 -9.977 1 92.06 406 ALA A O 1
ATOM 3063 N N . THR A 1 407 ? 13.672 -6.781 -11.398 1 85.31 407 THR A N 1
ATOM 3064 C CA . THR A 1 407 ? 14.945 -6.652 -12.102 1 85.31 407 THR A CA 1
ATOM 3065 C C . THR A 1 407 ? 14.859 -5.586 -13.188 1 85.31 407 THR A C 1
ATOM 3067 O O . THR A 1 407 ? 15.742 -4.738 -13.305 1 85.31 407 THR A O 1
ATOM 3070 N N . ASN A 1 408 ? 13.742 -5.734 -13.906 1 85.38 408 ASN A N 1
ATOM 3071 C CA . ASN A 1 408 ? 13.484 -4.676 -14.883 1 85.38 408 ASN A CA 1
ATOM 3072 C C . ASN A 1 408 ? 13.055 -3.379 -14.203 1 85.38 408 ASN A C 1
ATOM 3074 O O . ASN A 1 408 ? 12.031 -3.342 -13.516 1 85.38 408 ASN A O 1
ATOM 3078 N N . PHE A 1 409 ? 13.875 -2.414 -14.445 1 87.06 409 PHE A N 1
ATOM 3079 C CA . PHE A 1 409 ? 13.625 -1.164 -13.734 1 87.06 409 PHE A CA 1
ATOM 3080 C C . PHE A 1 409 ? 12.82 -0.201 -14.594 1 87.06 409 PHE A C 1
ATOM 3082 O O . PHE A 1 409 ? 13.391 0.67 -15.258 1 87.06 409 PHE A O 1
ATOM 3089 N N . HIS A 1 410 ? 11.516 -0.291 -14.5 1 90.31 410 HIS A N 1
ATOM 3090 C CA . HIS A 1 410 ? 10.578 0.636 -15.125 1 90.31 410 HIS A CA 1
ATOM 3091 C C . HIS A 1 410 ? 9.523 1.107 -14.133 1 90.31 410 HIS A C 1
ATOM 3093 O O . HIS A 1 410 ? 8.328 0.86 -14.328 1 90.31 410 HIS A O 1
ATOM 3099 N N . PRO A 1 411 ? 10.039 1.782 -13.109 1 92.12 411 PRO A N 1
ATOM 3100 C CA . PRO A 1 411 ? 9.078 2.26 -12.125 1 92.12 411 PRO A CA 1
ATOM 3101 C C . PRO A 1 411 ? 8.102 3.289 -12.695 1 92.12 411 PRO A C 1
ATOM 3103 O O . PRO A 1 411 ? 8.391 3.908 -13.719 1 92.12 411 PRO A O 1
ATOM 3106 N N . PRO A 1 412 ? 7.059 3.344 -11.836 1 90.12 412 PRO A N 1
ATOM 3107 C CA . PRO A 1 412 ? 6.203 4.48 -12.195 1 90.12 412 PRO A CA 1
ATOM 3108 C C . PRO A 1 412 ? 6.875 5.828 -11.945 1 90.12 412 PRO A C 1
ATOM 3110 O O . PRO A 1 412 ? 7.75 5.934 -11.078 1 90.12 412 PRO A O 1
ATOM 3113 N N . GLU A 1 413 ? 6.77 6.77 -12.766 1 93.38 413 GLU A N 1
ATOM 3114 C CA . GLU A 1 413 ? 7.23 8.148 -12.586 1 93.38 413 GLU A CA 1
ATOM 3115 C C . GLU A 1 413 ? 8.75 8.234 -12.695 1 93.38 413 GLU A C 1
ATOM 3117 O O . GLU A 1 413 ? 9.398 8.859 -11.852 1 93.38 413 GLU A O 1
ATOM 3122 N N . LEU A 1 414 ? 9.422 7.547 -13.477 1 94.62 414 LEU A N 1
ATOM 3123 C CA . LEU A 1 414 ? 10.859 7.566 -13.727 1 94.62 414 LEU A CA 1
ATOM 3124 C C . LEU A 1 414 ? 11.367 9 -13.883 1 94.62 414 LEU A C 1
ATOM 3126 O O . LEU A 1 414 ? 12.461 9.328 -13.43 1 94.62 414 LEU A O 1
ATOM 3130 N N . GLU A 1 415 ? 10.578 9.82 -14.43 1 94.75 415 GLU A N 1
ATOM 3131 C CA . GLU A 1 415 ? 10.953 11.219 -14.633 1 94.75 415 GLU A CA 1
ATOM 3132 C C . GLU A 1 415 ? 11.172 11.93 -13.305 1 94.75 415 GLU A C 1
ATOM 3134 O O . GLU A 1 415 ? 12.055 12.781 -13.188 1 94.75 415 GLU A O 1
ATOM 3139 N N . THR A 1 416 ? 10.352 11.625 -12.328 1 97.12 416 THR A N 1
ATOM 3140 C CA . THR A 1 416 ? 10.5 12.195 -10.992 1 97.12 416 THR A CA 1
ATOM 3141 C C . THR A 1 416 ? 11.852 11.828 -10.398 1 97.12 416 THR A C 1
ATOM 3143 O O . THR A 1 416 ? 12.539 12.688 -9.836 1 97.12 416 THR A O 1
ATOM 3146 N N . LEU A 1 417 ? 12.273 10.594 -10.562 1 98.12 417 LEU A N 1
ATOM 3147 C CA . LEU A 1 417 ? 13.547 10.125 -10.047 1 98.12 417 LEU A CA 1
ATOM 3148 C C . LEU A 1 417 ? 14.711 10.836 -10.734 1 98.12 417 LEU A C 1
ATOM 3150 O O . LEU A 1 417 ? 15.648 11.281 -10.078 1 98.12 417 LEU A O 1
ATOM 3154 N N . GLU A 1 418 ? 14.594 10.961 -12.016 1 97 418 GLU A N 1
ATOM 3155 C CA . GLU A 1 418 ? 15.672 11.547 -12.812 1 97 418 GLU A CA 1
ATOM 3156 C C . GLU A 1 418 ? 15.828 13.039 -12.516 1 97 418 GLU A C 1
ATOM 3158 O O . GLU A 1 418 ? 16.922 13.594 -12.656 1 97 418 GLU A O 1
ATOM 3163 N N . ARG A 1 419 ? 14.75 13.633 -12.086 1 96.94 419 ARG A N 1
ATOM 3164 C CA . ARG A 1 419 ? 14.781 15.062 -11.773 1 96.94 419 ARG A CA 1
ATOM 3165 C C . ARG A 1 419 ? 15.336 15.297 -10.375 1 96.94 419 ARG A C 1
ATOM 3167 O O . ARG A 1 419 ? 16.016 16.297 -10.133 1 96.94 419 ARG A O 1
ATOM 3174 N N . LEU A 1 420 ? 15.148 14.359 -9.477 1 97.88 420 LEU A N 1
ATOM 3175 C CA . LEU A 1 420 ? 15.414 14.664 -8.07 1 97.88 420 LEU A CA 1
ATOM 3176 C C . LEU A 1 420 ? 16.641 13.906 -7.578 1 97.88 420 LEU A C 1
ATOM 3178 O O . LEU A 1 420 ? 17.172 14.211 -6.504 1 97.88 420 LEU A O 1
ATOM 3182 N N . LEU A 1 421 ? 17.125 12.977 -8.336 1 98.31 421 LEU A N 1
ATOM 3183 C CA . LEU A 1 421 ? 18.344 12.234 -8 1 98.31 421 LEU A CA 1
ATOM 3184 C C . LEU A 1 421 ? 19.406 12.445 -9.062 1 98.31 421 LEU A C 1
ATOM 3186 O O . LEU A 1 421 ? 19.109 12.508 -10.258 1 98.31 421 LEU A O 1
ATOM 3190 N N . SER A 1 422 ? 20.688 12.508 -8.625 1 98.19 422 SER A N 1
ATOM 3191 C CA . SER A 1 422 ? 21.781 12.383 -9.57 1 98.19 422 SER A CA 1
ATOM 3192 C C . SER A 1 422 ? 21.875 10.969 -10.141 1 98.19 422 SER A C 1
ATOM 3194 O O . SER A 1 422 ? 21.344 10.023 -9.547 1 98.19 422 SER A O 1
ATOM 3196 N N . PRO A 1 423 ? 22.516 10.812 -11.25 1 97.44 423 PRO A N 1
ATOM 3197 C CA . PRO A 1 423 ? 22.688 9.469 -11.812 1 97.44 423 PRO A CA 1
ATOM 3198 C C . PRO A 1 423 ? 23.375 8.516 -10.844 1 97.44 423 PRO A C 1
ATOM 3200 O O . PRO A 1 423 ? 23.016 7.34 -10.766 1 97.44 423 PRO A O 1
ATOM 3203 N N . ALA A 1 424 ? 24.312 9.031 -10.094 1 97.75 424 ALA A N 1
ATOM 3204 C CA . ALA A 1 424 ? 25.031 8.203 -9.133 1 97.75 424 ALA A CA 1
ATOM 3205 C C . ALA A 1 424 ? 24.109 7.75 -8.008 1 97.75 424 ALA A C 1
ATOM 3207 O O . ALA A 1 424 ? 24.156 6.598 -7.574 1 97.75 424 ALA A O 1
ATOM 3208 N N . GLN A 1 425 ? 23.297 8.672 -7.543 1 98.5 425 GLN A N 1
ATOM 3209 C CA . GLN A 1 425 ? 22.328 8.344 -6.492 1 98.5 425 GLN A CA 1
ATOM 3210 C C . GLN A 1 425 ? 21.328 7.301 -6.969 1 98.5 425 GLN A C 1
ATOM 3212 O O . GLN A 1 425 ? 21 6.363 -6.234 1 98.5 425 GLN A O 1
ATOM 3217 N N . LEU A 1 426 ? 20.812 7.512 -8.172 1 98.12 426 LEU A N 1
ATOM 3218 C CA . LEU A 1 426 ? 19.859 6.574 -8.758 1 98.12 426 LEU A CA 1
ATOM 3219 C C . LEU A 1 426 ? 20.469 5.188 -8.891 1 98.12 426 LEU A C 1
ATOM 3221 O O . LEU A 1 426 ? 19.844 4.188 -8.523 1 98.12 426 LEU A O 1
ATOM 3225 N N . LYS A 1 427 ? 21.656 5.129 -9.375 1 97.5 427 LYS A N 1
ATOM 3226 C CA . LYS A 1 427 ? 22.359 3.861 -9.555 1 97.5 427 LYS A CA 1
ATOM 3227 C C . LYS A 1 427 ? 22.594 3.172 -8.211 1 97.5 427 LYS A C 1
ATOM 3229 O O . LYS A 1 427 ? 22.422 1.958 -8.094 1 97.5 427 LYS A O 1
ATOM 3234 N N . ARG A 1 428 ? 23.016 3.93 -7.227 1 98.12 428 ARG A N 1
ATOM 3235 C CA . ARG A 1 428 ? 23.266 3.385 -5.895 1 98.12 428 ARG A CA 1
ATOM 3236 C C . ARG A 1 428 ? 21.984 2.836 -5.285 1 98.12 428 ARG A C 1
ATOM 3238 O O . ARG A 1 428 ? 22 1.809 -4.605 1 98.12 428 ARG A O 1
ATOM 3245 N N . ALA A 1 429 ? 20.891 3.574 -5.465 1 98.62 429 ALA A N 1
ATOM 3246 C CA . ALA A 1 429 ? 19.609 3.113 -4.949 1 98.62 429 ALA A CA 1
ATOM 3247 C C . ALA A 1 429 ? 19.219 1.771 -5.566 1 98.62 429 ALA A C 1
ATOM 3249 O O . ALA A 1 429 ? 18.75 0.875 -4.863 1 98.62 429 ALA A O 1
ATOM 3250 N N . ARG A 1 430 ? 19.375 1.633 -6.871 1 98.19 430 ARG A N 1
ATOM 3251 C CA . ARG A 1 430 ? 19.094 0.377 -7.559 1 98.19 430 ARG A CA 1
ATOM 3252 C C . ARG A 1 430 ? 19.984 -0.749 -7.031 1 98.19 430 ARG A C 1
ATOM 3254 O O . ARG A 1 430 ? 19.516 -1.875 -6.848 1 98.19 430 ARG A O 1
ATOM 3261 N N . ALA A 1 431 ? 21.234 -0.447 -6.828 1 98.25 431 ALA A N 1
ATOM 3262 C CA . ALA A 1 431 ? 22.156 -1.434 -6.285 1 98.25 431 ALA A CA 1
ATOM 3263 C C . ALA A 1 431 ? 21.719 -1.908 -4.906 1 98.25 431 ALA A C 1
ATOM 3265 O O . ALA A 1 431 ? 21.766 -3.104 -4.605 1 98.25 431 ALA A O 1
ATOM 3266 N N . LEU A 1 432 ? 21.344 -0.946 -4.082 1 98.56 432 LEU A N 1
ATOM 3267 C CA . LEU A 1 432 ? 20.875 -1.283 -2.742 1 98.56 432 LEU A CA 1
ATOM 3268 C C . LEU A 1 432 ? 19.656 -2.197 -2.807 1 98.56 432 LEU A C 1
ATOM 3270 O O . LEU A 1 432 ? 19.609 -3.221 -2.123 1 98.56 432 LEU A O 1
ATOM 3274 N N . GLY A 1 433 ? 18.672 -1.826 -3.646 1 98.56 433 GLY A N 1
ATOM 3275 C CA . GLY A 1 433 ? 17.5 -2.66 -3.814 1 98.56 433 GLY A CA 1
ATOM 3276 C C . GLY A 1 433 ? 17.828 -4.059 -4.312 1 98.56 433 GLY A C 1
ATOM 3277 O O . GLY A 1 433 ? 17.297 -5.043 -3.791 1 98.56 433 GLY A O 1
ATOM 3278 N N . ALA A 1 434 ? 18.656 -4.137 -5.312 1 98.31 434 ALA A N 1
ATOM 3279 C CA . ALA A 1 434 ? 19.062 -5.426 -5.867 1 98.31 434 ALA A CA 1
ATOM 3280 C C . ALA A 1 434 ? 19.781 -6.27 -4.82 1 98.31 434 ALA A C 1
ATOM 3282 O O . ALA A 1 434 ? 19.625 -7.496 -4.793 1 98.31 434 ALA A O 1
ATOM 3283 N N . THR A 1 435 ? 20.562 -5.656 -4.008 1 98.56 435 THR A N 1
ATOM 3284 C CA . THR A 1 435 ? 21.281 -6.371 -2.959 1 98.56 435 THR A CA 1
ATOM 3285 C C . THR A 1 435 ? 20.312 -6.887 -1.895 1 98.56 435 THR A C 1
ATOM 3287 O O . THR A 1 435 ? 20.484 -7.992 -1.376 1 98.56 435 THR A O 1
ATOM 3290 N N . ILE A 1 436 ? 19.375 -6.043 -1.535 1 98.44 436 ILE A N 1
ATOM 3291 C CA . ILE A 1 436 ? 18.328 -6.496 -0.621 1 98.44 436 ILE A CA 1
ATOM 3292 C C . ILE A 1 436 ? 17.625 -7.719 -1.204 1 98.44 436 ILE A C 1
ATOM 3294 O O . ILE A 1 436 ? 17.359 -8.695 -0.491 1 98.44 436 ILE A O 1
ATOM 3298 N N . ARG A 1 437 ? 17.281 -7.684 -2.48 1 97.25 437 ARG A N 1
ATOM 3299 C CA . ARG A 1 437 ? 16.656 -8.812 -3.15 1 97.25 437 ARG A CA 1
ATOM 3300 C C . ARG A 1 437 ? 17.531 -10.055 -3.082 1 97.25 437 ARG A C 1
ATOM 3302 O O . ARG A 1 437 ? 17.047 -11.156 -2.832 1 97.25 437 ARG A O 1
ATOM 3309 N N . LEU A 1 438 ? 18.797 -9.891 -3.348 1 97.06 438 LEU A N 1
ATOM 3310 C CA . LEU A 1 438 ? 19.766 -10.984 -3.242 1 97.06 438 LEU A CA 1
ATOM 3311 C C . LEU A 1 438 ? 19.719 -11.617 -1.854 1 97.06 438 LEU A C 1
ATOM 3313 O O . LEU A 1 438 ? 19.641 -12.836 -1.728 1 97.06 438 LEU A O 1
ATOM 3317 N N . ALA A 1 439 ? 19.766 -10.773 -0.857 1 97.19 439 ALA A N 1
ATOM 3318 C CA . ALA A 1 439 ? 19.766 -11.25 0.522 1 97.19 439 ALA A CA 1
ATOM 3319 C C . ALA A 1 439 ? 18.484 -12.039 0.827 1 97.19 439 ALA A C 1
ATOM 3321 O O . ALA A 1 439 ? 18.547 -13.094 1.459 1 97.19 439 ALA A O 1
ATOM 3322 N N . CYS A 1 440 ? 17.359 -11.539 0.403 1 95.25 440 CYS A N 1
ATOM 3323 C CA . CYS A 1 440 ? 16.078 -12.195 0.65 1 95.25 440 CYS A CA 1
ATOM 3324 C C . CYS A 1 440 ? 16 -13.531 -0.071 1 95.25 440 CYS A C 1
ATOM 3326 O O . CYS A 1 440 ? 15.578 -14.531 0.511 1 95.25 440 CYS A O 1
ATOM 3328 N N . ASP A 1 441 ? 16.406 -13.516 -1.334 1 93.44 441 ASP A N 1
ATOM 3329 C CA . ASP A 1 441 ? 16.328 -14.75 -2.121 1 93.44 441 ASP A CA 1
ATOM 3330 C C . ASP A 1 441 ? 17.312 -15.789 -1.59 1 93.44 441 ASP A C 1
ATOM 3332 O O . ASP A 1 441 ? 16.984 -16.984 -1.527 1 93.44 441 ASP A O 1
ATOM 3336 N N . LEU A 1 442 ? 18.422 -15.328 -1.22 1 93.06 442 LEU A N 1
ATOM 3337 C CA . LEU A 1 442 ? 19.484 -16.188 -0.716 1 93.06 442 LEU A CA 1
ATOM 3338 C C . LEU A 1 442 ? 19.062 -16.891 0.565 1 93.06 442 LEU A C 1
ATOM 3340 O O . LEU A 1 442 ? 19.359 -18.078 0.761 1 93.06 442 LEU A O 1
ATOM 3344 N N . SER A 1 443 ? 18.328 -16.266 1.379 1 92.56 443 SER A N 1
ATOM 3345 C CA . SER A 1 443 ? 18.031 -16.766 2.715 1 92.56 443 SER A CA 1
ATOM 3346 C C . SER A 1 443 ? 16.594 -17.281 2.809 1 92.56 443 SER A C 1
ATOM 3348 O O . SER A 1 443 ? 16.156 -17.703 3.873 1 92.56 443 SER A O 1
ATOM 3350 N N . GLY A 1 444 ? 15.859 -17.141 1.694 1 90.75 444 GLY A N 1
ATOM 3351 C CA . GLY A 1 444 ? 14.438 -17.391 1.829 1 90.75 444 GLY A CA 1
ATOM 3352 C C . GLY A 1 444 ? 13.742 -16.469 2.809 1 90.75 444 GLY A C 1
ATOM 3353 O O . GLY A 1 444 ? 12.812 -16.859 3.504 1 90.75 444 GLY A O 1
ATOM 3354 N N . ARG A 1 445 ? 14.383 -15.281 3.039 1 92.31 445 ARG A N 1
ATOM 3355 C CA . ARG A 1 445 ? 13.898 -14.219 3.916 1 92.31 445 ARG A CA 1
ATOM 3356 C C . ARG A 1 445 ? 14.07 -14.602 5.383 1 92.31 445 ARG A C 1
ATOM 3358 O O . ARG A 1 445 ? 13.414 -14.031 6.258 1 92.31 445 ARG A O 1
ATOM 3365 N N . SER A 1 446 ? 14.898 -15.531 5.637 1 93.12 446 SER A N 1
ATOM 3366 C CA . SER A 1 446 ? 15.172 -15.938 7.012 1 93.12 446 SER A CA 1
ATOM 3367 C C . SER A 1 446 ? 16.359 -15.18 7.586 1 93.12 446 SER A C 1
ATOM 3369 O O . SER A 1 446 ? 17.484 -15.336 7.109 1 93.12 446 SER A O 1
ATOM 3371 N N . PRO A 1 447 ? 16.141 -14.445 8.633 1 93.62 447 PRO A N 1
ATOM 3372 C CA . PRO A 1 447 ? 17.266 -13.75 9.258 1 93.62 447 PRO A CA 1
ATOM 3373 C C . PRO A 1 447 ? 18.359 -14.695 9.734 1 93.62 447 PRO A C 1
ATOM 3375 O O . PRO A 1 447 ? 19.547 -14.398 9.57 1 93.62 447 PRO A O 1
ATOM 3378 N N . SER A 1 448 ? 17.969 -15.828 10.289 1 92.38 448 SER A N 1
ATOM 3379 C CA . SER A 1 448 ? 18.938 -16.766 10.82 1 92.38 448 SER A CA 1
ATOM 3380 C C . SER A 1 448 ? 19.797 -17.359 9.703 1 92.38 448 SER A C 1
ATOM 3382 O O . SER A 1 448 ? 21.016 -17.5 9.859 1 92.38 448 SER A O 1
ATOM 3384 N N . LEU A 1 449 ? 19.172 -17.688 8.633 1 93.38 449 LEU A N 1
ATOM 3385 C CA . LEU A 1 449 ? 19.922 -18.25 7.512 1 93.38 449 LEU A CA 1
ATOM 3386 C C . LEU A 1 449 ? 20.812 -17.188 6.863 1 93.38 449 LEU A C 1
ATOM 3388 O O . LEU A 1 449 ? 21.922 -17.5 6.426 1 93.38 449 LEU A O 1
ATOM 3392 N N . LEU A 1 450 ? 20.281 -15.977 6.758 1 95 450 LEU A N 1
ATOM 3393 C CA . LEU A 1 450 ? 21.062 -14.883 6.207 1 95 450 LEU A CA 1
ATOM 3394 C C . LEU A 1 450 ? 22.359 -14.688 7 1 95 450 LEU A C 1
ATOM 3396 O O . LEU A 1 450 ? 23.406 -14.406 6.422 1 95 450 LEU A O 1
ATOM 3400 N N . GLY A 1 451 ? 22.266 -14.93 8.289 1 94.75 451 GLY A N 1
ATOM 3401 C CA . GLY A 1 451 ? 23.406 -14.773 9.18 1 94.75 451 GLY A CA 1
ATOM 3402 C C . GLY A 1 451 ? 24.5 -15.781 8.922 1 94.75 451 GLY A C 1
ATOM 3403 O O . GLY A 1 451 ? 25.641 -15.609 9.391 1 94.75 451 GLY A O 1
ATOM 3404 N N . ARG A 1 452 ? 24.234 -16.766 8.125 1 94.69 452 ARG A N 1
ATOM 3405 C CA . ARG A 1 452 ? 25.219 -17.797 7.812 1 94.69 452 ARG A CA 1
ATOM 3406 C C . ARG A 1 452 ? 25.969 -17.469 6.527 1 94.69 452 ARG A C 1
ATOM 3408 O O . ARG A 1 452 ? 26.703 -18.297 5.992 1 94.69 452 ARG A O 1
ATOM 3415 N N . SER A 1 453 ? 25.75 -16.328 6.051 1 94.94 453 SER A N 1
ATOM 3416 C CA . SER A 1 453 ? 26.469 -15.789 4.895 1 94.94 453 SER A CA 1
ATOM 3417 C C . SER A 1 453 ? 26.984 -14.383 5.168 1 94.94 453 SER A C 1
ATOM 3419 O O . SER A 1 453 ? 26.656 -13.789 6.199 1 94.94 453 SER A O 1
ATOM 3421 N N . ARG A 1 454 ? 27.859 -13.922 4.234 1 95.44 454 ARG A N 1
ATOM 3422 C CA . ARG A 1 454 ? 28.438 -12.594 4.383 1 95.44 454 ARG A CA 1
ATOM 3423 C C . ARG A 1 454 ? 28.562 -11.891 3.033 1 95.44 454 ARG A C 1
ATOM 3425 O O . ARG A 1 454 ? 28.797 -12.539 2.012 1 95.44 454 ARG A O 1
ATOM 3432 N N . LEU A 1 455 ? 28.344 -10.609 3.088 1 97.31 455 LEU A N 1
ATOM 3433 C CA . LEU A 1 455 ? 28.547 -9.742 1.934 1 97.31 455 LEU A CA 1
ATOM 3434 C C . LEU A 1 455 ? 29.766 -8.844 2.135 1 97.31 455 LEU A C 1
ATOM 3436 O O . LEU A 1 455 ? 29.891 -8.172 3.158 1 97.31 455 LEU A O 1
ATOM 3440 N N . THR A 1 456 ? 30.672 -8.836 1.211 1 96.75 456 THR A N 1
ATOM 3441 C CA . THR A 1 456 ? 31.828 -7.934 1.226 1 96.75 456 THR A CA 1
ATOM 3442 C C . THR A 1 456 ? 32.094 -7.363 -0.166 1 96.75 456 THR A C 1
ATOM 3444 O O . THR A 1 456 ? 31.594 -7.902 -1.163 1 96.75 456 THR A O 1
ATOM 3447 N N . LEU A 1 457 ? 32.75 -6.25 -0.15 1 96.25 457 LEU A N 1
ATOM 3448 C CA . LEU A 1 457 ? 33.125 -5.609 -1.399 1 96.25 457 LEU A CA 1
ATOM 3449 C C . LEU A 1 457 ? 34.656 -5.438 -1.469 1 96.25 457 LEU A C 1
ATOM 3451 O O . LEU A 1 457 ? 35.281 -5.137 -0.46 1 96.25 457 LEU A O 1
ATOM 3455 N N . ASP A 1 458 ? 35.188 -5.684 -2.549 1 93.94 458 ASP A N 1
ATOM 3456 C CA . ASP A 1 458 ? 36.531 -5.211 -2.846 1 93.94 458 ASP A CA 1
ATOM 3457 C C . ASP A 1 458 ? 36.531 -4.34 -4.102 1 93.94 458 ASP A C 1
ATOM 3459 O O . ASP A 1 458 ? 35.5 -3.852 -4.535 1 93.94 458 ASP A O 1
ATOM 3463 N N . SER A 1 459 ? 37.719 -4.039 -4.648 1 92.56 459 SER A N 1
ATOM 3464 C CA . SER A 1 459 ? 37.844 -3.045 -5.711 1 92.56 459 SER A CA 1
ATOM 3465 C C . SER A 1 459 ? 37.188 -3.529 -6.992 1 92.56 459 SER A C 1
ATOM 3467 O O . SER A 1 459 ? 36.75 -2.721 -7.816 1 92.56 459 SER A O 1
ATOM 3469 N N . ALA A 1 460 ? 36.938 -4.875 -7.047 1 95.44 460 ALA A N 1
ATOM 3470 C CA . ALA A 1 460 ? 36.469 -5.375 -8.336 1 95.44 460 ALA A CA 1
ATOM 3471 C C . ALA A 1 460 ? 35.25 -6.277 -8.164 1 95.44 460 ALA A C 1
ATOM 3473 O O . ALA A 1 460 ? 34.562 -6.57 -9.133 1 95.44 460 ALA A O 1
ATOM 3474 N N . HIS A 1 461 ? 35.031 -6.609 -6.91 1 96.62 461 HIS A N 1
ATOM 3475 C CA . HIS A 1 461 ? 34.062 -7.691 -6.789 1 96.62 461 HIS A CA 1
ATOM 3476 C C . HIS A 1 461 ? 33.031 -7.402 -5.684 1 96.62 461 HIS A C 1
ATOM 3478 O O . HIS A 1 461 ? 33.375 -6.797 -4.664 1 96.62 461 HIS A O 1
ATOM 3484 N N . LEU A 1 462 ? 31.828 -7.781 -5.906 1 97.12 462 LEU A N 1
ATOM 3485 C CA . LEU A 1 462 ? 30.859 -8.078 -4.855 1 97.12 462 LEU A CA 1
ATOM 3486 C C . LEU A 1 462 ? 30.953 -9.539 -4.426 1 97.12 462 LEU A C 1
ATOM 3488 O O . LEU A 1 462 ? 30.703 -10.445 -5.23 1 97.12 462 LEU A O 1
ATOM 3492 N N . ILE A 1 463 ? 31.281 -9.789 -3.209 1 96.62 463 ILE A N 1
ATOM 3493 C CA . ILE A 1 463 ? 31.594 -11.148 -2.77 1 96.62 463 ILE A CA 1
ATOM 3494 C C . ILE A 1 463 ? 30.531 -11.633 -1.795 1 96.62 463 ILE A C 1
ATOM 3496 O O . ILE A 1 463 ? 30.281 -11 -0.771 1 96.62 463 ILE A O 1
ATOM 3500 N N . VAL A 1 464 ? 29.906 -12.695 -2.113 1 96.56 464 VAL A N 1
ATOM 3501 C CA . VAL A 1 464 ? 28.984 -13.391 -1.211 1 96.56 464 VAL A CA 1
ATOM 3502 C C . VAL A 1 464 ? 29.609 -14.711 -0.759 1 96.56 464 VAL A C 1
ATOM 3504 O O . VAL A 1 464 ? 29.984 -15.547 -1.588 1 96.56 464 VAL A O 1
ATOM 3507 N N . SER A 1 465 ? 29.719 -14.922 0.51 1 95.06 465 SER A N 1
ATOM 3508 C CA . SER A 1 465 ? 30.312 -16.141 1.039 1 95.06 465 SER A CA 1
ATOM 3509 C C . SER A 1 465 ? 29.406 -16.812 2.057 1 95.06 465 SER A C 1
ATOM 3511 O O . SER A 1 465 ? 28.594 -16.141 2.715 1 95.06 465 SER A O 1
ATOM 3513 N N . ALA A 1 466 ? 29.484 -18.125 2.109 1 93.69 466 ALA A N 1
ATOM 3514 C CA . ALA A 1 466 ? 28.734 -18.906 3.098 1 93.69 466 ALA A CA 1
ATOM 3515 C C . ALA A 1 466 ? 29.656 -19.469 4.168 1 93.69 466 ALA A C 1
ATOM 3517 O O . ALA A 1 466 ? 30.812 -19.812 3.881 1 93.69 466 ALA A O 1
ATOM 3518 N N . GLU A 1 467 ? 29.156 -19.594 5.312 1 92.25 467 GLU A N 1
ATOM 3519 C CA . GLU A 1 467 ? 29.891 -20.266 6.375 1 92.25 467 GLU A CA 1
ATOM 3520 C C . GLU A 1 467 ? 30.078 -21.75 6.051 1 92.25 467 GLU A C 1
ATOM 3522 O O . GLU A 1 467 ? 29.297 -22.328 5.281 1 92.25 467 GLU A O 1
ATOM 3527 N N . PRO A 1 468 ? 31.109 -22.328 6.676 1 90.69 468 PRO A N 1
ATOM 3528 C CA . PRO A 1 468 ? 31.25 -23.781 6.48 1 90.69 468 PRO A CA 1
ATOM 3529 C C . PRO A 1 468 ? 30 -24.562 6.848 1 90.69 468 PRO A C 1
ATOM 3531 O O . PRO A 1 468 ? 29.375 -24.297 7.879 1 90.69 468 PRO A O 1
ATOM 3534 N N . GLY A 1 469 ? 29.625 -25.422 5.984 1 87 469 GLY A N 1
ATOM 3535 C CA . GLY A 1 469 ? 28.422 -26.219 6.227 1 87 469 GLY A CA 1
ATOM 3536 C C . GLY A 1 469 ? 27.188 -25.672 5.547 1 87 469 GLY A C 1
ATOM 3537 O O . GLY A 1 469 ? 26.156 -26.344 5.5 1 87 469 GLY A O 1
ATOM 3538 N N . PHE A 1 470 ? 27.359 -24.484 4.949 1 89.38 470 PHE A N 1
ATOM 3539 C CA . PHE A 1 470 ? 26.188 -23.859 4.34 1 89.38 470 PHE A CA 1
ATOM 3540 C C . PHE A 1 470 ? 26.453 -23.531 2.871 1 89.38 470 PHE A C 1
ATOM 3542 O O . PHE A 1 470 ? 25.953 -22.547 2.344 1 89.38 470 PHE A O 1
ATOM 3549 N N . ALA A 1 471 ? 27.219 -24.328 2.217 1 85.75 471 ALA A N 1
ATOM 3550 C CA . ALA A 1 471 ? 27.594 -24.109 0.827 1 85.75 471 ALA A CA 1
ATOM 3551 C C . ALA A 1 471 ? 26.375 -24.094 -0.089 1 85.75 471 ALA A C 1
ATOM 3553 O O . ALA A 1 471 ? 26.344 -23.344 -1.069 1 85.75 471 ALA A O 1
ATOM 3554 N N . ASP A 1 472 ? 25.438 -24.844 0.235 1 82.31 472 ASP A N 1
ATOM 3555 C CA . ASP A 1 472 ? 24.25 -24.984 -0.599 1 82.31 472 ASP A CA 1
ATOM 3556 C C . ASP A 1 472 ? 23.453 -23.672 -0.62 1 82.31 472 ASP A C 1
ATOM 3558 O O . ASP A 1 472 ? 22.641 -23.453 -1.524 1 82.31 472 ASP A O 1
ATOM 3562 N N . LEU A 1 473 ? 23.703 -22.844 0.253 1 84.06 473 LEU A N 1
ATOM 3563 C CA . LEU A 1 473 ? 23 -21.578 0.388 1 84.06 473 LEU A CA 1
ATOM 3564 C C . LEU A 1 473 ? 23.344 -20.656 -0.776 1 84.06 473 LEU A C 1
ATOM 3566 O O . LEU A 1 473 ? 22.5 -19.844 -1.192 1 84.06 473 LEU A O 1
ATOM 3570 N N . VAL A 1 474 ? 24.547 -20.828 -1.298 1 83.88 474 VAL A N 1
ATOM 3571 C CA . VAL A 1 474 ? 25.016 -19.812 -2.246 1 83.88 474 VAL A CA 1
ATOM 3572 C C . VAL A 1 474 ? 25.094 -20.422 -3.645 1 83.88 474 VAL A C 1
ATOM 3574 O O . VAL A 1 474 ? 25.484 -19.75 -4.602 1 83.88 474 VAL A O 1
ATOM 3577 N N . LEU A 1 475 ? 24.734 -21.641 -3.83 1 75.56 475 LEU A N 1
ATOM 3578 C CA . LEU A 1 475 ? 24.984 -22.312 -5.102 1 75.56 475 LEU A CA 1
ATOM 3579 C C . LEU A 1 475 ? 23.75 -22.25 -5.996 1 75.56 475 LEU A C 1
ATOM 3581 O O . LEU A 1 475 ? 23.812 -22.609 -7.172 1 75.56 475 LEU A O 1
ATOM 3585 N N . GLY A 1 476 ? 22.797 -21.594 -5.734 1 76.75 476 GLY A N 1
ATOM 3586 C CA . GLY A 1 476 ? 21.594 -21.609 -6.547 1 76.75 476 GLY A CA 1
ATOM 3587 C C . GLY A 1 476 ? 21.641 -20.641 -7.711 1 76.75 476 GLY A C 1
ATOM 3588 O O . GLY A 1 476 ? 22.312 -19.609 -7.645 1 76.75 476 GLY A O 1
ATOM 3589 N N . GLU A 1 477 ? 21.078 -21.078 -8.898 1 79.94 477 GLU A N 1
ATOM 3590 C CA . GLU A 1 477 ? 21 -20.234 -10.094 1 79.94 477 GLU A CA 1
ATOM 3591 C C . GLU A 1 477 ? 20.406 -18.875 -9.766 1 79.94 477 GLU A C 1
ATOM 3593 O O . GLU A 1 477 ? 20.859 -17.844 -10.289 1 79.94 477 GLU A O 1
ATOM 3598 N N . GLN A 1 478 ? 19.453 -18.875 -8.961 1 85.44 478 GLN A N 1
ATOM 3599 C CA . GLN A 1 478 ? 18.781 -17.625 -8.602 1 85.44 478 GLN A CA 1
ATOM 3600 C C . GLN A 1 478 ? 19.719 -16.703 -7.836 1 85.44 478 GLN A C 1
ATOM 3602 O O . GLN A 1 478 ? 19.734 -15.484 -8.07 1 85.44 478 GLN A O 1
ATOM 3607 N N . THR A 1 479 ? 20.469 -17.219 -6.949 1 87.94 479 THR A N 1
ATOM 3608 C CA . THR A 1 479 ? 21.438 -16.438 -6.176 1 87.94 479 THR A CA 1
ATOM 3609 C C . THR A 1 479 ? 22.484 -15.82 -7.09 1 87.94 479 THR A C 1
ATOM 3611 O O . THR A 1 479 ? 22.844 -14.648 -6.93 1 87.94 479 THR A O 1
ATOM 3614 N N . ASN A 1 480 ? 22.922 -16.641 -8.031 1 89.5 480 ASN A N 1
ATOM 3615 C CA . ASN A 1 480 ? 23.922 -16.141 -8.984 1 89.5 480 ASN A CA 1
ATOM 3616 C C . ASN A 1 480 ? 23.375 -14.992 -9.828 1 89.5 480 ASN A C 1
ATOM 3618 O O . ASN A 1 480 ? 24.062 -14.008 -10.062 1 89.5 480 ASN A O 1
ATOM 3622 N N . LYS A 1 481 ? 22.156 -15.195 -10.25 1 91.44 481 LYS A N 1
ATOM 3623 C CA . LYS A 1 481 ? 21.516 -14.156 -11.055 1 91.44 481 LYS A CA 1
ATOM 3624 C C . LYS A 1 481 ? 21.359 -12.867 -10.258 1 91.44 481 LYS A C 1
ATOM 3626 O O . LYS A 1 481 ? 21.609 -11.773 -10.773 1 91.44 481 LYS A O 1
ATOM 3631 N N . ARG A 1 482 ? 20.953 -12.969 -9 1 95.31 482 ARG A N 1
ATOM 3632 C CA . ARG A 1 482 ? 20.766 -11.812 -8.133 1 95.31 482 ARG A CA 1
ATOM 3633 C C . ARG A 1 482 ? 22.094 -11.133 -7.836 1 95.31 482 ARG A C 1
ATOM 3635 O O . ARG A 1 482 ? 22.188 -9.898 -7.82 1 95.31 482 ARG A O 1
ATOM 3642 N N . ALA A 1 483 ? 23.125 -11.945 -7.578 1 95.62 483 ALA A N 1
ATOM 3643 C CA . ALA A 1 483 ? 24.438 -11.398 -7.297 1 95.62 483 ALA A CA 1
ATOM 3644 C C . ALA A 1 483 ? 24.984 -10.633 -8.5 1 95.62 483 ALA A C 1
ATOM 3646 O O . ALA A 1 483 ? 25.594 -9.57 -8.344 1 95.62 483 ALA A O 1
ATOM 3647 N N . ASN A 1 484 ? 24.75 -11.188 -9.625 1 96.06 484 ASN A N 1
ATOM 3648 C CA . ASN A 1 484 ? 25.188 -10.531 -10.852 1 96.06 484 ASN A CA 1
ATOM 3649 C C . ASN A 1 484 ? 24.516 -9.172 -11.031 1 96.06 484 ASN A C 1
ATOM 3651 O O . ASN A 1 484 ? 25.172 -8.195 -11.391 1 96.06 484 ASN A O 1
ATOM 3655 N N . THR A 1 485 ? 23.219 -9.125 -10.789 1 96.38 485 THR A N 1
ATOM 3656 C CA . THR A 1 485 ? 22.469 -7.879 -10.93 1 96.38 485 THR A CA 1
ATOM 3657 C C . THR A 1 485 ? 22.969 -6.832 -9.938 1 96.38 485 THR A C 1
ATOM 3659 O O . THR A 1 485 ? 23.188 -5.676 -10.305 1 96.38 485 THR A O 1
ATOM 3662 N N . ALA A 1 486 ? 23.125 -7.203 -8.68 1 97.38 486 ALA A N 1
ATOM 3663 C CA . ALA A 1 486 ? 23.609 -6.285 -7.648 1 97.38 486 ALA A CA 1
ATOM 3664 C C . ALA A 1 486 ? 25 -5.77 -7.98 1 97.38 486 ALA A C 1
ATOM 3666 O O . ALA A 1 486 ? 25.281 -4.57 -7.867 1 97.38 486 ALA A O 1
ATOM 3667 N N . ALA A 1 487 ? 25.875 -6.676 -8.461 1 97.5 487 ALA A N 1
ATOM 3668 C CA . ALA A 1 487 ? 27.25 -6.316 -8.805 1 97.5 487 ALA A CA 1
ATOM 3669 C C . ALA A 1 487 ? 27.281 -5.34 -9.977 1 97.5 487 ALA A C 1
ATOM 3671 O O . ALA A 1 487 ? 28.031 -4.367 -9.961 1 97.5 487 ALA A O 1
ATOM 3672 N N . GLN A 1 488 ? 26.5 -5.629 -10.922 1 96.44 488 GLN A N 1
ATOM 3673 C CA . GLN A 1 488 ? 26.453 -4.789 -12.117 1 96.44 488 GLN A CA 1
ATOM 3674 C C . GLN A 1 488 ? 26.062 -3.355 -11.758 1 96.44 488 GLN A C 1
ATOM 3676 O O . GLN A 1 488 ? 26.641 -2.402 -12.289 1 96.44 488 GLN A O 1
ATOM 3681 N N . HIS A 1 489 ? 25.094 -3.16 -10.859 1 95.62 489 HIS A N 1
ATOM 3682 C CA . HIS A 1 489 ? 24.656 -1.828 -10.461 1 95.62 489 HIS A CA 1
ATOM 3683 C C . HIS A 1 489 ? 25.75 -1.098 -9.68 1 95.62 489 HIS A C 1
ATOM 3685 O O . HIS A 1 489 ? 25.75 0.135 -9.625 1 95.62 489 HIS A O 1
ATOM 3691 N N . LEU A 1 490 ? 26.656 -1.846 -9.117 1 96.44 490 LEU A N 1
ATOM 3692 C CA . LEU A 1 490 ? 27.766 -1.248 -8.375 1 96.44 490 LEU A CA 1
ATOM 3693 C C . LEU A 1 490 ? 29 -1.082 -9.258 1 96.44 490 LEU A C 1
ATOM 3695 O O . LEU A 1 490 ? 30.016 -0.566 -8.805 1 96.44 490 LEU A O 1
ATOM 3699 N N . GLY A 1 491 ? 28.859 -1.55 -10.516 1 95.44 491 GLY A N 1
ATOM 3700 C CA . GLY A 1 491 ? 30.016 -1.522 -11.406 1 95.44 491 GLY A CA 1
ATOM 3701 C C . GLY A 1 491 ? 31.062 -2.551 -11.047 1 95.44 491 GLY A C 1
ATOM 3702 O O . GLY A 1 491 ? 32.25 -2.318 -11.242 1 95.44 491 GLY A O 1
ATOM 3703 N N . LEU A 1 492 ? 30.641 -3.664 -10.453 1 96.94 492 LEU A N 1
ATOM 3704 C CA . LEU A 1 492 ? 31.547 -4.711 -9.992 1 96.94 492 LEU A CA 1
ATOM 3705 C C . LEU A 1 492 ? 31.219 -6.043 -10.656 1 96.94 492 LEU A C 1
ATOM 3707 O O . LEU A 1 492 ? 30.266 -6.137 -11.43 1 96.94 492 LEU A O 1
ATOM 3711 N N . LYS A 1 493 ? 32.062 -7.074 -10.375 1 97 493 LYS A N 1
ATOM 3712 C CA . LYS A 1 493 ? 31.797 -8.453 -10.781 1 97 493 LYS A CA 1
ATOM 3713 C C . LYS A 1 493 ? 31.375 -9.305 -9.586 1 97 493 LYS A C 1
ATOM 3715 O O . LYS A 1 493 ? 31.875 -9.125 -8.477 1 97 493 LYS A O 1
ATOM 3720 N N . PRO A 1 494 ? 30.484 -10.195 -9.82 1 96.25 494 PRO A N 1
ATOM 3721 C CA . PRO A 1 494 ? 30.078 -11.062 -8.719 1 96.25 494 PRO A CA 1
ATOM 3722 C C . PRO A 1 494 ? 31.094 -12.156 -8.414 1 96.25 494 PRO A C 1
ATOM 3724 O O . PRO A 1 494 ? 31.734 -12.672 -9.336 1 96.25 494 PRO A O 1
ATOM 3727 N N . LYS A 1 495 ? 31.297 -12.5 -7.238 1 95.19 495 LYS A N 1
ATOM 3728 C CA . LYS A 1 495 ? 32.125 -13.625 -6.777 1 95.19 495 LYS A CA 1
ATOM 3729 C C . LYS A 1 495 ? 31.438 -14.367 -5.637 1 95.19 495 LYS A C 1
ATOM 3731 O O . LYS A 1 495 ? 31.125 -13.781 -4.594 1 95.19 495 LYS A O 1
ATOM 3736 N N . ILE A 1 496 ? 31.109 -15.664 -5.844 1 94.12 496 ILE A N 1
ATOM 3737 C CA . ILE A 1 496 ? 30.453 -16.484 -4.832 1 94.12 496 ILE A CA 1
ATOM 3738 C C . ILE A 1 496 ? 31.453 -17.516 -4.285 1 94.12 496 ILE A C 1
ATOM 3740 O O . ILE A 1 496 ? 32.094 -18.25 -5.051 1 94.12 496 ILE A O 1
ATOM 3744 N N . ILE A 1 497 ? 31.562 -17.594 -3.025 1 90.56 497 ILE A N 1
ATOM 3745 C CA . ILE A 1 497 ? 32.5 -18.516 -2.369 1 90.56 497 ILE A CA 1
ATOM 3746 C C . ILE A 1 497 ? 31.719 -19.469 -1.473 1 90.56 497 ILE A C 1
ATOM 3748 O O . ILE A 1 497 ? 31.094 -19.062 -0.495 1 90.56 497 ILE A O 1
ATOM 3752 N N . ALA A 1 498 ? 31.734 -20.734 -1.872 1 84.38 498 ALA A N 1
ATOM 3753 C CA . ALA A 1 498 ? 31.094 -21.781 -1.075 1 84.38 498 ALA A CA 1
ATOM 3754 C C . ALA A 1 498 ? 32.094 -22.453 -0.133 1 84.38 498 ALA A C 1
ATOM 3756 O O . ALA A 1 498 ? 33.062 -23.062 -0.582 1 84.38 498 ALA A O 1
ATOM 3757 N N . ALA A 1 499 ? 32.5 -22.062 0.943 1 65.38 499 ALA A N 1
ATOM 3758 C CA . ALA A 1 499 ? 33.5 -22.734 1.768 1 65.38 499 ALA A CA 1
ATOM 3759 C C . ALA A 1 499 ? 33.094 -24.188 2.021 1 65.38 499 ALA A C 1
ATOM 3761 O O . ALA A 1 499 ? 31.922 -24.531 2.082 1 65.38 499 ALA A O 1
ATOM 3762 N N . MET B 1 1 ? -15.055 -14.062 14.766 1 37.53 1 MET B N 1
ATOM 3763 C CA . MET B 1 1 ? -14.312 -15.25 15.188 1 37.53 1 MET B CA 1
ATOM 3764 C C . MET B 1 1 ? -12.812 -14.977 15.211 1 37.53 1 MET B C 1
ATOM 3766 O O . MET B 1 1 ? -12.312 -14.172 14.422 1 37.53 1 MET B O 1
ATOM 3770 N N . PRO B 1 2 ? -12.125 -15.32 16.219 1 44.81 2 PRO B N 1
ATOM 3771 C CA . PRO B 1 2 ? -10.695 -15.031 16.297 1 44.81 2 PRO B CA 1
ATOM 3772 C C . PRO B 1 2 ? -9.93 -15.523 15.062 1 44.81 2 PRO B C 1
ATOM 3774 O O . PRO B 1 2 ? -10.188 -16.625 14.57 1 44.81 2 PRO B O 1
ATOM 3777 N N . PHE B 1 3 ? -9.508 -14.578 14.258 1 55.19 3 PHE B N 1
ATOM 3778 C CA . PHE B 1 3 ? -8.633 -14.977 13.164 1 55.19 3 PHE B CA 1
ATOM 3779 C C . PHE B 1 3 ? -7.672 -16.078 13.609 1 55.19 3 PHE B C 1
ATOM 3781 O O . PHE B 1 3 ? -7.172 -16.047 14.734 1 55.19 3 PHE B O 1
ATOM 3788 N N . GLN B 1 4 ? -7.836 -17.312 13.156 1 64.19 4 GLN B N 1
ATOM 3789 C CA . GLN B 1 4 ? -6.789 -18.297 13.414 1 64.19 4 GLN B CA 1
ATOM 3790 C C . GLN B 1 4 ? -5.402 -17.672 13.273 1 64.19 4 GLN B C 1
ATOM 3792 O O . GLN B 1 4 ? -5.191 -16.797 12.43 1 64.19 4 GLN B O 1
ATOM 3797 N N . ALA B 1 5 ? -4.617 -18.047 14.125 1 78.94 5 ALA B N 1
ATOM 3798 C CA . ALA B 1 5 ? -3.252 -17.516 14.141 1 78.94 5 ALA B CA 1
ATOM 3799 C C . ALA B 1 5 ? -2.557 -17.75 12.805 1 78.94 5 ALA B C 1
ATOM 3801 O O . ALA B 1 5 ? -2.686 -18.828 12.211 1 78.94 5 ALA B O 1
ATOM 3802 N N . PRO B 1 6 ? -2.033 -16.734 12.273 1 89.5 6 PRO B N 1
ATOM 3803 C CA . PRO B 1 6 ? -1.277 -16.891 11.023 1 89.5 6 PRO B CA 1
ATOM 3804 C C . PRO B 1 6 ? -0.213 -17.984 11.117 1 89.5 6 PRO B C 1
ATOM 3806 O O . PRO B 1 6 ? 0.358 -18.219 12.18 1 89.5 6 PRO B O 1
ATOM 3809 N N . ARG B 1 7 ? -0.049 -18.688 10.062 1 92.38 7 ARG B N 1
ATOM 3810 C CA . ARG B 1 7 ? 0.978 -19.719 10.008 1 92.38 7 ARG B CA 1
ATOM 3811 C C . ARG B 1 7 ? 1.597 -19.812 8.617 1 92.38 7 ARG B C 1
ATOM 3813 O O . ARG B 1 7 ? 0.968 -19.438 7.629 1 92.38 7 ARG B O 1
ATOM 3820 N N . ASP B 1 8 ? 2.766 -20.375 8.547 1 94.94 8 ASP B N 1
ATOM 3821 C CA . ASP B 1 8 ? 3.461 -20.562 7.277 1 94.94 8 ASP B CA 1
ATOM 3822 C C . ASP B 1 8 ? 3.326 -22 6.785 1 94.94 8 ASP B C 1
ATOM 3824 O O . ASP B 1 8 ? 3.281 -22.938 7.586 1 94.94 8 ASP B O 1
ATOM 3828 N N . ALA B 1 9 ? 3.186 -22.125 5.543 1 97.38 9 ALA B N 1
ATOM 3829 C CA . ALA B 1 9 ? 3.178 -23.422 4.863 1 97.38 9 ALA B CA 1
ATOM 3830 C C . ALA B 1 9 ? 4.074 -23.391 3.631 1 97.38 9 ALA B C 1
ATOM 3832 O O . ALA B 1 9 ? 4.316 -22.328 3.049 1 97.38 9 ALA B O 1
ATOM 3833 N N . ALA B 1 10 ? 4.629 -24.531 3.301 1 98.19 10 ALA B N 1
ATOM 3834 C CA . ALA B 1 10 ? 5.496 -24.625 2.131 1 98.19 10 ALA B CA 1
ATOM 3835 C C . ALA B 1 10 ? 5.059 -25.766 1.209 1 98.19 10 ALA B C 1
ATOM 3837 O O . ALA B 1 10 ? 4.59 -26.812 1.677 1 98.19 10 ALA B O 1
ATOM 3838 N N . VAL B 1 11 ? 5.16 -25.531 -0.048 1 98.62 11 VAL B N 1
ATOM 3839 C CA . VAL B 1 11 ? 4.914 -26.562 -1.049 1 98.62 11 VAL B CA 1
ATOM 3840 C C . VAL B 1 11 ? 6.113 -26.672 -1.983 1 98.62 11 VAL B C 1
ATOM 3842 O O . VAL B 1 11 ? 6.578 -25.672 -2.533 1 98.62 11 VAL B O 1
ATOM 3845 N N . ILE B 1 12 ? 6.672 -27.859 -2.074 1 98.5 12 ILE B N 1
ATOM 3846 C CA . ILE B 1 12 ? 7.652 -28.188 -3.1 1 98.5 12 ILE B CA 1
ATOM 3847 C C . ILE B 1 12 ? 6.988 -29.016 -4.195 1 98.5 12 ILE B C 1
ATOM 3849 O O . ILE B 1 12 ? 6.449 -30.094 -3.932 1 98.5 12 ILE B O 1
ATOM 3853 N N . ASP B 1 13 ? 7.008 -28.5 -5.324 1 97.44 13 ASP B N 1
ATOM 3854 C CA . ASP B 1 13 ? 6.426 -29.125 -6.504 1 97.44 13 ASP B CA 1
ATOM 3855 C C . ASP B 1 13 ? 7.512 -29.562 -7.484 1 97.44 13 ASP B C 1
ATOM 3857 O O . ASP B 1 13 ? 8.172 -28.734 -8.109 1 97.44 13 ASP B O 1
ATOM 3861 N N . ILE B 1 14 ? 7.703 -30.875 -7.59 1 97.38 14 ILE B N 1
ATOM 3862 C CA . ILE B 1 14 ? 8.68 -31.453 -8.508 1 97.38 14 ILE B CA 1
ATOM 3863 C C . ILE B 1 14 ? 7.996 -31.875 -9.797 1 97.38 14 ILE B C 1
ATOM 3865 O O . ILE B 1 14 ? 7.48 -33 -9.898 1 97.38 14 ILE B O 1
ATOM 3869 N N . GLY B 1 15 ? 8.078 -31 -10.773 1 93.56 15 GLY B N 1
ATOM 3870 C CA . GLY B 1 15 ? 7.441 -31.25 -12.055 1 93.56 15 GLY B CA 1
ATOM 3871 C C . GLY B 1 15 ? 8.414 -31.734 -13.117 1 93.56 15 GLY B C 1
ATOM 3872 O O . GLY B 1 15 ? 9.609 -31.875 -12.852 1 93.56 15 GLY B O 1
ATOM 3873 N N . SER B 1 16 ? 7.863 -32 -14.344 1 91.38 16 SER B N 1
ATOM 3874 C CA . SER B 1 16 ? 8.664 -32.5 -15.461 1 91.38 16 SER B CA 1
ATOM 3875 C C . SER B 1 16 ? 9.617 -31.422 -15.969 1 91.38 16 SER B C 1
ATOM 3877 O O . SER B 1 16 ? 10.719 -31.734 -16.438 1 91.38 16 SER B O 1
ATOM 3879 N N . ASN B 1 17 ? 9.164 -30.234 -15.875 1 84.75 17 ASN B N 1
ATOM 3880 C CA . ASN B 1 17 ? 9.961 -29.141 -16.422 1 84.75 17 ASN B CA 1
ATOM 3881 C C . ASN B 1 17 ? 10.695 -28.375 -15.328 1 84.75 17 ASN B C 1
ATOM 3883 O O . ASN B 1 17 ? 11.805 -27.891 -15.539 1 84.75 17 ASN B O 1
ATOM 3887 N N . SER B 1 18 ? 10.031 -28.172 -14.203 1 90.69 18 SER B N 1
ATOM 3888 C CA . SER B 1 18 ? 10.586 -27.312 -13.164 1 90.69 18 SER B CA 1
ATOM 3889 C C . SER B 1 18 ? 10.367 -27.906 -11.773 1 90.69 18 SER B C 1
ATOM 3891 O O . SER B 1 18 ? 9.492 -28.75 -11.586 1 90.69 18 SER B O 1
ATOM 3893 N N . VAL B 1 19 ? 11.242 -27.562 -10.891 1 94.44 19 VAL B N 1
ATOM 3894 C CA . VAL B 1 19 ? 11.086 -27.781 -9.453 1 94.44 19 VAL B CA 1
ATOM 3895 C C . VAL B 1 19 ? 10.93 -26.438 -8.742 1 94.44 19 VAL B C 1
ATOM 3897 O O . VAL B 1 19 ? 11.625 -25.469 -9.062 1 94.44 19 VAL B O 1
ATOM 3900 N N . ARG B 1 20 ? 9.883 -26.406 -7.852 1 95.81 20 ARG B N 1
ATOM 3901 C CA . ARG B 1 20 ? 9.547 -25.109 -7.266 1 95.81 20 ARG B CA 1
ATOM 3902 C C . ARG B 1 20 ? 9.312 -25.234 -5.762 1 95.81 20 ARG B C 1
ATOM 3904 O O . ARG B 1 20 ? 8.703 -26.203 -5.301 1 95.81 20 ARG B O 1
ATOM 3911 N N . LEU B 1 21 ? 9.867 -24.297 -5.02 1 96.81 21 LEU B N 1
ATOM 3912 C CA . LEU B 1 21 ? 9.523 -24.094 -3.617 1 96.81 21 LEU B CA 1
ATOM 3913 C C . LEU B 1 21 ? 8.734 -22.797 -3.436 1 96.81 21 LEU B C 1
ATOM 3915 O O . LEU B 1 21 ? 9.188 -21.734 -3.848 1 96.81 21 LEU B O 1
ATOM 3919 N N . VAL B 1 22 ? 7.559 -22.938 -2.873 1 97.69 22 VAL B N 1
ATOM 3920 C CA . VAL B 1 22 ? 6.789 -21.75 -2.514 1 97.69 22 VAL B CA 1
ATOM 3921 C C . VAL B 1 22 ? 6.457 -21.781 -1.024 1 97.69 22 VAL B C 1
ATOM 3923 O O . VAL B 1 22 ? 5.98 -22.797 -0.509 1 97.69 22 VAL B O 1
ATOM 3926 N N . VAL B 1 23 ? 6.801 -20.75 -0.336 1 96.88 23 VAL B N 1
ATOM 3927 C CA . VAL B 1 23 ? 6.395 -20.547 1.052 1 96.88 23 VAL B CA 1
ATOM 3928 C C . VAL B 1 23 ? 5.207 -19.594 1.113 1 96.88 23 VAL B C 1
ATOM 3930 O O . VAL B 1 23 ? 5.234 -18.531 0.501 1 96.88 23 VAL B O 1
ATOM 3933 N N . TYR B 1 24 ? 4.191 -20.031 1.853 1 96.62 24 TYR B N 1
ATOM 3934 C CA . TYR B 1 24 ? 2.963 -19.266 1.983 1 96.62 24 TYR B CA 1
ATOM 3935 C C . TYR B 1 24 ? 2.75 -18.812 3.426 1 96.62 24 TYR B C 1
ATOM 3937 O O . TYR B 1 24 ? 3.156 -19.5 4.363 1 96.62 24 TYR B O 1
ATOM 3945 N N . ARG B 1 25 ? 2.197 -17.641 3.566 1 94.75 25 ARG B N 1
ATOM 3946 C CA . ARG B 1 25 ? 1.578 -17.219 4.816 1 94.75 25 ARG B CA 1
ATOM 3947 C C . ARG B 1 25 ? 0.066 -17.406 4.773 1 94.75 25 ARG B C 1
ATOM 3949 O O . ARG B 1 25 ? -0.606 -16.875 3.887 1 94.75 25 ARG B O 1
ATOM 3956 N N . LEU B 1 26 ? -0.45 -18.219 5.703 1 95.31 26 LEU B N 1
ATOM 3957 C CA . LEU B 1 26 ? -1.883 -18.484 5.773 1 95.31 26 LEU B CA 1
ATOM 3958 C C . LEU B 1 26 ? -2.527 -17.703 6.914 1 95.31 26 LEU B C 1
ATOM 3960 O O . LEU B 1 26 ? -2.104 -17.828 8.07 1 95.31 26 LEU B O 1
ATOM 3964 N N . GLU B 1 27 ? -3.43 -16.875 6.617 1 93.62 27 GLU B N 1
ATOM 3965 C CA . GLU B 1 27 ? -4.262 -16.141 7.566 1 93.62 27 GLU B CA 1
ATOM 3966 C C . GLU B 1 27 ? -5.738 -16.5 7.391 1 93.62 27 GLU B C 1
ATOM 3968 O O . GLU B 1 27 ? -6.465 -15.805 6.676 1 93.62 27 GLU B O 1
ATOM 3973 N N . GLY B 1 28 ? -6.133 -17.516 8.125 1 91.12 28 GLY B N 1
ATOM 3974 C CA . GLY B 1 28 ? -7.445 -18.078 7.852 1 91.12 28 GLY B CA 1
ATOM 3975 C C . GLY B 1 28 ? -7.566 -18.641 6.449 1 91.12 28 GLY B C 1
ATOM 3976 O O . GLY B 1 28 ? -6.797 -19.516 6.055 1 91.12 28 GLY B O 1
ATOM 3977 N N . ARG B 1 29 ? -8.445 -18.031 5.719 1 94.19 29 ARG B N 1
ATOM 3978 C CA . ARG B 1 29 ? -8.734 -18.469 4.355 1 94.19 29 ARG B CA 1
ATOM 3979 C C . ARG B 1 29 ? -7.801 -17.781 3.357 1 94.19 29 ARG B C 1
ATOM 3981 O O . ARG B 1 29 ? -7.676 -18.219 2.213 1 94.19 29 ARG B O 1
ATOM 3988 N N . ALA B 1 30 ? -7.098 -16.766 3.828 1 94.25 30 ALA B N 1
ATOM 3989 C CA . ALA B 1 30 ? -6.238 -15.984 2.949 1 94.25 30 ALA B CA 1
ATOM 3990 C C . ALA B 1 30 ? -4.895 -16.672 2.736 1 94.25 30 ALA B C 1
ATOM 3992 O O . ALA B 1 30 ? -4.273 -17.141 3.691 1 94.25 30 ALA B O 1
ATOM 3993 N N . ILE B 1 31 ? -4.469 -16.75 1.502 1 95.38 31 ILE B N 1
ATOM 3994 C CA . ILE B 1 31 ? -3.203 -17.359 1.114 1 95.38 31 ILE B CA 1
ATOM 3995 C C . ILE B 1 31 ? -2.283 -16.297 0.509 1 95.38 31 ILE B C 1
ATOM 3997 O O . ILE B 1 31 ? -2.592 -15.727 -0.538 1 95.38 31 ILE B O 1
ATOM 4001 N N . TRP B 1 32 ? -1.159 -16.031 1.174 1 94.62 32 TRP B N 1
ATOM 4002 C CA . TRP B 1 32 ? -0.187 -15.055 0.678 1 94.62 32 TRP B CA 1
ATOM 4003 C C . TRP B 1 32 ? 1.104 -15.75 0.255 1 94.62 32 TRP B C 1
ATOM 4005 O O . TRP B 1 32 ? 1.688 -16.516 1.026 1 94.62 32 TRP B O 1
ATOM 4015 N N . THR B 1 33 ? 1.558 -15.492 -0.953 1 94.88 33 THR B N 1
ATOM 4016 C CA . THR B 1 33 ? 2.84 -16.031 -1.398 1 94.88 33 THR B CA 1
ATOM 4017 C C . THR B 1 33 ? 3.992 -15.172 -0.87 1 94.88 33 THR B C 1
ATOM 4019 O O . THR B 1 33 ? 4.129 -14.008 -1.24 1 94.88 33 THR B O 1
ATOM 4022 N N . VAL B 1 34 ? 4.859 -15.797 -0.083 1 93.12 34 VAL B N 1
ATOM 4023 C CA . VAL B 1 34 ? 5.891 -15.055 0.635 1 93.12 34 VAL B CA 1
ATOM 4024 C C . VAL B 1 34 ? 7.242 -15.266 -0.039 1 93.12 34 VAL B C 1
ATOM 4026 O O . VAL B 1 34 ? 8.094 -14.367 -0.039 1 93.12 34 VAL B O 1
ATOM 4029 N N . PHE B 1 35 ? 7.441 -16.406 -0.523 1 93.69 35 PHE B N 1
ATOM 4030 C CA . PHE B 1 35 ? 8.695 -16.797 -1.15 1 93.69 35 PHE B CA 1
ATOM 4031 C C . PHE B 1 35 ? 8.461 -17.797 -2.283 1 93.69 35 PHE B C 1
ATOM 4033 O O . PHE B 1 35 ? 7.621 -18.688 -2.164 1 93.69 35 PHE B O 1
ATOM 4040 N N . ASN B 1 36 ? 9.102 -17.578 -3.363 1 94.31 36 ASN B N 1
ATOM 4041 C CA . ASN B 1 36 ? 8.969 -18.406 -4.559 1 94.31 36 ASN B CA 1
ATOM 4042 C C . ASN B 1 36 ? 10.312 -18.609 -5.254 1 94.31 36 ASN B C 1
ATOM 4044 O O . ASN B 1 36 ? 10.938 -17.641 -5.688 1 94.31 36 ASN B O 1
ATOM 4048 N N . GLU B 1 37 ? 10.742 -19.797 -5.383 1 93.56 37 GLU B N 1
ATOM 4049 C CA . GLU B 1 37 ? 11.977 -20.156 -6.078 1 93.56 37 GLU B CA 1
ATOM 4050 C C . GLU B 1 37 ? 11.75 -21.297 -7.066 1 93.56 37 GLU B C 1
ATOM 4052 O O . GLU B 1 37 ? 11.312 -22.375 -6.676 1 93.56 37 GLU B O 1
ATOM 4057 N N . LYS B 1 38 ? 12.055 -21.016 -8.289 1 91.38 38 LYS B N 1
ATOM 4058 C CA . LYS B 1 38 ? 11.844 -21.984 -9.367 1 91.38 38 LYS B CA 1
ATOM 4059 C C . LYS B 1 38 ? 13.156 -22.344 -10.039 1 91.38 38 LYS B C 1
ATOM 4061 O O . LYS B 1 38 ? 14.008 -21.484 -10.273 1 91.38 38 LYS B O 1
ATOM 4066 N N . VAL B 1 39 ? 13.328 -23.625 -10.312 1 90.31 39 VAL B N 1
ATOM 4067 C CA . VAL B 1 39 ? 14.469 -24.125 -11.07 1 90.31 39 VAL B CA 1
ATOM 4068 C C . VAL B 1 39 ? 13.977 -24.906 -12.281 1 90.31 39 VAL B C 1
ATOM 4070 O O . VAL B 1 39 ? 13.156 -25.828 -12.148 1 90.31 39 VAL B O 1
ATOM 4073 N N . LEU B 1 40 ? 14.438 -24.484 -13.43 1 86.38 40 LEU B N 1
ATOM 4074 C CA . LEU B 1 40 ? 14.086 -25.203 -14.648 1 86.38 40 LEU B CA 1
ATOM 4075 C C . LEU B 1 40 ? 15.031 -26.375 -14.875 1 86.38 40 LEU B C 1
ATOM 4077 O O . LEU B 1 40 ? 15.898 -26.328 -15.75 1 86.38 40 LEU B O 1
ATOM 4081 N N . ALA B 1 41 ? 14.766 -27.484 -14.266 1 88.5 41 ALA B N 1
ATOM 4082 C CA . ALA B 1 41 ? 15.68 -28.625 -14.266 1 88.5 41 ALA B CA 1
ATOM 4083 C C . ALA B 1 41 ? 15.438 -29.531 -15.469 1 88.5 41 ALA B C 1
ATOM 4085 O O . ALA B 1 41 ? 16.344 -30.203 -15.945 1 88.5 41 ALA B O 1
ATOM 4086 N N . GLY B 1 42 ? 14.234 -29.531 -15.992 1 87.44 42 GLY B N 1
ATOM 4087 C CA . GLY B 1 42 ? 13.922 -30.375 -17.141 1 87.44 42 GLY B CA 1
ATOM 4088 C C . GLY B 1 42 ? 14 -31.859 -16.828 1 87.44 42 GLY B C 1
ATOM 4089 O O . GLY B 1 42 ? 14.586 -32.625 -17.594 1 87.44 42 GLY B O 1
ATOM 4090 N N . LEU B 1 43 ? 13.492 -32.219 -15.742 1 91.56 43 LEU B N 1
ATOM 4091 C CA . LEU B 1 43 ? 13.539 -33.562 -15.242 1 91.56 43 LEU B CA 1
ATOM 4092 C C . LEU B 1 43 ? 12.914 -34.531 -16.25 1 91.56 43 LEU B C 1
ATOM 4094 O O . LEU B 1 43 ? 13.391 -35.656 -16.406 1 91.56 43 LEU B O 1
ATOM 4098 N N . GLY B 1 44 ? 11.852 -34.125 -16.938 1 89.69 44 GLY B N 1
ATOM 4099 C CA . GLY B 1 44 ? 11.102 -35 -17.844 1 89.69 44 GLY B CA 1
ATOM 4100 C C . GLY B 1 44 ? 11.508 -34.844 -19.297 1 89.69 44 GLY B C 1
ATOM 4101 O O . GLY B 1 44 ? 10.867 -35.406 -20.188 1 89.69 44 GLY B O 1
ATOM 4102 N N . ARG B 1 45 ? 12.586 -34.125 -19.641 1 85.44 45 ARG B N 1
ATOM 4103 C CA . ARG B 1 45 ? 12.961 -33.75 -20.984 1 85.44 45 ARG B CA 1
ATOM 4104 C C . ARG B 1 45 ? 13.242 -34.969 -21.844 1 85.44 45 ARG B C 1
ATOM 4106 O O . ARG B 1 45 ? 12.938 -35 -23.047 1 85.44 45 ARG B O 1
ATOM 4113 N N . ASP B 1 46 ? 13.734 -36.062 -21.25 1 88 46 ASP B N 1
ATOM 4114 C CA . ASP B 1 46 ? 14.164 -37.219 -22.031 1 88 46 ASP B CA 1
ATOM 4115 C C . ASP B 1 46 ? 13.164 -38.375 -21.891 1 88 46 ASP B C 1
ATOM 4117 O O . ASP B 1 46 ? 13.391 -39.469 -22.422 1 88 46 ASP B O 1
ATOM 4121 N N . LEU B 1 47 ? 12.086 -38.125 -21.297 1 88.38 47 LEU B N 1
ATOM 4122 C CA . LEU B 1 47 ? 11.133 -39.188 -20.984 1 88.38 47 LEU B CA 1
ATOM 4123 C C . LEU B 1 47 ? 10.602 -39.844 -22.25 1 88.38 47 LEU B C 1
ATOM 4125 O O . LEU B 1 47 ? 10.516 -41.094 -22.328 1 88.38 47 LEU B O 1
ATOM 4129 N N . ALA B 1 48 ? 10.188 -39.062 -23.188 1 82.12 48 ALA B N 1
ATOM 4130 C CA . ALA B 1 48 ? 9.602 -39.594 -24.422 1 82.12 48 ALA B CA 1
ATOM 4131 C C . ALA B 1 48 ? 10.609 -40.438 -25.203 1 82.12 48 ALA B C 1
ATOM 4133 O O . ALA B 1 48 ? 10.242 -41.406 -25.859 1 82.12 48 ALA B O 1
ATOM 4134 N N . LYS B 1 49 ? 11.844 -40.094 -25.031 1 86.12 49 LYS B N 1
ATOM 4135 C CA . LYS B 1 49 ? 12.898 -40.75 -25.812 1 86.12 49 LYS B CA 1
ATOM 4136 C C . LYS B 1 49 ? 13.422 -42 -25.109 1 86.12 49 LYS B C 1
ATOM 4138 O O . LYS B 1 49 ? 13.641 -43.031 -25.734 1 86.12 49 LYS B O 1
ATOM 4143 N N . THR B 1 50 ? 13.602 -41.906 -23.859 1 91.38 50 THR B N 1
ATOM 4144 C CA . THR B 1 50 ? 14.367 -42.969 -23.188 1 91.38 50 THR B CA 1
ATOM 4145 C C . THR B 1 50 ? 13.492 -43.719 -22.188 1 91.38 50 THR B C 1
ATOM 4147 O O . THR B 1 50 ? 13.859 -44.781 -21.719 1 91.38 50 THR B O 1
ATOM 4150 N N . GLY B 1 51 ? 12.375 -43.094 -21.844 1 92.31 51 GLY B N 1
ATOM 4151 C CA . GLY B 1 51 ? 11.555 -43.656 -20.781 1 92.31 51 GLY B CA 1
ATOM 4152 C C . GLY B 1 51 ? 12.125 -43.406 -19.406 1 92.31 51 GLY B C 1
ATOM 4153 O O . GLY B 1 51 ? 11.586 -43.906 -18.406 1 92.31 51 GLY B O 1
ATOM 4154 N N . ARG B 1 52 ? 13.188 -42.688 -19.359 1 95.38 52 ARG B N 1
ATOM 4155 C CA . ARG B 1 52 ? 13.891 -42.375 -18.109 1 95.38 52 ARG B CA 1
ATOM 4156 C C . ARG B 1 52 ? 14 -40.875 -17.875 1 95.38 52 ARG B C 1
ATOM 4158 O O . ARG B 1 52 ? 13.75 -40.094 -18.781 1 95.38 52 ARG B O 1
ATOM 4165 N N . LEU B 1 53 ? 14.367 -40.562 -16.625 1 96 53 LEU B N 1
ATOM 4166 C CA . LEU B 1 53 ? 14.555 -39.156 -16.281 1 96 53 LEU B CA 1
ATOM 4167 C C . LEU B 1 53 ? 15.836 -38.625 -16.906 1 96 53 LEU B C 1
ATOM 4169 O O . LEU B 1 53 ? 16.797 -39.375 -17.109 1 96 53 LEU B O 1
ATOM 4173 N N . SER B 1 54 ? 15.812 -37.375 -17.219 1 93.56 54 SER B N 1
ATOM 4174 C CA . SER B 1 54 ? 17.031 -36.719 -17.703 1 93.56 54 SER B CA 1
ATOM 4175 C C . SER B 1 54 ? 18.125 -36.75 -16.641 1 93.56 54 SER B C 1
ATOM 4177 O O . SER B 1 54 ? 17.922 -36.25 -15.523 1 93.56 54 SER B O 1
ATOM 4179 N N . PRO B 1 55 ? 19.281 -37.25 -17.016 1 95.5 55 PRO B N 1
ATOM 4180 C CA . PRO B 1 55 ? 20.359 -37.281 -16.016 1 95.5 55 PRO B CA 1
ATOM 4181 C C . PRO B 1 55 ? 20.734 -35.906 -15.508 1 95.5 55 PRO B C 1
ATOM 4183 O O . PRO B 1 55 ? 20.938 -35.719 -14.297 1 95.5 55 PRO B O 1
ATOM 4186 N N . GLU B 1 56 ? 20.844 -35 -16.422 1 94.31 56 GLU B N 1
ATOM 4187 C CA . GLU B 1 56 ? 21.141 -33.625 -16.016 1 94.31 56 GLU B CA 1
ATOM 4188 C C . GLU B 1 56 ? 20.031 -33.062 -15.148 1 94.31 56 GLU B C 1
ATOM 4190 O O . GLU B 1 56 ? 20.297 -32.344 -14.188 1 94.31 56 GLU B O 1
ATOM 4195 N N . GLY B 1 57 ? 18.812 -33.375 -15.469 1 94.06 57 GLY B N 1
ATOM 4196 C CA . GLY B 1 57 ? 17.672 -32.938 -14.695 1 94.06 57 GLY B CA 1
ATOM 4197 C C . GLY B 1 57 ? 17.656 -33.469 -13.273 1 94.06 57 GLY B C 1
ATOM 4198 O O . GLY B 1 57 ? 17.297 -32.75 -12.336 1 94.06 57 GLY B O 1
ATOM 4199 N N . VAL B 1 58 ? 18.094 -34.688 -13.141 1 97 58 VAL B N 1
ATOM 4200 C CA . VAL B 1 58 ? 18.156 -35.312 -11.828 1 97 58 VAL B CA 1
ATOM 4201 C C . VAL B 1 58 ? 19.172 -34.562 -10.953 1 97 58 VAL B C 1
ATOM 4203 O O . VAL B 1 58 ? 18.891 -34.25 -9.805 1 97 58 VAL B O 1
ATOM 4206 N N . VAL B 1 59 ? 20.281 -34.281 -11.531 1 94.75 59 VAL B N 1
ATOM 4207 C CA . VAL B 1 59 ? 21.344 -33.594 -10.797 1 94.75 59 VAL B CA 1
ATOM 4208 C C . VAL B 1 59 ? 20.875 -32.219 -10.367 1 94.75 59 VAL B C 1
ATOM 4210 O O . VAL B 1 59 ? 21.031 -31.828 -9.203 1 94.75 59 VAL B O 1
ATOM 4213 N N . GLN B 1 60 ? 20.281 -31.531 -11.25 1 93.25 60 GLN B N 1
ATOM 4214 C CA . GLN B 1 60 ? 19.812 -30.172 -10.969 1 93.25 60 GLN B CA 1
ATOM 4215 C C . GLN B 1 60 ? 18.703 -30.172 -9.93 1 93.25 60 GLN B C 1
ATOM 4217 O O . GLN B 1 60 ? 18.641 -29.312 -9.062 1 93.25 60 GLN B O 1
ATOM 4222 N N . THR B 1 61 ? 17.828 -31.141 -10.023 1 95.94 61 THR B N 1
ATOM 4223 C CA . THR B 1 61 ? 16.719 -31.25 -9.086 1 95.94 61 THR B CA 1
ATOM 4224 C C . THR B 1 61 ? 17.234 -31.547 -7.676 1 95.94 61 THR B C 1
ATOM 4226 O O . THR B 1 61 ? 16.781 -30.922 -6.707 1 95.94 61 THR B O 1
ATOM 4229 N N . LEU B 1 62 ? 18.156 -32.469 -7.594 1 95.69 62 LEU B N 1
ATOM 4230 C CA . LEU B 1 62 ? 18.703 -32.812 -6.285 1 95.69 62 LEU B CA 1
ATOM 4231 C C . LEU B 1 62 ? 19.422 -31.625 -5.664 1 95.69 62 LEU B C 1
ATOM 4233 O O . LEU B 1 62 ? 19.297 -31.375 -4.465 1 95.69 62 LEU B O 1
ATOM 4237 N N . GLN B 1 63 ? 20.109 -30.906 -6.473 1 92 63 GLN B N 1
ATOM 4238 C CA . GLN B 1 63 ? 20.781 -29.719 -5.996 1 92 63 GLN B CA 1
ATOM 4239 C C . GLN B 1 63 ? 19.781 -28.672 -5.492 1 92 63 GLN B C 1
ATOM 4241 O O . GLN B 1 63 ? 19.984 -28.062 -4.441 1 92 63 GLN B O 1
ATOM 4246 N N . ALA B 1 64 ? 18.734 -28.5 -6.227 1 93.69 64 ALA B N 1
ATOM 4247 C CA . ALA B 1 64 ? 17.688 -27.562 -5.832 1 93.69 64 ALA B CA 1
ATOM 4248 C C . ALA B 1 64 ? 17.047 -27.984 -4.516 1 93.69 64 ALA B C 1
ATOM 4250 O O . ALA B 1 64 ? 16.797 -27.156 -3.639 1 93.69 64 ALA B O 1
ATOM 4251 N N . LEU B 1 65 ? 16.828 -29.25 -4.375 1 95.88 65 LEU B N 1
ATOM 4252 C CA . LEU B 1 65 ? 16.141 -29.766 -3.191 1 95.88 65 LEU B CA 1
ATOM 4253 C C . LEU B 1 65 ? 17.031 -29.625 -1.955 1 95.88 65 LEU B C 1
ATOM 4255 O O . LEU B 1 65 ? 16.531 -29.406 -0.851 1 95.88 65 LEU B O 1
ATOM 4259 N N . LYS B 1 66 ? 18.281 -29.812 -2.141 1 93.19 66 LYS B N 1
ATOM 4260 C CA . LYS B 1 66 ? 19.188 -29.594 -1.025 1 93.19 66 LYS B CA 1
ATOM 4261 C C . LYS B 1 66 ? 19.141 -28.141 -0.548 1 93.19 66 LYS B C 1
ATOM 4263 O O . LYS B 1 66 ? 19.094 -27.891 0.656 1 93.19 66 LYS B O 1
ATOM 4268 N N . ARG B 1 67 ? 19.094 -27.281 -1.497 1 91.19 67 ARG B N 1
ATOM 4269 C CA . ARG B 1 67 ? 18.953 -25.859 -1.191 1 91.19 67 ARG B CA 1
ATOM 4270 C C . ARG B 1 67 ? 17.609 -25.594 -0.515 1 91.19 67 ARG B C 1
ATOM 4272 O O . ARG B 1 67 ? 17.547 -24.859 0.472 1 91.19 67 ARG B O 1
ATOM 4279 N N . PHE B 1 68 ? 16.578 -26.188 -1.021 1 95 68 PHE B N 1
ATOM 4280 C CA . PHE B 1 68 ? 15.242 -26 -0.448 1 95 68 PHE B CA 1
ATOM 4281 C C . PHE B 1 68 ? 15.211 -26.5 0.995 1 95 68 PHE B C 1
ATOM 4283 O O . PHE B 1 68 ? 14.562 -25.875 1.848 1 95 68 PHE B O 1
ATOM 4290 N N . ARG B 1 69 ? 15.883 -27.516 1.222 1 94.19 69 ARG B N 1
ATOM 4291 C CA . ARG B 1 69 ? 15.961 -28.062 2.576 1 94.19 69 ARG B CA 1
ATOM 4292 C C . ARG B 1 69 ? 16.594 -27.047 3.529 1 94.19 69 ARG B C 1
ATOM 4294 O O . ARG B 1 69 ? 16.094 -26.844 4.637 1 94.19 69 ARG B O 1
ATOM 4301 N N . ALA B 1 70 ? 17.625 -26.453 3.102 1 90.31 70 ALA B N 1
ATOM 4302 C CA . ALA B 1 70 ? 18.297 -25.438 3.918 1 90.31 70 ALA B CA 1
ATOM 4303 C C . ALA B 1 70 ? 17.375 -24.281 4.238 1 90.31 70 ALA B C 1
ATOM 4305 O O . ALA B 1 70 ? 17.328 -23.797 5.375 1 90.31 70 ALA B O 1
ATOM 4306 N N . VAL B 1 71 ? 16.641 -23.844 3.295 1 92 71 VAL B N 1
ATOM 4307 C CA . VAL B 1 71 ? 15.711 -22.734 3.459 1 92 71 VAL B CA 1
ATOM 4308 C C . VAL B 1 71 ? 14.617 -23.125 4.449 1 92 71 VAL B C 1
ATOM 4310 O O . VAL B 1 71 ? 14.312 -22.359 5.379 1 92 71 VAL B O 1
ATOM 4313 N N . LEU B 1 72 ? 14.109 -24.297 4.285 1 95.44 72 LEU B N 1
ATOM 4314 C CA . LEU B 1 72 ? 12.953 -24.703 5.074 1 95.44 72 LEU B CA 1
ATOM 4315 C C . LEU B 1 72 ? 13.359 -25.016 6.508 1 95.44 72 LEU B C 1
ATOM 4317 O O . LEU B 1 72 ? 12.555 -24.891 7.43 1 95.44 72 LEU B O 1
ATOM 4321 N N . GLU B 1 73 ? 14.547 -25.438 6.684 1 92.81 73 GLU B N 1
ATOM 4322 C CA . GLU B 1 73 ? 15.039 -25.672 8.039 1 92.81 73 GLU B CA 1
ATOM 4323 C C . GLU B 1 73 ? 15.07 -24.359 8.836 1 92.81 73 GLU B C 1
ATOM 4325 O O . GLU B 1 73 ? 14.828 -24.359 10.047 1 92.81 73 GLU B O 1
ATOM 4330 N N . ALA B 1 74 ? 15.336 -23.328 8.156 1 90.56 74 ALA B N 1
ATOM 4331 C CA . ALA B 1 74 ? 15.391 -22.031 8.812 1 90.56 74 ALA B CA 1
ATOM 4332 C C . ALA B 1 74 ? 14 -21.422 8.953 1 90.56 74 ALA B C 1
ATOM 4334 O O . ALA B 1 74 ? 13.664 -20.859 10 1 90.56 74 ALA B O 1
ATOM 4335 N N . VAL B 1 75 ? 13.195 -21.453 7.93 1 90.31 75 VAL B N 1
ATOM 4336 C CA . VAL B 1 75 ? 11.852 -20.891 7.938 1 90.31 75 VAL B CA 1
ATOM 4337 C C . VAL B 1 75 ? 10.961 -21.688 8.891 1 90.31 75 VAL B C 1
ATOM 4339 O O . VAL B 1 75 ? 10.117 -21.125 9.586 1 90.31 75 VAL B O 1
ATOM 4342 N N . ASN B 1 76 ? 11.086 -22.938 8.898 1 93.69 76 ASN B N 1
ATOM 4343 C CA . ASN B 1 76 ? 10.383 -23.875 9.766 1 93.69 76 ASN B CA 1
ATOM 4344 C C . ASN B 1 76 ? 8.867 -23.703 9.68 1 93.69 76 ASN B C 1
ATOM 4346 O O . ASN B 1 76 ? 8.211 -23.453 10.695 1 93.69 76 ASN B O 1
ATOM 4350 N N . PRO B 1 77 ? 8.305 -23.953 8.516 1 95.88 77 PRO B N 1
ATOM 4351 C CA . PRO B 1 77 ? 6.855 -23.812 8.352 1 95.88 77 PRO B CA 1
ATOM 4352 C C . PRO B 1 77 ? 6.062 -24.859 9.125 1 95.88 77 PRO B C 1
ATOM 4354 O O . PRO B 1 77 ? 6.602 -25.922 9.461 1 95.88 77 PRO B O 1
ATOM 4357 N N . ALA B 1 78 ? 4.801 -24.562 9.414 1 95.31 78 ALA B N 1
ATOM 4358 C CA . ALA B 1 78 ? 3.924 -25.469 10.148 1 95.31 78 ALA B CA 1
ATOM 4359 C C . ALA B 1 78 ? 3.623 -26.719 9.328 1 95.31 78 ALA B C 1
ATOM 4361 O O . ALA B 1 78 ? 3.424 -27.797 9.891 1 95.31 78 ALA B O 1
ATOM 4362 N N . GLU B 1 79 ? 3.586 -26.562 8.016 1 95.69 79 GLU B N 1
ATOM 4363 C CA . GLU B 1 79 ? 3.309 -27.656 7.09 1 95.69 79 GLU B CA 1
ATOM 4364 C C . GLU B 1 79 ? 4.211 -27.578 5.859 1 95.69 79 GLU B C 1
ATOM 4366 O O . GLU B 1 79 ? 4.508 -26.484 5.367 1 95.69 79 GLU B O 1
ATOM 4371 N N . THR B 1 80 ? 4.629 -28.734 5.453 1 97.75 80 THR B N 1
ATOM 4372 C CA . THR B 1 80 ? 5.402 -28.828 4.223 1 97.75 80 THR B CA 1
ATOM 4373 C C . THR B 1 80 ? 4.867 -29.953 3.34 1 97.75 80 THR B C 1
ATOM 4375 O O . THR B 1 80 ? 4.766 -31.109 3.777 1 97.75 80 THR B O 1
ATOM 4378 N N . PHE B 1 81 ? 4.48 -29.594 2.182 1 98.38 81 PHE B N 1
ATOM 4379 C CA . PHE B 1 81 ? 4.043 -30.562 1.184 1 98.38 81 PHE B CA 1
ATOM 4380 C C . PHE B 1 81 ? 5.094 -30.734 0.095 1 98.38 81 PHE B C 1
ATOM 4382 O O . PHE B 1 81 ? 5.5 -29.75 -0.542 1 98.38 81 PHE B O 1
ATOM 4389 N N . VAL B 1 82 ? 5.57 -31.938 -0.098 1 98.56 82 VAL B N 1
ATOM 4390 C CA . VAL B 1 82 ? 6.512 -32.25 -1.168 1 98.56 82 VAL B CA 1
ATOM 4391 C C . VAL B 1 82 ? 5.879 -33.25 -2.137 1 98.56 82 VAL B C 1
ATOM 4393 O O . VAL B 1 82 ? 5.656 -34.406 -1.785 1 98.56 82 VAL B O 1
ATOM 4396 N N . VAL B 1 83 ? 5.641 -32.781 -3.35 1 98.44 83 VAL B N 1
ATOM 4397 C CA . VAL B 1 83 ? 4.922 -33.625 -4.285 1 98.44 83 VAL B CA 1
ATOM 4398 C C . VAL B 1 83 ? 5.684 -33.719 -5.605 1 98.44 83 VAL B C 1
ATOM 4400 O O . VAL B 1 83 ? 6.43 -32.781 -5.953 1 98.44 83 VAL B O 1
ATOM 4403 N N . ALA B 1 84 ? 5.574 -34.75 -6.27 1 97.69 84 ALA B N 1
ATOM 4404 C CA . ALA B 1 84 ? 6.078 -34.969 -7.625 1 97.69 84 ALA B CA 1
ATOM 4405 C C . ALA B 1 84 ? 4.961 -35.438 -8.555 1 97.69 84 ALA B C 1
ATOM 4407 O O . ALA B 1 84 ? 4 -36.062 -8.117 1 97.69 84 ALA B O 1
ATOM 4408 N N . THR B 1 85 ? 5.148 -35.094 -9.812 1 94.38 85 THR B N 1
ATOM 4409 C CA . THR B 1 85 ? 4.055 -35.344 -10.742 1 94.38 85 THR B CA 1
ATOM 4410 C C . THR B 1 85 ? 4.523 -36.219 -11.914 1 94.38 85 THR B C 1
ATOM 4412 O O . THR B 1 85 ? 5.219 -37.219 -11.711 1 94.38 85 THR B O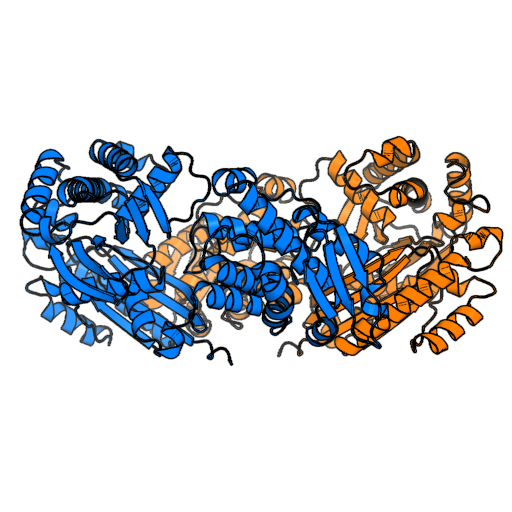 1
ATOM 4415 N N . ALA B 1 86 ? 4.211 -36.031 -13.117 1 90.56 86 ALA B N 1
ATOM 4416 C CA . ALA B 1 86 ? 4.207 -36.906 -14.281 1 90.56 86 ALA B CA 1
ATOM 4417 C C . ALA B 1 86 ? 5.586 -37.531 -14.5 1 90.56 86 ALA B C 1
ATOM 4419 O O . ALA B 1 86 ? 5.711 -38.719 -14.695 1 90.56 86 ALA B O 1
ATOM 4420 N N . ALA B 1 87 ? 6.656 -36.719 -14.43 1 90.69 87 ALA B N 1
ATOM 4421 C CA . ALA B 1 87 ? 7.977 -37.25 -14.781 1 90.69 87 ALA B CA 1
ATOM 4422 C C . ALA B 1 87 ? 8.414 -38.344 -13.805 1 90.69 87 ALA B C 1
ATOM 4424 O O . ALA B 1 87 ? 8.859 -39.406 -14.219 1 90.69 87 ALA B O 1
ATOM 4425 N N . ALA B 1 88 ? 8.289 -38.031 -12.555 1 94.94 88 ALA B N 1
ATOM 4426 C CA . ALA B 1 88 ? 8.664 -39 -11.539 1 94.94 88 ALA B CA 1
ATOM 4427 C C . ALA B 1 88 ? 7.723 -40.188 -11.555 1 94.94 88 ALA B C 1
ATOM 4429 O O . ALA B 1 88 ? 8.148 -41.344 -11.297 1 94.94 88 ALA B O 1
ATOM 4430 N N . ARG B 1 89 ? 6.508 -39.969 -11.883 1 94.19 89 ARG B N 1
ATOM 4431 C CA . ARG B 1 89 ? 5.48 -41 -11.883 1 94.19 89 ARG B CA 1
ATOM 4432 C C . ARG B 1 89 ? 5.684 -41.969 -13.047 1 94.19 89 ARG B C 1
ATOM 4434 O O . ARG B 1 89 ? 5.535 -43.188 -12.891 1 94.19 89 ARG B O 1
ATOM 4441 N N . GLU B 1 90 ? 6.094 -41.562 -14.18 1 93.12 90 GLU B N 1
ATOM 4442 C CA . GLU B 1 90 ? 6.059 -42.344 -15.422 1 93.12 90 GLU B CA 1
ATOM 4443 C C . GLU B 1 90 ? 7.43 -42.938 -15.734 1 93.12 90 GLU B C 1
ATOM 4445 O O . GLU B 1 90 ? 7.523 -43.938 -16.438 1 93.12 90 GLU B O 1
ATOM 4450 N N . ALA B 1 91 ? 8.477 -42.375 -15.227 1 95.69 91 ALA B N 1
ATOM 4451 C CA . ALA B 1 91 ? 9.828 -42.812 -15.594 1 95.69 91 ALA B CA 1
ATOM 4452 C C . ALA B 1 91 ? 10.164 -44.156 -14.961 1 95.69 91 ALA B C 1
ATOM 4454 O O . ALA B 1 91 ? 9.812 -44.406 -13.805 1 95.69 91 ALA B O 1
ATOM 4455 N N . LEU B 1 92 ? 10.883 -44.938 -15.664 1 97.06 92 LEU B N 1
ATOM 4456 C CA . LEU B 1 92 ? 11.336 -46.219 -15.18 1 97.06 92 LEU B CA 1
ATOM 4457 C C . LEU B 1 92 ? 12.188 -46.062 -13.922 1 97.06 92 LEU B C 1
ATOM 4459 O O . LEU B 1 92 ? 12.148 -46.938 -13.031 1 97.06 92 LEU B O 1
ATOM 4463 N N . ASP B 1 93 ? 12.914 -45.031 -13.875 1 97.31 93 ASP B N 1
ATOM 4464 C CA . ASP B 1 93 ? 13.82 -44.812 -12.75 1 97.31 93 ASP B CA 1
ATOM 4465 C C . ASP B 1 93 ? 13.234 -43.812 -11.758 1 97.31 93 ASP B C 1
ATOM 4467 O O . ASP B 1 93 ? 13.953 -43.25 -10.93 1 97.31 93 ASP B O 1
ATOM 4471 N N . GLY B 1 94 ? 11.953 -43.531 -11.852 1 96.94 94 GLY B N 1
ATOM 4472 C CA . GLY B 1 94 ? 11.266 -42.656 -10.938 1 96.94 94 GLY B CA 1
ATOM 4473 C C . GLY B 1 94 ? 11.414 -43.062 -9.484 1 96.94 94 GLY B C 1
ATOM 4474 O O . GLY B 1 94 ? 11.82 -42.25 -8.641 1 96.94 94 GLY B O 1
ATOM 4475 N N . PRO B 1 95 ? 11.141 -44.344 -9.188 1 97.56 95 PRO B N 1
ATOM 4476 C CA . PRO B 1 95 ? 11.266 -44.812 -7.805 1 97.56 95 PRO B CA 1
ATOM 4477 C C . PRO B 1 95 ? 12.68 -44.656 -7.254 1 97.56 95 PRO B C 1
ATOM 4479 O O . PRO B 1 95 ? 12.859 -44.25 -6.094 1 97.56 95 PRO B O 1
ATOM 4482 N N . HIS B 1 96 ? 13.656 -44.875 -8.117 1 97.62 96 HIS B N 1
ATOM 4483 C CA . HIS B 1 96 ? 15.039 -44.719 -7.691 1 97.62 96 HIS B CA 1
ATOM 4484 C C . HIS B 1 96 ? 15.336 -43.25 -7.398 1 97.62 96 HIS B C 1
ATOM 4486 O O . HIS B 1 96 ? 16.016 -42.938 -6.414 1 97.62 96 HIS B O 1
ATOM 4492 N N . PHE B 1 97 ? 14.891 -42.438 -8.211 1 97.69 97 PHE B N 1
ATOM 4493 C CA . PHE B 1 97 ? 15.047 -41 -8.023 1 97.69 97 PHE B CA 1
ATOM 4494 C C . PHE B 1 97 ? 14.438 -40.562 -6.703 1 97.69 97 PHE B C 1
ATOM 4496 O O . PHE B 1 97 ? 15.055 -39.812 -5.941 1 97.69 97 PHE B O 1
ATOM 4503 N N . ILE B 1 98 ? 13.219 -41 -6.352 1 98.38 98 ILE B N 1
ATOM 4504 C CA . ILE B 1 98 ? 12.508 -40.625 -5.133 1 98.38 98 ILE B CA 1
ATOM 4505 C C . ILE B 1 98 ? 13.297 -41.125 -3.914 1 98.38 98 ILE B C 1
ATOM 4507 O O . ILE B 1 98 ? 13.391 -40.406 -2.908 1 98.38 98 ILE B O 1
ATOM 4511 N N . THR B 1 99 ? 13.875 -42.281 -4.02 1 98.12 99 THR B N 1
ATOM 4512 C CA . THR B 1 99 ? 14.711 -42.781 -2.947 1 98.12 99 THR B CA 1
ATOM 4513 C C . THR B 1 99 ? 15.938 -41.906 -2.74 1 98.12 99 THR B C 1
ATOM 4515 O O . THR B 1 99 ? 16.297 -41.594 -1.603 1 98.12 99 THR B O 1
ATOM 4518 N N . ARG B 1 100 ? 16.5 -41.5 -3.824 1 97.81 100 ARG B N 1
ATOM 4519 C CA . ARG B 1 100 ? 17.672 -40.625 -3.748 1 97.81 100 ARG B CA 1
ATOM 4520 C C . ARG B 1 100 ? 17.312 -39.281 -3.086 1 97.81 100 ARG B C 1
ATOM 4522 O O . ARG B 1 100 ? 18.094 -38.75 -2.305 1 97.81 100 ARG B O 1
ATOM 4529 N N . VAL B 1 101 ? 16.156 -38.781 -3.459 1 98.19 101 VAL B N 1
ATOM 4530 C CA . VAL B 1 101 ? 15.711 -37.531 -2.859 1 98.19 101 VAL B CA 1
ATOM 4531 C C . VAL B 1 101 ? 15.633 -37.688 -1.342 1 98.19 101 VAL B C 1
ATOM 4533 O O . VAL B 1 101 ? 16.125 -36.844 -0.598 1 98.19 101 VAL B O 1
ATOM 4536 N N . ARG B 1 102 ? 15.039 -38.75 -0.889 1 98.12 102 ARG B N 1
ATOM 4537 C CA . ARG B 1 102 ? 14.914 -39 0.543 1 98.12 102 ARG B CA 1
ATOM 4538 C C . ARG B 1 102 ? 16.281 -39.125 1.206 1 98.12 102 ARG B C 1
ATOM 4540 O O . ARG B 1 102 ? 16.531 -38.469 2.234 1 98.12 102 ARG B O 1
ATOM 4547 N N . GLU B 1 103 ? 17.156 -39.781 0.618 1 97.81 103 GLU B N 1
ATOM 4548 C CA . GLU B 1 103 ? 18.469 -40.062 1.198 1 97.81 103 GLU B CA 1
ATOM 4549 C C . GLU B 1 103 ? 19.359 -38.844 1.186 1 97.81 103 GLU B C 1
ATOM 4551 O O . GLU B 1 103 ? 20.109 -38.594 2.135 1 97.81 103 GLU B O 1
ATOM 4556 N N . GLU B 1 104 ? 19.234 -38.062 0.177 1 96.12 104 GLU B N 1
ATOM 4557 C CA . GLU B 1 104 ? 20.188 -37 -0.018 1 96.12 104 GLU B CA 1
ATOM 4558 C C . GLU B 1 104 ? 19.656 -35.688 0.559 1 96.12 104 GLU B C 1
ATOM 4560 O O . GLU B 1 104 ? 20.422 -34.781 0.894 1 96.12 104 GLU B O 1
ATOM 4565 N N . THR B 1 105 ? 18.375 -35.562 0.661 1 96 105 THR B N 1
ATOM 4566 C CA . THR B 1 105 ? 17.828 -34.25 1.062 1 96 105 THR B CA 1
ATOM 4567 C C . THR B 1 105 ? 16.953 -34.406 2.307 1 96 105 THR B C 1
ATOM 4569 O O . THR B 1 105 ? 16.656 -33.406 2.973 1 96 105 THR B O 1
ATOM 4572 N N . GLY B 1 106 ? 16.469 -35.594 2.588 1 96.56 106 GLY B N 1
ATOM 4573 C CA . GLY B 1 106 ? 15.625 -35.844 3.744 1 96.56 106 GLY B CA 1
ATOM 4574 C C . GLY B 1 106 ? 14.148 -35.625 3.457 1 96.56 106 GLY B C 1
ATOM 4575 O O . GLY B 1 106 ? 13.305 -35.875 4.312 1 96.56 106 GLY B O 1
ATOM 4576 N N . PHE B 1 107 ? 13.781 -35.219 2.248 1 97.88 107 PHE B N 1
ATOM 4577 C CA . PHE B 1 107 ? 12.375 -35 1.923 1 97.88 107 PHE B CA 1
ATOM 4578 C C . PHE B 1 107 ? 11.672 -36.312 1.634 1 97.88 107 PHE B C 1
ATOM 4580 O O . PHE B 1 107 ? 12.227 -37.188 0.979 1 97.88 107 PHE B O 1
ATOM 4587 N N . THR B 1 108 ? 10.562 -36.469 2.166 1 97.88 108 THR B N 1
ATOM 4588 C CA . THR B 1 108 ? 9.656 -37.5 1.729 1 97.88 108 THR B CA 1
ATOM 4589 C C . THR B 1 108 ? 8.719 -37 0.641 1 97.88 108 THR B C 1
ATOM 4591 O O . THR B 1 108 ? 7.875 -36.125 0.896 1 97.88 108 THR B O 1
ATOM 4594 N N . VAL B 1 109 ? 8.805 -37.562 -0.526 1 98.38 109 VAL B N 1
ATOM 4595 C CA . VAL B 1 109 ? 8.062 -37.062 -1.679 1 98.38 109 VAL B CA 1
ATOM 4596 C C . VAL B 1 109 ? 6.816 -37.938 -1.897 1 98.38 109 VAL B C 1
ATOM 4598 O O . VAL B 1 109 ? 6.887 -39.156 -1.907 1 98.38 109 VAL B O 1
ATOM 4601 N N . ARG B 1 110 ? 5.699 -37.281 -1.989 1 98.19 110 ARG B N 1
ATOM 4602 C CA . ARG B 1 110 ? 4.48 -37.969 -2.438 1 98.19 110 ARG B CA 1
ATOM 4603 C C . ARG B 1 110 ? 4.32 -37.844 -3.949 1 98.19 110 ARG B C 1
ATOM 4605 O O . ARG B 1 110 ? 4.145 -36.75 -4.484 1 98.19 110 ARG B O 1
ATOM 4612 N N . VAL B 1 111 ? 4.371 -38.938 -4.629 1 98.19 111 VAL B N 1
ATOM 4613 C CA . VAL B 1 111 ? 4.148 -38.938 -6.07 1 98.19 111 VAL B CA 1
ATOM 4614 C C . VAL B 1 111 ? 2.648 -39 -6.359 1 98.19 111 VAL B C 1
ATOM 4616 O O . VAL B 1 111 ? 1.986 -40 -6.07 1 98.19 111 VAL B O 1
ATOM 4619 N N . LEU B 1 112 ? 2.152 -38 -6.949 1 97.12 112 LEU B N 1
ATOM 4620 C CA . LEU B 1 112 ? 0.72 -37.906 -7.211 1 97.12 112 LEU B CA 1
ATOM 4621 C C . LEU B 1 112 ? 0.341 -38.75 -8.445 1 97.12 112 LEU B C 1
ATOM 4623 O O . LEU B 1 112 ? 1.022 -38.688 -9.469 1 97.12 112 LEU B O 1
ATOM 4627 N N . SER B 1 113 ? -0.748 -39.5 -8.281 1 95.75 113 SER B N 1
ATOM 4628 C CA . SER B 1 113 ? -1.342 -40.125 -9.469 1 95.75 113 SER B CA 1
ATOM 4629 C C . SER B 1 113 ? -1.965 -39.062 -10.367 1 95.75 113 SER B C 1
ATOM 4631 O O . SER B 1 113 ? -2.119 -37.906 -9.961 1 95.75 113 SER B O 1
ATOM 4633 N N . GLY B 1 114 ? -2.201 -39.438 -11.578 1 93.44 114 GLY B N 1
ATOM 4634 C CA . GLY B 1 114 ? -2.9 -38.5 -12.469 1 93.44 114 GLY B CA 1
ATOM 4635 C C . GLY B 1 114 ? -4.215 -38 -11.898 1 93.44 114 GLY B C 1
ATOM 4636 O O . GLY B 1 114 ? -4.543 -36.844 -12.023 1 93.44 114 GLY B O 1
ATOM 4637 N N . GLU B 1 115 ? -4.926 -38.906 -11.281 1 94.06 115 GLU B N 1
ATOM 4638 C CA . GLU B 1 115 ? -6.211 -38.594 -10.672 1 94.06 115 GLU B CA 1
ATOM 4639 C C . GLU B 1 115 ? -6.039 -37.625 -9.5 1 94.06 115 GLU B C 1
ATOM 4641 O O . GLU B 1 115 ? -6.824 -36.688 -9.344 1 94.06 115 GLU B O 1
ATOM 4646 N N . GLU B 1 116 ? -5.062 -37.875 -8.727 1 95.69 116 GLU B N 1
ATOM 4647 C CA . GLU B 1 116 ? -4.793 -37 -7.598 1 95.69 116 GLU B CA 1
ATOM 4648 C C . GLU B 1 116 ? -4.402 -35.594 -8.07 1 95.69 116 GLU B C 1
ATOM 4650 O O . GLU B 1 116 ? -4.84 -34.594 -7.496 1 95.69 116 GLU B O 1
ATOM 4655 N N . GLU B 1 117 ? -3.533 -35.594 -9.078 1 96.31 117 GLU B N 1
ATOM 4656 C CA . GLU B 1 117 ? -3.127 -34.312 -9.633 1 96.31 117 GLU B CA 1
ATOM 4657 C C . GLU B 1 117 ? -4.332 -33.531 -10.148 1 96.31 117 GLU B C 1
ATOM 4659 O O . GLU B 1 117 ? -4.449 -32.312 -9.906 1 96.31 117 GLU B O 1
ATOM 4664 N N . ALA B 1 118 ? -5.227 -34.188 -10.836 1 96.75 118 ALA B N 1
ATOM 4665 C CA . ALA B 1 118 ? -6.457 -33.562 -11.32 1 96.75 118 ALA B CA 1
ATOM 4666 C C . ALA B 1 118 ? -7.312 -33.062 -10.156 1 96.75 118 ALA B C 1
ATOM 4668 O O . ALA B 1 118 ? -7.875 -31.969 -10.227 1 96.75 118 ALA B O 1
ATOM 4669 N N . HIS B 1 119 ? -7.355 -33.875 -9.172 1 96.62 119 HIS B N 1
ATOM 4670 C CA . HIS B 1 119 ? -8.133 -33.531 -7.992 1 96.62 119 HIS B CA 1
ATOM 4671 C C . HIS B 1 119 ? -7.605 -32.25 -7.348 1 96.62 119 HIS B C 1
ATOM 4673 O O . HIS B 1 119 ? -8.375 -31.328 -7.078 1 96.62 119 HIS B O 1
ATOM 4679 N N . TYR B 1 120 ? -6.344 -32.156 -7.102 1 97.06 120 TYR B N 1
ATOM 4680 C CA . TYR B 1 120 ? -5.766 -31.016 -6.434 1 97.06 120 TYR B CA 1
ATOM 4681 C C . TYR B 1 120 ? -5.844 -29.766 -7.316 1 97.06 120 TYR B C 1
ATOM 4683 O O . TYR B 1 120 ? -5.988 -28.656 -6.82 1 97.06 120 TYR B O 1
ATOM 4691 N N . ALA B 1 121 ? -5.754 -29.969 -8.625 1 97.5 121 ALA B N 1
ATOM 4692 C CA . ALA B 1 121 ? -5.973 -28.828 -9.523 1 97.5 121 ALA B CA 1
ATOM 4693 C C . ALA B 1 121 ? -7.383 -28.266 -9.359 1 97.5 121 ALA B C 1
ATOM 4695 O O . ALA B 1 121 ? -7.562 -27.047 -9.281 1 97.5 121 ALA B O 1
ATOM 4696 N N . ALA B 1 122 ? -8.367 -29.188 -9.289 1 97.56 122 ALA B N 1
ATOM 4697 C CA . ALA B 1 122 ? -9.758 -28.781 -9.117 1 97.56 122 ALA B CA 1
ATOM 4698 C C . ALA B 1 122 ? -9.961 -28.078 -7.773 1 97.56 122 ALA B C 1
ATOM 4700 O O . ALA B 1 122 ? -10.633 -27.047 -7.695 1 97.56 122 ALA B O 1
ATOM 4701 N N . VAL B 1 123 ? -9.375 -28.688 -6.773 1 96.88 123 VAL B N 1
ATOM 4702 C CA . VAL B 1 123 ? -9.477 -28.109 -5.434 1 96.88 123 VAL B CA 1
ATOM 4703 C C . VAL B 1 123 ? -8.797 -26.75 -5.398 1 96.88 123 VAL B C 1
ATOM 4705 O O . VAL B 1 123 ? -9.273 -25.828 -4.73 1 96.88 123 VAL B O 1
ATOM 4708 N N . GLY B 1 124 ? -7.699 -26.625 -6.105 1 97.25 124 GLY B N 1
ATOM 4709 C CA . GLY B 1 124 ? -7.039 -25.328 -6.234 1 97.25 124 GLY B CA 1
ATOM 4710 C C . GLY B 1 124 ? -7.918 -24.266 -6.875 1 97.25 124 GLY B C 1
ATOM 4711 O O . GLY B 1 124 ? -7.988 -23.141 -6.395 1 97.25 124 GLY B O 1
ATOM 4712 N N . VAL B 1 125 ? -8.609 -24.641 -7.93 1 97.81 125 VAL B N 1
ATOM 4713 C CA . VAL B 1 125 ? -9.523 -23.734 -8.609 1 97.81 125 VAL B CA 1
ATOM 4714 C C . VAL B 1 125 ? -10.633 -23.297 -7.648 1 97.81 125 VAL B C 1
ATOM 4716 O O . VAL B 1 125 ? -10.992 -22.125 -7.59 1 97.81 125 VAL B O 1
ATOM 4719 N N . LEU B 1 126 ? -11.094 -24.25 -6.828 1 96 126 LEU B N 1
ATOM 4720 C CA . LEU B 1 126 ? -12.148 -23.953 -5.863 1 96 126 LEU B CA 1
ATOM 4721 C C . LEU B 1 126 ? -11.641 -23 -4.781 1 96 126 LEU B C 1
ATOM 4723 O O . LEU B 1 126 ? -12.391 -22.172 -4.273 1 96 126 LEU B O 1
ATOM 4727 N N . ALA B 1 127 ? -10.414 -23.156 -4.445 1 95.75 127 ALA B N 1
ATOM 4728 C CA . ALA B 1 127 ? -9.82 -22.266 -3.455 1 95.75 127 ALA B CA 1
ATOM 4729 C C . ALA B 1 127 ? -9.828 -20.828 -3.939 1 95.75 127 ALA B C 1
ATOM 4731 O O . ALA B 1 127 ? -10.008 -19.906 -3.145 1 95.75 127 ALA B O 1
ATOM 4732 N N . GLY B 1 128 ? -9.633 -20.641 -5.207 1 96.19 128 GLY B N 1
ATOM 4733 C CA . GLY B 1 128 ? -9.578 -19.312 -5.801 1 96.19 128 GLY B CA 1
ATOM 4734 C C . GLY B 1 128 ? -10.938 -18.781 -6.223 1 96.19 128 GLY B C 1
ATOM 4735 O O . GLY B 1 128 ? -11.172 -17.578 -6.207 1 96.19 128 GLY B O 1
ATOM 4736 N N . ALA B 1 129 ? -11.789 -19.719 -6.641 1 95.94 129 ALA B N 1
ATOM 4737 C CA . ALA B 1 129 ? -13.141 -19.422 -7.113 1 95.94 129 ALA B CA 1
ATOM 4738 C C . ALA B 1 129 ? -14.141 -20.422 -6.547 1 95.94 129 ALA B C 1
ATOM 4740 O O . ALA B 1 129 ? -14.5 -21.406 -7.215 1 95.94 129 ALA B O 1
ATOM 4741 N N . PRO B 1 130 ? -14.711 -20.109 -5.445 1 93 130 PRO B N 1
ATOM 4742 C CA . PRO B 1 130 ? -15.492 -21.109 -4.703 1 93 130 PRO B CA 1
ATOM 4743 C C . PRO B 1 130 ? -16.75 -21.547 -5.449 1 93 130 PRO B C 1
ATOM 4745 O O . PRO B 1 130 ? -17.281 -22.625 -5.176 1 93 130 PRO B O 1
ATOM 4748 N N . HIS B 1 131 ? -17.234 -20.812 -6.445 1 92 131 HIS B N 1
ATOM 4749 C CA . HIS B 1 131 ? -18.484 -21.156 -7.129 1 92 131 HIS B CA 1
ATOM 4750 C C . HIS B 1 131 ? -18.203 -21.641 -8.547 1 92 131 HIS B C 1
ATOM 4752 O O . HIS B 1 131 ? -19.125 -21.75 -9.359 1 92 131 HIS B O 1
ATOM 4758 N N . ALA B 1 132 ? -16.969 -22 -8.82 1 95.56 132 ALA B N 1
ATOM 4759 C CA . ALA B 1 132 ? -16.594 -22.453 -10.164 1 95.56 132 ALA B CA 1
ATOM 4760 C C . ALA B 1 132 ? -17.25 -23.797 -10.492 1 95.56 132 ALA B C 1
ATOM 4762 O O . ALA B 1 132 ? -17.344 -24.672 -9.633 1 95.56 132 ALA B O 1
ATOM 4763 N N . THR B 1 133 ? -17.797 -23.891 -11.703 1 96.25 133 THR B N 1
ATOM 4764 C CA . THR B 1 133 ? -18.328 -25.125 -12.258 1 96.25 133 THR B CA 1
ATOM 4765 C C . THR B 1 133 ? -17.812 -25.344 -13.68 1 96.25 133 THR B C 1
ATOM 4767 O O . THR B 1 133 ? -17.344 -24.406 -14.328 1 96.25 133 THR B O 1
ATOM 4770 N N . GLY B 1 134 ? -17.891 -26.578 -14.133 1 97.56 134 GLY B N 1
ATOM 4771 C CA . GLY B 1 134 ? -17.391 -26.938 -15.453 1 97.56 134 GLY B CA 1
ATOM 4772 C C . GLY B 1 134 ? -16.266 -27.953 -15.422 1 97.56 134 GLY B C 1
ATOM 4773 O O . GLY B 1 134 ? -16.375 -28.969 -14.742 1 97.56 134 GLY B O 1
ATOM 4774 N N . VAL B 1 135 ? -15.234 -27.672 -16.25 1 98.38 135 VAL B N 1
ATOM 4775 C CA . VAL B 1 135 ? -14.094 -28.578 -16.312 1 98.38 135 VAL B CA 1
ATOM 4776 C C . VAL B 1 135 ? -12.805 -27.812 -16.031 1 98.38 135 VAL B C 1
ATOM 4778 O O . VAL B 1 135 ? -12.633 -26.688 -16.5 1 98.38 135 VAL B O 1
ATOM 4781 N N . VAL B 1 136 ? -12.008 -28.406 -15.211 1 98.5 136 VAL B N 1
ATOM 4782 C CA . VAL B 1 136 ? -10.672 -27.875 -14.938 1 98.5 136 VAL B CA 1
ATOM 4783 C C . VAL B 1 136 ? -9.633 -28.625 -15.758 1 98.5 136 VAL B C 1
ATOM 4785 O O . VAL B 1 136 ? -9.695 -29.859 -15.859 1 98.5 136 VAL B O 1
ATOM 4788 N N . GLY B 1 137 ? -8.766 -27.906 -16.375 1 98.5 137 GLY B N 1
ATOM 4789 C CA . GLY B 1 137 ? -7.609 -28.469 -17.031 1 98.5 137 GLY B CA 1
ATOM 4790 C C . GLY B 1 137 ? -6.293 -27.922 -16.516 1 98.5 137 GLY B C 1
ATOM 4791 O O . GLY B 1 137 ? -6.109 -26.703 -16.438 1 98.5 137 GLY B O 1
ATOM 4792 N N . ASP B 1 138 ? -5.43 -28.781 -16.141 1 97.75 138 ASP B N 1
ATOM 4793 C CA . ASP B 1 138 ? -4.082 -28.406 -15.719 1 97.75 138 ASP B CA 1
ATOM 4794 C C . ASP B 1 138 ? -3.033 -28.922 -16.703 1 97.75 138 ASP B C 1
ATOM 4796 O O . ASP B 1 138 ? -2.777 -30.125 -16.766 1 97.75 138 ASP B O 1
ATOM 4800 N N . LEU B 1 139 ? -2.467 -27.984 -17.438 1 96.25 139 LEU B N 1
ATOM 4801 C CA . LEU B 1 139 ? -1.466 -28.328 -18.438 1 96.25 139 LEU B CA 1
ATOM 4802 C C . LEU B 1 139 ? -0.059 -28.234 -17.859 1 96.25 139 LEU B C 1
ATOM 4804 O O . LEU B 1 139 ? 0.406 -27.141 -17.531 1 96.25 139 LEU B O 1
ATOM 4808 N N . GLY B 1 140 ? 0.568 -29.359 -17.75 1 91.56 140 GLY B N 1
ATOM 4809 C CA . GLY B 1 140 ? 1.968 -29.406 -17.359 1 91.56 140 GLY B CA 1
ATOM 4810 C C . GLY B 1 140 ? 2.904 -29.656 -18.531 1 91.56 140 GLY B C 1
ATOM 4811 O O . GLY B 1 140 ? 2.512 -29.484 -19.688 1 91.56 140 GLY B O 1
ATOM 4812 N N . GLY B 1 141 ? 4.07 -29.969 -18.234 1 87.69 141 GLY B N 1
ATOM 4813 C CA . GLY B 1 141 ? 5.051 -30.203 -19.281 1 87.69 141 GLY B CA 1
ATOM 4814 C C . GLY B 1 141 ? 4.836 -31.5 -20.016 1 87.69 141 GLY B C 1
ATOM 4815 O O . GLY B 1 141 ? 5.078 -31.594 -21.219 1 87.69 141 GLY B O 1
ATOM 4816 N N . ALA B 1 142 ? 4.332 -32.469 -19.266 1 89.31 142 ALA B N 1
ATOM 4817 C CA . ALA B 1 142 ? 4.25 -33.812 -19.875 1 89.31 142 ALA B CA 1
ATOM 4818 C C . ALA B 1 142 ? 2.797 -34.25 -20 1 89.31 142 ALA B C 1
ATOM 4820 O O . ALA B 1 142 ? 2.486 -35.125 -20.797 1 89.31 142 ALA B O 1
ATOM 4821 N N . SER B 1 143 ? 1.913 -33.656 -19.281 1 93 143 SER B N 1
ATOM 4822 C CA . SER B 1 143 ? 0.555 -34.188 -19.234 1 93 143 SER B CA 1
ATOM 4823 C C . SER B 1 143 ? -0.476 -33.062 -19.141 1 93 143 SER B C 1
ATOM 4825 O O . SER B 1 143 ? -0.127 -31.906 -18.875 1 93 143 SER B O 1
ATOM 4827 N N . LEU B 1 144 ? -1.706 -33.375 -19.391 1 96.81 144 LEU B N 1
ATOM 4828 C CA . LEU B 1 144 ? -2.9 -32.562 -19.141 1 96.81 144 LEU B CA 1
ATOM 4829 C C . LEU B 1 144 ? -3.883 -33.344 -18.25 1 96.81 144 LEU B C 1
ATOM 4831 O O . LEU B 1 144 ? -4.238 -34.469 -18.562 1 96.81 144 LEU B O 1
ATOM 4835 N N . GLU B 1 145 ? -4.219 -32.812 -17.172 1 97.62 145 GLU B N 1
ATOM 4836 C CA . GLU B 1 145 ? -5.285 -33.344 -16.328 1 97.62 145 GLU B CA 1
ATOM 4837 C C . GLU B 1 145 ? -6.613 -32.656 -16.625 1 97.62 145 GLU B C 1
ATOM 4839 O O . GLU B 1 145 ? -6.664 -31.422 -16.734 1 97.62 145 GLU B O 1
ATOM 4844 N N . LEU B 1 146 ? -7.66 -33.406 -16.797 1 98.19 146 LEU B N 1
ATOM 4845 C CA . LEU B 1 146 ? -9.023 -32.906 -16.891 1 98.19 146 LEU B CA 1
ATOM 4846 C C . LEU B 1 146 ? -9.891 -33.438 -15.75 1 98.19 146 LEU B C 1
ATOM 4848 O O . LEU B 1 146 ? -9.781 -34.594 -15.375 1 98.19 146 LEU B O 1
ATOM 4852 N N . VAL B 1 147 ? -10.68 -32.562 -15.203 1 98.06 147 VAL B N 1
ATOM 4853 C CA . VAL B 1 147 ? -11.547 -32.969 -14.109 1 98.06 147 VAL B CA 1
ATOM 4854 C C . VAL B 1 147 ? -12.812 -32.125 -14.086 1 98.06 147 VAL B C 1
ATOM 4856 O O . VAL B 1 147 ? -12.75 -30.906 -14.32 1 98.06 147 VAL B O 1
ATOM 4859 N N . HIS B 1 148 ? -13.93 -32.781 -13.812 1 96.31 148 HIS B N 1
ATOM 4860 C CA . HIS B 1 148 ? -15.18 -32.062 -13.656 1 96.31 148 HIS B CA 1
ATOM 4861 C C . HIS B 1 148 ? -15.211 -31.312 -12.32 1 96.31 148 HIS B C 1
ATOM 4863 O O . HIS B 1 148 ? -14.68 -31.797 -11.32 1 96.31 148 HIS B O 1
ATOM 4869 N N . LEU B 1 149 ? -15.758 -30.219 -12.406 1 95.81 149 LEU B N 1
ATOM 4870 C CA . LEU B 1 149 ? -15.977 -29.422 -11.203 1 95.81 149 LEU B CA 1
ATOM 4871 C C . LEU B 1 149 ? -17.453 -29.031 -11.07 1 95.81 149 LEU B C 1
ATOM 4873 O O . LEU B 1 149 ? -18.016 -28.406 -11.969 1 95.81 149 LEU B O 1
ATOM 4877 N N . SER B 1 150 ? -18.047 -29.438 -9.953 1 90.12 150 SER B N 1
ATOM 4878 C CA . SER B 1 150 ? -19.453 -29.109 -9.68 1 90.12 150 SER B CA 1
ATOM 4879 C C . SER B 1 150 ? -19.578 -28.328 -8.375 1 90.12 150 SER B C 1
ATOM 4881 O O . SER B 1 150 ? -18.578 -28.047 -7.711 1 90.12 150 SER B O 1
ATOM 4883 N N . ALA B 1 151 ? -20.766 -28.031 -8.07 1 79.5 151 ALA B N 1
ATOM 4884 C CA . ALA B 1 151 ? -21.047 -27.297 -6.832 1 79.5 151 ALA B CA 1
ATOM 4885 C C . ALA B 1 151 ? -20.672 -28.125 -5.609 1 79.5 151 ALA B C 1
ATOM 4887 O O . ALA B 1 151 ? -20.375 -27.578 -4.543 1 79.5 151 ALA B O 1
ATOM 4888 N N . THR B 1 152 ? -20.562 -29.375 -5.855 1 80 152 THR B N 1
ATOM 4889 C CA . THR B 1 152 ? -20.312 -30.266 -4.73 1 80 152 THR B CA 1
ATOM 4890 C C . THR B 1 152 ? -18.828 -30.609 -4.648 1 80 152 THR B C 1
ATOM 4892 O O . THR B 1 152 ? -18.391 -31.281 -3.701 1 80 152 THR B O 1
ATOM 4895 N N . GLY B 1 153 ? -18.156 -30.234 -5.672 1 87.62 153 GLY B N 1
ATOM 4896 C CA . GLY B 1 153 ? -16.734 -30.469 -5.594 1 87.62 153 GLY B CA 1
ATOM 4897 C C . GLY B 1 153 ? -16.156 -31.109 -6.848 1 87.62 153 GLY B C 1
ATOM 4898 O O . GLY B 1 153 ? -16.75 -31 -7.926 1 87.62 153 GLY B O 1
ATOM 4899 N N . ALA B 1 154 ? -14.984 -31.719 -6.723 1 91.19 154 ALA B N 1
ATOM 4900 C CA . ALA B 1 154 ? -14.25 -32.312 -7.84 1 91.19 154 ALA B CA 1
ATOM 4901 C C . ALA B 1 154 ? -14.766 -33.719 -8.156 1 91.19 154 ALA B C 1
ATOM 4903 O O . ALA B 1 154 ? -15.055 -34.5 -7.254 1 91.19 154 ALA B O 1
ATOM 4904 N N . GLY B 1 155 ? -14.969 -33.938 -9.43 1 91.25 155 GLY B N 1
ATOM 4905 C CA . GLY B 1 155 ? -15.336 -35.281 -9.883 1 91.25 155 GLY B CA 1
ATOM 4906 C C . GLY B 1 155 ? -14.141 -36.125 -10.258 1 91.25 155 GLY B C 1
ATOM 4907 O O . GLY B 1 155 ? -13.047 -35.938 -9.727 1 91.25 155 GLY B O 1
ATOM 4908 N N . ARG B 1 156 ? -14.445 -37.094 -11.156 1 89.38 156 ARG B N 1
ATOM 4909 C CA . ARG B 1 156 ? -13.383 -37.969 -11.625 1 89.38 156 ARG B CA 1
ATOM 4910 C C . ARG B 1 156 ? -12.508 -37.281 -12.664 1 89.38 156 ARG B C 1
ATOM 4912 O O . ARG B 1 156 ? -13.016 -36.625 -13.57 1 89.38 156 ARG B O 1
ATOM 4919 N N . GLY B 1 157 ? -11.234 -37.438 -12.477 1 94.56 157 GLY B N 1
ATOM 4920 C CA . GLY B 1 157 ? -10.281 -36.812 -13.391 1 94.56 157 GLY B CA 1
ATOM 4921 C C . GLY B 1 157 ? -9.578 -37.812 -14.281 1 94.56 157 GLY B C 1
ATOM 4922 O O . GLY B 1 157 ? -9.648 -39.031 -14.039 1 94.56 157 GLY B O 1
ATOM 4923 N N . VAL B 1 158 ? -9.062 -37.312 -15.406 1 96.31 158 VAL B N 1
ATOM 4924 C CA . VAL B 1 158 ? -8.242 -38.094 -16.297 1 96.31 158 VAL B CA 1
ATOM 4925 C C . VAL B 1 158 ? -6.91 -37.406 -16.562 1 96.31 158 VAL B C 1
ATOM 4927 O O . VAL B 1 158 ? -6.793 -36.188 -16.344 1 96.31 158 VAL B O 1
ATOM 4930 N N . THR B 1 159 ? -5.926 -38.156 -16.906 1 95.88 159 THR B N 1
ATOM 4931 C CA . THR B 1 159 ? -4.617 -37.656 -17.312 1 95.88 159 THR B CA 1
ATOM 4932 C C . THR B 1 159 ? -4.293 -38.062 -18.75 1 95.88 159 THR B C 1
ATOM 4934 O O . THR B 1 159 ? -4.438 -39.25 -19.109 1 95.88 159 THR B O 1
ATOM 4937 N N . LEU B 1 160 ? -3.961 -37.094 -19.531 1 96.31 160 LEU B N 1
ATOM 4938 C CA . LEU B 1 160 ? -3.641 -37.344 -20.938 1 96.31 160 LEU B CA 1
ATOM 4939 C C . LEU B 1 160 ? -2.215 -36.875 -21.25 1 96.31 160 LEU B C 1
ATOM 4941 O O . LEU B 1 160 ? -1.736 -35.875 -20.703 1 96.31 160 LEU B O 1
ATOM 4945 N N . PRO B 1 161 ? -1.478 -37.594 -22.125 1 93.25 161 PRO B N 1
ATOM 4946 C CA . PRO B 1 161 ? -0.139 -37.156 -22.531 1 93.25 161 PRO B CA 1
ATOM 4947 C C . PRO B 1 161 ? -0.17 -36.031 -23.547 1 93.25 161 PRO B C 1
ATOM 4949 O O . PRO B 1 161 ? 0.251 -36.188 -24.688 1 93.25 161 PRO B O 1
ATOM 4952 N N . LEU B 1 162 ? -0.616 -34.906 -23.094 1 95.31 162 LEU B N 1
ATOM 4953 C CA . LEU B 1 162 ? -0.851 -33.781 -23.984 1 95.31 162 LEU B CA 1
ATOM 4954 C C . LEU B 1 162 ? 0.051 -32.594 -23.625 1 95.31 162 LEU B C 1
ATOM 4956 O O . LEU B 1 162 ? -0.055 -31.531 -24.219 1 95.31 162 LEU B O 1
ATOM 4960 N N . GLY B 1 163 ? 0.967 -32.781 -22.688 1 92.25 163 GLY B N 1
ATOM 4961 C CA . GLY B 1 163 ? 1.944 -31.75 -22.422 1 92.25 163 GLY B CA 1
ATOM 4962 C C . GLY B 1 163 ? 2.926 -31.531 -23.547 1 92.25 163 GLY B C 1
ATOM 4963 O O . GLY B 1 163 ? 3.092 -32.406 -24.406 1 92.25 163 GLY B O 1
ATOM 4964 N N . PRO B 1 164 ? 3.572 -30.406 -23.547 1 89.44 164 PRO B N 1
ATOM 4965 C CA . PRO B 1 164 ? 4.516 -30.062 -24.625 1 89.44 164 PRO B CA 1
ATOM 4966 C C . PRO B 1 164 ? 5.59 -31.141 -24.812 1 89.44 164 PRO B C 1
ATOM 4968 O O . PRO B 1 164 ? 5.941 -31.469 -25.953 1 89.44 164 PRO B O 1
ATOM 4971 N N . PHE B 1 165 ? 6.137 -31.719 -23.766 1 85.56 165 PHE B N 1
ATOM 4972 C CA . PHE B 1 165 ? 7.199 -32.719 -23.875 1 85.56 165 PHE B CA 1
ATOM 4973 C C . PHE B 1 165 ? 6.672 -34 -24.484 1 85.56 165 PHE B C 1
ATOM 4975 O O . PHE B 1 165 ? 7.395 -34.719 -25.203 1 85.56 165 PHE B O 1
ATOM 4982 N N . SER B 1 166 ? 5.477 -34.344 -24.141 1 88.06 166 SER B N 1
ATOM 4983 C CA . SER B 1 166 ? 4.852 -35.531 -24.703 1 88.06 166 SER B CA 1
ATOM 4984 C C . SER B 1 166 ? 4.5 -35.344 -26.172 1 88.06 166 SER B C 1
ATOM 4986 O O . SER B 1 166 ? 4.637 -36.281 -26.969 1 88.06 166 SER B O 1
ATOM 4988 N N . LEU B 1 167 ? 4.094 -34.188 -26.531 1 91 167 LEU B N 1
ATOM 4989 C CA . LEU B 1 167 ? 3.656 -33.906 -27.906 1 91 167 LEU B CA 1
ATOM 4990 C C . LEU B 1 167 ? 4.852 -33.688 -28.828 1 91 167 LEU B C 1
ATOM 4992 O O . LEU B 1 167 ? 4.773 -34 -30.016 1 91 167 LEU B O 1
ATOM 4996 N N . ALA B 1 168 ? 5.934 -33.156 -28.312 1 85.94 168 ALA B N 1
ATOM 4997 C CA . ALA B 1 168 ? 7.148 -32.938 -29.109 1 85.94 168 ALA B CA 1
ATOM 4998 C C . ALA B 1 168 ? 7.73 -34.281 -29.562 1 85.94 168 ALA B C 1
ATOM 5000 O O . ALA B 1 168 ? 8.25 -34.406 -30.672 1 85.94 168 ALA B O 1
ATOM 5001 N N . GLY B 1 169 ? 7.656 -35.281 -28.75 1 79.19 169 GLY B N 1
ATOM 5002 C CA . GLY B 1 169 ? 8.188 -36.594 -29.078 1 79.19 169 GLY B CA 1
ATOM 5003 C C . GLY B 1 169 ? 9.672 -36.719 -28.812 1 79.19 169 GLY B C 1
ATOM 5004 O O . GLY B 1 169 ? 10.234 -35.969 -28.031 1 79.19 169 GLY B O 1
ATOM 5005 N N . PRO B 1 170 ? 10.219 -37.75 -29.406 1 74.56 170 PRO B N 1
ATOM 5006 C CA . PRO B 1 170 ? 11.602 -38.094 -29.094 1 74.56 170 PRO B CA 1
ATOM 5007 C C . PRO B 1 170 ? 12.594 -37 -29.516 1 74.56 170 PRO B C 1
ATOM 5009 O O . PRO B 1 170 ? 13.688 -36.906 -28.953 1 74.56 170 PRO B O 1
ATOM 5012 N N . GLY B 1 171 ? 12.211 -36.25 -30.375 1 70.38 171 GLY B N 1
ATOM 5013 C CA . GLY B 1 171 ? 13.094 -35.188 -30.828 1 70.38 171 GLY B CA 1
ATOM 5014 C C . GLY B 1 171 ? 13.125 -33.969 -29.906 1 70.38 171 GLY B C 1
ATOM 5015 O O . GLY B 1 171 ? 14.023 -33.125 -30 1 70.38 171 GLY B O 1
ATOM 5016 N N . GLY B 1 172 ? 12.336 -34.031 -29.109 1 70.31 172 GLY B N 1
ATOM 5017 C CA . GLY B 1 172 ? 12.289 -32.938 -28.156 1 70.31 172 GLY B CA 1
ATOM 5018 C C . GLY B 1 172 ? 11.633 -31.672 -28.703 1 70.31 172 GLY B C 1
ATOM 5019 O O . GLY B 1 172 ? 11.227 -31.641 -29.875 1 70.31 172 GLY B O 1
ATOM 5020 N N . THR B 1 173 ? 11.461 -30.609 -27.969 1 67.5 173 THR B N 1
ATOM 5021 C CA . THR B 1 173 ? 10.766 -29.391 -28.344 1 67.5 173 THR B CA 1
ATOM 5022 C C . THR B 1 173 ? 11.68 -28.469 -29.156 1 67.5 173 THR B C 1
ATOM 5024 O O . THR B 1 173 ? 11.211 -27.5 -29.766 1 67.5 173 THR B O 1
ATOM 5027 N N . GLY B 1 174 ? 12.93 -28.875 -29.172 1 64.38 174 GLY B N 1
ATOM 5028 C CA . GLY B 1 174 ? 13.898 -28.047 -29.875 1 64.38 174 GLY B CA 1
ATOM 5029 C C . GLY B 1 174 ? 14 -28.359 -31.359 1 64.38 174 GLY B C 1
ATOM 5030 O O . GLY B 1 174 ? 14.586 -27.594 -32.125 1 64.38 174 GLY B O 1
ATOM 5031 N N . ASN B 1 175 ? 13.617 -29.594 -31.797 1 62.19 175 ASN B N 1
ATOM 5032 C CA . ASN B 1 175 ? 13.883 -30.062 -33.125 1 62.19 175 ASN B CA 1
ATOM 5033 C C . ASN B 1 175 ? 12.812 -29.609 -34.125 1 62.19 175 ASN B C 1
ATOM 5035 O O . ASN B 1 175 ? 12.531 -30.297 -35.094 1 62.19 175 ASN B O 1
ATOM 5039 N N . GLY B 1 176 ? 12.234 -28.484 -33.938 1 71.12 176 GLY B N 1
ATOM 5040 C CA . GLY B 1 176 ? 11.32 -27.891 -34.875 1 71.12 176 GLY B CA 1
ATOM 5041 C C . GLY B 1 176 ? 9.859 -28.188 -34.562 1 71.12 176 GLY B C 1
ATOM 5042 O O . GLY B 1 176 ? 9.484 -29.344 -34.406 1 71.12 176 GLY B O 1
ATOM 5043 N N . PHE B 1 177 ? 9.148 -27.344 -34.469 1 83.69 177 PHE B N 1
ATOM 5044 C CA . PHE B 1 177 ? 7.723 -27.391 -34.156 1 83.69 177 PHE B CA 1
ATOM 5045 C C . PHE B 1 177 ? 6.906 -27.609 -35.438 1 83.69 177 PHE B C 1
ATOM 5047 O O . PHE B 1 177 ? 7.023 -26.844 -36.375 1 83.69 177 PHE B O 1
ATOM 5054 N N . ASP B 1 178 ? 6.25 -28.828 -35.5 1 88.12 178 ASP B N 1
ATOM 5055 C CA . ASP B 1 178 ? 5.297 -29.141 -36.562 1 88.12 178 ASP B CA 1
ATOM 5056 C C . ASP B 1 178 ? 3.859 -29.016 -36.062 1 88.12 178 ASP B C 1
ATOM 5058 O O . ASP B 1 178 ? 3.291 -29.984 -35.531 1 88.12 178 ASP B O 1
ATOM 5062 N N . GLY B 1 179 ? 3.254 -27.969 -36.375 1 91.06 179 GLY B N 1
ATOM 5063 C CA . GLY B 1 179 ? 1.937 -27.641 -35.875 1 91.06 179 GLY B CA 1
ATOM 5064 C C . GLY B 1 179 ? 0.867 -28.625 -36.281 1 91.06 179 GLY B C 1
ATOM 5065 O O . GLY B 1 179 ? 0.002 -29 -35.469 1 91.06 179 GLY B O 1
ATOM 5066 N N . GLU B 1 180 ? 0.934 -29.047 -37.469 1 92.62 180 GLU B N 1
ATOM 5067 C CA . GLU B 1 180 ? -0.077 -29.969 -37.969 1 92.62 180 GLU B CA 1
ATOM 5068 C C . GLU B 1 180 ? 0.04 -31.328 -37.312 1 92.62 180 GLU B C 1
ATOM 5070 O O . GLU B 1 180 ? -0.971 -31.953 -36.969 1 92.62 180 GLU B O 1
ATOM 5075 N N . ARG B 1 181 ? 1.209 -31.781 -37.156 1 93.5 181 ARG B N 1
ATOM 5076 C CA . ARG B 1 181 ? 1.42 -33.062 -36.469 1 93.5 181 ARG B CA 1
ATOM 5077 C C . ARG B 1 181 ? 0.928 -32.969 -35 1 93.5 181 ARG B C 1
ATOM 5079 O O . ARG B 1 181 ? 0.252 -33.906 -34.531 1 93.5 181 ARG B O 1
ATOM 5086 N N . VAL B 1 182 ? 1.278 -31.938 -34.375 1 94.81 182 VAL B N 1
ATOM 5087 C CA . VAL B 1 182 ? 0.896 -31.75 -32.969 1 94.81 182 VAL B CA 1
ATOM 5088 C C . VAL B 1 182 ? -0.625 -31.672 -32.844 1 94.81 182 VAL B C 1
ATOM 5090 O O . VAL B 1 182 ? -1.215 -32.281 -31.953 1 94.81 182 VAL B O 1
ATOM 5093 N N . ARG B 1 183 ? -1.263 -31 -33.781 1 95.88 183 ARG B N 1
ATOM 5094 C CA . ARG B 1 183 ? -2.717 -30.875 -33.781 1 95.88 183 ARG B CA 1
ATOM 5095 C C . ARG B 1 183 ? -3.385 -32.25 -33.938 1 95.88 183 ARG B C 1
ATOM 5097 O O . ARG B 1 183 ? -4.32 -32.562 -33.188 1 95.88 183 ARG B O 1
ATOM 5104 N N . ARG B 1 184 ? -2.877 -33 -34.812 1 96.69 184 ARG B N 1
ATOM 5105 C CA . ARG B 1 184 ? -3.434 -34.312 -35.062 1 96.69 184 ARG B CA 1
ATOM 5106 C C . ARG B 1 184 ? -3.285 -35.188 -33.812 1 96.69 184 ARG B C 1
ATOM 5108 O O . ARG B 1 184 ? -4.219 -35.906 -33.438 1 96.69 184 ARG B O 1
ATOM 5115 N N . LEU B 1 185 ? -2.145 -35.125 -33.281 1 95.75 185 LEU B N 1
ATOM 5116 C CA . LEU B 1 185 ? -1.877 -35.938 -32.062 1 95.75 185 LEU B CA 1
ATOM 5117 C C . LEU B 1 185 ? -2.783 -35.5 -30.922 1 95.75 185 LEU B C 1
ATOM 5119 O O . LEU B 1 185 ? -3.301 -36.344 -30.188 1 95.75 185 LEU B O 1
ATOM 5123 N N . ALA B 1 186 ? -2.918 -34.219 -30.719 1 97.62 186 ALA B N 1
ATOM 5124 C CA . ALA B 1 186 ? -3.768 -33.719 -29.656 1 97.62 186 ALA B CA 1
ATOM 5125 C C . ALA B 1 186 ? -5.219 -34.125 -29.844 1 97.62 186 ALA B C 1
ATOM 5127 O O . ALA B 1 186 ? -5.883 -34.531 -28.891 1 97.62 186 ALA B O 1
ATOM 5128 N N . GLN B 1 187 ? -5.707 -34.062 -31.078 1 98 187 GLN B N 1
ATOM 5129 C CA . GLN B 1 187 ? -7.074 -34.469 -31.391 1 98 187 GLN B CA 1
ATOM 5130 C C . GLN B 1 187 ? -7.289 -35.969 -31.125 1 98 187 GLN B C 1
ATOM 5132 O O . GLN B 1 187 ? -8.297 -36.344 -30.516 1 98 187 GLN B O 1
ATOM 5137 N N . GLU B 1 188 ? -6.305 -36.719 -31.516 1 98.19 188 GLU B N 1
ATOM 5138 C CA . GLU B 1 188 ? -6.395 -38.156 -31.359 1 98.19 188 GLU B CA 1
ATOM 5139 C C . GLU B 1 188 ? -6.418 -38.562 -29.875 1 98.19 188 GLU B C 1
ATOM 5141 O O . GLU B 1 188 ? -7.191 -39.406 -29.469 1 98.19 188 GLU B O 1
ATOM 5146 N N . ARG B 1 189 ? -5.645 -37.938 -29.125 1 97.38 189 ARG B N 1
ATOM 5147 C CA . ARG B 1 189 ? -5.48 -38.281 -27.719 1 97.38 189 ARG B CA 1
ATOM 5148 C C . ARG B 1 189 ? -6.645 -37.781 -26.875 1 97.38 189 ARG B C 1
ATOM 5150 O O . ARG B 1 189 ? -6.996 -38.375 -25.859 1 97.38 189 ARG B O 1
ATOM 5157 N N . LEU B 1 190 ? -7.262 -36.688 -27.312 1 98.19 190 LEU B N 1
ATOM 5158 C CA . LEU B 1 190 ? -8.375 -36.125 -26.562 1 98.19 190 LEU B CA 1
ATOM 5159 C C . LEU B 1 190 ? -9.688 -36.812 -26.938 1 98.19 190 LEU B C 1
ATOM 5161 O O . LEU B 1 190 ? -10.609 -36.875 -26.125 1 98.19 190 LEU B O 1
ATOM 5165 N N . ALA B 1 191 ? -9.859 -37.344 -28.094 1 97.62 191 ALA B N 1
ATOM 5166 C CA . ALA B 1 191 ? -11.102 -37.812 -28.719 1 97.62 191 ALA B CA 1
ATOM 5167 C C . ALA B 1 191 ? -11.805 -38.812 -27.828 1 97.62 191 ALA B C 1
ATOM 5169 O O . ALA B 1 191 ? -13.023 -38.75 -27.641 1 97.62 191 ALA B O 1
ATOM 5170 N N . PRO B 1 192 ? -11.023 -39.75 -27.234 1 97.56 192 PRO B N 1
ATOM 5171 C CA . PRO B 1 192 ? -11.703 -40.781 -26.469 1 97.56 192 PRO B CA 1
ATOM 5172 C C . PRO B 1 192 ? -12.453 -40.25 -25.266 1 97.56 192 PRO B C 1
ATOM 5174 O O . PRO B 1 192 ? -13.398 -40.875 -24.781 1 97.56 192 PRO B O 1
ATOM 5177 N N . VAL B 1 193 ? -12.094 -39.062 -24.766 1 97 193 VAL B N 1
ATOM 5178 C CA . VAL B 1 193 ? -12.688 -38.594 -23.516 1 97 193 VAL B CA 1
ATOM 5179 C C . VAL B 1 193 ? -13.477 -37.312 -23.766 1 97 193 VAL B C 1
ATOM 5181 O O . VAL B 1 193 ? -14.156 -36.812 -22.875 1 97 193 VAL B O 1
ATOM 5184 N N . ALA B 1 194 ? -13.445 -36.75 -24.906 1 97.31 194 ALA B N 1
ATOM 5185 C CA . ALA B 1 194 ? -13.969 -35.438 -25.219 1 97.31 194 ALA B CA 1
ATOM 5186 C C . ALA B 1 194 ? -15.445 -35.312 -24.859 1 97.31 194 ALA B C 1
ATOM 5188 O O . ALA B 1 194 ? -15.867 -34.344 -24.266 1 97.31 194 ALA B O 1
ATOM 5189 N N . ALA B 1 195 ? -16.25 -36.281 -25.203 1 96.25 195 ALA B N 1
ATOM 5190 C CA . ALA B 1 195 ? -17.688 -36.25 -24.984 1 96.25 195 ALA B CA 1
ATOM 5191 C C . ALA B 1 195 ? -18.016 -36.188 -23.484 1 96.25 195 ALA B C 1
ATOM 5193 O O . ALA B 1 195 ? -18.984 -35.562 -23.094 1 96.25 195 ALA B O 1
ATOM 5194 N N . ASP B 1 196 ? -17.219 -36.812 -22.719 1 96.06 196 ASP B N 1
ATOM 5195 C CA . ASP B 1 196 ? -17.438 -36.875 -21.281 1 96.06 196 ASP B CA 1
ATOM 5196 C C . ASP B 1 196 ? -17.125 -35.531 -20.609 1 96.06 196 ASP B C 1
ATOM 5198 O O . ASP B 1 196 ? -17.594 -35.281 -19.5 1 96.06 196 ASP B O 1
ATOM 5202 N N . PHE B 1 197 ? -16.391 -34.719 -21.266 1 97.44 197 PHE B N 1
ATOM 5203 C CA . PHE B 1 197 ? -15.922 -33.469 -20.625 1 97.44 197 PHE B CA 1
ATOM 5204 C C . PHE B 1 197 ? -16.469 -32.25 -21.328 1 97.44 197 PHE B C 1
ATOM 5206 O O . PHE B 1 197 ? -15.953 -31.141 -21.141 1 97.44 197 PHE B O 1
ATOM 5213 N N . ARG B 1 198 ? -17.469 -32.469 -22.141 1 97.19 198 ARG B N 1
ATOM 5214 C CA . ARG B 1 198 ? -18.125 -31.297 -22.75 1 97.19 198 ARG B CA 1
ATOM 5215 C C . ARG B 1 198 ? -18.688 -30.359 -21.672 1 97.19 198 ARG B C 1
ATOM 5217 O O . ARG B 1 198 ? -19.234 -30.812 -20.672 1 97.19 198 ARG B O 1
ATOM 5224 N N . THR B 1 199 ? -18.484 -29.094 -21.828 1 96.69 199 THR B N 1
ATOM 5225 C CA . THR B 1 199 ? -18.906 -28.078 -20.859 1 96.69 199 THR B CA 1
ATOM 5226 C C . THR B 1 199 ? -18.859 -26.688 -21.484 1 96.69 199 THR B C 1
ATOM 5228 O O . THR B 1 199 ? -18.203 -26.469 -22.516 1 96.69 199 THR B O 1
ATOM 5231 N N . ASP B 1 200 ? -19.531 -25.75 -20.969 1 97.38 200 ASP B N 1
ATOM 5232 C CA . ASP B 1 200 ? -19.5 -24.375 -21.453 1 97.38 200 ASP B CA 1
ATOM 5233 C C . ASP B 1 200 ? -18.25 -23.656 -20.953 1 97.38 200 ASP B C 1
ATOM 5235 O O . ASP B 1 200 ? -17.656 -22.859 -21.688 1 97.38 200 ASP B O 1
ATOM 5239 N N . THR B 1 201 ? -17.891 -23.984 -19.688 1 97.88 201 THR B N 1
ATOM 5240 C CA . THR B 1 201 ? -16.828 -23.219 -19.047 1 97.88 201 THR B CA 1
ATOM 5241 C C . THR B 1 201 ? -15.625 -24.109 -18.75 1 97.88 201 THR B C 1
ATOM 5243 O O . THR B 1 201 ? -15.773 -25.172 -18.156 1 97.88 201 THR B O 1
ATOM 5246 N N . PHE B 1 202 ? -14.469 -23.641 -19.172 1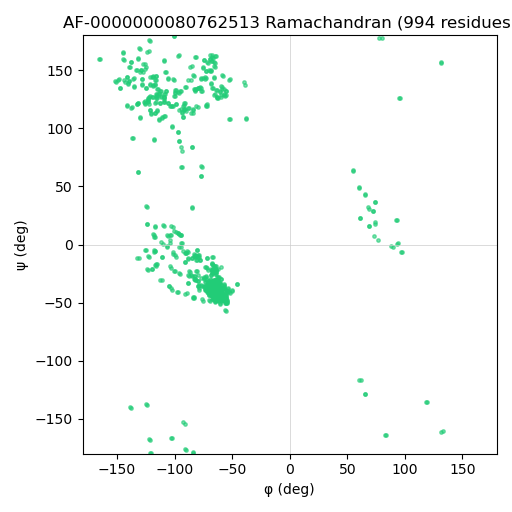 98.5 202 PHE B N 1
ATOM 5247 C CA . PHE B 1 202 ? -13.203 -24.328 -18.938 1 98.5 202 PHE B CA 1
ATOM 5248 C C . PHE B 1 202 ? -12.281 -23.484 -18.062 1 98.5 202 PHE B C 1
ATOM 5250 O O . PHE B 1 202 ? -12.031 -22.312 -18.375 1 98.5 202 PHE B O 1
ATOM 5257 N N . HIS B 1 203 ? -11.875 -24.047 -16.938 1 98.5 203 HIS B N 1
ATOM 5258 C CA . HIS B 1 203 ? -10.891 -23.391 -16.078 1 98.5 203 HIS B CA 1
ATOM 5259 C C . HIS B 1 203 ? -9.477 -23.844 -16.406 1 98.5 203 HIS B C 1
ATOM 5261 O O . HIS B 1 203 ? -9.094 -24.969 -16.078 1 98.5 203 HIS B O 1
ATOM 5267 N N . ALA B 1 204 ? -8.688 -22.969 -16.984 1 98.56 204 ALA B N 1
ATOM 5268 C CA . ALA B 1 204 ? -7.352 -23.297 -17.469 1 98.56 204 ALA B CA 1
ATOM 5269 C C . ALA B 1 204 ? -6.301 -23.047 -16.375 1 98.56 204 ALA B C 1
ATOM 5271 O O . ALA B 1 204 ? -6.172 -21.922 -15.891 1 98.56 204 ALA B O 1
ATOM 5272 N N . VAL B 1 205 ? -5.598 -24.016 -16.031 1 97.75 205 VAL B N 1
ATOM 5273 C CA . VAL B 1 205 ? -4.496 -23.969 -15.07 1 97.75 205 VAL B CA 1
ATOM 5274 C C . VAL B 1 205 ? -3.188 -24.328 -15.766 1 97.75 205 VAL B C 1
ATOM 5276 O O . VAL B 1 205 ? -3.16 -25.188 -16.641 1 97.75 205 VAL B O 1
ATOM 5279 N N . GLY B 1 206 ? -2.111 -23.594 -15.359 1 93.56 206 GLY B N 1
ATOM 5280 C CA . GLY B 1 206 ? -0.804 -23.891 -15.922 1 93.56 206 GLY B CA 1
ATOM 5281 C C . GLY B 1 206 ? -0.07 -22.656 -16.406 1 93.56 206 GLY B C 1
ATOM 5282 O O . GLY B 1 206 ? -0.696 -21.672 -16.812 1 93.56 206 GLY B O 1
ATOM 5283 N N . GLY B 1 207 ? 1.191 -22.766 -16.469 1 90.56 207 GLY B N 1
ATOM 5284 C CA . GLY B 1 207 ? 2.025 -21.625 -16.797 1 90.56 207 GLY B CA 1
ATOM 5285 C C . GLY B 1 207 ? 1.895 -21.203 -18.25 1 90.56 207 GLY B C 1
ATOM 5286 O O . GLY B 1 207 ? 1.841 -20 -18.547 1 90.56 207 GLY B O 1
ATOM 5287 N N . ALA B 1 208 ? 1.851 -22.172 -19.141 1 89.88 208 ALA B N 1
ATOM 5288 C CA . ALA B 1 208 ? 1.772 -21.844 -20.562 1 89.88 208 ALA B CA 1
ATOM 5289 C C . ALA B 1 208 ? 0.467 -21.141 -20.906 1 89.88 208 ALA B C 1
ATOM 5291 O O . ALA B 1 208 ? 0.459 -20.156 -21.656 1 89.88 208 ALA B O 1
ATOM 5292 N N . TRP B 1 209 ? -0.611 -21.609 -20.359 1 95.12 209 TRP B N 1
ATOM 5293 C CA . TRP B 1 209 ? -1.9 -20.984 -20.625 1 95.12 209 TRP B CA 1
ATOM 5294 C C . TRP B 1 209 ? -1.994 -19.625 -19.938 1 95.12 209 TRP B C 1
ATOM 5296 O O . TRP B 1 209 ? -2.629 -18.703 -20.469 1 95.12 209 TRP B O 1
ATOM 5306 N N . ARG B 1 210 ? -1.391 -19.453 -18.812 1 93.44 210 ARG B N 1
ATOM 5307 C CA . ARG B 1 210 ? -1.297 -18.125 -18.203 1 93.44 210 ARG B CA 1
ATOM 5308 C C . ARG B 1 210 ? -0.572 -17.156 -19.125 1 93.44 210 ARG B C 1
ATOM 5310 O O . ARG B 1 210 ? -0.99 -16 -19.266 1 93.44 210 ARG B O 1
ATOM 5317 N N . ASN B 1 211 ? 0.476 -17.641 -19.719 1 90.69 211 ASN B N 1
ATOM 5318 C CA . ASN B 1 211 ? 1.221 -16.797 -20.641 1 90.69 211 ASN B CA 1
ATOM 5319 C C . ASN B 1 211 ? 0.39 -16.453 -21.875 1 90.69 211 ASN B C 1
ATOM 5321 O O . ASN B 1 211 ? 0.473 -15.336 -22.391 1 90.69 211 ASN B O 1
ATOM 5325 N N . LEU B 1 212 ? -0.339 -17.391 -22.328 1 93 212 LEU B N 1
ATOM 5326 C CA . LEU B 1 212 ? -1.235 -17.156 -23.453 1 93 212 LEU B CA 1
ATOM 5327 C C . LEU B 1 212 ? -2.27 -16.094 -23.109 1 93 212 LEU B C 1
ATOM 5329 O O . LEU B 1 212 ? -2.586 -15.234 -23.938 1 93 212 LEU B O 1
ATOM 5333 N N . ALA B 1 213 ? -2.791 -16.156 -21.922 1 94.56 213 ALA B N 1
ATOM 5334 C CA . ALA B 1 213 ? -3.764 -15.172 -21.438 1 94.56 213 ALA B CA 1
ATOM 5335 C C . ALA B 1 213 ? -3.148 -13.781 -21.375 1 94.56 213 ALA B C 1
ATOM 5337 O O . ALA B 1 213 ? -3.779 -12.797 -21.781 1 94.56 213 ALA B O 1
ATOM 5338 N N . LEU B 1 214 ? -1.942 -13.734 -20.844 1 91.94 214 LEU B N 1
ATOM 5339 C CA . LEU B 1 214 ? -1.245 -12.461 -20.781 1 91.94 214 LEU B CA 1
ATOM 5340 C C . LEU B 1 214 ? -1.041 -11.867 -22.172 1 91.94 214 LEU B C 1
ATOM 5342 O O . LEU B 1 214 ? -1.198 -10.664 -22.359 1 91.94 214 LEU B O 1
ATOM 5346 N N . LEU B 1 215 ? -0.681 -12.695 -23.047 1 89.44 215 LEU B N 1
ATOM 5347 C CA . LEU B 1 215 ? -0.521 -12.258 -24.438 1 89.44 215 LEU B CA 1
ATOM 5348 C C . LEU B 1 215 ? -1.84 -11.734 -25 1 89.44 215 LEU B C 1
ATOM 5350 O O . LEU B 1 215 ? -1.87 -10.695 -25.656 1 89.44 215 LEU B O 1
ATOM 5354 N N . HIS B 1 216 ? -2.865 -12.461 -24.766 1 93.75 216 HIS B N 1
ATOM 5355 C CA . HIS B 1 216 ? -4.176 -12.023 -25.234 1 93.75 216 HIS B CA 1
ATOM 5356 C C . HIS B 1 216 ? -4.555 -10.672 -24.625 1 93.75 216 HIS B C 1
ATOM 5358 O O . HIS B 1 216 ? -5.117 -9.82 -25.312 1 93.75 216 HIS B O 1
ATOM 5364 N N . MET B 1 217 ? -4.285 -10.523 -23.359 1 94.12 217 MET B N 1
ATOM 5365 C CA . MET B 1 217 ? -4.566 -9.258 -22.703 1 94.12 217 MET B CA 1
ATOM 5366 C C . MET B 1 217 ? -3.852 -8.102 -23.391 1 94.12 217 MET B C 1
ATOM 5368 O O . MET B 1 217 ? -4.438 -7.039 -23.594 1 94.12 217 MET B O 1
ATOM 5372 N N . ARG B 1 218 ? -2.674 -8.32 -23.703 1 89.94 218 ARG B N 1
ATOM 5373 C CA . ARG B 1 218 ? -1.873 -7.289 -24.359 1 89.94 218 ARG B CA 1
ATOM 5374 C C . ARG B 1 218 ? -2.408 -6.988 -25.75 1 89.94 218 ARG B C 1
ATOM 5376 O O . ARG B 1 218 ? -2.555 -5.82 -26.125 1 89.94 218 ARG B O 1
ATOM 5383 N N . LEU B 1 219 ? -2.689 -7.984 -26.484 1 87.69 219 LEU B N 1
ATOM 5384 C CA . LEU B 1 219 ? -3.133 -7.836 -27.859 1 87.69 219 LEU B CA 1
ATOM 5385 C C . LEU B 1 219 ? -4.508 -7.172 -27.922 1 87.69 219 LEU B C 1
ATOM 5387 O O . LEU B 1 219 ? -4.797 -6.418 -28.859 1 87.69 219 LEU B O 1
ATOM 5391 N N . SER B 1 220 ? -5.289 -7.484 -26.969 1 93.38 220 SER B N 1
ATOM 5392 C CA . SER B 1 220 ? -6.648 -6.961 -26.984 1 93.38 220 SER B CA 1
ATOM 5393 C C . SER B 1 220 ? -6.727 -5.613 -26.266 1 93.38 220 SER B C 1
ATOM 5395 O O . SER B 1 220 ? -7.789 -4.984 -26.219 1 93.38 220 SER B O 1
ATOM 5397 N N . GLY B 1 221 ? -5.633 -5.199 -25.656 1 92.88 221 GLY B N 1
ATOM 5398 C CA . GLY B 1 221 ? -5.652 -3.971 -24.875 1 92.88 221 GLY B CA 1
ATOM 5399 C C . GLY B 1 221 ? -6.484 -4.074 -23.625 1 92.88 221 GLY B C 1
ATOM 5400 O O . GLY B 1 221 ? -7.148 -3.115 -23.219 1 92.88 221 GLY B O 1
ATOM 5401 N N . TYR B 1 222 ? -6.508 -5.262 -23.078 1 95.06 222 TYR B N 1
ATOM 5402 C CA . TYR B 1 222 ? -7.254 -5.434 -21.844 1 95.06 222 TYR B CA 1
ATOM 5403 C C . TYR B 1 222 ? -6.645 -4.602 -20.719 1 95.06 222 TYR B C 1
ATOM 5405 O O . TYR B 1 222 ? -5.43 -4.641 -20.5 1 95.06 222 TYR B O 1
ATOM 5413 N N . PRO B 1 223 ? -7.395 -3.9 -19.984 1 95 223 PRO B N 1
ATOM 5414 C CA . PRO B 1 223 ? -6.848 -2.844 -19.125 1 95 223 PRO B CA 1
ATOM 5415 C C . PRO B 1 223 ? -6.309 -3.377 -17.797 1 95 223 PRO B C 1
ATOM 5417 O O . PRO B 1 223 ? -5.461 -2.74 -17.172 1 95 223 PRO B O 1
ATOM 5420 N N . LEU B 1 224 ? -6.77 -4.438 -17.281 1 96.12 224 LEU B N 1
ATOM 5421 C CA . LEU B 1 224 ? -6.387 -4.965 -15.984 1 96.12 224 LEU B CA 1
ATOM 5422 C C . LEU B 1 224 ? -5.543 -6.223 -16.125 1 96.12 224 LEU B C 1
ATOM 5424 O O . LEU B 1 224 ? -6.066 -7.297 -16.438 1 96.12 224 LEU B O 1
ATOM 5428 N N . HIS B 1 225 ? -4.301 -6.125 -15.797 1 93.69 225 HIS B N 1
ATOM 5429 C CA . HIS B 1 225 ? -3.377 -7.23 -16.031 1 93.69 225 HIS B CA 1
ATOM 5430 C C . HIS B 1 225 ? -3.266 -8.117 -14.789 1 93.69 225 HIS B C 1
ATOM 5432 O O . HIS B 1 225 ? -2.199 -8.203 -14.18 1 93.69 225 HIS B O 1
ATOM 5438 N N . VAL B 1 226 ? -4.27 -8.758 -14.453 1 96 226 VAL B N 1
ATOM 5439 C CA . VAL B 1 226 ? -4.398 -9.812 -13.461 1 96 226 VAL B CA 1
ATOM 5440 C C . VAL B 1 226 ? -4.926 -11.086 -14.125 1 96 226 VAL B C 1
ATOM 5442 O O . VAL B 1 226 ? -6.066 -11.117 -14.602 1 96 226 VAL B O 1
ATOM 5445 N N . VAL B 1 227 ? -4.152 -12.055 -14.117 1 95.81 227 VAL B N 1
ATOM 5446 C CA . VAL B 1 227 ? -4.465 -13.227 -14.922 1 95.81 227 VAL B CA 1
ATOM 5447 C C . VAL B 1 227 ? -5.559 -14.047 -14.242 1 95.81 227 VAL B C 1
ATOM 5449 O O . VAL B 1 227 ? -6.406 -14.641 -14.914 1 95.81 227 VAL B O 1
ATOM 5452 N N . HIS B 1 228 ? -5.527 -14.086 -12.852 1 96.75 228 HIS B N 1
ATOM 5453 C CA . HIS B 1 228 ? -6.496 -14.906 -12.133 1 96.75 228 HIS B CA 1
ATOM 5454 C C . HIS B 1 228 ? -7.918 -14.414 -12.383 1 96.75 228 HIS B C 1
ATOM 5456 O O . HIS B 1 228 ? -8.203 -13.227 -12.227 1 96.75 228 HIS B O 1
ATOM 5462 N N . GLN B 1 229 ? -8.766 -15.352 -12.812 1 96.62 229 GLN B N 1
ATOM 5463 C CA . GLN B 1 229 ? -10.188 -15.148 -13.078 1 96.62 229 GLN B CA 1
ATOM 5464 C C . GLN B 1 229 ? -10.398 -14.258 -14.297 1 96.62 229 GLN B C 1
ATOM 5466 O O . GLN B 1 229 ? -11.453 -13.641 -14.445 1 96.62 229 GLN B O 1
ATOM 5471 N N . TYR B 1 230 ? -9.328 -14.086 -15.125 1 97.5 230 TYR B N 1
ATOM 5472 C CA . TYR B 1 230 ? -9.516 -13.516 -16.453 1 97.5 230 TYR B CA 1
ATOM 5473 C C . TYR B 1 230 ? -10.352 -14.438 -17.328 1 97.5 230 TYR B C 1
ATOM 5475 O O . TYR B 1 230 ? -10.078 -15.633 -17.422 1 97.5 230 TYR B O 1
ATOM 5483 N N . THR B 1 231 ? -11.352 -13.906 -17.922 1 97.31 231 THR B N 1
ATOM 5484 C CA . THR B 1 231 ? -12.273 -14.695 -18.734 1 97.31 231 THR B CA 1
ATOM 5485 C C . THR B 1 231 ? -12.203 -14.273 -20.203 1 97.31 231 THR B C 1
ATOM 5487 O O . THR B 1 231 ? -12.227 -13.078 -20.516 1 97.31 231 THR B O 1
ATOM 5490 N N . ILE B 1 232 ? -12.125 -15.297 -21.031 1 97.38 232 ILE B N 1
ATOM 5491 C CA . ILE B 1 232 ? -12.023 -15.086 -22.469 1 97.38 232 ILE B CA 1
ATOM 5492 C C . ILE B 1 232 ? -13.086 -15.922 -23.172 1 97.38 232 ILE B C 1
ATOM 5494 O O . ILE B 1 232 ? -13.336 -17.078 -22.797 1 97.38 232 ILE B O 1
ATOM 5498 N N . SER B 1 233 ? -13.734 -15.359 -24.172 1 97.81 233 SER B N 1
ATOM 5499 C CA . SER B 1 233 ? -14.648 -16.156 -24.984 1 97.81 233 SER B CA 1
ATOM 5500 C C . SER B 1 233 ? -13.898 -17.234 -25.766 1 97.81 233 SER B C 1
ATOM 5502 O O . SER B 1 233 ? -12.719 -17.062 -26.078 1 97.81 233 SER B O 1
ATOM 5504 N N . ALA B 1 234 ? -14.562 -18.297 -26.078 1 98 234 ALA B N 1
ATOM 5505 C CA . ALA B 1 234 ? -13.953 -19.375 -26.844 1 98 234 ALA B CA 1
ATOM 5506 C C . ALA B 1 234 ? -13.414 -18.859 -28.172 1 98 234 ALA B C 1
ATOM 5508 O O . ALA B 1 234 ? -12.336 -19.266 -28.609 1 98 234 ALA B O 1
ATOM 5509 N N . GLY B 1 235 ? -14.172 -17.984 -28.781 1 97.44 235 GLY B N 1
ATOM 5510 C CA . GLY B 1 235 ? -13.727 -17.422 -30.047 1 97.44 235 GLY B CA 1
ATOM 5511 C C . GLY B 1 235 ? -12.438 -16.641 -29.938 1 97.44 235 GLY B C 1
ATOM 5512 O O . GLY B 1 235 ? -11.523 -16.828 -30.734 1 97.44 235 GLY B O 1
ATOM 5513 N N . GLU B 1 236 ? -12.359 -15.781 -28.938 1 96.94 236 GLU B N 1
ATOM 5514 C CA . GLU B 1 236 ? -11.156 -14.984 -28.734 1 96.94 236 GLU B CA 1
ATOM 5515 C C . GLU B 1 236 ? -9.969 -15.867 -28.344 1 96.94 236 GLU B C 1
ATOM 5517 O O . GLU B 1 236 ? -8.844 -15.625 -28.781 1 96.94 236 GLU B O 1
ATOM 5522 N N . ALA B 1 237 ? -10.273 -16.797 -27.562 1 97.06 237 ALA B N 1
ATOM 5523 C CA . ALA B 1 237 ? -9.219 -17.734 -27.156 1 97.06 237 ALA B CA 1
ATOM 5524 C C . ALA B 1 237 ? -8.695 -18.516 -28.344 1 97.06 237 ALA B C 1
ATOM 5526 O O . ALA B 1 237 ? -7.488 -18.766 -28.453 1 97.06 237 ALA B O 1
ATOM 5527 N N . LEU B 1 238 ? -9.578 -18.922 -29.156 1 96.31 238 LEU B N 1
ATOM 5528 C CA . LEU B 1 238 ? -9.211 -19.656 -30.359 1 96.31 238 LEU B CA 1
ATOM 5529 C C . LEU B 1 238 ? -8.32 -18.812 -31.266 1 96.31 238 LEU B C 1
ATOM 5531 O O . LEU B 1 238 ? -7.301 -19.297 -31.766 1 96.31 238 LEU B O 1
ATOM 5535 N N . ASP B 1 239 ? -8.68 -17.594 -31.422 1 95.12 239 ASP B N 1
ATOM 5536 C CA . ASP B 1 239 ? -7.891 -16.672 -32.219 1 95.12 239 ASP B CA 1
ATOM 5537 C C . ASP B 1 239 ? -6.484 -16.484 -31.656 1 95.12 239 ASP B C 1
ATOM 5539 O O . ASP B 1 239 ? -5.5 -16.516 -32.406 1 95.12 239 ASP B O 1
ATOM 5543 N N . ALA B 1 240 ? -6.418 -16.312 -30.406 1 93.94 240 ALA B N 1
ATOM 5544 C CA . ALA B 1 240 ? -5.125 -16.141 -29.75 1 93.94 240 ALA B CA 1
ATOM 5545 C C . ALA B 1 240 ? -4.273 -17.406 -29.891 1 93.94 240 ALA B C 1
ATOM 5547 O O . ALA B 1 240 ? -3.07 -17.312 -30.156 1 93.94 240 ALA B O 1
ATOM 5548 N N . ALA B 1 241 ? -4.887 -18.516 -29.672 1 95 241 ALA B N 1
ATOM 5549 C CA . ALA B 1 241 ? -4.188 -19.781 -29.781 1 95 241 ALA B CA 1
ATOM 5550 C C . ALA B 1 241 ? -3.645 -20 -31.188 1 95 241 ALA B C 1
ATOM 5552 O O . ALA B 1 241 ? -2.496 -20.422 -31.359 1 95 241 ALA B O 1
ATOM 5553 N N . ARG B 1 242 ? -4.398 -19.719 -32.156 1 93.25 242 ARG B N 1
ATOM 5554 C CA . ARG B 1 242 ? -4 -19.906 -33.531 1 93.25 242 ARG B CA 1
ATOM 5555 C C . ARG B 1 242 ? -2.881 -18.938 -33.938 1 93.25 242 ARG B C 1
ATOM 5557 O O . ARG B 1 242 ? -1.956 -19.312 -34.656 1 93.25 242 ARG B O 1
ATOM 5564 N N . LEU B 1 243 ? -3.021 -17.781 -33.438 1 90.44 243 LEU B N 1
ATOM 5565 C CA . LEU B 1 243 ? -1.963 -16.812 -33.688 1 90.44 243 LEU B CA 1
ATOM 5566 C C . LEU B 1 243 ? -0.626 -17.312 -33.156 1 90.44 243 LEU B C 1
ATOM 5568 O O . LEU B 1 243 ? 0.39 -17.234 -33.844 1 90.44 243 LEU B O 1
ATOM 5572 N N . VAL B 1 244 ? -0.627 -17.844 -31.969 1 90.12 244 VAL B N 1
ATOM 5573 C CA . VAL B 1 244 ? 0.582 -18.312 -31.312 1 90.12 244 VAL B CA 1
ATOM 5574 C C . VAL B 1 244 ? 1.103 -19.562 -32.031 1 90.12 244 VAL B C 1
ATOM 5576 O O . VAL B 1 244 ? 2.311 -19.719 -32.219 1 90.12 244 VAL B O 1
ATOM 5579 N N . ALA B 1 245 ? 0.231 -20.406 -32.406 1 88.81 245 ALA B N 1
ATOM 5580 C CA . ALA B 1 245 ? 0.598 -21.672 -33.031 1 88.81 245 ALA B CA 1
ATOM 5581 C C . ALA B 1 245 ? 1.245 -21.453 -34.406 1 88.81 245 ALA B C 1
ATOM 5583 O O . ALA B 1 245 ? 2.002 -22.297 -34.875 1 88.81 245 ALA B O 1
ATOM 5584 N N . HIS B 1 246 ? 1.003 -20.328 -35 1 86.25 246 HIS B N 1
ATOM 5585 C CA . HIS B 1 246 ? 1.499 -20.062 -36.344 1 86.25 246 HIS B CA 1
ATOM 5586 C C . HIS B 1 246 ? 2.736 -19.172 -36.312 1 86.25 246 HIS B C 1
ATOM 5588 O O . HIS B 1 246 ? 3.332 -18.891 -37.344 1 86.25 246 HIS B O 1
ATOM 5594 N N . GLN B 1 247 ? 3.066 -18.688 -35.156 1 81.31 247 GLN B N 1
ATOM 5595 C CA . GLN B 1 247 ? 4.23 -17.812 -35.062 1 81.31 247 GLN B CA 1
ATOM 5596 C C . GLN B 1 247 ? 5.52 -18.625 -34.938 1 81.31 247 GLN B C 1
ATOM 5598 O O . GLN B 1 247 ? 5.508 -19.734 -34.406 1 81.31 247 GLN B O 1
ATOM 5603 N N . SER B 1 248 ? 6.547 -18.078 -35.531 1 76.06 248 SER B N 1
ATOM 5604 C CA . SER B 1 248 ? 7.852 -18.703 -35.375 1 76.06 248 SER B CA 1
ATOM 5605 C C . SER B 1 248 ? 8.391 -18.484 -33.969 1 76.06 248 SER B C 1
ATOM 5607 O O . SER B 1 248 ? 7.957 -17.562 -33.25 1 76.06 248 SER B O 1
ATOM 5609 N N . LYS B 1 249 ? 9.266 -19.359 -33.594 1 74.62 249 LYS B N 1
ATOM 5610 C CA . LYS B 1 249 ? 9.93 -19.219 -32.312 1 74.62 249 LYS B CA 1
ATOM 5611 C C . LYS B 1 249 ? 10.562 -17.844 -32.156 1 74.62 249 LYS B C 1
ATOM 5613 O O . LYS B 1 249 ? 10.445 -17.203 -31.109 1 74.62 249 LYS B O 1
ATOM 5618 N N . SER B 1 250 ? 11.148 -17.391 -33.188 1 74.56 250 SER B N 1
ATOM 5619 C CA . SER B 1 250 ? 11.828 -16.109 -33.188 1 74.56 250 SER B CA 1
ATOM 5620 C C . SER B 1 250 ? 10.836 -14.961 -33 1 74.56 250 SER B C 1
ATOM 5622 O O . SER B 1 250 ? 11.133 -13.992 -32.281 1 74.56 250 SER B O 1
ATOM 5624 N N . SER B 1 251 ? 9.664 -15.117 -33.5 1 76.94 251 SER B N 1
ATOM 5625 C CA . SER B 1 251 ? 8.641 -14.078 -33.406 1 76.94 251 SER B CA 1
ATOM 5626 C C . SER B 1 251 ? 8.07 -14.023 -31.984 1 76.94 251 SER B C 1
ATOM 5628 O O . SER B 1 251 ? 7.797 -12.938 -31.469 1 76.94 251 SER B O 1
ATOM 5630 N N . LEU B 1 252 ? 7.973 -15.133 -31.453 1 76.56 252 LEU B N 1
ATOM 5631 C CA . LEU B 1 252 ? 7.426 -15.203 -30.094 1 76.56 252 LEU B CA 1
ATOM 5632 C C . LEU B 1 252 ? 8.414 -14.633 -29.078 1 76.56 252 LEU B C 1
ATOM 5634 O O . LEU B 1 252 ? 8.008 -13.984 -28.109 1 76.56 252 LEU B O 1
ATOM 5638 N N . GLU B 1 253 ? 9.57 -14.828 -29.328 1 73.75 253 GLU B N 1
ATOM 5639 C CA . GLU B 1 253 ? 10.609 -14.344 -28.422 1 73.75 253 GLU B CA 1
ATOM 5640 C C . GLU B 1 253 ? 10.641 -12.82 -28.375 1 73.75 253 GLU B C 1
ATOM 5642 O O . GLU B 1 253 ? 11.133 -12.234 -27.406 1 73.75 253 GLU B O 1
ATOM 5647 N N . ARG B 1 254 ? 10.156 -12.109 -29.391 1 69.31 254 ARG B N 1
ATOM 5648 C CA . ARG B 1 254 ? 10.18 -10.656 -29.484 1 69.31 254 ARG B CA 1
ATOM 5649 C C . ARG B 1 254 ? 9.062 -10.039 -28.641 1 69.31 254 ARG B C 1
ATOM 5651 O O . ARG B 1 254 ? 9.055 -8.828 -28.391 1 69.31 254 ARG B O 1
ATOM 5658 N N . ILE B 1 255 ? 8.203 -10.953 -28.203 1 70.12 255 ILE B N 1
ATOM 5659 C CA . ILE B 1 255 ? 7.117 -10.445 -27.375 1 70.12 255 ILE B CA 1
ATOM 5660 C C . ILE B 1 255 ? 7.633 -10.133 -25.984 1 70.12 255 ILE B C 1
ATOM 5662 O O . ILE B 1 255 ? 8.328 -10.953 -25.375 1 70.12 255 ILE B O 1
ATOM 5666 N N . GLU B 1 256 ? 7.285 -8.961 -25.516 1 63.12 256 GLU B N 1
ATOM 5667 C CA . GLU B 1 256 ? 7.762 -8.531 -24.203 1 63.12 256 GLU B CA 1
ATOM 5668 C C . GLU B 1 256 ? 7.312 -9.492 -23.109 1 63.12 256 GLU B C 1
ATOM 5670 O O . GLU B 1 256 ? 6.145 -9.891 -23.062 1 63.12 256 GLU B O 1
ATOM 5675 N N . GLY B 1 257 ? 8.25 -9.945 -22.344 1 63.25 257 GLY B N 1
ATOM 5676 C CA . GLY B 1 257 ? 7.957 -10.82 -21.219 1 63.25 257 GLY B CA 1
ATOM 5677 C C . GLY B 1 257 ? 8.078 -12.289 -21.562 1 63.25 257 GLY B C 1
ATOM 5678 O O . GLY B 1 257 ? 7.949 -13.148 -20.688 1 63.25 257 GLY B O 1
ATOM 5679 N N . MET B 1 258 ? 8.461 -12.516 -22.844 1 69.69 258 MET B N 1
ATOM 5680 C CA . MET B 1 258 ? 8.555 -13.906 -23.266 1 69.69 258 MET B CA 1
ATOM 5681 C C . MET B 1 258 ? 9.984 -14.422 -23.156 1 69.69 258 MET B C 1
ATOM 5683 O O . MET B 1 258 ? 10.898 -13.883 -23.766 1 69.69 258 MET B O 1
ATOM 5687 N N . SER B 1 259 ? 10.125 -15.406 -22.266 1 66.56 259 SER B N 1
ATOM 5688 C CA . SER B 1 259 ? 11.43 -16.047 -22.172 1 66.56 259 SER B CA 1
ATOM 5689 C C . SER B 1 259 ? 11.609 -17.094 -23.266 1 66.56 259 SER B C 1
ATOM 5691 O O . SER B 1 259 ? 10.641 -17.516 -23.906 1 66.56 259 SER B O 1
ATOM 5693 N N . LYS B 1 260 ? 12.883 -17.484 -23.547 1 69.44 260 LYS B N 1
ATOM 5694 C CA . LYS B 1 260 ? 13.203 -18.516 -24.516 1 69.44 260 LYS B CA 1
ATOM 5695 C C . LYS B 1 260 ? 12.492 -19.828 -24.203 1 69.44 260 LYS B C 1
ATOM 5697 O O . LYS B 1 260 ? 11.93 -20.469 -25.094 1 69.44 260 LYS B O 1
ATOM 5702 N N . LYS B 1 261 ? 12.523 -20.125 -23.047 1 67.38 261 LYS B N 1
ATOM 5703 C CA . LYS B 1 261 ? 11.922 -21.375 -22.625 1 67.38 261 LYS B CA 1
ATOM 5704 C C . LYS B 1 261 ? 10.406 -21.359 -22.828 1 67.38 261 LYS B C 1
ATOM 5706 O O . LYS B 1 261 ? 9.812 -22.359 -23.25 1 67.38 261 LYS B O 1
ATOM 5711 N N . ARG B 1 262 ? 9.844 -20.219 -22.609 1 72.38 262 ARG B N 1
ATOM 5712 C CA . ARG B 1 262 ? 8.398 -20.078 -22.781 1 72.38 262 ARG B CA 1
ATOM 5713 C C . ARG B 1 262 ? 8.031 -20.141 -24.266 1 72.38 262 ARG B C 1
ATOM 5715 O O . ARG B 1 262 ? 7.008 -20.734 -24.625 1 72.38 262 ARG B O 1
ATOM 5722 N N . SER B 1 263 ? 8.906 -19.688 -25 1 78.62 263 SER B N 1
ATOM 5723 C CA . SER B 1 263 ? 8.633 -19.641 -26.438 1 78.62 263 SER B CA 1
ATOM 5724 C C . SER B 1 263 ? 8.656 -21.031 -27.047 1 78.62 263 SER B C 1
ATOM 5726 O O . SER B 1 263 ? 7.996 -21.281 -28.062 1 78.62 263 SER B O 1
ATOM 5728 N N . GLU B 1 264 ? 9.273 -21.891 -26.375 1 78.56 264 GLU B N 1
ATOM 5729 C CA . GLU B 1 264 ? 9.391 -23.25 -26.906 1 78.56 264 GLU B CA 1
ATOM 5730 C C . GLU B 1 264 ? 8.125 -24.062 -26.625 1 78.56 264 GLU B C 1
ATOM 5732 O O . GLU B 1 264 ? 7.75 -24.922 -27.422 1 78.56 264 GLU B O 1
ATOM 5737 N N . THR B 1 265 ? 7.449 -23.797 -25.578 1 83 265 THR B N 1
ATOM 5738 C CA . THR B 1 265 ? 6.344 -24.656 -25.156 1 83 265 THR B CA 1
ATOM 5739 C C . THR B 1 265 ? 5.004 -24 -25.5 1 83 265 THR B C 1
ATOM 5741 O O . THR B 1 265 ? 3.984 -24.688 -25.609 1 83 265 THR B O 1
ATOM 5744 N N . LEU B 1 266 ? 4.969 -22.766 -25.734 1 89.5 266 LEU B N 1
ATOM 5745 C CA . LEU B 1 266 ? 3.736 -22 -25.859 1 89.5 266 LEU B CA 1
ATOM 5746 C C . LEU B 1 266 ? 2.926 -22.453 -27.062 1 89.5 266 LEU B C 1
ATOM 5748 O O . LEU B 1 266 ? 1.701 -22.578 -26.984 1 89.5 266 LEU B O 1
ATOM 5752 N N . PRO B 1 267 ? 3.6 -22.781 -28.203 1 91.5 267 PRO B N 1
ATOM 5753 C CA . PRO B 1 267 ? 2.812 -23.219 -29.359 1 91.5 267 PRO B CA 1
ATOM 5754 C C . PRO B 1 267 ? 2.096 -24.547 -29.094 1 91.5 267 PRO B C 1
ATOM 5756 O O . PRO B 1 267 ? 0.981 -24.75 -29.594 1 91.5 267 PRO B O 1
ATOM 5759 N N . TYR B 1 268 ? 2.721 -25.438 -28.344 1 92.75 268 TYR B N 1
ATOM 5760 C CA . TYR B 1 268 ? 2.082 -26.703 -27.984 1 92.75 268 TYR B CA 1
ATOM 5761 C C . TYR B 1 268 ? 0.842 -26.469 -27.141 1 92.75 268 TYR B C 1
ATOM 5763 O O . TYR B 1 268 ? -0.217 -27.047 -27.391 1 92.75 268 TYR B O 1
ATOM 5771 N N . ALA B 1 269 ? 1.045 -25.609 -26.172 1 94.94 269 ALA B N 1
ATOM 5772 C CA . ALA B 1 269 ? -0.057 -25.281 -25.281 1 94.94 269 ALA B CA 1
ATOM 5773 C C . ALA B 1 269 ? -1.214 -24.625 -26.031 1 94.94 269 ALA B C 1
ATOM 5775 O O . ALA B 1 269 ? -2.381 -24.859 -25.719 1 94.94 269 ALA B O 1
ATOM 5776 N N . ALA B 1 270 ? -0.898 -23.812 -27 1 96.31 270 ALA B N 1
ATOM 5777 C CA . ALA B 1 270 ? -1.9 -23.156 -27.812 1 96.31 270 ALA B CA 1
ATOM 5778 C C . ALA B 1 270 ? -2.725 -24.156 -28.609 1 96.31 270 ALA B C 1
ATOM 5780 O O . ALA B 1 270 ? -3.953 -24.062 -28.672 1 96.31 270 ALA B O 1
ATOM 5781 N N . ILE B 1 271 ? -2.094 -25.109 -29.172 1 96.94 271 ILE B N 1
ATOM 5782 C CA . ILE B 1 271 ? -2.775 -26.125 -29.969 1 96.94 271 ILE B CA 1
ATOM 5783 C C . ILE B 1 271 ? -3.67 -26.969 -29.078 1 96.94 271 ILE B C 1
ATOM 5785 O O . ILE B 1 271 ? -4.781 -27.344 -29.469 1 96.94 271 ILE B O 1
ATOM 5789 N N . VAL B 1 272 ? -3.141 -27.281 -27.922 1 98.06 272 VAL B N 1
ATOM 5790 C CA . VAL B 1 272 ? -3.938 -28.078 -27 1 98.06 272 VAL B CA 1
ATOM 5791 C C . VAL B 1 272 ? -5.207 -27.312 -26.625 1 98.06 272 VAL B C 1
ATOM 5793 O O . VAL B 1 272 ? -6.293 -27.891 -26.578 1 98.06 272 VAL B O 1
ATOM 5796 N N . LEU B 1 273 ? -5.082 -26.031 -26.359 1 98.25 273 LEU B N 1
ATOM 5797 C CA . LEU B 1 273 ? -6.246 -25.219 -26.016 1 98.25 273 LEU B CA 1
ATOM 5798 C C . LEU B 1 273 ? -7.23 -25.156 -27.188 1 98.25 273 LEU B C 1
ATOM 5800 O O . LEU B 1 273 ? -8.445 -25.266 -26.984 1 98.25 273 LEU B O 1
ATOM 5804 N N . GLU B 1 274 ? -6.699 -24.969 -28.359 1 97.75 274 GLU B N 1
ATOM 5805 C CA . GLU B 1 274 ? -7.52 -24.984 -29.578 1 97.75 274 GLU B CA 1
ATOM 5806 C C . GLU B 1 274 ? -8.32 -26.281 -29.672 1 97.75 274 GLU B C 1
ATOM 5808 O O . GLU B 1 274 ? -9.531 -26.25 -29.922 1 97.75 274 GLU B O 1
ATOM 5813 N N . THR B 1 275 ? -7.633 -27.359 -29.484 1 98.38 275 THR B N 1
ATOM 5814 C CA . THR B 1 275 ? -8.25 -28.688 -29.578 1 98.38 275 THR B CA 1
ATOM 5815 C C . THR B 1 275 ? -9.328 -28.844 -28.516 1 98.38 275 THR B C 1
ATOM 5817 O O . THR B 1 275 ? -10.398 -29.391 -28.781 1 98.38 275 THR B O 1
ATOM 5820 N N . LEU B 1 276 ? -9.031 -28.391 -27.297 1 98.69 276 LEU B N 1
ATOM 5821 C CA . LEU B 1 276 ? -9.992 -28.453 -26.219 1 98.69 276 LEU B CA 1
ATOM 5822 C C . LEU B 1 276 ? -11.25 -27.656 -26.547 1 98.69 276 LEU B C 1
ATOM 5824 O O . LEU B 1 276 ? -12.367 -28.125 -26.312 1 98.69 276 LEU B O 1
ATOM 5828 N N . ILE B 1 277 ? -11.078 -26.438 -27.031 1 98.44 277 ILE B N 1
ATOM 5829 C CA . ILE B 1 277 ? -12.195 -25.562 -27.359 1 98.44 277 ILE B CA 1
ATOM 5830 C C . ILE B 1 277 ? -13.117 -26.25 -28.375 1 98.44 277 ILE B C 1
ATOM 5832 O O . ILE B 1 277 ? -14.336 -26.266 -28.203 1 98.44 277 ILE B O 1
ATOM 5836 N N . GLU B 1 278 ? -12.523 -26.859 -29.328 1 97.88 278 GLU B N 1
ATOM 5837 C CA . GLU B 1 278 ? -13.281 -27.453 -30.422 1 97.88 278 GLU B CA 1
ATOM 5838 C C . GLU B 1 278 ? -13.945 -28.766 -29.984 1 97.88 278 GLU B C 1
ATOM 5840 O O . GLU B 1 278 ? -15.148 -28.953 -30.188 1 97.88 278 GLU B O 1
ATOM 5845 N N . GLN B 1 279 ? -13.195 -29.609 -29.328 1 98.12 279 GLN B N 1
ATOM 5846 C CA . GLN B 1 279 ? -13.695 -30.953 -29.078 1 98.12 279 GLN B CA 1
ATOM 5847 C C . GLN B 1 279 ? -14.586 -30.969 -27.844 1 98.12 279 GLN B C 1
ATOM 5849 O O . GLN B 1 279 ? -15.508 -31.797 -27.75 1 98.12 279 GLN B O 1
ATOM 5854 N N . LEU B 1 280 ? -14.344 -30.109 -26.891 1 98.19 280 LEU B N 1
ATOM 5855 C CA . LEU B 1 280 ? -15.195 -30.062 -25.719 1 98.19 280 LEU B CA 1
ATOM 5856 C C . LEU B 1 280 ? -16.344 -29.062 -25.906 1 98.19 280 LEU B C 1
ATOM 5858 O O . LEU B 1 280 ? -17.234 -28.969 -25.062 1 98.19 280 LEU B O 1
ATOM 5862 N N . GLN B 1 281 ? -16.328 -28.297 -26.984 1 97.88 281 GLN B N 1
ATOM 5863 C CA . GLN B 1 281 ? -17.328 -27.297 -27.312 1 97.88 281 GLN B CA 1
ATOM 5864 C C . GLN B 1 281 ? -17.422 -26.219 -26.234 1 97.88 281 GLN B C 1
ATOM 5866 O O . GLN B 1 281 ? -18.5 -25.938 -25.719 1 97.88 281 GLN B O 1
ATOM 5871 N N . LEU B 1 282 ? -16.297 -25.75 -25.922 1 98.44 282 LEU B N 1
ATOM 5872 C CA . LEU B 1 282 ? -16.203 -24.734 -24.875 1 98.44 282 LEU B CA 1
ATOM 5873 C C . LEU B 1 282 ? -16.797 -23.406 -25.359 1 98.44 282 LEU B C 1
ATOM 5875 O O . LEU B 1 282 ? -16.781 -23.109 -26.547 1 98.44 282 LEU B O 1
ATOM 5879 N N . LYS B 1 283 ? -17.344 -22.609 -24.453 1 98.44 283 LYS B N 1
ATOM 5880 C CA . LYS B 1 283 ? -17.859 -21.281 -24.75 1 98.44 283 LYS B CA 1
ATOM 5881 C C . LYS B 1 283 ? -17.016 -20.203 -24.078 1 98.44 283 LYS B C 1
ATOM 5883 O O . LYS B 1 283 ? -16.922 -19.078 -24.562 1 98.44 283 LYS B O 1
ATOM 5888 N N . ARG B 1 284 ? -16.469 -20.625 -22.938 1 97.75 284 ARG B N 1
ATOM 5889 C CA . ARG B 1 284 ? -15.711 -19.656 -22.141 1 97.75 284 ARG B CA 1
ATOM 5890 C C . ARG B 1 284 ? -14.508 -20.328 -21.484 1 97.75 284 ARG B C 1
ATOM 5892 O O . ARG B 1 284 ? -14.594 -21.453 -21 1 97.75 284 ARG B O 1
ATOM 5899 N N . ILE B 1 285 ? -13.398 -19.547 -21.469 1 98.44 285 ILE B N 1
ATOM 5900 C CA . ILE B 1 285 ? -12.188 -19.984 -20.781 1 98.44 285 ILE B CA 1
ATOM 5901 C C . ILE B 1 285 ? -11.883 -19.031 -19.625 1 98.44 285 ILE B C 1
ATOM 5903 O O . ILE B 1 285 ? -11.836 -17.812 -19.812 1 98.44 285 ILE B O 1
ATOM 5907 N N . GLU B 1 286 ? -11.734 -19.547 -18.469 1 98.12 286 GLU B N 1
ATOM 5908 C CA . GLU B 1 286 ? -11.312 -18.781 -17.297 1 98.12 286 GLU B CA 1
ATOM 5909 C C . GLU B 1 286 ? -9.938 -19.234 -16.812 1 98.12 286 GLU B C 1
ATOM 5911 O O . GLU B 1 286 ? -9.719 -20.438 -16.594 1 98.12 286 GLU B O 1
ATOM 5916 N N . ILE B 1 287 ? -9.062 -18.297 -16.609 1 98.06 287 ILE B N 1
ATOM 5917 C CA . ILE B 1 287 ? -7.703 -18.641 -16.203 1 98.06 287 ILE B CA 1
ATOM 5918 C C . ILE B 1 287 ? -7.617 -18.672 -14.68 1 98.06 287 ILE B C 1
ATOM 5920 O O . ILE B 1 287 ? -8.117 -17.766 -14.008 1 98.06 287 ILE B O 1
ATOM 5924 N N . SER B 1 288 ? -6.984 -19.672 -14.141 1 98 288 SER B N 1
ATOM 5925 C CA . SER B 1 288 ? -6.777 -19.766 -12.695 1 98 288 SER B CA 1
ATOM 5926 C C . SER B 1 288 ? -5.297 -19.688 -12.34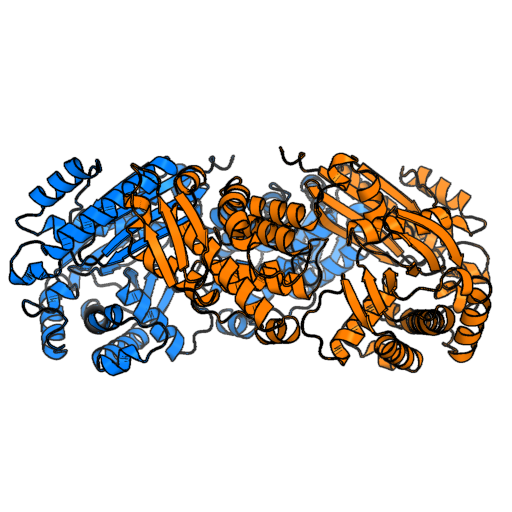4 1 98 288 SER B C 1
ATOM 5928 O O . SER B 1 288 ? -4.484 -20.422 -12.906 1 98 288 SER B O 1
ATOM 5930 N N . ALA B 1 289 ? -5.016 -18.828 -11.469 1 96.19 289 ALA B N 1
ATOM 5931 C CA . ALA B 1 289 ? -3.658 -18.781 -10.938 1 96.19 289 ALA B CA 1
ATOM 5932 C C . ALA B 1 289 ? -3.465 -19.812 -9.828 1 96.19 289 ALA B C 1
ATOM 5934 O O . ALA B 1 289 ? -2.34 -20.047 -9.391 1 96.19 289 ALA B O 1
ATOM 5935 N N . TYR B 1 290 ? -4.551 -20.438 -9.375 1 97 290 TYR B N 1
ATOM 5936 C CA . TYR B 1 290 ? -4.516 -21.484 -8.359 1 97 290 TYR B CA 1
ATOM 5937 C C . TYR B 1 290 ? -4.512 -22.859 -9 1 97 290 TYR B C 1
ATOM 5939 O O . TYR B 1 290 ? -5.273 -23.125 -9.938 1 97 290 TYR B O 1
ATOM 5947 N N . GLY B 1 291 ? -3.641 -23.625 -8.57 1 96.69 291 GLY B N 1
ATOM 5948 C CA . GLY B 1 291 ? -3.52 -24.984 -9.062 1 96.69 291 GLY B CA 1
ATOM 5949 C C . GLY B 1 291 ? -3.25 -26 -7.965 1 96.69 291 GLY B C 1
ATOM 5950 O O . GLY B 1 291 ? -3.838 -25.922 -6.883 1 96.69 291 GLY B O 1
ATOM 5951 N N . VAL B 1 292 ? -2.422 -26.906 -8.266 1 97.25 292 VAL B N 1
ATOM 5952 C CA . VAL B 1 292 ? -2.146 -28.047 -7.395 1 97.25 292 VAL B CA 1
ATOM 5953 C C . VAL B 1 292 ? -1.597 -27.547 -6.055 1 97.25 292 VAL B C 1
ATOM 5955 O O . VAL B 1 292 ? -2.002 -28.031 -4.996 1 97.25 292 VAL B O 1
ATOM 5958 N N . ARG B 1 293 ? -0.75 -26.547 -6.008 1 97.56 293 ARG B N 1
ATOM 5959 C CA . ARG B 1 293 ? -0.124 -26.062 -4.777 1 97.56 293 ARG B CA 1
ATOM 5960 C C . ARG B 1 293 ? -1.161 -25.484 -3.828 1 97.56 293 ARG B C 1
ATOM 5962 O O . ARG B 1 293 ? -1.197 -25.828 -2.646 1 97.56 293 ARG B O 1
ATOM 5969 N N . GLU B 1 294 ? -1.981 -24.656 -4.355 1 97.5 294 GLU B N 1
ATOM 5970 C CA . GLU B 1 294 ? -3.041 -24.062 -3.553 1 97.5 294 GLU B CA 1
ATOM 5971 C C . GLU B 1 294 ? -4.086 -25.094 -3.148 1 97.5 294 GLU B C 1
ATOM 5973 O O . GLU B 1 294 ? -4.68 -25 -2.074 1 97.5 294 GLU B O 1
ATOM 5978 N N . GLY B 1 295 ? -4.281 -26.094 -4.09 1 97.44 295 GLY B N 1
ATOM 5979 C CA . GLY B 1 295 ? -5.188 -27.172 -3.75 1 97.44 295 GLY B CA 1
ATOM 5980 C C . GLY B 1 295 ? -4.746 -27.953 -2.529 1 97.44 295 GLY B C 1
ATOM 5981 O O . GLY B 1 295 ? -5.57 -28.297 -1.675 1 97.44 295 GLY B O 1
ATOM 5982 N N . LEU B 1 296 ? -3.453 -28.219 -2.469 1 97.81 296 LEU B N 1
ATOM 5983 C CA . LEU B 1 296 ? -2.893 -28.922 -1.323 1 97.81 296 LEU B CA 1
ATOM 5984 C C . LEU B 1 296 ? -3.107 -28.125 -0.038 1 97.81 296 LEU B C 1
ATOM 5986 O O . LEU B 1 296 ? -3.521 -28.688 0.979 1 97.81 296 LEU B O 1
ATOM 5990 N N . LEU B 1 297 ? -2.854 -26.828 -0.069 1 97.5 297 LEU B N 1
ATOM 5991 C CA . LEU B 1 297 ? -3.021 -25.969 1.093 1 97.5 297 LEU B CA 1
ATOM 5992 C C . LEU B 1 297 ? -4.48 -25.922 1.529 1 97.5 297 LEU B C 1
ATOM 5994 O O . LEU B 1 297 ? -4.785 -26.062 2.715 1 97.5 297 LEU B O 1
ATOM 5998 N N . PHE B 1 298 ? -5.348 -25.766 0.562 1 96.75 298 PHE B N 1
ATOM 5999 C CA . PHE B 1 298 ? -6.77 -25.578 0.828 1 96.75 298 PHE B CA 1
ATOM 6000 C C . PHE B 1 298 ? -7.367 -26.844 1.449 1 96.75 298 PHE B C 1
ATOM 6002 O O . PHE B 1 298 ? -8.117 -26.766 2.424 1 96.75 298 PHE B O 1
ATOM 6009 N N . GLU B 1 299 ? -7.023 -27.922 0.859 1 95.94 299 GLU B N 1
ATOM 6010 C CA . GLU B 1 299 ? -7.559 -29.172 1.369 1 95.94 299 GLU B CA 1
ATOM 6011 C C . GLU B 1 299 ? -7.082 -29.438 2.797 1 95.94 299 GLU B C 1
ATOM 6013 O O . GLU B 1 299 ? -7.797 -30.062 3.59 1 95.94 299 GLU B O 1
ATOM 6018 N N . ALA B 1 300 ? -5.941 -28.984 3.121 1 95.81 300 ALA B N 1
ATOM 6019 C CA . ALA B 1 300 ? -5.363 -29.219 4.441 1 95.81 300 ALA B CA 1
ATOM 6020 C C . ALA B 1 300 ? -5.973 -28.297 5.484 1 95.81 300 ALA B C 1
ATOM 6022 O O . ALA B 1 300 ? -5.824 -28.516 6.688 1 95.81 300 ALA B O 1
ATOM 6023 N N . MET B 1 301 ? -6.691 -27.266 5.078 1 95.25 301 MET B N 1
ATOM 6024 C CA . MET B 1 301 ? -7.344 -26.359 6.016 1 95.25 301 MET B CA 1
ATOM 6025 C C . MET B 1 301 ? -8.484 -27.047 6.75 1 95.25 301 MET B C 1
ATOM 6027 O O . MET B 1 301 ? -9.133 -27.938 6.195 1 95.25 301 MET B O 1
ATOM 6031 N N . PRO B 1 302 ? -8.766 -26.656 7.98 1 94.69 302 PRO B N 1
ATOM 6032 C CA . PRO B 1 302 ? -9.961 -27.156 8.648 1 94.69 302 PRO B CA 1
ATOM 6033 C C . PRO B 1 302 ? -11.25 -26.859 7.883 1 94.69 302 PRO B C 1
ATOM 6035 O O . PRO B 1 302 ? -11.375 -25.797 7.281 1 94.69 302 PRO B O 1
ATOM 6038 N N . PRO B 1 303 ? -12.203 -27.734 7.926 1 94.06 303 PRO B N 1
ATOM 6039 C CA . PRO B 1 303 ? -13.445 -27.562 7.176 1 94.06 303 PRO B CA 1
ATOM 6040 C C . PRO B 1 303 ? -14.125 -26.219 7.453 1 94.06 303 PRO B C 1
ATOM 6042 O O . PRO B 1 303 ? -14.656 -25.594 6.535 1 94.06 303 PRO B O 1
ATOM 6045 N N . ARG B 1 304 ? -14.086 -25.797 8.641 1 94.5 304 ARG B N 1
ATOM 6046 C CA . ARG B 1 304 ? -14.711 -24.516 8.992 1 94.5 304 ARG B CA 1
ATOM 6047 C C . ARG B 1 304 ? -14.062 -23.359 8.242 1 94.5 304 ARG B C 1
ATOM 6049 O O . ARG B 1 304 ? -14.742 -22.422 7.84 1 94.5 304 ARG B O 1
ATOM 6056 N N . VAL B 1 305 ? -12.758 -23.422 8.094 1 94.75 305 VAL B N 1
ATOM 6057 C CA . VAL B 1 305 ? -12.016 -22.375 7.41 1 94.75 305 VAL B CA 1
ATOM 6058 C C . VAL B 1 305 ? -12.281 -22.453 5.906 1 94.75 305 VAL B C 1
ATOM 6060 O O . VAL B 1 305 ? -12.469 -21.422 5.25 1 94.75 305 VAL B O 1
ATOM 6063 N N . ARG B 1 306 ? -12.367 -23.641 5.344 1 93.62 306 ARG B N 1
ATOM 6064 C CA . ARG B 1 306 ? -12.633 -23.844 3.922 1 93.62 306 ARG B CA 1
ATOM 6065 C C . ARG B 1 306 ? -13.992 -23.281 3.535 1 93.62 306 ARG B C 1
ATOM 6067 O O . ARG B 1 306 ? -14.18 -22.812 2.404 1 93.62 306 ARG B O 1
ATOM 6074 N N . GLY B 1 307 ? -14.906 -23.266 4.523 1 93.31 307 GLY B N 1
ATOM 6075 C CA . GLY B 1 307 ? -16.266 -22.828 4.262 1 93.31 307 GLY B CA 1
ATOM 6076 C C . GLY B 1 307 ? -16.422 -21.328 4.273 1 93.31 307 GLY B C 1
ATOM 6077 O O . GLY B 1 307 ? -17.438 -20.797 3.793 1 93.31 307 GLY B O 1
ATOM 6078 N N . LEU B 1 308 ? -15.445 -20.609 4.691 1 95.06 308 LEU B N 1
ATOM 6079 C CA . LEU B 1 308 ? -15.508 -19.156 4.75 1 95.06 308 LEU B CA 1
ATOM 6080 C C . LEU B 1 308 ? -15.375 -18.547 3.355 1 95.06 308 LEU B C 1
ATOM 6082 O O . LEU B 1 308 ? -14.75 -19.141 2.475 1 95.06 308 LEU B O 1
ATOM 6086 N N . ASP B 1 309 ? -15.953 -17.375 3.17 1 96.31 309 ASP B N 1
ATOM 6087 C CA . ASP B 1 309 ? -15.82 -16.688 1.896 1 96.31 309 ASP B CA 1
ATOM 6088 C C . ASP B 1 309 ? -14.406 -16.125 1.714 1 96.31 309 ASP B C 1
ATOM 6090 O O . ASP B 1 309 ? -13.93 -15.344 2.531 1 96.31 309 ASP B O 1
ATOM 6094 N N . PRO B 1 310 ? -13.734 -16.547 0.695 1 96.75 310 PRO B N 1
ATOM 6095 C CA . PRO B 1 310 ? -12.328 -16.156 0.571 1 96.75 310 PRO B CA 1
ATOM 6096 C C . PRO B 1 310 ? -12.156 -14.648 0.356 1 96.75 310 PRO B C 1
ATOM 6098 O O . PRO B 1 310 ? -11.141 -14.078 0.759 1 96.75 310 PRO B O 1
ATOM 6101 N N . LEU B 1 311 ? -13.117 -14.008 -0.287 1 98 311 LEU B N 1
ATOM 6102 C CA . LEU B 1 311 ? -13 -12.57 -0.52 1 98 311 LEU B CA 1
ATOM 6103 C C . LEU B 1 311 ? -13.141 -11.797 0.786 1 98 311 LEU B C 1
ATOM 6105 O O . LEU B 1 311 ? -12.32 -10.922 1.081 1 98 311 LEU B O 1
ATOM 6109 N N . ILE B 1 312 ? -14.148 -12.102 1.581 1 97.44 312 ILE B N 1
ATOM 6110 C CA . ILE B 1 312 ? -14.352 -11.438 2.863 1 97.44 312 ILE B CA 1
ATOM 6111 C C . ILE B 1 312 ? -13.133 -11.672 3.762 1 97.44 312 ILE B C 1
ATOM 6113 O O . ILE B 1 312 ? -12.609 -10.727 4.359 1 97.44 312 ILE B O 1
ATOM 6117 N N . GLU B 1 313 ? -12.68 -12.922 3.76 1 96.31 313 GLU B N 1
ATOM 6118 C CA . GLU B 1 313 ? -11.562 -13.281 4.625 1 96.31 313 GLU B CA 1
ATOM 6119 C C . GLU B 1 313 ? -10.273 -12.609 4.16 1 96.31 313 GLU B C 1
ATOM 6121 O O . GLU B 1 313 ? -9.477 -12.148 4.977 1 96.31 313 GLU B O 1
ATOM 6126 N N . GLY B 1 314 ? -10.07 -12.633 2.887 1 96.69 314 GLY B N 1
ATOM 6127 C CA . GLY B 1 314 ? -8.883 -11.984 2.352 1 96.69 314 GLY B CA 1
ATOM 6128 C C . GLY B 1 314 ? -8.867 -10.484 2.596 1 96.69 314 GLY B C 1
ATOM 6129 O O . GLY B 1 314 ? -7.84 -9.922 2.979 1 96.69 314 GLY B O 1
ATOM 6130 N N . CYS B 1 315 ? -10.008 -9.797 2.338 1 97.56 315 CYS B N 1
ATOM 6131 C CA . CYS B 1 315 ? -10.125 -8.359 2.596 1 97.56 315 CYS B CA 1
ATOM 6132 C C . CYS B 1 315 ? -9.961 -8.062 4.078 1 97.56 315 CYS B C 1
ATOM 6134 O O . CYS B 1 315 ? -9.352 -7.055 4.449 1 97.56 315 CYS B O 1
ATOM 6136 N N . GLY B 1 316 ? -10.508 -8.938 4.883 1 95.81 316 GLY B N 1
ATOM 6137 C CA . GLY B 1 316 ? -10.32 -8.789 6.32 1 95.81 316 GLY B CA 1
ATOM 6138 C C . GLY B 1 316 ? -8.875 -8.891 6.75 1 95.81 316 GLY B C 1
ATOM 6139 O O . GLY B 1 316 ? -8.406 -8.094 7.574 1 95.81 316 GLY B O 1
ATOM 6140 N N . ALA B 1 317 ? -8.203 -9.852 6.219 1 94 317 ALA B N 1
ATOM 6141 C CA . ALA B 1 317 ? -6.797 -10.047 6.555 1 94 317 ALA B CA 1
ATOM 6142 C C . ALA B 1 317 ? -5.953 -8.859 6.113 1 94 317 ALA B C 1
ATOM 6144 O O . ALA B 1 317 ? -5.098 -8.383 6.859 1 94 317 ALA B O 1
ATOM 6145 N N . LEU B 1 318 ? -6.223 -8.398 4.918 1 93.88 318 LEU B N 1
ATOM 6146 C CA . LEU B 1 318 ? -5.484 -7.262 4.391 1 93.88 318 LEU B CA 1
ATOM 6147 C C . LEU B 1 318 ? -5.805 -5.992 5.176 1 93.88 318 LEU B C 1
ATOM 6149 O O . LEU B 1 318 ? -4.898 -5.234 5.535 1 93.88 318 LEU B O 1
ATOM 6153 N N . GLY B 1 319 ? -7.082 -5.734 5.426 1 92.88 319 GLY B N 1
ATOM 6154 C CA . GLY B 1 319 ? -7.516 -4.57 6.18 1 92.88 319 GLY B CA 1
ATOM 6155 C C . GLY B 1 319 ? -6.98 -4.547 7.602 1 92.88 319 GLY B C 1
ATOM 6156 O O . GLY B 1 319 ? -6.609 -3.486 8.109 1 92.88 319 GLY B O 1
ATOM 6157 N N . HIS B 1 320 ? -6.918 -5.672 8.188 1 88.5 320 HIS B N 1
ATOM 6158 C CA . HIS B 1 320 ? -6.418 -5.801 9.555 1 88.5 320 HIS B CA 1
ATOM 6159 C C . HIS B 1 320 ? -4.941 -5.434 9.641 1 88.5 320 HIS B C 1
ATOM 6161 O O . HIS B 1 320 ? -4.52 -4.742 10.57 1 88.5 320 HIS B O 1
ATOM 6167 N N . ARG B 1 321 ? -4.273 -5.836 8.727 1 87.56 321 ARG B N 1
ATOM 6168 C CA . ARG B 1 321 ? -2.832 -5.617 8.742 1 87.56 321 ARG B CA 1
ATOM 6169 C C . ARG B 1 321 ? -2.496 -4.148 8.508 1 87.56 321 ARG B C 1
ATOM 6171 O O . ARG B 1 321 ? -1.606 -3.6 9.164 1 87.56 321 ARG B O 1
ATOM 6178 N N . GLN B 1 322 ? -3.141 -3.549 7.672 1 88 322 GLN B N 1
ATOM 6179 C CA . GLN B 1 322 ? -2.799 -2.178 7.309 1 88 322 GLN B CA 1
ATOM 6180 C C . GLN B 1 322 ? -3.561 -1.173 8.164 1 88 322 GLN B C 1
ATOM 6182 O O . GLN B 1 322 ? -3.201 0.004 8.219 1 88 322 GLN B O 1
ATOM 6187 N N . GLY B 1 323 ? -4.586 -1.669 8.82 1 86.38 323 GLY B N 1
ATOM 6188 C CA . GLY B 1 323 ? -5.414 -0.787 9.633 1 86.38 323 GLY B CA 1
ATOM 6189 C C . GLY B 1 323 ? -4.941 -0.669 11.062 1 86.38 323 GLY B C 1
ATOM 6190 O O . GLY B 1 323 ? -3.846 -1.125 11.406 1 86.38 323 GLY B O 1
ATOM 6191 N N . VAL B 1 324 ? -5.75 0.095 11.859 1 81.5 324 VAL B N 1
ATOM 6192 C CA . VAL B 1 324 ? -5.406 0.281 13.266 1 81.5 324 VAL B CA 1
ATOM 6193 C C . VAL B 1 324 ? -6.555 -0.198 14.148 1 81.5 324 VAL B C 1
ATOM 6195 O O . VAL B 1 324 ? -6.402 -0.326 15.359 1 81.5 324 VAL B O 1
ATOM 6198 N N . ALA B 1 325 ? -7.676 -0.458 13.461 1 84.38 325 ALA B N 1
ATOM 6199 C CA . ALA B 1 325 ? -8.859 -0.856 14.219 1 84.38 325 ALA B CA 1
ATOM 6200 C C . ALA B 1 325 ? -9.484 -2.125 13.633 1 84.38 325 ALA B C 1
ATOM 6202 O O . ALA B 1 325 ? -10.25 -2.064 12.672 1 84.38 325 ALA B O 1
ATOM 6203 N N . ASP B 1 326 ? -9.398 -3.219 14.297 1 85.38 326 ASP B N 1
ATOM 6204 C CA . ASP B 1 326 ? -9.82 -4.516 13.773 1 85.38 326 ASP B CA 1
ATOM 6205 C C . ASP B 1 326 ? -11.344 -4.617 13.719 1 85.38 326 ASP B C 1
ATOM 6207 O O . ASP B 1 326 ? -11.891 -5.297 12.852 1 85.38 326 ASP B O 1
ATOM 6211 N N . GLU B 1 327 ? -11.969 -3.879 14.594 1 93.06 327 GLU B N 1
ATOM 6212 C CA . GLU B 1 327 ? -13.414 -4.027 14.711 1 93.06 327 GLU B CA 1
ATOM 6213 C C . GLU B 1 327 ? -14.148 -3.062 13.781 1 93.06 327 GLU B C 1
ATOM 6215 O O . GLU B 1 327 ? -15.359 -3.16 13.609 1 93.06 327 GLU B O 1
ATOM 6220 N N . LEU B 1 328 ? -13.453 -2.209 13.18 1 94.69 328 LEU B N 1
ATOM 6221 C CA . LEU B 1 328 ? -14.102 -1.189 12.359 1 94.69 328 LEU B CA 1
ATOM 6222 C C . LEU B 1 328 ? -14.828 -1.822 11.18 1 94.69 328 LEU B C 1
ATOM 6224 O O . LEU B 1 328 ? -15.977 -1.488 10.898 1 94.69 328 LEU B O 1
ATOM 6228 N N . GLY B 1 329 ? -14.188 -2.76 10.484 1 96.19 329 GLY B N 1
ATOM 6229 C CA . GLY B 1 329 ? -14.773 -3.402 9.32 1 96.19 329 GLY B CA 1
ATOM 6230 C C . GLY B 1 329 ? -16.125 -4.047 9.609 1 96.19 329 GLY B C 1
ATOM 6231 O O . GLY B 1 329 ? -17.125 -3.684 9.008 1 96.19 329 GLY B O 1
ATOM 6232 N N . PRO B 1 330 ? -16.125 -4.93 10.562 1 96.44 330 PRO B N 1
ATOM 6233 C CA . PRO B 1 330 ? -17.391 -5.57 10.938 1 96.44 330 PRO B CA 1
ATOM 6234 C C . PRO B 1 330 ? -18.453 -4.566 11.391 1 96.44 330 PRO B C 1
ATOM 6236 O O . PRO B 1 330 ? -19.641 -4.73 11.078 1 96.44 330 PRO B O 1
ATOM 6239 N N . ALA B 1 331 ? -18.047 -3.543 12.102 1 97.5 331 ALA B N 1
ATOM 6240 C CA . ALA B 1 331 ? -19 -2.533 12.562 1 97.5 331 ALA B CA 1
ATOM 6241 C C . ALA B 1 331 ? -19.609 -1.775 11.383 1 97.5 331 ALA B C 1
ATOM 6243 O O . ALA B 1 331 ? -20.812 -1.498 11.375 1 97.5 331 ALA B O 1
ATOM 6244 N N . LEU B 1 332 ? -18.766 -1.416 10.461 1 98.31 332 LEU B N 1
ATOM 6245 C CA . LEU B 1 332 ? -19.25 -0.743 9.258 1 98.31 332 LEU B CA 1
ATOM 6246 C C . LEU B 1 332 ? -20.219 -1.629 8.492 1 98.31 332 LEU B C 1
ATOM 6248 O O . LEU B 1 332 ? -21.25 -1.153 8.016 1 98.31 332 LEU B O 1
ATOM 6252 N N . ASP B 1 333 ? -19.844 -2.879 8.344 1 98.12 333 ASP B N 1
ATOM 6253 C CA . ASP B 1 333 ? -20.703 -3.844 7.664 1 98.12 333 ASP B CA 1
ATOM 6254 C C . ASP B 1 333 ? -22.078 -3.918 8.32 1 98.12 333 ASP B C 1
ATOM 6256 O O . ASP B 1 333 ? -23.094 -3.877 7.633 1 98.12 333 ASP B O 1
ATOM 6260 N N . ALA B 1 334 ? -22.109 -3.986 9.625 1 97.75 334 ALA B N 1
ATOM 6261 C CA . ALA B 1 334 ? -23.359 -4.07 10.375 1 97.75 334 ALA B CA 1
ATOM 6262 C C . ALA B 1 334 ? -24.172 -2.797 10.211 1 97.75 334 ALA B C 1
ATOM 6264 O O . ALA B 1 334 ? -25.406 -2.844 10.203 1 97.75 334 ALA B O 1
ATOM 6265 N N . TRP B 1 335 ? -23.562 -1.714 10.078 1 98.06 335 TRP B N 1
ATOM 6266 C CA . TRP B 1 335 ? -24.203 -0.406 10 1 98.06 335 TRP B CA 1
ATOM 6267 C C . TRP B 1 335 ? -24.75 -0.153 8.602 1 98.06 335 TRP B C 1
ATOM 6269 O O . TRP B 1 335 ? -25.828 0.424 8.453 1 98.06 335 TRP B O 1
ATOM 6279 N N . ILE B 1 336 ? -24.078 -0.607 7.562 1 98.31 336 ILE B N 1
ATOM 6280 C CA . ILE B 1 336 ? -24.359 -0.229 6.184 1 98.31 336 ILE B CA 1
ATOM 6281 C C . ILE B 1 336 ? -25.234 -1.295 5.527 1 98.31 336 ILE B C 1
ATOM 6283 O O . ILE B 1 336 ? -26.172 -0.973 4.777 1 98.31 336 ILE B O 1
ATOM 6287 N N . ALA B 1 337 ? -24.984 -2.572 5.766 1 96.25 337 ALA B N 1
ATOM 6288 C CA . ALA B 1 337 ? -25.531 -3.699 5.008 1 96.25 337 ALA B CA 1
ATOM 6289 C C . ALA B 1 337 ? -27.047 -3.703 5.035 1 96.25 337 ALA B C 1
ATOM 6291 O O . ALA B 1 337 ? -27.703 -3.891 4 1 96.25 337 ALA B O 1
ATOM 6292 N N . PRO B 1 338 ? -27.719 -3.445 6.172 1 94.56 338 PRO B N 1
ATOM 6293 C CA . PRO B 1 338 ? -29.188 -3.496 6.191 1 94.56 338 PRO B CA 1
ATOM 6294 C C . PRO B 1 338 ? -29.812 -2.479 5.246 1 94.56 338 PRO B C 1
ATOM 6296 O O . PRO B 1 338 ? -30.828 -2.773 4.605 1 94.56 338 PRO B O 1
ATOM 6299 N N . ALA B 1 339 ? -29.266 -1.345 5.133 1 95.81 339 ALA B N 1
ATOM 6300 C CA . ALA B 1 339 ? -29.797 -0.311 4.25 1 95.81 339 ALA B CA 1
ATOM 6301 C C . ALA B 1 339 ? -29.516 -0.644 2.785 1 95.81 339 ALA B C 1
ATOM 6303 O O . ALA B 1 339 ? -30.391 -0.461 1.928 1 95.81 339 ALA B O 1
ATOM 6304 N N . PHE B 1 340 ? -28.406 -1.173 2.471 1 96.25 340 PHE B N 1
ATOM 6305 C CA . PHE B 1 340 ? -27.984 -1.396 1.092 1 96.25 340 PHE B CA 1
ATOM 6306 C C . PHE B 1 340 ? -28.609 -2.666 0.532 1 96.25 340 PHE B C 1
ATOM 6308 O O . PHE B 1 340 ? -28.688 -2.84 -0.685 1 96.25 340 PHE B O 1
ATOM 6315 N N . GLU B 1 341 ? -28.984 -3.549 1.361 1 90.88 341 GLU B N 1
ATOM 6316 C CA . GLU B 1 341 ? -29.625 -4.789 0.931 1 90.88 341 GLU B CA 1
ATOM 6317 C C . GLU B 1 341 ? -30.969 -4.52 0.283 1 90.88 341 GLU B C 1
ATOM 6319 O O . GLU B 1 341 ? -31.469 -5.336 -0.495 1 90.88 341 GLU B O 1
ATOM 6324 N N . ASP B 1 342 ? -31.562 -3.352 0.597 1 88.81 342 ASP B N 1
ATOM 6325 C CA . ASP B 1 342 ? -32.844 -2.975 0.044 1 88.81 342 ASP B CA 1
ATOM 6326 C C . ASP B 1 342 ? -32.719 -2.402 -1.364 1 88.81 342 ASP B C 1
ATOM 6328 O O . ASP B 1 342 ? -33.688 -2.221 -2.074 1 88.81 342 ASP B O 1
ATOM 6332 N N . LEU B 1 343 ? -31.547 -2.256 -1.812 1 94.88 343 LEU B N 1
ATOM 6333 C CA . LEU B 1 343 ? -31.297 -1.724 -3.146 1 94.88 343 LEU B CA 1
ATOM 6334 C C . LEU B 1 343 ? -31.328 -2.834 -4.191 1 94.88 343 LEU B C 1
ATOM 6336 O O . LEU B 1 343 ? -31.078 -3.998 -3.873 1 94.88 343 LEU B O 1
ATOM 6340 N N . PRO B 1 344 ? -31.672 -2.475 -5.422 1 95.12 344 PRO B N 1
ATOM 6341 C CA . PRO B 1 344 ? -31.656 -3.5 -6.469 1 95.12 344 PRO B CA 1
ATOM 6342 C C . PRO B 1 344 ? -30.281 -4.164 -6.621 1 95.12 344 PRO B C 1
ATOM 6344 O O . PRO B 1 344 ? -29.266 -3.475 -6.656 1 95.12 344 PRO B O 1
ATOM 6347 N N . PRO B 1 345 ? -30.266 -5.449 -6.695 1 96.44 345 PRO B N 1
ATOM 6348 C CA . PRO B 1 345 ? -28.984 -6.141 -6.824 1 96.44 345 PRO B CA 1
ATOM 6349 C C . PRO B 1 345 ? -28.281 -5.848 -8.148 1 96.44 345 PRO B C 1
ATOM 6351 O O . PRO B 1 345 ? -28.953 -5.738 -9.188 1 96.44 345 PRO B O 1
ATOM 6354 N N . LEU B 1 346 ? -27 -5.75 -8.141 1 97.5 346 LEU B N 1
ATOM 6355 C CA . LEU B 1 346 ? -26.219 -5.48 -9.344 1 97.5 346 LEU B CA 1
ATOM 6356 C C . LEU B 1 346 ? -25.25 -6.621 -9.625 1 97.5 346 LEU B C 1
ATOM 6358 O O . LEU B 1 346 ? -24.75 -6.754 -10.742 1 97.5 346 LEU B O 1
ATOM 6362 N N . PHE B 1 347 ? -24.922 -7.43 -8.594 1 97.06 347 PHE B N 1
ATOM 6363 C CA . PHE B 1 347 ? -24.078 -8.609 -8.711 1 97.06 347 PHE B CA 1
ATOM 6364 C C . PHE B 1 347 ? -24.797 -9.844 -8.188 1 97.06 347 PHE B C 1
ATOM 6366 O O . PHE B 1 347 ? -24.156 -10.797 -7.73 1 97.06 347 PHE B O 1
ATOM 6373 N N . GLY B 1 348 ? -26.156 -9.703 -8.086 1 95.31 348 GLY B N 1
ATOM 6374 C CA . GLY B 1 348 ? -26.938 -10.805 -7.551 1 95.31 348 GLY B CA 1
ATOM 6375 C C . GLY B 1 348 ? -26.641 -11.102 -6.094 1 95.31 348 GLY B C 1
ATOM 6376 O O . GLY B 1 348 ? -26.625 -10.195 -5.262 1 95.31 348 GLY B O 1
ATOM 6377 N N . ASP B 1 349 ? -26.359 -12.367 -5.793 1 92.81 349 ASP B N 1
ATOM 6378 C CA . ASP B 1 349 ? -26.109 -12.805 -4.426 1 92.81 349 ASP B CA 1
ATOM 6379 C C . ASP B 1 349 ? -24.766 -12.297 -3.92 1 92.81 349 ASP B C 1
ATOM 6381 O O . ASP B 1 349 ? -24.5 -12.297 -2.715 1 92.81 349 ASP B O 1
ATOM 6385 N N . ARG B 1 350 ? -24 -11.789 -4.832 1 96 350 ARG B N 1
ATOM 6386 C CA . ARG B 1 350 ? -22.656 -11.375 -4.473 1 96 350 ARG B CA 1
ATOM 6387 C C . ARG B 1 350 ? -22.641 -9.961 -3.898 1 96 350 ARG B C 1
ATOM 6389 O O . ARG B 1 350 ? -21.656 -9.531 -3.305 1 96 350 ARG B O 1
ATOM 6396 N N . ASP B 1 351 ? -23.719 -9.219 -3.996 1 97.69 351 ASP B N 1
ATOM 6397 C CA . ASP B 1 351 ? -23.781 -7.855 -3.486 1 97.69 351 ASP B CA 1
ATOM 6398 C C . ASP B 1 351 ? -23.406 -7.801 -2.006 1 97.69 351 ASP B C 1
ATOM 6400 O O . ASP B 1 351 ? -22.625 -6.961 -1.587 1 97.69 351 ASP B O 1
ATOM 6404 N N . ARG B 1 352 ? -24 -8.742 -1.272 1 97.38 352 ARG B N 1
ATOM 6405 C CA . ARG B 1 352 ? -23.75 -8.766 0.168 1 97.38 352 ARG B CA 1
ATOM 6406 C C . ARG B 1 352 ? -22.281 -9.008 0.477 1 97.38 352 ARG B C 1
ATOM 6408 O O . ARG B 1 352 ? -21.719 -8.398 1.391 1 97.38 352 ARG B O 1
ATOM 6415 N N . VAL B 1 353 ? -21.656 -9.867 -0.267 1 97.75 353 VAL B N 1
ATOM 6416 C CA . VAL B 1 353 ? -20.234 -10.188 -0.094 1 97.75 353 VAL B CA 1
ATOM 6417 C C . VAL B 1 353 ? -19.391 -8.961 -0.401 1 97.75 353 VAL B C 1
ATOM 6419 O O . VAL B 1 353 ? -18.438 -8.656 0.334 1 97.75 353 VAL B O 1
ATOM 6422 N N . LEU B 1 354 ? -19.781 -8.234 -1.457 1 98.56 354 LEU B N 1
ATOM 6423 C CA . LEU B 1 354 ? -19.016 -7.066 -1.882 1 98.56 354 LEU B CA 1
ATOM 6424 C C . LEU B 1 354 ? -19.125 -5.941 -0.86 1 98.56 354 LEU B C 1
ATOM 6426 O O . LEU B 1 354 ? -18.156 -5.234 -0.595 1 98.56 354 LEU B O 1
ATOM 6430 N N . ILE B 1 355 ? -20.266 -5.77 -0.263 1 98.56 355 ILE B N 1
ATOM 6431 C CA . ILE B 1 355 ? -20.453 -4.77 0.785 1 98.56 355 ILE B CA 1
ATOM 6432 C C . ILE B 1 355 ? -19.562 -5.105 1.979 1 98.56 355 ILE B C 1
ATOM 6434 O O . ILE B 1 355 ? -18.828 -4.25 2.477 1 98.56 355 ILE B O 1
ATOM 6438 N N . SER B 1 356 ? -19.594 -6.355 2.373 1 98.31 356 SER B N 1
ATOM 6439 C CA . SER B 1 356 ? -18.797 -6.805 3.51 1 98.31 356 SER B CA 1
ATOM 6440 C C . SER B 1 356 ? -17.312 -6.645 3.236 1 98.31 356 SER B C 1
ATOM 6442 O O . SER B 1 356 ? -16.562 -6.199 4.105 1 98.31 356 SER B O 1
ATOM 6444 N N . ALA B 1 357 ? -16.938 -7.039 2.049 1 98.56 357 ALA B N 1
ATOM 6445 C CA . ALA B 1 357 ? -15.531 -6.934 1.656 1 98.56 357 ALA B CA 1
ATOM 6446 C C . ALA B 1 357 ? -15.062 -5.48 1.673 1 98.56 357 ALA B C 1
ATOM 6448 O O . ALA B 1 357 ? -13.992 -5.172 2.201 1 98.56 357 ALA B O 1
ATOM 6449 N N . ALA B 1 358 ? -15.844 -4.578 1.109 1 98.69 358 ALA B N 1
ATOM 6450 C CA . ALA B 1 358 ? -15.508 -3.16 1.079 1 98.69 358 ALA B CA 1
ATOM 6451 C C . ALA B 1 358 ? -15.344 -2.604 2.492 1 98.69 358 ALA B C 1
ATOM 6453 O O . ALA B 1 358 ? -14.422 -1.832 2.76 1 98.69 358 ALA B O 1
ATOM 6454 N N . CYS B 1 359 ? -16.203 -2.994 3.381 1 98.5 359 CYS B N 1
ATOM 6455 C CA . CYS B 1 359 ? -16.141 -2.535 4.766 1 98.5 359 CYS B CA 1
ATOM 6456 C C . CYS B 1 359 ? -14.867 -3.014 5.445 1 98.5 359 CYS B C 1
ATOM 6458 O O . CYS B 1 359 ? -14.266 -2.275 6.227 1 98.5 359 CYS B O 1
ATOM 6460 N N . ARG B 1 360 ? -14.453 -4.234 5.133 1 97.56 360 ARG B N 1
ATOM 6461 C CA . ARG B 1 360 ? -13.25 -4.797 5.734 1 97.56 360 ARG B CA 1
ATOM 6462 C C . ARG B 1 360 ? -12.008 -4.059 5.254 1 97.56 360 ARG B C 1
ATOM 6464 O O . ARG B 1 360 ? -10.977 -4.066 5.934 1 97.56 360 ARG B O 1
ATOM 6471 N N . LEU B 1 361 ? -12.094 -3.391 4.098 1 97.62 361 LEU B N 1
ATOM 6472 C CA . LEU B 1 361 ? -10.961 -2.695 3.502 1 97.62 361 LEU B CA 1
ATOM 6473 C C . LEU B 1 361 ? -10.945 -1.227 3.914 1 97.62 361 LEU B C 1
ATOM 6475 O O . LEU B 1 361 ? -10.031 -0.483 3.545 1 97.62 361 LEU B O 1
ATOM 6479 N N . ALA B 1 362 ? -11.836 -0.776 4.703 1 96.69 362 ALA B N 1
ATOM 6480 C CA . ALA B 1 362 ? -12.117 0.635 4.953 1 96.69 362 ALA B CA 1
ATOM 6481 C C . ALA B 1 362 ? -10.93 1.328 5.609 1 96.69 362 ALA B C 1
ATOM 6483 O O . ALA B 1 362 ? -10.719 2.529 5.418 1 96.69 362 ALA B O 1
ATOM 6484 N N . ASP B 1 363 ? -10.094 0.585 6.266 1 93.94 363 ASP B N 1
ATOM 6485 C CA . ASP B 1 363 ? -9.055 1.202 7.09 1 93.94 363 ASP B CA 1
ATOM 6486 C C . ASP B 1 363 ? -7.691 1.122 6.406 1 93.94 363 ASP B C 1
ATOM 6488 O O . ASP B 1 363 ? -6.684 1.535 6.98 1 93.94 363 ASP B O 1
ATOM 6492 N N . MET B 1 364 ? -7.523 0.648 5.238 1 93.12 364 MET B N 1
ATOM 6493 C CA . MET B 1 364 ? -6.262 0.402 4.543 1 93.12 364 MET B CA 1
ATOM 6494 C C . MET B 1 364 ? -5.496 1.703 4.332 1 93.12 364 MET B C 1
ATOM 6496 O O . MET B 1 364 ? -4.266 1.694 4.242 1 93.12 364 MET B O 1
ATOM 6500 N N . GLY B 1 365 ? -6 2.797 4.355 1 93.5 365 GLY B N 1
ATOM 6501 C CA . GLY B 1 365 ? -5.328 4.039 4.012 1 93.5 365 GLY B CA 1
ATOM 6502 C C . GLY B 1 365 ? -4.852 4.812 5.227 1 93.5 365 GLY B C 1
ATOM 6503 O O . GLY B 1 365 ? -4.324 5.922 5.098 1 93.5 365 GLY B O 1
ATOM 6504 N N . VAL B 1 366 ? -4.898 4.191 6.371 1 93 366 VAL B N 1
ATOM 6505 C CA . VAL B 1 366 ? -4.73 4.941 7.609 1 93 366 VAL B CA 1
ATOM 6506 C C . VAL B 1 366 ? -3.271 5.352 7.773 1 93 366 VAL B C 1
ATOM 6508 O O . VAL B 1 366 ? -2.975 6.406 8.336 1 93 366 VAL B O 1
ATOM 6511 N N . ARG B 1 367 ? -2.324 4.59 7.254 1 93.75 367 ARG B N 1
ATOM 6512 C CA . ARG B 1 367 ? -0.905 4.895 7.414 1 93.75 367 ARG B CA 1
ATOM 6513 C C . ARG B 1 367 ? -0.327 5.492 6.137 1 93.75 367 ARG B C 1
ATOM 6515 O O . ARG B 1 367 ? 0.891 5.621 6 1 93.75 367 ARG B O 1
ATOM 6522 N N . LEU B 1 368 ? -1.206 5.77 5.219 1 95.62 368 LEU B N 1
ATOM 6523 C CA . LEU B 1 368 ? -0.774 6.363 3.957 1 95.62 368 LEU B CA 1
ATOM 6524 C C . LEU B 1 368 ? -0.94 7.879 3.982 1 95.62 368 LEU B C 1
ATOM 6526 O O . LEU B 1 368 ? -1.607 8.422 4.867 1 95.62 368 LEU B O 1
ATOM 6530 N N . HIS B 1 369 ? -0.252 8.508 3.061 1 95.31 369 HIS B N 1
ATOM 6531 C CA . HIS B 1 369 ? -0.305 9.969 2.992 1 95.31 369 HIS B CA 1
ATOM 6532 C C . HIS B 1 369 ? -1.727 10.453 2.736 1 95.31 369 HIS B C 1
ATOM 6534 O O . HIS B 1 369 ? -2.373 10.023 1.778 1 95.31 369 HIS B O 1
ATOM 6540 N N . PRO B 1 370 ? -2.201 11.391 3.471 1 91.88 370 PRO B N 1
ATOM 6541 C CA . PRO B 1 370 ? -3.602 11.812 3.395 1 91.88 370 PRO B CA 1
ATOM 6542 C C . PRO B 1 370 ? -3.982 12.352 2.016 1 91.88 370 PRO B C 1
ATOM 6544 O O . PRO B 1 370 ? -5.102 12.125 1.55 1 91.88 370 PRO B O 1
ATOM 6547 N N . ASP B 1 371 ? -3.068 13 1.34 1 91.62 371 ASP B N 1
ATOM 6548 C CA . ASP B 1 371 ? -3.373 13.609 0.049 1 91.62 371 ASP B CA 1
ATOM 6549 C C . ASP B 1 371 ? -3.336 12.57 -1.071 1 91.62 371 ASP B C 1
ATOM 6551 O O . ASP B 1 371 ? -3.814 12.828 -2.178 1 91.62 371 ASP B O 1
ATOM 6555 N N . HIS B 1 372 ? -2.781 11.398 -0.744 1 95.5 372 HIS B N 1
ATOM 6556 C CA . HIS B 1 372 ? -2.564 10.445 -1.825 1 95.5 372 HIS B CA 1
ATOM 6557 C C . HIS B 1 372 ? -3.211 9.102 -1.512 1 95.5 372 HIS B C 1
ATOM 6559 O O . HIS B 1 372 ? -3.256 8.219 -2.367 1 95.5 372 HIS B O 1
ATOM 6565 N N . ARG B 1 373 ? -3.768 8.945 -0.338 1 96.38 373 ARG B N 1
ATOM 6566 C CA . ARG B 1 373 ? -4.203 7.633 0.135 1 96.38 373 ARG B CA 1
ATOM 6567 C C . ARG B 1 373 ? -5.34 7.09 -0.724 1 96.38 373 ARG B C 1
ATOM 6569 O O . ARG B 1 373 ? -5.457 5.875 -0.914 1 96.38 373 ARG B O 1
ATOM 6576 N N . ALA B 1 374 ? -6.199 7.965 -1.309 1 97.25 374 ALA B N 1
ATOM 6577 C CA . ALA B 1 374 ? -7.289 7.473 -2.146 1 97.25 374 ALA B CA 1
ATOM 6578 C C . ALA B 1 374 ? -6.75 6.695 -3.346 1 97.25 374 ALA B C 1
ATOM 6580 O O . ALA B 1 374 ? -7.188 5.574 -3.615 1 97.25 374 ALA B O 1
ATOM 6581 N N . ASP B 1 375 ? -5.734 7.281 -3.994 1 97.31 375 ASP B N 1
ATOM 6582 C CA . ASP B 1 375 ? -5.141 6.648 -5.168 1 97.31 375 ASP B CA 1
ATOM 6583 C C . ASP B 1 375 ? -4.352 5.398 -4.777 1 97.31 375 ASP B C 1
ATOM 6585 O O . ASP B 1 375 ? -4.41 4.383 -5.473 1 97.31 375 ASP B O 1
ATOM 6589 N N . LEU B 1 376 ? -3.6 5.496 -3.725 1 97.31 376 LEU B N 1
ATOM 6590 C CA . LEU B 1 376 ? -2.754 4.387 -3.291 1 97.31 376 LEU B CA 1
ATOM 6591 C C . LEU B 1 376 ? -3.6 3.184 -2.891 1 97.31 376 LEU B C 1
ATOM 6593 O O . LEU B 1 376 ? -3.273 2.047 -3.244 1 97.31 376 LEU B O 1
ATOM 6597 N N . VAL B 1 377 ? -4.699 3.428 -2.125 1 97.75 377 VAL B N 1
ATOM 6598 C CA . VAL B 1 377 ? -5.582 2.34 -1.714 1 97.75 377 VAL B CA 1
ATOM 6599 C C . VAL B 1 377 ? -6.281 1.753 -2.938 1 97.75 377 VAL B C 1
ATOM 6601 O O . VAL B 1 377 ? -6.449 0.535 -3.039 1 97.75 377 VAL B O 1
ATOM 6604 N N . PHE B 1 378 ? -6.664 2.617 -3.875 1 98.38 378 PHE B N 1
ATOM 6605 C CA . PHE B 1 378 ? -7.289 2.178 -5.117 1 98.38 378 PHE B CA 1
ATOM 6606 C C . PHE B 1 378 ? -6.406 1.172 -5.844 1 98.38 378 PHE B C 1
ATOM 6608 O O . PHE B 1 378 ? -6.859 0.08 -6.195 1 98.38 378 PHE B O 1
ATOM 6615 N N . GLU B 1 379 ? -5.18 1.491 -6.031 1 97.69 379 GLU B N 1
ATOM 6616 C CA . GLU B 1 379 ? -4.254 0.645 -6.781 1 97.69 379 GLU B CA 1
ATOM 6617 C C . GLU B 1 379 ? -4.016 -0.681 -6.062 1 97.69 379 GLU B C 1
ATOM 6619 O O . GLU B 1 379 ? -3.932 -1.732 -6.703 1 97.69 379 GLU B O 1
ATOM 6624 N N . GLN B 1 380 ? -3.93 -0.653 -4.793 1 97.25 380 GLN B N 1
ATOM 6625 C CA . GLN B 1 380 ? -3.689 -1.864 -4.016 1 97.25 380 GLN B CA 1
ATOM 6626 C C . GLN B 1 380 ? -4.895 -2.801 -4.074 1 97.25 380 GLN B C 1
ATOM 6628 O O . GLN B 1 380 ? -4.738 -4.012 -4.258 1 97.25 380 GLN B O 1
ATOM 6633 N N . VAL B 1 381 ? -6.09 -2.193 -3.932 1 98.31 381 VAL B N 1
ATOM 6634 C CA . VAL B 1 381 ? -7.305 -3 -3.893 1 98.31 381 VAL B CA 1
ATOM 6635 C C . VAL B 1 381 ? -7.578 -3.592 -5.273 1 98.31 381 VAL B C 1
ATOM 6637 O O . VAL B 1 381 ? -7.938 -4.766 -5.391 1 98.31 381 VAL B O 1
ATOM 6640 N N . LEU B 1 382 ? -7.348 -2.826 -6.305 1 98.44 382 LEU B N 1
ATOM 6641 C CA . LEU B 1 382 ? -7.605 -3.248 -7.68 1 98.44 382 LEU B CA 1
ATOM 6642 C C . LEU B 1 382 ? -6.797 -4.492 -8.023 1 98.44 382 LEU B C 1
ATOM 6644 O O . LEU B 1 382 ? -7.266 -5.355 -8.773 1 98.44 382 LEU B O 1
ATOM 6648 N N . ARG B 1 383 ? -5.641 -4.645 -7.41 1 97.75 383 ARG B N 1
ATOM 6649 C CA . ARG B 1 383 ? -4.719 -5.703 -7.812 1 97.75 383 ARG B CA 1
ATOM 6650 C C . ARG B 1 383 ? -4.473 -6.68 -6.668 1 97.75 383 ARG B C 1
ATOM 6652 O O . ARG B 1 383 ? -3.572 -7.52 -6.742 1 97.75 383 ARG B O 1
ATOM 6659 N N . ALA B 1 384 ? -5.234 -6.562 -5.59 1 97.31 384 ALA B N 1
ATOM 6660 C CA . ALA B 1 384 ? -5.02 -7.391 -4.41 1 97.31 384 ALA B CA 1
ATOM 6661 C C . ALA B 1 384 ? -5.094 -8.875 -4.762 1 97.31 384 ALA B C 1
ATOM 6663 O O . ALA B 1 384 ? -6.02 -9.312 -5.449 1 97.31 384 ALA B O 1
ATOM 6664 N N . PRO B 1 385 ? -4.094 -9.633 -4.359 1 96.75 385 PRO B N 1
ATOM 6665 C CA . PRO B 1 385 ? -4.129 -11.07 -4.645 1 96.75 385 PRO B CA 1
ATOM 6666 C C . PRO B 1 385 ? -5.062 -11.836 -3.709 1 96.75 385 PRO B C 1
ATOM 6668 O O . PRO B 1 385 ? -4.645 -12.805 -3.07 1 96.75 385 PRO B O 1
ATOM 6671 N N . ILE B 1 386 ? -6.293 -11.445 -3.74 1 97.31 386 ILE B N 1
ATOM 6672 C CA . ILE B 1 386 ? -7.332 -12.039 -2.91 1 97.31 386 ILE B CA 1
ATOM 6673 C C . ILE B 1 386 ? -8.258 -12.891 -3.775 1 97.31 386 ILE B C 1
ATOM 6675 O O . ILE B 1 386 ? -8.695 -12.453 -4.84 1 97.31 386 ILE B O 1
ATOM 6679 N N . ALA B 1 387 ? -8.523 -14.078 -3.332 1 96.62 387 ALA B N 1
ATOM 6680 C CA . ALA B 1 387 ? -9.367 -15.016 -4.066 1 96.62 387 ALA B CA 1
ATOM 6681 C C . ALA B 1 387 ? -10.836 -14.633 -3.965 1 96.62 387 ALA B C 1
ATOM 6683 O O . ALA B 1 387 ? -11.227 -13.859 -3.088 1 96.62 387 ALA B O 1
ATOM 6684 N N . GLY B 1 388 ? -11.625 -15.102 -4.879 1 96.88 388 GLY B N 1
ATOM 6685 C CA . GLY B 1 388 ? -13.078 -15.047 -4.75 1 96.88 388 GLY B CA 1
ATOM 6686 C C . GLY B 1 388 ? -13.68 -13.812 -5.387 1 96.88 388 GLY B C 1
ATOM 6687 O O . GLY B 1 388 ? -14.773 -13.383 -5.008 1 96.88 388 GLY B O 1
ATOM 6688 N N . GLN B 1 389 ? -12.945 -13.234 -6.277 1 97.56 389 GLN B N 1
ATOM 6689 C CA . GLN B 1 389 ? -13.508 -12.062 -6.945 1 97.56 389 GLN B CA 1
ATOM 6690 C C . GLN B 1 389 ? -13.156 -12.055 -8.43 1 97.56 389 GLN B C 1
ATOM 6692 O O . GLN B 1 389 ? -12.047 -12.43 -8.812 1 97.56 389 GLN B O 1
ATOM 6697 N N . GLY B 1 390 ? -14.109 -11.695 -9.273 1 97.38 390 GLY B N 1
ATOM 6698 C CA . GLY B 1 390 ? -13.844 -11.445 -10.688 1 97.38 390 GLY B CA 1
ATOM 6699 C C . GLY B 1 390 ? -13.336 -10.039 -10.953 1 97.38 390 GLY B C 1
ATOM 6700 O O . GLY B 1 390 ? -13.148 -9.25 -10.023 1 97.38 390 GLY B O 1
ATOM 6701 N N . HIS B 1 391 ? -13.094 -9.727 -12.211 1 98.19 391 HIS B N 1
ATOM 6702 C CA . HIS B 1 391 ? -12.477 -8.453 -12.57 1 98.19 391 HIS B CA 1
ATOM 6703 C C . HIS B 1 391 ? -13.43 -7.289 -12.328 1 98.19 391 HIS B C 1
ATOM 6705 O O . HIS B 1 391 ? -13.016 -6.227 -11.867 1 98.19 391 HIS B O 1
ATOM 6711 N N . ALA B 1 392 ? -14.695 -7.492 -12.648 1 98.44 392 ALA B N 1
ATOM 6712 C CA . ALA B 1 392 ? -15.672 -6.441 -12.367 1 98.44 392 ALA B CA 1
ATOM 6713 C C . ALA B 1 392 ? -15.766 -6.168 -10.867 1 98.44 392 ALA B C 1
ATOM 6715 O O . ALA B 1 392 ? -15.875 -5.016 -10.445 1 98.44 392 ALA B O 1
ATOM 6716 N N . GLU B 1 393 ? -15.758 -7.227 -10.078 1 98.62 393 GLU B N 1
ATOM 6717 C CA . GLU B 1 393 ? -15.844 -7.094 -8.625 1 98.62 393 GLU B CA 1
ATOM 6718 C C . GLU B 1 393 ? -14.609 -6.398 -8.055 1 98.62 393 GLU B C 1
ATOM 6720 O O . GLU B 1 393 ? -14.711 -5.613 -7.113 1 98.62 393 GLU B O 1
ATOM 6725 N N . ARG B 1 394 ? -13.422 -6.648 -8.648 1 98.56 394 ARG B N 1
ATOM 6726 C CA . ARG B 1 394 ? -12.211 -5.914 -8.297 1 98.56 394 ARG B CA 1
ATOM 6727 C C . ARG B 1 394 ? -12.406 -4.414 -8.492 1 98.56 394 ARG B C 1
ATOM 6729 O O . ARG B 1 394 ? -12.031 -3.617 -7.629 1 98.56 394 ARG B O 1
ATOM 6736 N N . CYS B 1 395 ? -12.922 -4.109 -9.625 1 98.75 395 CYS B N 1
ATOM 6737 C CA . CYS B 1 395 ? -13.133 -2.707 -9.969 1 98.75 395 CYS B CA 1
ATOM 6738 C C . CYS B 1 395 ? -14.133 -2.061 -9.016 1 98.75 395 CYS B C 1
ATOM 6740 O O . CYS B 1 395 ? -13.945 -0.918 -8.594 1 98.75 395 CYS B O 1
ATOM 6742 N N . PHE B 1 396 ? -15.18 -2.793 -8.703 1 98.88 396 PHE B N 1
ATOM 6743 C CA . PHE B 1 396 ? -16.188 -2.309 -7.77 1 98.88 396 PHE B CA 1
ATOM 6744 C C . PHE B 1 396 ? -15.578 -1.979 -6.418 1 98.88 396 PHE B C 1
ATOM 6746 O O . PHE B 1 396 ? -15.789 -0.891 -5.879 1 98.88 396 PHE B O 1
ATOM 6753 N N . LEU B 1 397 ? -14.766 -2.898 -5.898 1 98.88 397 LEU B N 1
ATOM 6754 C CA . LEU B 1 397 ? -14.141 -2.719 -4.594 1 98.88 397 LEU B CA 1
ATOM 6755 C C . LEU B 1 397 ? -13.117 -1.587 -4.633 1 98.88 397 LEU B C 1
ATOM 6757 O O . LEU B 1 397 ? -13.016 -0.804 -3.684 1 98.88 397 LEU B O 1
ATOM 6761 N N . ALA B 1 398 ? -12.359 -1.5 -5.711 1 98.75 398 ALA B N 1
ATOM 6762 C CA . ALA B 1 398 ? -11.383 -0.425 -5.852 1 98.75 398 ALA B CA 1
ATOM 6763 C C . ALA B 1 398 ? -12.07 0.938 -5.891 1 98.75 398 ALA B C 1
ATOM 6765 O O . ALA B 1 398 ? -11.57 1.905 -5.305 1 98.75 398 ALA B O 1
ATOM 6766 N N . THR B 1 399 ? -13.18 1.002 -6.598 1 98.69 399 THR B N 1
ATOM 6767 C CA . THR B 1 399 ? -13.961 2.232 -6.68 1 98.69 399 THR B CA 1
ATOM 6768 C C . THR B 1 399 ? -14.461 2.652 -5.301 1 98.69 399 THR B C 1
ATOM 6770 O O . THR B 1 399 ? -14.336 3.818 -4.918 1 98.69 399 THR B O 1
ATOM 6773 N N . ALA B 1 400 ? -15 1.7 -4.598 1 98.69 400 ALA B N 1
ATOM 6774 C CA . ALA B 1 400 ? -15.484 1.987 -3.248 1 98.69 400 ALA B CA 1
ATOM 6775 C C . ALA B 1 400 ? -14.344 2.449 -2.344 1 98.69 400 ALA B C 1
ATOM 6777 O O . ALA B 1 400 ? -14.5 3.389 -1.563 1 98.69 400 ALA B O 1
ATOM 6778 N N . ALA B 1 401 ? -13.227 1.776 -2.475 1 98.25 401 ALA B N 1
ATOM 6779 C CA . ALA B 1 401 ? -12.062 2.117 -1.666 1 98.25 401 ALA B CA 1
ATOM 6780 C C . ALA B 1 401 ? -11.594 3.545 -1.947 1 98.25 401 ALA B C 1
ATOM 6782 O O . ALA B 1 401 ? -11.219 4.273 -1.027 1 98.25 401 ALA B O 1
ATOM 6783 N N . HIS B 1 402 ? -11.594 3.936 -3.211 1 98.38 402 HIS B N 1
ATOM 6784 C CA . HIS B 1 402 ? -11.227 5.301 -3.576 1 98.38 402 HIS B CA 1
ATOM 6785 C C . HIS B 1 402 ? -12.203 6.312 -2.982 1 98.38 402 HIS B C 1
ATOM 6787 O O . HIS B 1 402 ? -11.781 7.305 -2.383 1 98.38 402 HIS B O 1
ATOM 6793 N N . ALA B 1 403 ? -13.469 6.047 -3.121 1 97.75 403 ALA B N 1
ATOM 6794 C CA . ALA B 1 403 ? -14.523 6.965 -2.701 1 97.75 403 ALA B CA 1
ATOM 6795 C C . ALA B 1 403 ? -14.555 7.105 -1.183 1 97.75 403 ALA B C 1
ATOM 6797 O O . ALA B 1 403 ? -14.992 8.133 -0.657 1 97.75 403 ALA B O 1
ATOM 6798 N N . ARG B 1 404 ? -14.07 6.125 -0.51 1 97 404 ARG B N 1
ATOM 6799 C CA . ARG B 1 404 ? -13.953 6.18 0.944 1 97 404 ARG B CA 1
ATOM 6800 C C . ARG B 1 404 ? -12.977 7.266 1.378 1 97 404 ARG B C 1
ATOM 6802 O O . ARG B 1 404 ? -13.125 7.848 2.455 1 97 404 ARG B O 1
ATOM 6809 N N . HIS B 1 405 ? -12.055 7.609 0.511 1 95.56 405 HIS B N 1
ATOM 6810 C CA . HIS B 1 405 ? -10.969 8.484 0.928 1 95.56 405 HIS B CA 1
ATOM 6811 C C . HIS B 1 405 ? -11 9.805 0.164 1 95.56 405 HIS B C 1
ATOM 6813 O O . HIS B 1 405 ? -10.227 10.719 0.468 1 95.56 405 HIS B O 1
ATOM 6819 N N . ALA B 1 406 ? -11.922 9.906 -0.833 1 92.25 406 ALA B N 1
ATOM 6820 C CA . ALA B 1 406 ? -11.945 11.133 -1.621 1 92.25 406 ALA B CA 1
ATOM 6821 C C . ALA B 1 406 ? -13.352 11.445 -2.104 1 92.25 406 ALA B C 1
ATOM 6823 O O . ALA B 1 406 ? -14.102 10.547 -2.48 1 92.25 406 ALA B O 1
ATOM 6824 N N . THR B 1 407 ? -13.641 12.695 -2.086 1 85.81 407 THR B N 1
ATOM 6825 C CA . THR B 1 407 ? -14.914 13.156 -2.637 1 85.81 407 THR B CA 1
ATOM 6826 C C . THR B 1 407 ? -14.812 13.328 -4.148 1 85.81 407 THR B C 1
ATOM 6828 O O . THR B 1 407 ? -15.703 12.891 -4.887 1 85.81 407 THR B O 1
ATOM 6831 N N . ASN B 1 408 ? -13.703 13.984 -4.488 1 85.81 408 ASN B N 1
ATOM 6832 C CA . ASN B 1 408 ? -13.438 14.078 -5.918 1 85.81 408 ASN B CA 1
ATOM 6833 C C . ASN B 1 408 ? -13.008 12.734 -6.496 1 85.81 408 ASN B C 1
ATOM 6835 O O . ASN B 1 408 ? -11.992 12.172 -6.094 1 85.81 408 ASN B O 1
ATOM 6839 N N . PHE B 1 409 ? -13.82 12.312 -7.406 1 87.44 409 PHE B N 1
ATOM 6840 C CA . PHE B 1 409 ? -13.578 10.977 -7.934 1 87.44 409 PHE B CA 1
ATOM 6841 C C . PHE B 1 409 ? -12.766 11.039 -9.219 1 87.44 409 PHE B C 1
ATOM 6843 O O . PHE B 1 409 ? -13.336 11.008 -10.32 1 87.44 409 PHE B O 1
ATOM 6850 N N . HIS B 1 410 ? -11.469 11.016 -9.078 1 90.5 410 HIS B N 1
ATOM 6851 C CA . HIS B 1 410 ? -10.531 10.93 -10.195 1 90.5 410 HIS B CA 1
ATOM 6852 C C . HIS B 1 410 ? -9.477 9.859 -9.938 1 90.5 410 HIS B C 1
ATOM 6854 O O . HIS B 1 410 ? -8.281 10.156 -9.867 1 90.5 410 HIS B O 1
ATOM 6860 N N . PRO B 1 411 ? -9.992 8.633 -9.82 1 92.38 411 PRO B N 1
ATOM 6861 C CA . PRO B 1 411 ? -9.031 7.562 -9.57 1 92.38 411 PRO B CA 1
ATOM 6862 C C . PRO B 1 411 ? -8.062 7.359 -10.734 1 92.38 411 PRO B C 1
ATOM 6864 O O . PRO B 1 411 ? -8.344 7.773 -11.859 1 92.38 411 PRO B O 1
ATOM 6867 N N . PRO B 1 412 ? -7.012 6.645 -10.227 1 90.31 412 PRO B N 1
ATOM 6868 C CA . PRO B 1 412 ? -6.16 6.211 -11.336 1 90.31 412 PRO B CA 1
ATOM 6869 C C . PRO B 1 412 ? -6.836 5.172 -12.227 1 90.31 412 PRO B C 1
ATOM 6871 O O . PRO B 1 412 ? -7.711 4.434 -11.766 1 90.31 412 PRO B O 1
ATOM 6874 N N . GLU B 1 413 ? -6.719 5.23 -13.492 1 93.44 413 GLU B N 1
ATOM 6875 C CA . GLU B 1 413 ? -7.18 4.23 -14.445 1 93.44 413 GLU B CA 1
ATOM 6876 C C . GLU B 1 413 ? -8.703 4.262 -14.586 1 93.44 413 GLU B C 1
ATOM 6878 O O . GLU B 1 413 ? -9.352 3.217 -14.539 1 93.44 413 GLU B O 1
ATOM 6883 N N . LEU B 1 414 ? -9.375 5.293 -14.547 1 94.69 414 LEU B N 1
ATOM 6884 C CA . LEU B 1 414 ? -10.812 5.473 -14.719 1 94.69 414 LEU B CA 1
ATOM 6885 C C . LEU B 1 414 ? -11.32 4.695 -15.93 1 94.69 414 LEU B C 1
ATOM 6887 O O . LEU B 1 414 ? -12.414 4.133 -15.898 1 94.69 414 LEU B O 1
ATOM 6891 N N . GLU B 1 415 ? -10.539 4.605 -16.906 1 94.81 415 GLU B N 1
ATOM 6892 C CA . GLU B 1 415 ? -10.914 3.885 -18.125 1 94.81 415 GLU B CA 1
ATOM 6893 C C . GLU B 1 415 ? -11.133 2.4 -17.844 1 94.81 415 GLU B C 1
ATOM 6895 O O . GLU B 1 415 ? -12.016 1.774 -18.438 1 94.81 415 GLU B O 1
ATOM 6900 N N . THR B 1 416 ? -10.305 1.831 -17 1 97.12 416 THR B N 1
ATOM 6901 C CA . THR B 1 416 ? -10.453 0.435 -16.594 1 97.12 416 THR B CA 1
ATOM 6902 C C . THR B 1 416 ? -11.805 0.202 -15.938 1 97.12 416 THR B C 1
ATOM 6904 O O . THR B 1 416 ? -12.5 -0.771 -16.25 1 97.12 416 THR B O 1
ATOM 6907 N N . LEU B 1 417 ? -12.227 1.106 -15.078 1 98.19 417 LEU B N 1
ATOM 6908 C CA . LEU B 1 417 ? -13.508 1.004 -14.383 1 98.19 417 LEU B CA 1
ATOM 6909 C C . LEU B 1 417 ? -14.664 1.091 -15.367 1 98.19 417 LEU B C 1
ATOM 6911 O O . LEU B 1 417 ? -15.602 0.292 -15.305 1 98.19 417 LEU B O 1
ATOM 6915 N N . GLU B 1 418 ? -14.555 2.02 -16.281 1 97.06 418 GLU B N 1
ATOM 6916 C CA . GLU B 1 418 ? -15.633 2.264 -17.234 1 97.06 418 GLU B CA 1
ATOM 6917 C C . GLU B 1 418 ? -15.789 1.098 -18.203 1 97.06 418 GLU B C 1
ATOM 6919 O O . GLU B 1 418 ? -16.875 0.858 -18.719 1 97.06 418 GLU B O 1
ATOM 6924 N N . ARG B 1 419 ? -14.719 0.385 -18.406 1 96.94 419 ARG B N 1
ATOM 6925 C CA . ARG B 1 419 ? -14.742 -0.758 -19.312 1 96.94 419 ARG B CA 1
ATOM 6926 C C . ARG B 1 419 ? -15.305 -1.994 -18.609 1 96.94 419 ARG B C 1
ATOM 6928 O O . ARG B 1 419 ? -15.984 -2.812 -19.25 1 96.94 419 ARG B O 1
ATOM 6935 N N . LEU B 1 420 ? -15.117 -2.107 -17.312 1 97.88 420 LEU B N 1
ATOM 6936 C CA . LEU B 1 420 ? -15.383 -3.389 -16.672 1 97.88 420 LEU B CA 1
ATOM 6937 C C . LEU B 1 420 ? -16.609 -3.295 -15.773 1 97.88 420 LEU B C 1
ATOM 6939 O O . LEU B 1 420 ? -17.141 -4.316 -15.336 1 97.88 420 LEU B O 1
ATOM 6943 N N . LEU B 1 421 ? -17.094 -2.119 -15.523 1 98.38 421 LEU B N 1
ATOM 6944 C CA . LEU B 1 421 ? -18.312 -1.916 -14.742 1 98.38 421 LEU B CA 1
ATOM 6945 C C . LEU B 1 421 ? -19.375 -1.222 -15.57 1 98.38 421 LEU B C 1
ATOM 6947 O O . LEU B 1 421 ? -19.078 -0.336 -16.375 1 98.38 421 LEU B O 1
ATOM 6951 N N . SER B 1 422 ? -20.641 -1.6 -15.336 1 98.19 422 SER B N 1
ATOM 6952 C CA . SER B 1 422 ? -21.75 -0.787 -15.836 1 98.19 422 SER B CA 1
ATOM 6953 C C . SER B 1 422 ? -21.844 0.542 -15.094 1 98.19 422 SER B C 1
ATOM 6955 O O . SER B 1 422 ? -21.312 0.679 -13.992 1 98.19 422 SER B O 1
ATOM 6957 N N . PRO B 1 423 ? -22.484 1.509 -15.672 1 97.5 423 PRO B N 1
ATOM 6958 C CA . PRO B 1 423 ? -22.656 2.787 -14.984 1 97.5 423 PRO B CA 1
ATOM 6959 C C . PRO B 1 423 ? -23.359 2.635 -13.625 1 97.5 423 PRO B C 1
ATOM 6961 O O . PRO B 1 423 ? -22.984 3.314 -12.664 1 97.5 423 PRO B O 1
ATOM 6964 N N . ALA B 1 424 ? -24.281 1.734 -13.562 1 97.75 424 ALA B N 1
ATOM 6965 C CA . ALA B 1 424 ? -25 1.504 -12.305 1 97.75 424 ALA B CA 1
ATOM 6966 C C . ALA B 1 424 ? -24.062 0.917 -11.25 1 97.75 424 ALA B C 1
ATOM 6968 O O . ALA B 1 424 ? -24.125 1.305 -10.078 1 97.75 424 ALA B O 1
ATOM 6969 N N . GLN B 1 425 ? -23.25 -0.024 -11.672 1 98.5 425 GLN B N 1
ATOM 6970 C CA . GLN B 1 425 ? -22.297 -0.635 -10.758 1 98.5 425 GLN B CA 1
ATOM 6971 C C . GLN B 1 425 ? -21.281 0.392 -10.25 1 98.5 425 GLN B C 1
ATOM 6973 O O . GLN B 1 425 ? -20.969 0.413 -9.062 1 98.5 425 GLN B O 1
ATOM 6978 N N . LEU B 1 426 ? -20.781 1.198 -11.172 1 98.19 426 LEU B N 1
ATOM 6979 C CA . LEU B 1 426 ? -19.828 2.24 -10.812 1 98.19 426 LEU B CA 1
ATOM 6980 C C . LEU B 1 426 ? -20.438 3.217 -9.812 1 98.19 426 LEU B C 1
ATOM 6982 O O . LEU B 1 426 ? -19.812 3.561 -8.812 1 98.19 426 LEU B O 1
ATOM 6986 N N . LYS B 1 427 ? -21.625 3.629 -10.07 1 97.5 427 LYS B N 1
ATOM 6987 C CA . LYS B 1 427 ? -22.328 4.562 -9.195 1 97.5 427 LYS B CA 1
ATOM 6988 C C . LYS B 1 427 ? -22.562 3.955 -7.82 1 97.5 427 LYS B C 1
ATOM 6990 O O . LYS B 1 427 ? -22.391 4.629 -6.801 1 97.5 427 LYS B O 1
ATOM 6995 N N . ARG B 1 428 ? -22.984 2.713 -7.785 1 98.12 428 ARG B N 1
ATOM 6996 C CA . ARG B 1 428 ? -23.219 2.021 -6.523 1 98.12 428 ARG B CA 1
ATOM 6997 C C . ARG B 1 428 ? -21.938 1.892 -5.715 1 98.12 428 ARG B C 1
ATOM 6999 O O . ARG B 1 428 ? -21.953 2.008 -4.488 1 98.12 428 ARG B O 1
ATOM 7006 N N . ALA B 1 429 ? -20.859 1.562 -6.406 1 98.62 429 ALA B N 1
ATOM 7007 C CA . ALA B 1 429 ? -19.578 1.452 -5.727 1 98.62 429 ALA B CA 1
ATOM 7008 C C . ALA B 1 429 ? -19.188 2.775 -5.074 1 98.62 429 ALA B C 1
ATOM 7010 O O . ALA B 1 429 ? -18.703 2.795 -3.936 1 98.62 429 ALA B O 1
ATOM 7011 N N . ARG B 1 430 ? -19.344 3.881 -5.785 1 98.25 430 ARG B N 1
ATOM 7012 C CA . ARG B 1 430 ? -19.047 5.203 -5.238 1 98.25 430 ARG B CA 1
ATOM 7013 C C . ARG B 1 430 ? -19.938 5.504 -4.035 1 98.25 430 ARG B C 1
ATOM 7015 O O . ARG B 1 430 ? -19.469 6.07 -3.041 1 98.25 430 ARG B O 1
ATOM 7022 N N . ALA B 1 431 ? -21.188 5.152 -4.129 1 98.25 431 ALA B N 1
ATOM 7023 C CA . ALA B 1 431 ? -22.125 5.352 -3.021 1 98.25 431 ALA B CA 1
ATOM 7024 C C . ALA B 1 431 ? -21.672 4.578 -1.785 1 98.25 431 ALA B C 1
ATOM 7026 O O . ALA B 1 431 ? -21.734 5.094 -0.667 1 98.25 431 ALA B O 1
ATOM 7027 N N . LEU B 1 432 ? -21.297 3.336 -2.02 1 98.56 432 LEU B N 1
ATOM 7028 C CA . LEU B 1 432 ? -20.828 2.506 -0.916 1 98.56 432 LEU B CA 1
ATOM 7029 C C . LEU B 1 432 ? -19.609 3.131 -0.248 1 98.56 432 LEU B C 1
ATOM 7031 O O . LEU B 1 432 ? -19.562 3.242 0.979 1 98.56 432 LEU B O 1
ATOM 7035 N N . GLY B 1 433 ? -18.625 3.545 -1.063 1 98.56 433 GLY B N 1
ATOM 7036 C CA . GLY B 1 433 ? -17.453 4.203 -0.523 1 98.56 433 GLY B CA 1
ATOM 7037 C C . GLY B 1 433 ? -17.766 5.469 0.251 1 98.56 433 GLY B C 1
ATOM 7038 O O . GLY B 1 433 ? -17.25 5.684 1.345 1 98.56 433 GLY B O 1
ATOM 7039 N N . ALA B 1 434 ? -18.609 6.301 -0.319 1 98.31 434 ALA B N 1
ATOM 7040 C CA . ALA B 1 434 ? -19.016 7.543 0.333 1 98.31 434 ALA B CA 1
ATOM 7041 C C . ALA B 1 434 ? -19.734 7.262 1.65 1 98.31 434 ALA B C 1
ATOM 7043 O O . ALA B 1 434 ? -19.578 8.008 2.619 1 98.31 434 ALA B O 1
ATOM 7044 N N . THR B 1 435 ? -20.516 6.238 1.688 1 98.56 435 THR B N 1
ATOM 7045 C CA . THR B 1 435 ? -21.234 5.871 2.902 1 98.56 435 THR B CA 1
ATOM 7046 C C . THR B 1 435 ? -20.266 5.367 3.971 1 98.56 435 THR B C 1
ATOM 7048 O O . THR B 1 435 ? -20.438 5.656 5.156 1 98.56 435 THR B O 1
ATOM 7051 N N . ILE B 1 436 ? -19.312 4.562 3.539 1 98.5 436 ILE B N 1
ATOM 7052 C CA . ILE B 1 436 ? -18.266 4.133 4.465 1 98.5 436 ILE B CA 1
ATOM 7053 C C . ILE B 1 436 ? -17.562 5.355 5.051 1 98.5 436 ILE B C 1
ATOM 7055 O O . ILE B 1 436 ? -17.312 5.414 6.254 1 98.5 436 ILE B O 1
ATOM 7059 N N . ARG B 1 437 ? -17.234 6.328 4.219 1 97.31 437 ARG B N 1
ATOM 7060 C CA . ARG B 1 437 ? -16.594 7.562 4.676 1 97.31 437 ARG B CA 1
ATOM 7061 C C . ARG B 1 437 ? -17.469 8.289 5.684 1 97.31 437 ARG B C 1
ATOM 7063 O O . ARG B 1 437 ? -16.984 8.789 6.699 1 97.31 437 ARG B O 1
ATOM 7070 N N . LEU B 1 438 ? -18.75 8.383 5.398 1 97.06 438 LEU B N 1
ATOM 7071 C CA . LEU B 1 438 ? -19.703 8.984 6.309 1 97.06 438 LEU B CA 1
ATOM 7072 C C . LEU B 1 438 ? -19.672 8.305 7.676 1 97.06 438 LEU B C 1
ATOM 7074 O O . LEU B 1 438 ? -19.578 8.977 8.703 1 97.06 438 LEU B O 1
ATOM 7078 N N . ALA B 1 439 ? -19.703 7.008 7.648 1 97.19 439 ALA B N 1
ATOM 7079 C CA . ALA B 1 439 ? -19.703 6.234 8.883 1 97.19 439 ALA B CA 1
ATOM 7080 C C . ALA B 1 439 ? -18.422 6.488 9.688 1 97.19 439 ALA B C 1
ATOM 7082 O O . ALA B 1 439 ? -18.469 6.66 10.906 1 97.19 439 ALA B O 1
ATOM 7083 N N . CYS B 1 440 ? -17.312 6.508 9.031 1 95.31 440 CYS B N 1
ATOM 7084 C CA . CYS B 1 440 ? -16.031 6.727 9.695 1 95.31 440 CYS B CA 1
ATOM 7085 C C . CYS B 1 440 ? -15.945 8.125 10.281 1 95.31 440 CYS B C 1
ATOM 7087 O O . CYS B 1 440 ? -15.523 8.305 11.43 1 95.31 440 CYS B O 1
ATOM 7089 N N . ASP B 1 441 ? -16.344 9.102 9.477 1 93.56 441 ASP B N 1
ATOM 7090 C CA . ASP B 1 441 ? -16.281 10.484 9.945 1 93.56 441 ASP B CA 1
ATOM 7091 C C . ASP B 1 441 ? -17.266 10.727 11.086 1 93.56 441 ASP B C 1
ATOM 7093 O O . ASP B 1 441 ? -16.938 11.422 12.055 1 93.56 441 ASP B O 1
ATOM 7097 N N . LEU B 1 442 ? -18.375 10.148 10.961 1 93.12 442 LEU B N 1
ATOM 7098 C CA . LEU B 1 442 ? -19.438 10.297 11.953 1 93.12 442 LEU B CA 1
ATOM 7099 C C . LEU B 1 442 ? -19 9.742 13.305 1 93.12 442 LEU B C 1
ATOM 7101 O O . LEU B 1 442 ? -19.297 10.328 14.344 1 93.12 442 LEU B O 1
ATOM 7105 N N . SER B 1 443 ? -18.266 8.703 13.32 1 92.75 443 SER B N 1
ATOM 7106 C CA . SER B 1 443 ? -17.969 7.988 14.555 1 92.75 443 SER B CA 1
ATOM 7107 C C . SER B 1 443 ? -16.531 8.234 15.008 1 92.75 443 SER B C 1
ATOM 7109 O O . SER B 1 443 ? -16.094 7.676 16.016 1 92.75 443 SER B O 1
ATOM 7111 N N . GLY B 1 444 ? -15.805 9.016 14.203 1 90.81 444 GLY B N 1
ATOM 7112 C CA . GLY B 1 444 ? -14.375 9.078 14.492 1 90.81 444 GLY B CA 1
ATOM 7113 C C . GLY B 1 444 ? -13.688 7.727 14.383 1 90.81 444 GLY B C 1
ATOM 7114 O O . GLY B 1 444 ? -12.75 7.438 15.133 1 90.81 444 GLY B O 1
ATOM 7115 N N . ARG B 1 445 ? -14.32 6.809 13.609 1 92.38 445 ARG B N 1
ATOM 7116 C CA . ARG B 1 445 ? -13.828 5.461 13.336 1 92.38 445 ARG B CA 1
ATOM 7117 C C . ARG B 1 445 ? -14 4.559 14.547 1 92.38 445 ARG B C 1
ATOM 7119 O O . ARG B 1 445 ? -13.352 3.516 14.648 1 92.38 445 ARG B O 1
ATOM 7126 N N . SER B 1 446 ? -14.82 4.957 15.445 1 93.31 446 SER B N 1
ATOM 7127 C CA . SER B 1 446 ? -15.094 4.141 16.625 1 93.31 446 SER B CA 1
ATOM 7128 C C . SER B 1 446 ? -16.297 3.223 16.391 1 93.31 446 SER B C 1
ATOM 7130 O O . SER B 1 446 ? -17.422 3.691 16.219 1 93.31 446 SER B O 1
ATOM 7132 N N . PRO B 1 447 ? -16.078 1.935 16.484 1 93.75 447 PRO B N 1
ATOM 7133 C CA . PRO B 1 447 ? -17.203 1.01 16.328 1 93.75 447 PRO B CA 1
ATOM 7134 C C . PRO B 1 447 ? -18.297 1.238 17.359 1 93.75 447 PRO B C 1
ATOM 7136 O O . PRO B 1 447 ? -19.484 1.177 17.031 1 93.75 447 PRO B O 1
ATOM 7139 N N . SER B 1 448 ? -17.891 1.52 18.594 1 92.5 448 SER B N 1
ATOM 7140 C CA . SER B 1 448 ? -18.859 1.705 19.672 1 92.5 448 SER B CA 1
ATOM 7141 C C . SER B 1 448 ? -19.719 2.941 19.422 1 92.5 448 SER B C 1
ATOM 7143 O O . SER B 1 448 ? -20.938 2.912 19.641 1 92.5 448 SER B O 1
ATOM 7145 N N . LEU B 1 449 ? -19.094 3.977 19 1 93.44 449 LEU B N 1
ATOM 7146 C CA . LEU B 1 449 ? -19.844 5.203 18.734 1 93.44 449 LEU B CA 1
ATOM 7147 C C . LEU B 1 449 ? -20.734 5.039 17.5 1 93.44 449 LEU B C 1
ATOM 7149 O O . LEU B 1 449 ? -21.844 5.57 17.469 1 93.44 449 LEU B O 1
ATOM 7153 N N . LEU B 1 450 ? -20.203 4.359 16.484 1 95.06 450 LEU B N 1
ATOM 7154 C CA . LEU B 1 450 ? -21 4.094 15.297 1 95.06 450 LEU B CA 1
ATOM 7155 C C . LEU B 1 450 ? -22.281 3.357 15.641 1 95.06 450 LEU B C 1
ATOM 7157 O O . LEU B 1 450 ? -23.344 3.629 15.062 1 95.06 450 LEU B O 1
ATOM 7161 N N . GLY B 1 451 ? -22.188 2.5 16.641 1 94.75 451 GLY B N 1
ATOM 7162 C CA . GLY B 1 451 ? -23.328 1.708 17.078 1 94.75 451 GLY B CA 1
ATOM 7163 C C . GLY B 1 451 ? -24.438 2.543 17.703 1 94.75 451 GLY B C 1
ATOM 7164 O O . GLY B 1 451 ? -25.562 2.072 17.859 1 94.75 451 GLY B O 1
ATOM 7165 N N . ARG B 1 452 ? -24.156 3.783 17.969 1 94.75 452 ARG B N 1
ATOM 7166 C CA . ARG B 1 452 ? -25.141 4.676 18.578 1 94.75 452 ARG B CA 1
ATOM 7167 C C . ARG B 1 452 ? -25.891 5.461 17.5 1 94.75 452 ARG B C 1
ATOM 7169 O O . ARG B 1 452 ? -26.625 6.406 17.812 1 94.75 452 ARG B O 1
ATOM 7176 N N . SER B 1 453 ? -25.672 5.121 16.312 1 94.94 453 SER B N 1
ATOM 7177 C CA . SER B 1 453 ? -26.391 5.684 15.172 1 94.94 453 SER B CA 1
ATOM 7178 C C . SER B 1 453 ? -26.922 4.59 14.258 1 94.94 453 SER B C 1
ATOM 7180 O O . SER B 1 453 ? -26.609 3.412 14.445 1 94.94 453 SER B O 1
ATOM 7182 N N . ARG B 1 454 ? -27.812 5.016 13.312 1 95.38 454 ARG B N 1
ATOM 7183 C CA . ARG B 1 454 ? -28.391 4.066 12.367 1 95.38 454 ARG B CA 1
ATOM 7184 C C . ARG B 1 454 ? -28.516 4.68 10.977 1 95.38 454 ARG B C 1
ATOM 7186 O O . ARG B 1 454 ? -28.75 5.879 10.836 1 95.38 454 ARG B O 1
ATOM 7193 N N . LEU B 1 455 ? -28.297 3.828 10.008 1 97.31 455 LEU B N 1
ATOM 7194 C CA . LEU B 1 455 ? -28.5 4.18 8.609 1 97.31 455 LEU B CA 1
ATOM 7195 C C . LEU B 1 455 ? -29.719 3.461 8.039 1 97.31 455 LEU B C 1
ATOM 7197 O O . LEU B 1 455 ? -29.844 2.238 8.156 1 97.31 455 LEU B O 1
ATOM 7201 N N . THR B 1 456 ? -30.625 4.176 7.457 1 96.69 456 THR B N 1
ATOM 7202 C CA . THR B 1 456 ? -31.766 3.596 6.762 1 96.69 456 THR B CA 1
ATOM 7203 C C . THR B 1 456 ? -32.031 4.32 5.445 1 96.69 456 THR B C 1
ATOM 7205 O O . THR B 1 456 ? -31.547 5.434 5.238 1 96.69 456 THR B O 1
ATOM 7208 N N . LEU B 1 457 ? -32.688 3.611 4.586 1 96.19 457 LEU B N 1
ATOM 7209 C CA . LEU B 1 457 ? -33.094 4.184 3.303 1 96.19 457 LEU B CA 1
ATOM 7210 C C . LEU B 1 457 ? -34.594 4.133 3.129 1 96.19 457 LEU B C 1
ATOM 7212 O O . LEU B 1 457 ? -35.25 3.158 3.527 1 96.19 457 LEU B O 1
ATOM 7216 N N . ASP B 1 458 ? -35.156 5.137 2.65 1 93.88 458 ASP B N 1
ATOM 7217 C CA . ASP B 1 458 ? -36.5 5.07 2.094 1 93.88 458 ASP B CA 1
ATOM 7218 C C . ASP B 1 458 ? -36.5 5.5 0.629 1 93.88 458 ASP B C 1
ATOM 7220 O O . ASP B 1 458 ? -35.469 5.531 -0.023 1 93.88 458 ASP B O 1
ATOM 7224 N N . SER B 1 459 ? -37.688 5.727 0.043 1 92.5 459 SER B N 1
ATOM 7225 C CA . SER B 1 459 ? -37.812 5.93 -1.397 1 92.5 459 SER B CA 1
ATOM 7226 C C . SER B 1 459 ? -37.125 7.23 -1.829 1 92.5 459 SER B C 1
ATOM 7228 O O . SER B 1 459 ? -36.719 7.359 -2.977 1 92.5 459 SER B O 1
ATOM 7230 N N . ALA B 1 460 ? -36.906 8.117 -0.827 1 95.38 460 ALA B N 1
ATOM 7231 C CA . ALA B 1 460 ? -36.438 9.43 -1.25 1 95.38 460 ALA B CA 1
ATOM 7232 C C . ALA B 1 460 ? -35.219 9.859 -0.441 1 95.38 460 ALA B C 1
ATOM 7234 O O . ALA B 1 460 ? -34.5 10.797 -0.823 1 95.38 460 ALA B O 1
ATOM 7235 N N . HIS B 1 461 ? -34.969 9.102 0.614 1 96.62 461 HIS B N 1
ATOM 7236 C CA . HIS B 1 461 ? -34 9.688 1.534 1 96.62 461 HIS B CA 1
ATOM 7237 C C . HIS B 1 461 ? -33 8.648 2.006 1 96.62 461 HIS B C 1
ATOM 7239 O O . HIS B 1 461 ? -33.344 7.477 2.178 1 96.62 461 HIS B O 1
ATOM 7245 N N . LEU B 1 462 ? -31.781 9.047 2.154 1 97.06 462 LEU B N 1
ATOM 7246 C CA . LEU B 1 462 ? -30.812 8.422 3.043 1 97.06 462 LEU B CA 1
ATOM 7247 C C . LEU B 1 462 ? -30.906 9.008 4.449 1 97.06 462 LEU B C 1
ATOM 7249 O O . LEU B 1 462 ? -30.672 10.195 4.648 1 97.06 462 LEU B O 1
ATOM 7253 N N . ILE B 1 463 ? -31.234 8.219 5.406 1 96.62 463 ILE B N 1
ATOM 7254 C CA . ILE B 1 463 ? -31.562 8.727 6.734 1 96.62 463 ILE B CA 1
ATOM 7255 C C . ILE B 1 463 ? -30.484 8.273 7.727 1 96.62 463 ILE B C 1
ATOM 7257 O O . ILE B 1 463 ? -30.234 7.078 7.875 1 96.62 463 ILE B O 1
ATOM 7261 N N . VAL B 1 464 ? -29.859 9.188 8.352 1 96.56 464 VAL B N 1
ATOM 7262 C CA . VAL B 1 464 ? -28.938 8.922 9.461 1 96.56 464 VAL B CA 1
ATOM 7263 C C . VAL B 1 464 ? -29.562 9.406 10.773 1 96.56 464 VAL B C 1
ATOM 7265 O O . VAL B 1 464 ? -29.938 10.57 10.898 1 96.56 464 VAL B O 1
ATOM 7268 N N . SER B 1 465 ? -29.641 8.555 11.742 1 95.06 465 SER B N 1
ATOM 7269 C CA . SER B 1 465 ? -30.25 8.914 13.023 1 95.06 465 SER B CA 1
ATOM 7270 C C . SER B 1 465 ? -29.328 8.539 14.18 1 95.06 465 SER B C 1
ATOM 7272 O O . SER B 1 465 ? -28.516 7.613 14.07 1 95.06 465 SER B O 1
ATOM 7274 N N . ALA B 1 466 ? -29.391 9.32 15.234 1 93.69 466 ALA B N 1
ATOM 7275 C CA . ALA B 1 466 ? -28.641 9.031 16.453 1 93.69 466 ALA B CA 1
ATOM 7276 C C . ALA B 1 466 ? -29.562 8.562 17.578 1 93.69 466 ALA B C 1
ATOM 7278 O O . ALA B 1 466 ? -30.719 9.008 17.672 1 93.69 466 ALA B O 1
ATOM 7279 N N . GLU B 1 467 ? -29.062 7.746 18.391 1 92.19 467 GLU B N 1
ATOM 7280 C CA . GLU B 1 467 ? -29.797 7.352 19.594 1 92.19 467 GLU B CA 1
ATOM 7281 C C . GLU B 1 467 ? -29.984 8.531 20.531 1 92.19 467 GLU B C 1
ATOM 7283 O O . GLU B 1 467 ? -29.203 9.492 20.5 1 92.19 467 GLU B O 1
ATOM 7288 N N . PRO B 1 468 ? -31.016 8.422 21.375 1 90.69 468 PRO B N 1
ATOM 7289 C CA . PRO B 1 468 ? -31.172 9.484 22.375 1 90.69 468 PRO B CA 1
ATOM 7290 C C . PRO B 1 468 ? -29.922 9.688 23.219 1 90.69 468 PRO B C 1
ATOM 7292 O O . PRO B 1 468 ? -29.297 8.719 23.656 1 90.69 468 PRO B O 1
ATOM 7295 N N . GLY B 1 469 ? -29.531 10.898 23.359 1 87.06 469 GLY B N 1
ATOM 7296 C CA . GLY B 1 469 ? -28.328 11.211 24.125 1 87.06 469 GLY B CA 1
ATOM 7297 C C . GLY B 1 469 ? -27.094 11.391 23.281 1 87.06 469 GLY B C 1
ATOM 7298 O O . GLY B 1 469 ? -26.062 11.844 23.766 1 87.06 469 GLY B O 1
ATOM 7299 N N . PHE B 1 470 ? -27.266 11.102 21.984 1 89.44 470 PHE B N 1
ATOM 7300 C CA . PHE B 1 470 ? -26.109 11.18 21.094 1 89.44 470 PHE B CA 1
ATOM 7301 C C . PHE B 1 470 ? -26.375 12.125 19.938 1 89.44 470 PHE B C 1
ATOM 7303 O O . PHE B 1 470 ? -25.859 11.914 18.828 1 89.44 470 PHE B O 1
ATOM 7310 N N . ALA B 1 471 ? -27.125 13.133 20.141 1 85.69 471 ALA B N 1
ATOM 7311 C CA . ALA B 1 471 ? -27.516 14.07 19.078 1 85.69 471 ALA B CA 1
ATOM 7312 C C . ALA B 1 471 ? -26.297 14.773 18.5 1 85.69 471 ALA B C 1
ATOM 7314 O O . ALA B 1 471 ? -26.25 15.078 17.312 1 85.69 471 ALA B O 1
ATOM 7315 N N . ASP B 1 472 ? -25.344 14.984 19.297 1 82.44 472 ASP B N 1
ATOM 7316 C CA . ASP B 1 472 ? -24.156 15.719 18.875 1 82.44 472 ASP B CA 1
ATOM 7317 C C . ASP B 1 472 ? -23.359 14.922 17.844 1 82.44 472 ASP B C 1
ATOM 7319 O O . ASP B 1 472 ? -22.547 15.484 17.109 1 82.44 472 ASP B O 1
ATOM 7323 N N . LEU B 1 473 ? -23.625 13.727 17.75 1 84 473 LEU B N 1
ATOM 7324 C CA . LEU B 1 473 ? -22.922 12.82 16.828 1 84 473 LEU B CA 1
ATOM 7325 C C . LEU B 1 473 ? -23.266 13.156 15.383 1 84 473 LEU B C 1
ATOM 7327 O O . LEU B 1 473 ? -22.438 12.977 14.492 1 84 473 LEU B O 1
ATOM 7331 N N . VAL B 1 474 ? -24.484 13.664 15.195 1 83.81 474 VAL B N 1
ATOM 7332 C CA . VAL B 1 474 ? -24.953 13.773 13.82 1 83.81 474 VAL B CA 1
ATOM 7333 C C . VAL B 1 474 ? -25.016 15.25 13.422 1 83.81 474 VAL B C 1
ATOM 7335 O O . VAL B 1 474 ? -25.375 15.57 12.289 1 83.81 474 VAL B O 1
ATOM 7338 N N . LEU B 1 475 ? -24.672 16.172 14.234 1 75.19 475 LEU B N 1
ATOM 7339 C CA . LEU B 1 475 ? -24.906 17.578 13.969 1 75.19 475 LEU B CA 1
ATOM 7340 C C . LEU B 1 475 ? -23.672 18.234 13.336 1 75.19 475 LEU B C 1
ATOM 7342 O O . LEU B 1 475 ? -23.75 19.359 12.852 1 75.19 475 LEU B O 1
ATOM 7346 N N . GLY B 1 476 ? -22.734 17.594 12.977 1 76.5 476 GLY B N 1
ATOM 7347 C CA . GLY B 1 476 ? -21.516 18.25 12.492 1 76.5 476 GLY B CA 1
ATOM 7348 C C . GLY B 1 476 ? -21.562 18.531 11 1 76.5 476 GLY B C 1
ATOM 7349 O O . GLY B 1 476 ? -22.234 17.844 10.242 1 76.5 476 GLY B O 1
ATOM 7350 N N . GLU B 1 477 ? -21 19.75 10.586 1 79.81 477 GLU B N 1
ATOM 7351 C CA . GLU B 1 477 ? -20.938 20.141 9.188 1 79.81 477 GLU B CA 1
ATOM 7352 C C . GLU B 1 477 ? -20.344 19.031 8.32 1 79.81 477 GLU B C 1
ATOM 7354 O O . GLU B 1 477 ? -20.797 18.797 7.207 1 79.81 477 GLU B O 1
ATOM 7359 N N . GLN B 1 478 ? -19.391 18.406 8.828 1 85.62 478 GLN B N 1
ATOM 7360 C CA . GLN B 1 478 ? -18.719 17.344 8.086 1 85.62 478 GLN B CA 1
ATOM 7361 C C . GLN B 1 478 ? -19.656 16.156 7.852 1 85.62 478 GLN B C 1
ATOM 7363 O O . GLN B 1 478 ? -19.672 15.57 6.766 1 85.62 478 GLN B O 1
ATOM 7368 N N . THR B 1 479 ? -20.406 15.805 8.828 1 87.94 479 THR B N 1
ATOM 7369 C CA . THR B 1 479 ? -21.359 14.719 8.711 1 87.94 479 THR B CA 1
ATOM 7370 C C . THR B 1 479 ? -22.422 15.031 7.656 1 87.94 479 THR B C 1
ATOM 7372 O O . THR B 1 479 ? -22.781 14.172 6.848 1 87.94 479 THR B O 1
ATOM 7375 N N . ASN B 1 480 ? -22.875 16.281 7.691 1 89.44 480 ASN B N 1
ATOM 7376 C CA . ASN B 1 480 ? -23.859 16.719 6.715 1 89.44 480 ASN B CA 1
ATOM 7377 C C . ASN B 1 480 ? -23.312 16.641 5.293 1 89.44 480 ASN B C 1
ATOM 7379 O O . ASN B 1 480 ? -24.016 16.188 4.379 1 89.44 480 ASN B O 1
ATOM 7383 N N . LYS B 1 481 ? -22.109 17.094 5.176 1 91.5 481 LYS B N 1
ATOM 7384 C CA . LYS B 1 481 ? -21.469 17.062 3.859 1 91.5 481 LYS B CA 1
ATOM 7385 C C . LYS B 1 481 ? -21.312 15.633 3.361 1 91.5 481 LYS B C 1
ATOM 7387 O O . LYS B 1 481 ? -21.578 15.344 2.189 1 91.5 481 LYS B O 1
ATOM 7392 N N . ARG B 1 482 ? -20.906 14.719 4.23 1 95.38 482 ARG B N 1
ATOM 7393 C CA . ARG B 1 482 ? -20.719 13.312 3.875 1 95.38 482 ARG B CA 1
ATOM 7394 C C . ARG B 1 482 ? -22.047 12.656 3.539 1 95.38 482 ARG B C 1
ATOM 7396 O O . ARG B 1 482 ? -22.141 11.867 2.594 1 95.38 482 ARG B O 1
ATOM 7403 N N . ALA B 1 483 ? -23.062 12.977 4.34 1 95.69 483 ALA B N 1
ATOM 7404 C CA . ALA B 1 483 ? -24.391 12.406 4.094 1 95.69 483 ALA B CA 1
ATOM 7405 C C . ALA B 1 483 ? -24.938 12.859 2.744 1 95.69 483 ALA B C 1
ATOM 7407 O O . ALA B 1 483 ? -25.547 12.07 2.02 1 95.69 483 ALA B O 1
ATOM 7408 N N . ASN B 1 484 ? -24.703 14.086 2.465 1 96.12 484 ASN B N 1
ATOM 7409 C CA . ASN B 1 484 ? -25.141 14.625 1.182 1 96.12 484 ASN B CA 1
ATOM 7410 C C . ASN B 1 484 ? -24.469 13.906 0.015 1 96.12 484 ASN B C 1
ATOM 7412 O O . ASN B 1 484 ? -25.125 13.57 -0.974 1 96.12 484 ASN B O 1
ATOM 7416 N N . THR B 1 485 ? -23.172 13.688 0.126 1 96.44 485 THR B N 1
ATOM 7417 C CA . THR B 1 485 ? -22.422 13.016 -0.93 1 96.44 485 THR B CA 1
ATOM 7418 C C . THR B 1 485 ? -22.922 11.586 -1.119 1 96.44 485 THR B C 1
ATOM 7420 O O . THR B 1 485 ? -23.141 11.141 -2.248 1 96.44 485 THR B O 1
ATOM 7423 N N . ALA B 1 486 ? -23.078 10.844 -0.043 1 97.44 486 ALA B N 1
ATOM 7424 C CA . ALA B 1 486 ? -23.562 9.469 -0.104 1 97.44 486 ALA B CA 1
ATOM 7425 C C . ALA B 1 486 ? -24.953 9.398 -0.716 1 97.44 486 ALA B C 1
ATOM 7427 O O . ALA B 1 486 ? -25.234 8.555 -1.575 1 97.44 486 ALA B O 1
ATOM 7428 N N . ALA B 1 487 ? -25.828 10.344 -0.306 1 97.5 487 ALA B N 1
ATOM 7429 C CA . ALA B 1 487 ? -27.203 10.391 -0.801 1 97.5 487 ALA B CA 1
ATOM 7430 C C . ALA B 1 487 ? -27.234 10.68 -2.299 1 97.5 487 ALA B C 1
ATOM 7432 O O . ALA B 1 487 ? -28 10.055 -3.043 1 97.5 487 ALA B O 1
ATOM 7433 N N . GLN B 1 488 ? -26.453 11.602 -2.672 1 96.44 488 GLN B N 1
ATOM 7434 C CA . GLN B 1 488 ? -26.406 11.992 -4.074 1 96.44 488 GLN B CA 1
ATOM 7435 C C . GLN B 1 488 ? -26.016 10.812 -4.965 1 96.44 488 GLN B C 1
ATOM 7437 O O . GLN B 1 488 ? -26.594 10.625 -6.039 1 96.44 488 GLN B O 1
ATOM 7442 N N . HIS B 1 489 ? -25.062 9.992 -4.547 1 95.69 489 HIS B N 1
ATOM 7443 C CA . HIS B 1 489 ? -24.609 8.844 -5.332 1 95.69 489 HIS B CA 1
ATOM 7444 C C . HIS B 1 489 ? -25.703 7.773 -5.406 1 95.69 489 HIS B C 1
ATOM 7446 O O . HIS B 1 489 ? -25.703 6.949 -6.32 1 95.69 489 HIS B O 1
ATOM 7452 N N . LEU B 1 490 ? -26.625 7.824 -4.473 1 96.44 490 LEU B N 1
ATOM 7453 C CA . LEU B 1 490 ? -27.719 6.863 -4.461 1 96.44 490 LEU B CA 1
ATOM 7454 C C . LEU B 1 490 ? -28.953 7.441 -5.141 1 96.44 490 LEU B C 1
ATOM 7456 O O . LEU B 1 490 ? -29.984 6.77 -5.25 1 96.44 490 LEU B O 1
ATOM 7460 N N . GLY B 1 491 ? -28.812 8.719 -5.578 1 95.38 491 GLY B N 1
ATOM 7461 C CA . GLY B 1 491 ? -29.969 9.383 -6.156 1 95.38 491 GLY B CA 1
ATOM 7462 C C . GLY B 1 491 ? -31.031 9.75 -5.129 1 95.38 491 GLY B C 1
ATOM 7463 O O . GLY B 1 491 ? -32.219 9.75 -5.434 1 95.38 491 GLY B O 1
ATOM 7464 N N . LEU B 1 492 ? -30.609 9.992 -3.895 1 96.94 492 LEU B N 1
ATOM 7465 C CA . LEU B 1 492 ? -31.516 10.289 -2.789 1 96.94 492 LEU B CA 1
ATOM 7466 C C . LEU B 1 492 ? -31.188 11.641 -2.168 1 96.94 492 LEU B C 1
ATOM 7468 O O . LEU B 1 492 ? -30.219 12.305 -2.576 1 96.94 492 LEU B O 1
ATOM 7472 N N . LYS B 1 493 ? -32 12.086 -1.195 1 97.12 493 LYS B N 1
ATOM 7473 C CA . LYS B 1 493 ? -31.75 13.266 -0.376 1 97.12 493 LYS B CA 1
ATOM 7474 C C . LYS B 1 493 ? -31.328 12.867 1.038 1 97.12 493 LYS B C 1
ATOM 7476 O O . LYS B 1 493 ? -31.844 11.898 1.593 1 97.12 493 LYS B O 1
ATOM 7481 N N . PRO B 1 494 ? -30.438 13.602 1.563 1 96.19 494 PRO B N 1
ATOM 7482 C CA . PRO B 1 494 ? -30.031 13.289 2.934 1 96.19 494 PRO B CA 1
ATOM 7483 C C . PRO B 1 494 ? -31.047 13.75 3.977 1 96.19 494 PRO B C 1
ATOM 7485 O O . PRO B 1 494 ? -31.688 14.781 3.801 1 96.19 494 PRO B O 1
ATOM 7488 N N . LYS B 1 495 ? -31.266 13.047 4.988 1 95.12 495 LYS B N 1
ATOM 7489 C CA . LYS B 1 495 ? -32.062 13.391 6.148 1 95.12 495 LYS B CA 1
ATOM 7490 C C . LYS B 1 495 ? -31.375 12.977 7.445 1 95.12 495 LYS B C 1
ATOM 7492 O O . LYS B 1 495 ? -31.078 11.797 7.641 1 95.12 495 LYS B O 1
ATOM 7497 N N . ILE B 1 496 ? -31.062 13.945 8.312 1 94.06 496 ILE B N 1
ATOM 7498 C CA . ILE B 1 496 ? -30.406 13.68 9.586 1 94.06 496 ILE B CA 1
ATOM 7499 C C . ILE B 1 496 ? -31.391 13.906 10.734 1 94.06 496 ILE B C 1
ATOM 7501 O O . ILE B 1 496 ? -32 14.961 10.82 1 94.06 496 ILE B O 1
ATOM 7505 N N . ILE B 1 497 ? -31.5 12.984 11.594 1 90.44 497 ILE B N 1
ATOM 7506 C CA . ILE B 1 497 ? -32.438 13.047 12.719 1 90.44 497 ILE B CA 1
ATOM 7507 C C . ILE B 1 497 ? -31.656 12.961 14.031 1 90.44 497 ILE B C 1
ATOM 7509 O O . ILE B 1 497 ? -31.016 11.938 14.312 1 90.44 497 ILE B O 1
ATOM 7513 N N . ALA B 1 498 ? -31.672 14.062 14.766 1 84.25 498 ALA B N 1
ATOM 7514 C CA . ALA B 1 498 ? -31.031 14.094 16.078 1 84.25 498 ALA B CA 1
ATOM 7515 C C . ALA B 1 498 ? -32.031 13.789 17.188 1 84.25 498 ALA B C 1
ATOM 7517 O O . ALA B 1 498 ? -33 14.539 17.391 1 84.25 498 ALA B O 1
ATOM 7518 N N . ALA B 1 499 ? -32.406 12.719 17.594 1 65.5 499 ALA B N 1
ATOM 7519 C CA . ALA B 1 499 ? -33.406 12.508 18.641 1 65.5 499 ALA B CA 1
ATOM 7520 C C . ALA B 1 499 ? -33 13.188 19.938 1 65.5 499 ALA B C 1
ATOM 7522 O O . ALA B 1 499 ? -31.797 13.32 20.234 1 65.5 499 ALA B O 1
#

Foldseek 3Di:
DPFPDKFKEWEWEAEQFKTKIWIWIDTQLWTHTDDIDMDGLNQNQQCLPPLAGDPSSLVRNLVVLQVVLVVCVVVVTPYYAAEYEDRLVRGPCSVVSQVCSCVRRVDRYHYDDLFRQLQLFQLQLCSQAVQDFAWEWAAGQQWIKIWGAHNVGTDTIDIWRLHQSSLVGNVGLPPDDDLVSLLVVLLVGCQVCLQVRAGAEYEYHYDLVLVLQQVLCVVVVQPARDQAFDKDFLVSLLVSLVVLLPDDLVVQCPDPPADSVSSSRNNSVSSNSNSSCVSSVYGMYTYHHTGNRSSVVLVPDPPVSNPDQQLLSNLLVLLVVQFDDSCLLVLQLVFPVVACVPDDDDPPPCVSVLLSSLSSNLGNQVPPDLVCSLQVSLVCQQHPPTGHDHNLSSLLSSLLSSLLRDLDDDYPPVVNNPVSDDPLSSLVSNLSSLSSNLLCVLQVSDSVSSVQWHWHDDPAETEIEGHPPNLVSCPDPVSQVSQQSSQVSVVHGYHYYRD/DPFPDKFKEWEWEAEQFKTKIWIWIDGQLDTHTDDIDMDGLNQNQQCLPPLAGDPSSLVRNLVVLQVVLVVCVVVVTPYYAAEYEDRLVRGPCSVVSQVCSCVRRVDRYHYDDLFRQLQLFQLQLCSQAVQDFAWEWAAGQQWIKIWGAHNVGIDTIDIWRLHQSSLVGNVGLPPDDDLVSLLVVLLVGCQVCQQVRQDQEYEYHYDLVLVLQQVLCVVVVQPARDQAFDKDFLVSLLVSLVVLLPDDLVRQCPDPPDDSVSSSRNNSVSSNSNSNCVSSVYGMYTYHHTGNRSSVVLVPDPPVSNPDQQLLSNLLVLLVVQFDDSCLLVLQLVFPVVACVPDDDDPPPCVSVLLSSLSSNLGNQVPPDLVCSLQVSLVCQQHPPTGHDHNLSSLLSSLLSSLLRDLDDDYPPVVNNPVSDDPLSSLVSNLSSLSSNLLCVLQVSDSVSSVQWHWHDDPAETEIEGHPPNLVSCPDPVSQVSQQSSQVSVNHGYHYYRD

Sequence (998 aa):
MPFQAPRDAAVIDIGSNSVRLVVYRLEGRAIWTVFNEKVLAGLGRDLAKTGRLSPEGVVQTLQALKRFRAVLEAVNPAETFVVATAAAREALDGPHFITRVREETGFTVRVLSGEEEAHYAAVGVLAGAPHATGVVGDLGGASLELVHLSATGAGRGVTLPLGPFSLAGPGGTGNGFDGERVRRLAQERLAPVAADFRTDTFHAVGGAWRNLALLHMRLSGYPLHVVHQYTISAGEALDAARLVAHQSKSSLERIEGMSKKRSETLPYAAIVLETLIEQLQLKRIEISAYGVREGLLFEAMPPRVRGLDPLIEGCGALGHRQGVADELGPALDAWIAPAFEDLPPLFGDRDRVLISAACRLADMGVRLHPDHRADLVFEQVLRAPIAGQGHAERCFLATAAHARHATNFHPPELETLERLLSPAQLKRARALGATIRLACDLSGRSPSLLGRSRLTLDSAHLIVSAEPGFADLVLGEQTNKRANTAAQHLGLKPKIIAAMPFQAPRDAAVIDIGSNSVRLVVYRLEGRAIWTVFNEKVLAGLGRDLAKTGRLSPEGVVQTLQALKRFRAVLEAVNPAETFVVATAAAREALDGPHFITRVREETGFTVRVLSGEEEAHYAAVGVLAGAPHATGVVGDLGGASLELVHLSATGAGRGVTLPLGPFSLAGPGGTGNGFDGERVRRLAQERLAPVAADFRTDTFHAVGGAWRNLALLHMRLSGYPLHVVHQYTISAGEALDAARLVAHQSKSSLERIEGMSKKRSETLPYAAIVLETLIEQLQLKRIEISAYGVREGLLFEAMPPRVRGLDPLIEGCGALGHRQGVADELGPALDAWIAPAFEDLPPLFGDRDRVLISAACRLADMGVRLHPDHRADLVFEQVLRAPIAGQGHAERCFLATAAHARHATNFHPPELETLERLLSPAQLKRARALGATIRLACDLSGRSPSLLGRSRLTLDSAHLIVSAEPGFADLVLGEQTNKRANTAAQHLGLKPKIIAA

Nearest PDB structures (foldseek):
  3hi0-assembly1_B  TM=9.255E-01  e=3.235E-40  Agrobacterium fabrum str. C58
  3hi0-assembly1_A  TM=9.195E-01  e=3.980E-39  Agrobacterium fabrum str. C58
  6pc1-assembly2_C  TM=8.779E-01  e=2.490E-28  Helicobacter pylori G27
  6pc2-assembly1_A  TM=8.543E-01  e=5.136E-28  Helicobacter pylori G27
  1t6c-assembly1_A  TM=8.361E-01  e=1.964E-21  Aquifex aeolicus VF5

Secondary structure (DSSP, 8-state):
------EEEEEEEE-SS-EEEEEEEEETTEEEEEEEEEE---TTTTHHHHSS--HHHHHHHHHHHHHHHHHHHHH--SEEEEEE-HHHHHSTTHHHHHHHHHHHH-PPPEEPPHHHHHHHHHHHHHHH-TT--EEEEEE-SS-EEEEEEETTEEEEEEEES-SHHHHH-TT-TTS---HHHHHHHHHHHHHHHHGGG--SEEEEESHHHHHHHHHHHHHHT-S----TT-EEEHHHHHHHHHHHHTS-HHHHHTSTT--HHHHHHHHHHHHHHHHHHHHHT-SEEEEES--HHHHHHHHHS-HHHHTS-HHHHHHHHHHHHH-S-TTHHHHHHHHHHHHHTTSPPSSTTHHHHHHHHHHHTTTTTTTS-TTTHHHHHHHHHHT---SS--HHHHHHHHHHHHHHH-SS---TTHHHHHHHS-HHHHHHHHHHHHHHHHHHHHHTT-HHHHTTEEEEE-SSEEEEEE-TT-GGGT--HHHHHHHHHHHHHTT-EEEEE--/------EEEEEEEE-SS-EEEEEEEEETTEEEEEEEEEE---TTTTHHHHSS--HHHHHHHHHHHHHHHHHHHHH--SEEEEEE-HHHHHSTTHHHHHHHHHHHH-PPPEEPPHHHHHHHHHHHHHHH-TT--EEEEEE-SS-EEEEEEETTEEEEEEEES-SHHHHH-TT-TTS---HHHHHHHHHHHHHHHHGGG--SEEEEESHHHHHHHHHHHHHHT-S----TT-EEEHHHHHHHHHHHHTS-HHHHHTSTT--HHHHHHHHHHHHHHHHHHHHHT-SEEEEES--HHHHHHHHHS-HHHHTS-HHHHHHHHHHHHH-S-TTHHHHHHHHHHHHHTTSPPSSTTHHHHHHHHHHHTTTTTTTS-TTTHHHHHHHHHHT---SS--HHHHHHHHHHHHHHH-SS---TTHHHHHHHS-HHHHHHHHHHHHHHHHHHHHHTT-HHHHTTEEEEE-SSEEEEEE-TT-GGGT--HHHHHHHHHHHHHTT-EEEEEE-

Organism: Caulobacter vibrioides (strain ATCC 19089 / CIP 103742 / CB 15) (NCBI:txid190650)